Protein 2EL6 (pdb70)

GO terms:
  GO:0001934 positive regulation of protein phosphorylation (P, IDA)
  GO:0005634 nucleus (C, IDA)
  GO:0005737 cytoplasm (C, IDA)
  GO:0045732 positive regulation of protein catabolic process (P, IDA)
  GO:0045944 positive regulation of transcription by RNA polymerase II (P, IDA)
  GO:1901224 positive regulation of non-canonical NF-kappaB signal transduction (P, IDA)
  GO:0071356 cellular response to tumor necrosis factor (P, IDA)
  GO:0005515 protein binding (F, IPI)
  GO:0000122 negative regulation of transcription by RNA polymerase II (P, IDA)
  GO:0005737 cytoplasm (C, EXP)
  GO:0043065 positive regulation of apoptotic process (P, IMP)
  GO:0043066 negative regulation of apoptotic process (P, IMP)
  GO:0045597 positive regulation of cell differentiation (P, IMP)
  GO:0045944 positive regulation of transcription by RNA polymerase II (P, IMP)
  GO:0030335 positive regulation of cell migration (P, IMP)
  GO:0051726 regulation of cell cycle (P, IMP)
  GO:0007346 regulation of mitotic cell cycle (P, IMP)
  GO:0008284 positive regulation of cell population proliferation (P, IMP)
  GO:0008285 negative regulation of cell population proliferation (P, IMP)

Sequence (46 aa):
GSSGSSGAGVNPYKCSQCEKSFSGKLRLLVHQRMHTREKPSGPSSGGSSGSSGAGVNPYKCSQCEKSFSGKLRLLVHQRMHTREKPSGPSSGGSSGSSGAGVNPYKCSQCEKSFSGKLRLLVHQRMHTREKPSGPSSGGSSGSSGAGVNPYKCSQCEKSFSGKLRLLVHQRMHTREKPSGPSSGGSSGSSGAGVNPYKCSQCEKSFSGKLRLLVHQRMHTREKPSGPSSGGSSGSSGAGVNPYKCSQCEKSFSGKLRLLVHQRMHTREKPSGPSSGGSSGSSGAGVNPYKCSQCEKSFSGKLRLLVHQRMHTREKPSGPSSGGSSGSSGAGVNPYKCSQCEKSFSGKLRLLVHQRMHTREKPSGPSSGGSSGSSGAGVNPYKCSQCEKSFSGKLRLLVHQRMHTREKPSGPSSGGSSGSSGAGVNPYKCSQCEKSFSGKLRLLVHQRMHTREKPSGPSSGGSSGSSGAGVNPYKCSQCEKSFSGKLRLLVHQRMHTREKPSGPSSGGSSGSSGAGVNPYKCSQCEKSFSGKLRLLVHQRMHTREKPSGPSSGGSSGSSGAGVNPYKCSQCEKSFSGKLRLLVHQRMHTREKPSGPSSGGSSGSSGAGVNPYKCSQCEKSFSGKLRLLVHQRMHTREKPSGPSSGGSSGSSGAGVNPYKCSQCEKSFSGKLRLLVHQRMHTREKPSGPSSGGSSGSSGAGVNPYKCSQCEKSFSGKLRLLVHQRMHTREKPSGPSSGGSSGSSGAGVNPYKCSQCEKSFSGKLRLLVHQRMHTREKPSGPSSGGSSGSSGAGVNPYKCSQCEKSFSGKLRLLVHQRMHTREKPSGPSSGGSSGSSGAGVNPYKCSQCEKSFSGKLRLLVHQRMHTREKPSGPSSGGSSGSSGAGVNPYKCSQCEKSFSGKLRLLVHQRMHTREKPSGPSSG

Solvent-accessible surface area: 4357 Å² total; per-residue (Å²): 138,92,128,69,83,116,83,75,64,145,71,87,60,116,0,100,103,48,160,95,28,40,97,27,117,122,164,17,75,62,23,52,162,132,70,102,195,169,123,120,87,39,130,123,117,128

Radius of gyration: 14.58 Å; Cα contacts (8 Å, |Δi|>4): 30; chains: 1; bounding box: 32×35×18 Å

Secondary structure (DSSP, 8-state):
--S--SS----SEE-SSSS-EESSHHHHHHHHGGG--SS--S----

Structure (mmCIF, N/CA/C/O backbone):
data_2EL6
#
_entry.id   2EL6
#
loop_
_entity.id
_entity.type
_entity.pdbx_description
1 polymer 'Zinc finger protein 268'
2 non-polymer 'ZINC ION'
#
loop_
_atom_site.group_PDB
_atom_site.id
_atom_site.type_symbol
_atom_site.label_atom_id
_atom_site.label_alt_id
_atom_site.label_comp_id
_atom_site.label_asym_id
_atom_site.label_entity_id
_atom_site.label_seq_id
_atom_site.pdbx_PDB_ins_code
_atom_site.Cartn_x
_atom_site.Cartn_y
_atom_site.Cartn_z
_atom_site.occupancy
_atom_site.B_iso_or_equiv
_atom_site.auth_seq_id
_atom_site.auth_comp_id
_atom_site.auth_asym_id
_atom_site.auth_atom_id
_atom_site.pdbx_PDB_model_num
ATOM 1 N N . GLY A 1 1 ? -10.843 17.958 -14.188 1.00 0.00 1 GLY A N 1
ATOM 2 C CA . GLY A 1 1 ? -11.888 18.316 -13.247 1.00 0.00 1 GLY A CA 1
ATOM 3 C C . GLY A 1 1 ? -12.449 17.111 -12.519 1.00 0.00 1 GLY A C 1
ATOM 4 O O . GLY A 1 1 ? -12.504 16.013 -13.072 1.00 0.00 1 GLY A O 1
ATOM 8 N N . SER A 1 2 ? -12.866 17.315 -11.273 1.00 0.00 2 SER A N 1
ATOM 9 C CA . SER A 1 2 ? -13.421 16.235 -10.466 1.00 0.00 2 SER A CA 1
ATOM 10 C C . SER A 1 2 ? -14.787 16.621 -9.908 1.00 0.00 2 SER A C 1
ATOM 11 O O . SER A 1 2 ? -14.953 17.694 -9.329 1.00 0.00 2 SER A O 1
ATOM 19 N N . SER A 1 3 ? -15.764 15.737 -10.087 1.00 0.00 3 SER A N 1
ATOM 20 C CA . SER A 1 3 ? -17.118 15.985 -9.606 1.00 0.00 3 SER A CA 1
ATOM 21 C C . SER A 1 3 ? -17.249 15.607 -8.134 1.00 0.00 3 SER A C 1
ATOM 22 O O . SER A 1 3 ? -17.472 14.445 -7.797 1.00 0.00 3 SER A O 1
ATOM 30 N N . GLY A 1 4 ? -17.107 16.599 -7.260 1.00 0.00 4 GLY A N 1
ATOM 31 C CA . GLY A 1 4 ? -17.212 16.352 -5.834 1.00 0.00 4 GLY A CA 1
ATOM 32 C C . GLY A 1 4 ? -15.874 16.449 -5.128 1.00 0.00 4 GLY A C 1
ATOM 33 O O . GLY A 1 4 ? -15.080 15.510 -5.157 1.00 0.00 4 GLY A O 1
ATOM 37 N N . SER A 1 5 ? -15.623 17.590 -4.494 1.00 0.00 5 SER A N 1
ATOM 38 C CA . SER A 1 5 ? -14.369 17.809 -3.783 1.00 0.00 5 SER A CA 1
ATOM 39 C C . SER A 1 5 ? -14.628 18.335 -2.374 1.00 0.00 5 SER A C 1
ATOM 40 O O . SER A 1 5 ? -14.740 19.542 -2.161 1.00 0.00 5 SER A O 1
ATOM 48 N N . SER A 1 6 ? -14.723 17.419 -1.416 1.00 0.00 6 SER A N 1
ATOM 49 C CA . SER A 1 6 ? -14.973 17.788 -0.027 1.00 0.00 6 SER A CA 1
ATOM 50 C C . SER A 1 6 ? -13.761 17.473 0.845 1.00 0.00 6 SER A C 1
ATOM 51 O O . SER A 1 6 ? -13.362 16.317 0.978 1.00 0.00 6 SER A O 1
ATOM 59 N N . GLY A 1 7 ? -13.181 18.511 1.439 1.00 0.00 7 GLY A N 1
ATOM 60 C CA . GLY A 1 7 ? -12.021 18.326 2.291 1.00 0.00 7 GLY A CA 1
ATOM 61 C C . GLY A 1 7 ? -10.792 17.902 1.513 1.00 0.00 7 GLY A C 1
ATOM 62 O O . GLY A 1 7 ? -9.967 17.137 2.011 1.00 0.00 7 GLY A O 1
ATOM 66 N N . ALA A 1 8 ? -10.669 18.400 0.286 1.00 0.00 8 ALA A N 1
ATOM 67 C CA . ALA A 1 8 ? -9.531 18.068 -0.562 1.00 0.00 8 ALA A CA 1
ATOM 68 C C . ALA A 1 8 ? -8.259 18.746 -0.064 1.00 0.00 8 ALA A C 1
ATOM 69 O O . ALA A 1 8 ? -8.001 19.908 -0.375 1.00 0.00 8 ALA A O 1
ATOM 76 N N . GLY A 1 9 ? -7.467 18.012 0.711 1.00 0.00 9 GLY A N 1
ATOM 77 C CA . GLY A 1 9 ? -6.232 18.560 1.240 1.00 0.00 9 GLY A CA 1
ATOM 78 C C . GLY A 1 9 ? -5.485 19.397 0.221 1.00 0.00 9 GLY A C 1
ATOM 79 O O . GLY A 1 9 ? -5.559 19.138 -0.980 1.00 0.00 9 GLY A O 1
ATOM 83 N N . VAL A 1 10 ? -4.765 20.406 0.700 1.00 0.00 10 VAL A N 1
ATOM 84 C CA . VAL A 1 10 ? -4.002 21.285 -0.178 1.00 0.00 10 VAL A CA 1
ATOM 85 C C . VAL A 1 10 ? -2.516 21.242 0.157 1.00 0.00 10 VAL A C 1
ATOM 86 O O . VAL A 1 10 ? -1.998 22.123 0.842 1.00 0.00 10 VAL A O 1
ATOM 99 N N . ASN A 1 11 ? -1.834 20.210 -0.330 1.00 0.00 11 ASN A N 1
ATOM 100 C CA . ASN A 1 11 ? -0.406 20.052 -0.082 1.00 0.00 11 ASN A CA 1
ATOM 101 C C . ASN A 1 11 ? 0.376 20.045 -1.392 1.00 0.00 11 ASN A C 1
ATOM 102 O O . ASN A 1 11 ? -0.069 19.510 -2.407 1.00 0.00 11 ASN A O 1
ATOM 113 N N . PRO A 1 12 ? 1.571 20.654 -1.370 1.00 0.00 12 PRO A N 1
ATOM 114 C CA . PRO A 1 12 ? 2.442 20.732 -2.547 1.00 0.00 12 PRO A CA 1
ATOM 115 C C . PRO A 1 12 ? 3.030 19.376 -2.924 1.00 0.00 12 PRO A C 1
ATOM 116 O O . PRO A 1 12 ? 3.397 19.146 -4.076 1.00 0.00 12 PRO A O 1
ATOM 127 N N . TYR A 1 13 ? 3.115 18.481 -1.946 1.00 0.00 13 TYR A N 1
ATOM 128 C CA . TYR A 1 13 ? 3.661 17.149 -2.174 1.00 0.00 13 TYR A CA 1
ATOM 129 C C . TYR A 1 13 ? 2.797 16.084 -1.505 1.00 0.00 13 TYR A C 1
ATOM 130 O O . TYR A 1 13 ? 2.525 16.151 -0.306 1.00 0.00 13 TYR A O 1
ATOM 148 N N . LYS A 1 14 ? 2.368 15.101 -2.289 1.00 0.00 14 LYS A N 1
ATOM 149 C CA . LYS A 1 14 ? 1.536 14.020 -1.775 1.00 0.00 14 LYS A CA 1
ATOM 150 C C . LYS A 1 14 ? 2.169 12.662 -2.062 1.00 0.00 14 LYS A C 1
ATOM 151 O O . LYS A 1 14 ? 2.442 12.324 -3.215 1.00 0.00 14 LYS A O 1
ATOM 170 N N . CYS A 1 15 ? 2.400 11.887 -1.008 1.00 0.00 15 CYS A N 1
ATOM 171 C CA . CYS A 1 15 ? 3.000 10.565 -1.147 1.00 0.00 15 CYS A CA 1
ATOM 172 C C . CYS A 1 15 ? 2.192 9.699 -2.108 1.00 0.00 15 CYS A C 1
ATOM 173 O O . CYS A 1 15 ? 0.991 9.503 -1.922 1.00 0.00 15 CYS A O 1
ATOM 180 N N . SER A 1 16 ? 2.859 9.182 -3.135 1.00 0.00 16 SER A N 1
ATOM 181 C CA . SER A 1 16 ? 2.203 8.339 -4.127 1.00 0.00 16 SER A CA 1
ATOM 182 C C . SER A 1 16 ? 1.899 6.959 -3.552 1.00 0.00 16 SER A C 1
ATOM 183 O O . SER A 1 16 ? 0.945 6.300 -3.965 1.00 0.00 16 SER A O 1
ATOM 191 N N . GLN A 1 17 ? 2.718 6.529 -2.597 1.00 0.00 17 GLN A N 1
ATOM 192 C CA . GLN A 1 17 ? 2.537 5.228 -1.966 1.00 0.00 17 GLN A CA 1
ATOM 193 C C . GLN A 1 17 ? 1.224 5.175 -1.192 1.00 0.00 17 GLN A C 1
ATOM 194 O O . GLN A 1 17 ? 0.339 4.378 -1.505 1.00 0.00 17 GLN A O 1
ATOM 208 N N . CYS A 1 18 ? 1.104 6.029 -0.181 1.00 0.00 18 CYS A N 1
ATOM 209 C CA . CYS A 1 18 ? -0.101 6.079 0.638 1.00 0.00 18 CYS A CA 1
ATOM 210 C C . CYS A 1 18 ? -0.771 7.446 0.536 1.00 0.00 18 CYS A C 1
ATOM 211 O O . CYS A 1 18 ? -0.344 8.301 -0.239 1.00 0.00 18 CYS A O 1
ATOM 218 N N . GLU A 1 19 ? -1.824 7.644 1.323 1.00 0.00 19 GLU A N 1
ATOM 219 C CA . GLU A 1 19 ? -2.553 8.906 1.320 1.00 0.00 19 GLU A CA 1
ATOM 220 C C . GLU A 1 19 ? -1.856 9.940 2.201 1.00 0.00 19 GLU A C 1
ATOM 221 O O . GLU A 1 19 ? -2.506 10.704 2.914 1.00 0.00 19 GLU A O 1
ATOM 233 N N . LYS A 1 20 ? -0.529 9.955 2.146 1.00 0.00 20 LYS A N 1
ATOM 234 C CA . LYS A 1 20 ? 0.259 10.894 2.937 1.00 0.00 20 LYS A CA 1
ATOM 235 C C . LYS A 1 20 ? 0.635 12.120 2.112 1.00 0.00 20 LYS A C 1
ATOM 236 O O . LYS A 1 20 ? 0.651 12.070 0.882 1.00 0.00 20 LYS A O 1
ATOM 255 N N . SER A 1 21 ? 0.938 13.218 2.796 1.00 0.00 21 SER A N 1
ATOM 256 C CA . SER A 1 21 ? 1.312 14.458 2.125 1.00 0.00 21 SER A CA 1
ATOM 257 C C . SER A 1 21 ? 2.177 15.327 3.033 1.00 0.00 21 SER A C 1
ATOM 258 O O . SER A 1 21 ? 2.187 15.154 4.252 1.00 0.00 21 SER A O 1
ATOM 266 N N . PHE A 1 22 ? 2.903 16.262 2.429 1.00 0.00 22 PHE A N 1
ATOM 267 C CA . PHE A 1 22 ? 3.773 17.159 3.181 1.00 0.00 22 PHE A CA 1
ATOM 268 C C . PHE A 1 22 ? 3.933 18.494 2.460 1.00 0.00 22 PHE A C 1
ATOM 269 O O . PHE A 1 22 ? 3.771 18.577 1.242 1.00 0.00 22 PHE A O 1
ATOM 286 N N . SER A 1 23 ? 4.252 19.536 3.220 1.00 0.00 23 SER A N 1
ATOM 287 C CA . SER A 1 23 ? 4.430 20.869 2.655 1.00 0.00 23 SER A CA 1
ATOM 288 C C . SER A 1 23 ? 5.856 21.058 2.149 1.00 0.00 23 SER A C 1
ATOM 289 O O . SER A 1 23 ? 6.199 22.106 1.602 1.00 0.00 23 SER A O 1
ATOM 297 N N . GLY A 1 24 ? 6.684 20.035 2.335 1.00 0.00 24 GLY A N 1
ATOM 298 C CA . GLY A 1 24 ? 8.065 20.107 1.892 1.00 0.00 24 GLY A CA 1
ATOM 299 C C . GLY A 1 24 ? 8.456 18.932 1.018 1.00 0.00 24 GLY A C 1
ATOM 300 O O . GLY A 1 24 ? 8.240 17.777 1.385 1.00 0.00 24 GLY A O 1
ATOM 304 N N . LYS A 1 25 ? 9.031 19.226 -0.143 1.00 0.00 25 LYS A N 1
ATOM 305 C CA . LYS A 1 25 ? 9.453 18.185 -1.073 1.00 0.00 25 LYS A CA 1
ATOM 306 C C . LYS A 1 25 ? 10.257 17.106 -0.354 1.00 0.00 25 LYS A C 1
ATOM 307 O O . LYS A 1 25 ? 9.997 15.913 -0.516 1.00 0.00 25 LYS A O 1
ATOM 326 N N . LEU A 1 26 ? 11.232 17.532 0.440 1.00 0.00 26 LEU A N 1
ATOM 327 C CA . LEU A 1 26 ? 12.073 16.602 1.186 1.00 0.00 26 LEU A CA 1
ATOM 328 C C . LEU A 1 26 ? 11.226 15.677 2.054 1.00 0.00 26 LEU A C 1
ATOM 329 O O . LEU A 1 26 ? 11.160 14.472 1.813 1.00 0.00 26 LEU A O 1
ATOM 345 N N . ARG A 1 27 ? 10.578 16.250 3.063 1.00 0.00 27 ARG A N 1
ATOM 346 C CA . ARG A 1 27 ? 9.733 15.478 3.965 1.00 0.00 27 ARG A CA 1
ATOM 347 C C . ARG A 1 27 ? 9.100 14.295 3.239 1.00 0.00 27 ARG A C 1
ATOM 348 O O . ARG A 1 27 ? 9.071 13.177 3.756 1.00 0.00 27 ARG A O 1
ATOM 369 N N . LEU A 1 28 ? 8.594 14.548 2.037 1.00 0.00 28 LEU A N 1
ATOM 370 C CA . LEU A 1 28 ? 7.960 13.504 1.238 1.00 0.00 28 LEU A CA 1
ATOM 371 C C . LEU A 1 28 ? 8.951 12.392 0.912 1.00 0.00 28 LEU A C 1
ATOM 372 O O . LEU A 1 28 ? 8.788 11.252 1.351 1.00 0.00 28 LEU A O 1
ATOM 388 N N . LEU A 1 29 ? 9.978 12.729 0.140 1.00 0.00 29 LEU A N 1
ATOM 389 C CA . LEU A 1 29 ? 10.998 11.759 -0.244 1.00 0.00 29 LEU A CA 1
ATOM 390 C C . LEU A 1 29 ? 11.392 10.885 0.943 1.00 0.00 29 LEU A C 1
ATOM 391 O O . LEU A 1 29 ? 11.211 9.668 0.918 1.00 0.00 29 LEU A O 1
ATOM 407 N N . VAL A 1 30 ? 11.932 11.515 1.982 1.00 0.00 30 VAL A N 1
ATOM 408 C CA . VAL A 1 30 ? 12.349 10.796 3.179 1.00 0.00 30 VAL A CA 1
ATOM 409 C C . VAL A 1 30 ? 11.241 9.878 3.683 1.00 0.00 30 VAL A C 1
ATOM 410 O O . VAL A 1 30 ? 11.508 8.803 4.221 1.00 0.00 30 VAL A O 1
ATOM 423 N N . HIS A 1 31 ? 9.996 10.308 3.504 1.00 0.00 31 HIS A N 1
ATOM 424 C CA . HIS A 1 31 ? 8.846 9.523 3.939 1.00 0.00 31 HIS A CA 1
ATOM 425 C C . HIS A 1 31 ? 8.553 8.396 2.954 1.00 0.00 31 HIS A C 1
ATOM 426 O O . HIS A 1 31 ? 8.075 7.330 3.341 1.00 0.00 31 HIS A O 1
ATOM 440 N N . GLN A 1 32 ? 8.843 8.640 1.680 1.00 0.00 32 GLN A N 1
ATOM 441 C CA . GLN A 1 32 ? 8.609 7.646 0.639 1.00 0.00 32 GLN A CA 1
ATOM 442 C C . GLN A 1 32 ? 9.589 6.484 0.766 1.00 0.00 32 GLN A C 1
ATOM 443 O O . GLN A 1 32 ? 9.364 5.406 0.216 1.00 0.00 32 GLN A O 1
ATOM 457 N N . ARG A 1 33 ? 10.677 6.712 1.494 1.00 0.00 33 ARG A N 1
ATOM 458 C CA . ARG A 1 33 ? 11.693 5.684 1.691 1.00 0.00 33 ARG A CA 1
ATOM 459 C C . ARG A 1 33 ? 11.143 4.529 2.522 1.00 0.00 33 ARG A C 1
ATOM 460 O O . ARG A 1 33 ? 11.519 3.374 2.322 1.00 0.00 33 ARG A O 1
ATOM 481 N N . MET A 1 34 ? 10.252 4.849 3.454 1.00 0.00 34 MET A N 1
ATOM 482 C CA . MET A 1 34 ? 9.650 3.837 4.315 1.00 0.00 34 MET A CA 1
ATOM 483 C C . MET A 1 34 ? 8.986 2.743 3.485 1.00 0.00 34 MET A C 1
ATOM 484 O O . MET A 1 34 ? 8.936 1.583 3.895 1.00 0.00 34 MET A O 1
ATOM 498 N N . HIS A 1 35 ? 8.476 3.120 2.317 1.00 0.00 35 HIS A N 1
ATOM 499 C CA . HIS A 1 35 ? 7.814 2.170 1.429 1.00 0.00 35 HIS A CA 1
ATOM 500 C C . HIS A 1 35 ? 8.833 1.431 0.567 1.00 0.00 35 HIS A C 1
ATOM 501 O O . HIS A 1 35 ? 8.658 1.299 -0.645 1.00 0.00 35 HIS A O 1
ATOM 515 N N . THR A 1 36 ? 9.899 0.951 1.200 1.00 0.00 36 THR A N 1
ATOM 516 C CA . THR A 1 36 ? 10.947 0.228 0.491 1.00 0.00 36 THR A CA 1
ATOM 517 C C . THR A 1 36 ? 11.014 -1.226 0.943 1.00 0.00 36 THR A C 1
ATOM 518 O O . THR A 1 36 ? 10.678 -1.548 2.083 1.00 0.00 36 THR A O 1
ATOM 529 N N . ARG A 1 37 ? 11.450 -2.102 0.043 1.00 0.00 37 ARG A N 1
ATOM 530 C CA . ARG A 1 37 ? 11.560 -3.523 0.350 1.00 0.00 37 ARG A CA 1
ATOM 531 C C . ARG A 1 37 ? 12.859 -4.100 -0.205 1.00 0.00 37 ARG A C 1
ATOM 532 O O . ARG A 1 37 ? 13.086 -4.091 -1.415 1.00 0.00 37 ARG A O 1
ATOM 553 N N . GLU A 1 38 ? 13.707 -4.601 0.687 1.00 0.00 38 GLU A N 1
ATOM 554 C CA . GLU A 1 38 ? 14.983 -5.180 0.286 1.00 0.00 38 GLU A CA 1
ATOM 555 C C . GLU A 1 38 ? 14.825 -6.659 -0.056 1.00 0.00 38 GLU A C 1
ATOM 556 O O . GLU A 1 38 ? 15.275 -7.117 -1.107 1.00 0.00 38 GLU A O 1
ATOM 568 N N . LYS A 1 39 ? 14.183 -7.402 0.839 1.00 0.00 39 LYS A N 1
ATOM 569 C CA . LYS A 1 39 ? 13.964 -8.829 0.634 1.00 0.00 39 LYS A CA 1
ATOM 570 C C . LYS A 1 39 ? 12.476 -9.138 0.502 1.00 0.00 39 LYS A C 1
ATOM 571 O O . LYS A 1 39 ? 11.623 -8.449 1.061 1.00 0.00 39 LYS A O 1
ATOM 590 N N . PRO A 1 40 ? 12.156 -10.198 -0.255 1.00 0.00 40 PRO A N 1
ATOM 591 C CA . PRO A 1 40 ? 10.770 -10.622 -0.476 1.00 0.00 40 PRO A CA 1
ATOM 592 C C . PRO A 1 40 ? 10.135 -11.205 0.781 1.00 0.00 40 PRO A C 1
ATOM 593 O O . PRO A 1 40 ? 10.052 -12.422 0.940 1.00 0.00 40 PRO A O 1
ATOM 604 N N . SER A 1 41 ? 9.686 -10.327 1.673 1.00 0.00 41 SER A N 1
ATOM 605 C CA . SER A 1 41 ? 9.061 -10.754 2.919 1.00 0.00 41 SER A CA 1
ATOM 606 C C . SER A 1 41 ? 8.001 -11.820 2.657 1.00 0.00 41 SER A C 1
ATOM 607 O O . SER A 1 41 ? 8.215 -13.002 2.923 1.00 0.00 41 SER A O 1
ATOM 615 N N . GLY A 1 42 ? 6.857 -11.392 2.132 1.00 0.00 42 GLY A N 1
ATOM 616 C CA . GLY A 1 42 ? 5.780 -12.322 1.842 1.00 0.00 42 GLY A CA 1
ATOM 617 C C . GLY A 1 42 ? 5.582 -12.533 0.355 1.00 0.00 42 GLY A C 1
ATOM 618 O O . GLY A 1 42 ? 6.123 -11.803 -0.476 1.00 0.00 42 GLY A O 1
ATOM 622 N N . PRO A 1 43 ? 4.790 -13.556 -0.001 1.00 0.00 43 PRO A N 1
ATOM 623 C CA . PRO A 1 43 ? 4.504 -13.886 -1.400 1.00 0.00 43 PRO A CA 1
ATOM 624 C C . PRO A 1 43 ? 3.622 -12.840 -2.074 1.00 0.00 43 PRO A C 1
ATOM 625 O O . PRO A 1 43 ? 3.075 -11.957 -1.414 1.00 0.00 43 PRO A O 1
ATOM 636 N N . SER A 1 44 ? 3.489 -12.946 -3.393 1.00 0.00 44 SER A N 1
ATOM 637 C CA . SER A 1 44 ? 2.676 -12.007 -4.157 1.00 0.00 44 SER A CA 1
ATOM 638 C C . SER A 1 44 ? 1.190 -12.254 -3.916 1.00 0.00 44 SER A C 1
ATOM 639 O O . SER A 1 44 ? 0.726 -13.394 -3.947 1.00 0.00 44 SER A O 1
ATOM 647 N N . SER A 1 45 ? 0.449 -11.177 -3.677 1.00 0.00 45 SER A N 1
ATOM 648 C CA . SER A 1 45 ? -0.985 -11.276 -3.427 1.00 0.00 45 SER A CA 1
ATOM 649 C C . SER A 1 45 ? -1.715 -10.049 -3.964 1.00 0.00 45 SER A C 1
ATOM 650 O O . SER A 1 45 ? -1.099 -9.030 -4.272 1.00 0.00 45 SER A O 1
ATOM 658 N N . GLY A 1 46 ? -3.036 -10.156 -4.075 1.00 0.00 46 GLY A N 1
ATOM 659 C CA . GLY A 1 46 ? -3.831 -9.049 -4.575 1.00 0.00 46 GLY A CA 1
ATOM 660 C C . GLY A 1 46 ? -4.867 -9.491 -5.589 1.00 0.00 46 GLY A C 1
ATOM 661 O O . GLY A 1 46 ? -5.328 -10.629 -5.517 1.00 0.00 46 GLY A O 1
ATOM 666 N N . GLY A 1 1 ? -2.819 4.474 8.170 1.00 0.00 1 GLY A N 2
ATOM 667 C CA . GLY A 1 1 ? -3.317 4.778 9.499 1.00 0.00 1 GLY A CA 2
ATOM 668 C C . GLY A 1 1 ? -4.830 4.840 9.551 1.00 0.00 1 GLY A C 2
ATOM 669 O O . GLY A 1 1 ? -5.470 4.020 10.209 1.00 0.00 1 GLY A O 2
ATOM 673 N N . SER A 1 2 ? -5.405 5.817 8.856 1.00 0.00 2 SER A N 2
ATOM 674 C CA . SER A 1 2 ? -6.853 5.987 8.830 1.00 0.00 2 SER A CA 2
ATOM 675 C C . SER A 1 2 ? -7.404 6.171 10.241 1.00 0.00 2 SER A C 2
ATOM 676 O O . SER A 1 2 ? -8.439 5.607 10.594 1.00 0.00 2 SER A O 2
ATOM 684 N N . SER A 1 3 ? -6.703 6.965 11.044 1.00 0.00 3 SER A N 2
ATOM 685 C CA . SER A 1 3 ? -7.118 7.221 12.419 1.00 0.00 3 SER A CA 2
ATOM 686 C C . SER A 1 3 ? -7.910 8.522 12.513 1.00 0.00 3 SER A C 2
ATOM 687 O O . SER A 1 3 ? -7.365 9.570 12.858 1.00 0.00 3 SER A O 2
ATOM 695 N N . GLY A 1 4 ? -9.201 8.446 12.203 1.00 0.00 4 GLY A N 2
ATOM 696 C CA . GLY A 1 4 ? -10.048 9.623 12.259 1.00 0.00 4 GLY A CA 2
ATOM 697 C C . GLY A 1 4 ? -9.553 10.736 11.356 1.00 0.00 4 GLY A C 2
ATOM 698 O O . GLY A 1 4 ? -8.563 11.400 11.663 1.00 0.00 4 GLY A O 2
ATOM 702 N N . SER A 1 5 ? -10.243 10.940 10.238 1.00 0.00 5 SER A N 2
ATOM 703 C CA . SER A 1 5 ? -9.865 11.976 9.285 1.00 0.00 5 SER A CA 2
ATOM 704 C C . SER A 1 5 ? -11.101 12.599 8.642 1.00 0.00 5 SER A C 2
ATOM 705 O O . SER A 1 5 ? -11.917 11.904 8.038 1.00 0.00 5 SER A O 2
ATOM 713 N N . SER A 1 6 ? -11.230 13.915 8.778 1.00 0.00 6 SER A N 2
ATOM 714 C CA . SER A 1 6 ? -12.367 14.633 8.214 1.00 0.00 6 SER A CA 2
ATOM 715 C C . SER A 1 6 ? -11.911 15.908 7.510 1.00 0.00 6 SER A C 2
ATOM 716 O O . SER A 1 6 ? -11.403 16.832 8.143 1.00 0.00 6 SER A O 2
ATOM 724 N N . GLY A 1 7 ? -12.095 15.948 6.194 1.00 0.00 7 GLY A N 2
ATOM 725 C CA . GLY A 1 7 ? -11.696 17.112 5.424 1.00 0.00 7 GLY A CA 2
ATOM 726 C C . GLY A 1 7 ? -10.382 16.905 4.699 1.00 0.00 7 GLY A C 2
ATOM 727 O O . GLY A 1 7 ? -9.486 16.229 5.204 1.00 0.00 7 GLY A O 2
ATOM 731 N N . ALA A 1 8 ? -10.266 17.488 3.510 1.00 0.00 8 ALA A N 2
ATOM 732 C CA . ALA A 1 8 ? -9.051 17.365 2.714 1.00 0.00 8 ALA A CA 2
ATOM 733 C C . ALA A 1 8 ? -8.497 18.736 2.342 1.00 0.00 8 ALA A C 2
ATOM 734 O O . ALA A 1 8 ? -9.206 19.571 1.782 1.00 0.00 8 ALA A O 2
ATOM 741 N N . GLY A 1 9 ? -7.225 18.961 2.657 1.00 0.00 9 GLY A N 2
ATOM 742 C CA . GLY A 1 9 ? -6.598 20.233 2.349 1.00 0.00 9 GLY A CA 2
ATOM 743 C C . GLY A 1 9 ? -5.809 20.192 1.055 1.00 0.00 9 GLY A C 2
ATOM 744 O O . GLY A 1 9 ? -6.141 19.438 0.141 1.00 0.00 9 GLY A O 2
ATOM 748 N N . VAL A 1 10 ? -4.761 21.006 0.977 1.00 0.00 10 VAL A N 2
ATOM 749 C CA . VAL A 1 10 ? -3.922 21.060 -0.214 1.00 0.00 10 VAL A CA 2
ATOM 750 C C . VAL A 1 10 ? -2.443 21.083 0.155 1.00 0.00 10 VAL A C 2
ATOM 751 O O . VAL A 1 10 ? -2.015 21.877 0.992 1.00 0.00 10 VAL A O 2
ATOM 764 N N . ASN A 1 11 ? -1.668 20.207 -0.475 1.00 0.00 11 ASN A N 2
ATOM 765 C CA . ASN A 1 11 ? -0.236 20.126 -0.212 1.00 0.00 11 ASN A CA 2
ATOM 766 C C . ASN A 1 11 ? 0.555 20.073 -1.516 1.00 0.00 11 ASN A C 2
ATOM 767 O O . ASN A 1 11 ? 0.124 19.485 -2.508 1.00 0.00 11 ASN A O 2
ATOM 778 N N . PRO A 1 12 ? 1.740 20.701 -1.516 1.00 0.00 12 PRO A N 2
ATOM 779 C CA . PRO A 1 12 ? 2.616 20.738 -2.690 1.00 0.00 12 PRO A CA 2
ATOM 780 C C . PRO A 1 12 ? 3.227 19.376 -3.001 1.00 0.00 12 PRO A C 2
ATOM 781 O O . PRO A 1 12 ? 3.674 19.127 -4.121 1.00 0.00 12 PRO A O 2
ATOM 792 N N . TYR A 1 13 ? 3.243 18.499 -2.004 1.00 0.00 13 TYR A N 2
ATOM 793 C CA . TYR A 1 13 ? 3.801 17.162 -2.171 1.00 0.00 13 TYR A CA 2
ATOM 794 C C . TYR A 1 13 ? 2.939 16.120 -1.467 1.00 0.00 13 TYR A C 2
ATOM 795 O O . TYR A 1 13 ? 2.690 16.211 -0.265 1.00 0.00 13 TYR A O 2
ATOM 813 N N . LYS A 1 14 ? 2.485 15.127 -2.225 1.00 0.00 14 LYS A N 2
ATOM 814 C CA . LYS A 1 14 ? 1.651 14.064 -1.677 1.00 0.00 14 LYS A CA 2
ATOM 815 C C . LYS A 1 14 ? 2.239 12.693 -1.995 1.00 0.00 14 LYS A C 2
ATOM 816 O O . LYS A 1 14 ? 2.500 12.372 -3.155 1.00 0.00 14 LYS A O 2
ATOM 835 N N . CYS A 1 15 ? 2.444 11.887 -0.958 1.00 0.00 15 CYS A N 2
ATOM 836 C CA . CYS A 1 15 ? 2.999 10.550 -1.127 1.00 0.00 15 CYS A CA 2
ATOM 837 C C . CYS A 1 15 ? 2.134 9.716 -2.067 1.00 0.00 15 CYS A C 2
ATOM 838 O O . CYS A 1 15 ? 0.966 9.453 -1.783 1.00 0.00 15 CYS A O 2
ATOM 845 N N . SER A 1 16 ? 2.717 9.303 -3.188 1.00 0.00 16 SER A N 2
ATOM 846 C CA . SER A 1 16 ? 1.999 8.502 -4.172 1.00 0.00 16 SER A CA 2
ATOM 847 C C . SER A 1 16 ? 1.697 7.110 -3.625 1.00 0.00 16 SER A C 2
ATOM 848 O O . SER A 1 16 ? 0.710 6.483 -4.006 1.00 0.00 16 SER A O 2
ATOM 856 N N . GLN A 1 17 ? 2.556 6.635 -2.728 1.00 0.00 17 GLN A N 2
ATOM 857 C CA . GLN A 1 17 ? 2.383 5.317 -2.128 1.00 0.00 17 GLN A CA 2
ATOM 858 C C . GLN A 1 17 ? 1.079 5.246 -1.339 1.00 0.00 17 GLN A C 2
ATOM 859 O O . GLN A 1 17 ? 0.168 4.496 -1.691 1.00 0.00 17 GLN A O 2
ATOM 873 N N . CYS A 1 18 ? 0.997 6.031 -0.270 1.00 0.00 18 CYS A N 2
ATOM 874 C CA . CYS A 1 18 ? -0.194 6.057 0.571 1.00 0.00 18 CYS A CA 2
ATOM 875 C C . CYS A 1 18 ? -0.890 7.412 0.485 1.00 0.00 18 CYS A C 2
ATOM 876 O O . CYS A 1 18 ? -0.503 8.271 -0.306 1.00 0.00 18 CYS A O 2
ATOM 883 N N . GLU A 1 19 ? -1.920 7.594 1.305 1.00 0.00 19 GLU A N 2
ATOM 884 C CA . GLU A 1 19 ? -2.671 8.844 1.321 1.00 0.00 19 GLU A CA 2
ATOM 885 C C . GLU A 1 19 ? -1.975 9.886 2.193 1.00 0.00 19 GLU A C 2
ATOM 886 O O . GLU A 1 19 ? -2.623 10.740 2.797 1.00 0.00 19 GLU A O 2
ATOM 898 N N . LYS A 1 20 ? -0.650 9.808 2.253 1.00 0.00 20 LYS A N 2
ATOM 899 C CA . LYS A 1 20 ? 0.137 10.743 3.049 1.00 0.00 20 LYS A CA 2
ATOM 900 C C . LYS A 1 20 ? 0.485 11.988 2.239 1.00 0.00 20 LYS A C 2
ATOM 901 O O . LYS A 1 20 ? 0.372 11.994 1.013 1.00 0.00 20 LYS A O 2
ATOM 920 N N . SER A 1 21 ? 0.911 13.039 2.932 1.00 0.00 21 SER A N 2
ATOM 921 C CA . SER A 1 21 ? 1.274 14.290 2.277 1.00 0.00 21 SER A CA 2
ATOM 922 C C . SER A 1 21 ? 2.167 15.136 3.178 1.00 0.00 21 SER A C 2
ATOM 923 O O . SER A 1 21 ? 2.201 14.945 4.394 1.00 0.00 21 SER A O 2
ATOM 931 N N . PHE A 1 22 ? 2.891 16.072 2.573 1.00 0.00 22 PHE A N 2
ATOM 932 C CA . PHE A 1 22 ? 3.787 16.948 3.320 1.00 0.00 22 PHE A CA 2
ATOM 933 C C . PHE A 1 22 ? 3.953 18.289 2.611 1.00 0.00 22 PHE A C 2
ATOM 934 O O . PHE A 1 22 ? 3.855 18.372 1.387 1.00 0.00 22 PHE A O 2
ATOM 951 N N . SER A 1 23 ? 4.203 19.336 3.390 1.00 0.00 23 SER A N 2
ATOM 952 C CA . SER A 1 23 ? 4.378 20.674 2.839 1.00 0.00 23 SER A CA 2
ATOM 953 C C . SER A 1 23 ? 5.843 20.935 2.499 1.00 0.00 23 SER A C 2
ATOM 954 O O . SER A 1 23 ? 6.337 22.052 2.647 1.00 0.00 23 SER A O 2
ATOM 962 N N . GLY A 1 24 ? 6.532 19.894 2.042 1.00 0.00 24 GLY A N 2
ATOM 963 C CA . GLY A 1 24 ? 7.933 20.029 1.688 1.00 0.00 24 GLY A CA 2
ATOM 964 C C . GLY A 1 24 ? 8.436 18.868 0.855 1.00 0.00 24 GLY A C 2
ATOM 965 O O . GLY A 1 24 ? 8.339 17.711 1.266 1.00 0.00 24 GLY A O 2
ATOM 969 N N . LYS A 1 25 ? 8.972 19.174 -0.322 1.00 0.00 25 LYS A N 2
ATOM 970 C CA . LYS A 1 25 ? 9.492 18.147 -1.217 1.00 0.00 25 LYS A CA 2
ATOM 971 C C . LYS A 1 25 ? 10.272 17.091 -0.439 1.00 0.00 25 LYS A C 2
ATOM 972 O O . LYS A 1 25 ? 10.011 15.894 -0.564 1.00 0.00 25 LYS A O 2
ATOM 991 N N . LEU A 1 26 ? 11.230 17.542 0.364 1.00 0.00 26 LEU A N 2
ATOM 992 C CA . LEU A 1 26 ? 12.047 16.637 1.163 1.00 0.00 26 LEU A CA 2
ATOM 993 C C . LEU A 1 26 ? 11.172 15.714 2.006 1.00 0.00 26 LEU A C 2
ATOM 994 O O . LEU A 1 26 ? 11.125 14.506 1.775 1.00 0.00 26 LEU A O 2
ATOM 1010 N N . ARG A 1 27 ? 10.480 16.292 2.982 1.00 0.00 27 ARG A N 2
ATOM 1011 C CA . ARG A 1 27 ? 9.606 15.522 3.859 1.00 0.00 27 ARG A CA 2
ATOM 1012 C C . ARG A 1 27 ? 9.016 14.323 3.121 1.00 0.00 27 ARG A C 2
ATOM 1013 O O . ARG A 1 27 ? 9.013 13.204 3.636 1.00 0.00 27 ARG A O 2
ATOM 1034 N N . LEU A 1 28 ? 8.518 14.565 1.914 1.00 0.00 28 LEU A N 2
ATOM 1035 C CA . LEU A 1 28 ? 7.924 13.505 1.105 1.00 0.00 28 LEU A CA 2
ATOM 1036 C C . LEU A 1 28 ? 8.938 12.400 0.827 1.00 0.00 28 LEU A C 2
ATOM 1037 O O . LEU A 1 28 ? 8.747 11.252 1.231 1.00 0.00 28 LEU A O 2
ATOM 1053 N N . LEU A 1 29 ? 10.017 12.754 0.137 1.00 0.00 29 LEU A N 2
ATOM 1054 C CA . LEU A 1 29 ? 11.063 11.793 -0.194 1.00 0.00 29 LEU A CA 2
ATOM 1055 C C . LEU A 1 29 ? 11.434 10.952 1.024 1.00 0.00 29 LEU A C 2
ATOM 1056 O O . LEU A 1 29 ? 11.299 9.728 1.010 1.00 0.00 29 LEU A O 2
ATOM 1072 N N . VAL A 1 30 ? 11.900 11.616 2.076 1.00 0.00 30 VAL A N 2
ATOM 1073 C CA . VAL A 1 30 ? 12.287 10.931 3.303 1.00 0.00 30 VAL A CA 2
ATOM 1074 C C . VAL A 1 30 ? 11.184 9.993 3.781 1.00 0.00 30 VAL A C 2
ATOM 1075 O O . VAL A 1 30 ? 11.455 8.945 4.367 1.00 0.00 30 VAL A O 2
ATOM 1088 N N . HIS A 1 31 ? 9.937 10.377 3.525 1.00 0.00 31 HIS A N 2
ATOM 1089 C CA . HIS A 1 31 ? 8.791 9.569 3.928 1.00 0.00 31 HIS A CA 2
ATOM 1090 C C . HIS A 1 31 ? 8.570 8.416 2.954 1.00 0.00 31 HIS A C 2
ATOM 1091 O O . HIS A 1 31 ? 8.123 7.338 3.346 1.00 0.00 31 HIS A O 2
ATOM 1105 N N . GLN A 1 32 ? 8.886 8.651 1.685 1.00 0.00 32 GLN A N 2
ATOM 1106 C CA . GLN A 1 32 ? 8.720 7.631 0.656 1.00 0.00 32 GLN A CA 2
ATOM 1107 C C . GLN A 1 32 ? 9.733 6.505 0.837 1.00 0.00 32 GLN A C 2
ATOM 1108 O O . GLN A 1 32 ? 9.535 5.394 0.343 1.00 0.00 32 GLN A O 2
ATOM 1122 N N . ARG A 1 33 ? 10.816 6.799 1.548 1.00 0.00 33 ARG A N 2
ATOM 1123 C CA . ARG A 1 33 ? 11.860 5.811 1.793 1.00 0.00 33 ARG A CA 2
ATOM 1124 C C . ARG A 1 33 ? 11.325 4.648 2.623 1.00 0.00 33 ARG A C 2
ATOM 1125 O O . ARG A 1 33 ? 11.747 3.505 2.453 1.00 0.00 33 ARG A O 2
ATOM 1146 N N . MET A 1 34 ? 10.393 4.950 3.522 1.00 0.00 34 MET A N 2
ATOM 1147 C CA . MET A 1 34 ? 9.800 3.929 4.378 1.00 0.00 34 MET A CA 2
ATOM 1148 C C . MET A 1 34 ? 9.150 2.830 3.544 1.00 0.00 34 MET A C 2
ATOM 1149 O O . MET A 1 34 ? 9.122 1.666 3.945 1.00 0.00 34 MET A O 2
ATOM 1163 N N . HIS A 1 35 ? 8.628 3.206 2.381 1.00 0.00 35 HIS A N 2
ATOM 1164 C CA . HIS A 1 35 ? 7.978 2.251 1.489 1.00 0.00 35 HIS A CA 2
ATOM 1165 C C . HIS A 1 35 ? 9.012 1.479 0.674 1.00 0.00 35 HIS A C 2
ATOM 1166 O O . HIS A 1 35 ? 8.838 1.265 -0.526 1.00 0.00 35 HIS A O 2
ATOM 1180 N N . THR A 1 36 ? 10.089 1.064 1.334 1.00 0.00 36 THR A N 2
ATOM 1181 C CA . THR A 1 36 ? 11.151 0.318 0.671 1.00 0.00 36 THR A CA 2
ATOM 1182 C C . THR A 1 36 ? 11.086 -1.163 1.027 1.00 0.00 36 THR A C 2
ATOM 1183 O O . THR A 1 36 ? 10.521 -1.541 2.053 1.00 0.00 36 THR A O 2
ATOM 1194 N N . ARG A 1 37 ? 11.670 -1.998 0.172 1.00 0.00 37 ARG A N 2
ATOM 1195 C CA . ARG A 1 37 ? 11.678 -3.438 0.397 1.00 0.00 37 ARG A CA 2
ATOM 1196 C C . ARG A 1 37 ? 13.104 -3.980 0.394 1.00 0.00 37 ARG A C 2
ATOM 1197 O O . ARG A 1 37 ? 13.375 -5.037 -0.176 1.00 0.00 37 ARG A O 2
ATOM 1218 N N . GLU A 1 38 ? 14.011 -3.249 1.035 1.00 0.00 38 GLU A N 2
ATOM 1219 C CA . GLU A 1 38 ? 15.409 -3.657 1.105 1.00 0.00 38 GLU A CA 2
ATOM 1220 C C . GLU A 1 38 ? 15.651 -4.567 2.306 1.00 0.00 38 GLU A C 2
ATOM 1221 O O . GLU A 1 38 ? 16.689 -4.484 2.963 1.00 0.00 38 GLU A O 2
ATOM 1233 N N . LYS A 1 39 ? 14.685 -5.434 2.588 1.00 0.00 39 LYS A N 2
ATOM 1234 C CA . LYS A 1 39 ? 14.791 -6.361 3.709 1.00 0.00 39 LYS A CA 2
ATOM 1235 C C . LYS A 1 39 ? 14.068 -7.669 3.404 1.00 0.00 39 LYS A C 2
ATOM 1236 O O . LYS A 1 39 ? 13.044 -7.695 2.720 1.00 0.00 39 LYS A O 2
ATOM 1255 N N . PRO A 1 40 ? 14.609 -8.780 3.924 1.00 0.00 40 PRO A N 2
ATOM 1256 C CA . PRO A 1 40 ? 14.029 -10.112 3.722 1.00 0.00 40 PRO A CA 2
ATOM 1257 C C . PRO A 1 40 ? 12.710 -10.289 4.466 1.00 0.00 40 PRO A C 2
ATOM 1258 O O . PRO A 1 40 ? 12.618 -10.009 5.661 1.00 0.00 40 PRO A O 2
ATOM 1269 N N . SER A 1 41 ? 11.691 -10.755 3.751 1.00 0.00 41 SER A N 2
ATOM 1270 C CA . SER A 1 41 ? 10.375 -10.966 4.343 1.00 0.00 41 SER A CA 2
ATOM 1271 C C . SER A 1 41 ? 10.459 -11.930 5.523 1.00 0.00 41 SER A C 2
ATOM 1272 O O . SER A 1 41 ? 11.538 -12.401 5.879 1.00 0.00 41 SER A O 2
ATOM 1280 N N . GLY A 1 42 ? 9.309 -12.218 6.127 1.00 0.00 42 GLY A N 2
ATOM 1281 C CA . GLY A 1 42 ? 9.273 -13.123 7.260 1.00 0.00 42 GLY A CA 2
ATOM 1282 C C . GLY A 1 42 ? 8.139 -14.124 7.167 1.00 0.00 42 GLY A C 2
ATOM 1283 O O . GLY A 1 42 ? 7.195 -13.955 6.395 1.00 0.00 42 GLY A O 2
ATOM 1287 N N . PRO A 1 43 ? 8.224 -15.197 7.968 1.00 0.00 43 PRO A N 2
ATOM 1288 C CA . PRO A 1 43 ? 7.205 -16.250 7.990 1.00 0.00 43 PRO A CA 2
ATOM 1289 C C . PRO A 1 43 ? 5.892 -15.775 8.603 1.00 0.00 43 PRO A C 2
ATOM 1290 O O . PRO A 1 43 ? 4.956 -16.556 8.772 1.00 0.00 43 PRO A O 2
ATOM 1301 N N . SER A 1 44 ? 5.830 -14.489 8.933 1.00 0.00 44 SER A N 2
ATOM 1302 C CA . SER A 1 44 ? 4.632 -13.910 9.531 1.00 0.00 44 SER A CA 2
ATOM 1303 C C . SER A 1 44 ? 3.523 -13.766 8.493 1.00 0.00 44 SER A C 2
ATOM 1304 O O . SER A 1 44 ? 3.126 -12.654 8.144 1.00 0.00 44 SER A O 2
ATOM 1312 N N . SER A 1 45 ? 3.028 -14.898 8.003 1.00 0.00 45 SER A N 2
ATOM 1313 C CA . SER A 1 45 ? 1.968 -14.899 7.002 1.00 0.00 45 SER A CA 2
ATOM 1314 C C . SER A 1 45 ? 2.109 -13.707 6.060 1.00 0.00 45 SER A C 2
ATOM 1315 O O . SER A 1 45 ? 1.170 -12.936 5.870 1.00 0.00 45 SER A O 2
ATOM 1323 N N . GLY A 1 46 ? 3.293 -13.564 5.471 1.00 0.00 46 GLY A N 2
ATOM 1324 C CA . GLY A 1 46 ? 3.537 -12.465 4.555 1.00 0.00 46 GLY A CA 2
ATOM 1325 C C . GLY A 1 46 ? 2.568 -12.454 3.390 1.00 0.00 46 GLY A C 2
ATOM 1326 O O . GLY A 1 46 ? 2.695 -11.602 2.513 1.00 0.00 46 GLY A O 2
ATOM 1331 N N . GLY A 1 1 ? -6.010 -2.597 -7.529 1.00 0.00 1 GLY A N 3
ATOM 1332 C CA . GLY A 1 1 ? -6.291 -1.206 -7.827 1.00 0.00 1 GLY A CA 3
ATOM 1333 C C . GLY A 1 1 ? -7.581 -0.726 -7.191 1.00 0.00 1 GLY A C 3
ATOM 1334 O O . GLY A 1 1 ? -8.622 -0.672 -7.846 1.00 0.00 1 GLY A O 3
ATOM 1338 N N . SER A 1 2 ? -7.513 -0.377 -5.910 1.00 0.00 2 SER A N 3
ATOM 1339 C CA . SER A 1 2 ? -8.685 0.095 -5.183 1.00 0.00 2 SER A CA 3
ATOM 1340 C C . SER A 1 2 ? -9.539 1.004 -6.062 1.00 0.00 2 SER A C 3
ATOM 1341 O O . SER A 1 2 ? -9.048 1.600 -7.021 1.00 0.00 2 SER A O 3
ATOM 1349 N N . SER A 1 3 ? -10.822 1.105 -5.728 1.00 0.00 3 SER A N 3
ATOM 1350 C CA . SER A 1 3 ? -11.747 1.937 -6.488 1.00 0.00 3 SER A CA 3
ATOM 1351 C C . SER A 1 3 ? -12.495 2.897 -5.569 1.00 0.00 3 SER A C 3
ATOM 1352 O O . SER A 1 3 ? -13.623 2.628 -5.157 1.00 0.00 3 SER A O 3
ATOM 1360 N N . GLY A 1 4 ? -11.858 4.019 -5.249 1.00 0.00 4 GLY A N 3
ATOM 1361 C CA . GLY A 1 4 ? -12.477 5.003 -4.380 1.00 0.00 4 GLY A CA 3
ATOM 1362 C C . GLY A 1 4 ? -11.506 6.078 -3.936 1.00 0.00 4 GLY A C 3
ATOM 1363 O O . GLY A 1 4 ? -11.235 6.227 -2.745 1.00 0.00 4 GLY A O 3
ATOM 1367 N N . SER A 1 5 ? -10.977 6.829 -4.897 1.00 0.00 5 SER A N 3
ATOM 1368 C CA . SER A 1 5 ? -10.025 7.893 -4.600 1.00 0.00 5 SER A CA 3
ATOM 1369 C C . SER A 1 5 ? -10.258 9.099 -5.505 1.00 0.00 5 SER A C 3
ATOM 1370 O O . SER A 1 5 ? -10.324 8.969 -6.727 1.00 0.00 5 SER A O 3
ATOM 1378 N N . SER A 1 6 ? -10.381 10.274 -4.895 1.00 0.00 6 SER A N 3
ATOM 1379 C CA . SER A 1 6 ? -10.610 11.504 -5.644 1.00 0.00 6 SER A CA 3
ATOM 1380 C C . SER A 1 6 ? -10.128 12.718 -4.856 1.00 0.00 6 SER A C 3
ATOM 1381 O O . SER A 1 6 ? -10.275 12.779 -3.636 1.00 0.00 6 SER A O 3
ATOM 1389 N N . GLY A 1 7 ? -9.549 13.683 -5.563 1.00 0.00 7 GLY A N 3
ATOM 1390 C CA . GLY A 1 7 ? -9.052 14.883 -4.915 1.00 0.00 7 GLY A CA 3
ATOM 1391 C C . GLY A 1 7 ? -7.750 14.646 -4.176 1.00 0.00 7 GLY A C 3
ATOM 1392 O O . GLY A 1 7 ? -7.714 13.915 -3.187 1.00 0.00 7 GLY A O 3
ATOM 1396 N N . ALA A 1 8 ? -6.677 15.264 -4.659 1.00 0.00 8 ALA A N 3
ATOM 1397 C CA . ALA A 1 8 ? -5.367 15.117 -4.037 1.00 0.00 8 ALA A CA 3
ATOM 1398 C C . ALA A 1 8 ? -5.292 15.890 -2.725 1.00 0.00 8 ALA A C 3
ATOM 1399 O O . ALA A 1 8 ? -5.069 15.310 -1.663 1.00 0.00 8 ALA A O 3
ATOM 1406 N N . GLY A 1 9 ? -5.478 17.204 -2.806 1.00 0.00 9 GLY A N 3
ATOM 1407 C CA . GLY A 1 9 ? -5.426 18.035 -1.617 1.00 0.00 9 GLY A CA 3
ATOM 1408 C C . GLY A 1 9 ? -4.868 19.416 -1.899 1.00 0.00 9 GLY A C 3
ATOM 1409 O O . GLY A 1 9 ? -4.934 19.902 -3.028 1.00 0.00 9 GLY A O 3
ATOM 1413 N N . VAL A 1 10 ? -4.318 20.052 -0.870 1.00 0.00 10 VAL A N 3
ATOM 1414 C CA . VAL A 1 10 ? -3.746 21.386 -1.012 1.00 0.00 10 VAL A CA 3
ATOM 1415 C C . VAL A 1 10 ? -2.243 21.369 -0.756 1.00 0.00 10 VAL A C 3
ATOM 1416 O O . VAL A 1 10 ? -1.543 22.337 -1.052 1.00 0.00 10 VAL A O 3
ATOM 1429 N N . ASN A 1 11 ? -1.754 20.263 -0.206 1.00 0.00 11 ASN A N 3
ATOM 1430 C CA . ASN A 1 11 ? -0.333 20.120 0.090 1.00 0.00 11 ASN A CA 3
ATOM 1431 C C . ASN A 1 11 ? 0.496 20.161 -1.191 1.00 0.00 11 ASN A C 3
ATOM 1432 O O . ASN A 1 11 ? 0.087 19.663 -2.240 1.00 0.00 11 ASN A O 3
ATOM 1443 N N . PRO A 1 12 ? 1.689 20.766 -1.104 1.00 0.00 12 PRO A N 3
ATOM 1444 C CA . PRO A 1 12 ? 2.601 20.885 -2.246 1.00 0.00 12 PRO A CA 3
ATOM 1445 C C . PRO A 1 12 ? 3.202 19.543 -2.650 1.00 0.00 12 PRO A C 3
ATOM 1446 O O . PRO A 1 12 ? 3.748 19.401 -3.744 1.00 0.00 12 PRO A O 3
ATOM 1457 N N . TYR A 1 13 ? 3.096 18.561 -1.762 1.00 0.00 13 TYR A N 3
ATOM 1458 C CA . TYR A 1 13 ? 3.631 17.230 -2.026 1.00 0.00 13 TYR A CA 3
ATOM 1459 C C . TYR A 1 13 ? 2.797 16.160 -1.328 1.00 0.00 13 TYR A C 3
ATOM 1460 O O . TYR A 1 13 ? 2.649 16.169 -0.106 1.00 0.00 13 TYR A O 3
ATOM 1478 N N . LYS A 1 14 ? 2.253 15.237 -2.115 1.00 0.00 14 LYS A N 3
ATOM 1479 C CA . LYS A 1 14 ? 1.435 14.157 -1.576 1.00 0.00 14 LYS A CA 3
ATOM 1480 C C . LYS A 1 14 ? 2.037 12.798 -1.915 1.00 0.00 14 LYS A C 3
ATOM 1481 O O . LYS A 1 14 ? 2.248 12.475 -3.084 1.00 0.00 14 LYS A O 3
ATOM 1500 N N . CYS A 1 15 ? 2.310 12.003 -0.885 1.00 0.00 15 CYS A N 3
ATOM 1501 C CA . CYS A 1 15 ? 2.886 10.677 -1.074 1.00 0.00 15 CYS A CA 3
ATOM 1502 C C . CYS A 1 15 ? 2.036 9.845 -2.029 1.00 0.00 15 CYS A C 3
ATOM 1503 O O . CYS A 1 15 ? 0.858 9.597 -1.772 1.00 0.00 15 CYS A O 3
ATOM 1510 N N . SER A 1 16 ? 2.642 9.416 -3.131 1.00 0.00 16 SER A N 3
ATOM 1511 C CA . SER A 1 16 ? 1.940 8.615 -4.127 1.00 0.00 16 SER A CA 3
ATOM 1512 C C . SER A 1 16 ? 1.647 7.217 -3.591 1.00 0.00 16 SER A C 3
ATOM 1513 O O . SER A 1 16 ? 0.650 6.596 -3.959 1.00 0.00 16 SER A O 3
ATOM 1521 N N . GLN A 1 17 ? 2.523 6.729 -2.719 1.00 0.00 17 GLN A N 3
ATOM 1522 C CA . GLN A 1 17 ? 2.360 5.404 -2.132 1.00 0.00 17 GLN A CA 3
ATOM 1523 C C . GLN A 1 17 ? 1.056 5.314 -1.346 1.00 0.00 17 GLN A C 3
ATOM 1524 O O . GLN A 1 17 ? 0.157 4.550 -1.698 1.00 0.00 17 GLN A O 3
ATOM 1538 N N . CYS A 1 18 ? 0.960 6.099 -0.278 1.00 0.00 18 CYS A N 3
ATOM 1539 C CA . CYS A 1 18 ? -0.233 6.109 0.560 1.00 0.00 18 CYS A CA 3
ATOM 1540 C C . CYS A 1 18 ? -0.916 7.473 0.519 1.00 0.00 18 CYS A C 3
ATOM 1541 O O . CYS A 1 18 ? -0.510 8.358 -0.232 1.00 0.00 18 CYS A O 3
ATOM 1548 N N . GLU A 1 19 ? -1.954 7.633 1.333 1.00 0.00 19 GLU A N 3
ATOM 1549 C CA . GLU A 1 19 ? -2.694 8.889 1.389 1.00 0.00 19 GLU A CA 3
ATOM 1550 C C . GLU A 1 19 ? -1.991 9.893 2.298 1.00 0.00 19 GLU A C 3
ATOM 1551 O O . GLU A 1 19 ? -2.637 10.641 3.032 1.00 0.00 19 GLU A O 3
ATOM 1563 N N . LYS A 1 20 ? -0.664 9.905 2.243 1.00 0.00 20 LYS A N 3
ATOM 1564 C CA . LYS A 1 20 ? 0.128 10.817 3.059 1.00 0.00 20 LYS A CA 3
ATOM 1565 C C . LYS A 1 20 ? 0.502 12.068 2.270 1.00 0.00 20 LYS A C 3
ATOM 1566 O O . LYS A 1 20 ? 0.409 12.090 1.043 1.00 0.00 20 LYS A O 3
ATOM 1585 N N . SER A 1 21 ? 0.925 13.107 2.983 1.00 0.00 21 SER A N 3
ATOM 1586 C CA . SER A 1 21 ? 1.311 14.362 2.350 1.00 0.00 21 SER A CA 3
ATOM 1587 C C . SER A 1 21 ? 2.220 15.176 3.265 1.00 0.00 21 SER A C 3
ATOM 1588 O O . SER A 1 21 ? 2.255 14.959 4.477 1.00 0.00 21 SER A O 3
ATOM 1596 N N . PHE A 1 22 ? 2.955 16.115 2.677 1.00 0.00 22 PHE A N 3
ATOM 1597 C CA . PHE A 1 22 ? 3.866 16.961 3.439 1.00 0.00 22 PHE A CA 3
ATOM 1598 C C . PHE A 1 22 ? 4.070 18.304 2.743 1.00 0.00 22 PHE A C 3
ATOM 1599 O O . PHE A 1 22 ? 4.093 18.382 1.515 1.00 0.00 22 PHE A O 3
ATOM 1616 N N . SER A 1 23 ? 4.216 19.359 3.538 1.00 0.00 23 SER A N 3
ATOM 1617 C CA . SER A 1 23 ? 4.414 20.700 2.999 1.00 0.00 23 SER A CA 3
ATOM 1618 C C . SER A 1 23 ? 5.879 20.930 2.639 1.00 0.00 23 SER A C 3
ATOM 1619 O O . SER A 1 23 ? 6.418 22.016 2.848 1.00 0.00 23 SER A O 3
ATOM 1627 N N . GLY A 1 24 ? 6.517 19.899 2.095 1.00 0.00 24 GLY A N 3
ATOM 1628 C CA . GLY A 1 24 ? 7.913 20.007 1.714 1.00 0.00 24 GLY A CA 3
ATOM 1629 C C . GLY A 1 24 ? 8.375 18.841 0.863 1.00 0.00 24 GLY A C 3
ATOM 1630 O O . GLY A 1 24 ? 8.292 17.686 1.282 1.00 0.00 24 GLY A O 3
ATOM 1634 N N . LYS A 1 25 ? 8.861 19.141 -0.336 1.00 0.00 25 LYS A N 3
ATOM 1635 C CA . LYS A 1 25 ? 9.337 18.109 -1.250 1.00 0.00 25 LYS A CA 3
ATOM 1636 C C . LYS A 1 25 ? 10.130 17.043 -0.501 1.00 0.00 25 LYS A C 3
ATOM 1637 O O . LYS A 1 25 ? 9.870 15.847 -0.643 1.00 0.00 25 LYS A O 3
ATOM 1656 N N . LEU A 1 26 ? 11.095 17.483 0.298 1.00 0.00 26 LEU A N 3
ATOM 1657 C CA . LEU A 1 26 ? 11.925 16.566 1.072 1.00 0.00 26 LEU A CA 3
ATOM 1658 C C . LEU A 1 26 ? 11.066 15.664 1.952 1.00 0.00 26 LEU A C 3
ATOM 1659 O O . LEU A 1 26 ? 10.978 14.458 1.723 1.00 0.00 26 LEU A O 3
ATOM 1675 N N . ARG A 1 27 ? 10.432 16.258 2.958 1.00 0.00 27 ARG A N 3
ATOM 1676 C CA . ARG A 1 27 ? 9.578 15.508 3.872 1.00 0.00 27 ARG A CA 3
ATOM 1677 C C . ARG A 1 27 ? 8.954 14.305 3.170 1.00 0.00 27 ARG A C 3
ATOM 1678 O O . ARG A 1 27 ? 8.899 13.208 3.727 1.00 0.00 27 ARG A O 3
ATOM 1699 N N . LEU A 1 28 ? 8.486 14.519 1.945 1.00 0.00 28 LEU A N 3
ATOM 1700 C CA . LEU A 1 28 ? 7.866 13.453 1.166 1.00 0.00 28 LEU A CA 3
ATOM 1701 C C . LEU A 1 28 ? 8.871 12.348 0.858 1.00 0.00 28 LEU A C 3
ATOM 1702 O O . LEU A 1 28 ? 8.731 11.217 1.326 1.00 0.00 28 LEU A O 3
ATOM 1718 N N . LEU A 1 29 ? 9.887 12.683 0.069 1.00 0.00 29 LEU A N 3
ATOM 1719 C CA . LEU A 1 29 ? 10.918 11.720 -0.300 1.00 0.00 29 LEU A CA 3
ATOM 1720 C C . LEU A 1 29 ? 11.321 10.866 0.898 1.00 0.00 29 LEU A C 3
ATOM 1721 O O . LEU A 1 29 ? 11.137 9.649 0.897 1.00 0.00 29 LEU A O 3
ATOM 1737 N N . VAL A 1 30 ? 11.870 11.513 1.921 1.00 0.00 30 VAL A N 3
ATOM 1738 C CA . VAL A 1 30 ? 12.296 10.815 3.128 1.00 0.00 30 VAL A CA 3
ATOM 1739 C C . VAL A 1 30 ? 11.218 9.853 3.615 1.00 0.00 30 VAL A C 3
ATOM 1740 O O . VAL A 1 30 ? 11.519 8.781 4.141 1.00 0.00 30 VAL A O 3
ATOM 1753 N N . HIS A 1 31 ? 9.960 10.242 3.436 1.00 0.00 31 HIS A N 3
ATOM 1754 C CA . HIS A 1 31 ? 8.836 9.414 3.856 1.00 0.00 31 HIS A CA 3
ATOM 1755 C C . HIS A 1 31 ? 8.607 8.269 2.874 1.00 0.00 31 HIS A C 3
ATOM 1756 O O . HIS A 1 31 ? 8.070 7.223 3.240 1.00 0.00 31 HIS A O 3
ATOM 1770 N N . GLN A 1 32 ? 9.018 8.475 1.627 1.00 0.00 32 GLN A N 3
ATOM 1771 C CA . GLN A 1 32 ? 8.856 7.460 0.592 1.00 0.00 32 GLN A CA 3
ATOM 1772 C C . GLN A 1 32 ? 9.890 6.351 0.752 1.00 0.00 32 GLN A C 3
ATOM 1773 O O . GLN A 1 32 ? 9.706 5.241 0.252 1.00 0.00 32 GLN A O 3
ATOM 1787 N N . ARG A 1 33 ? 10.978 6.659 1.450 1.00 0.00 33 ARG A N 3
ATOM 1788 C CA . ARG A 1 33 ? 12.043 5.688 1.673 1.00 0.00 33 ARG A CA 3
ATOM 1789 C C . ARG A 1 33 ? 11.571 4.565 2.592 1.00 0.00 33 ARG A C 3
ATOM 1790 O O . ARG A 1 33 ? 11.875 3.395 2.365 1.00 0.00 33 ARG A O 3
ATOM 1811 N N . MET A 1 34 ? 10.827 4.931 3.631 1.00 0.00 34 MET A N 3
ATOM 1812 C CA . MET A 1 34 ? 10.313 3.955 4.584 1.00 0.00 34 MET A CA 3
ATOM 1813 C C . MET A 1 34 ? 9.583 2.825 3.864 1.00 0.00 34 MET A C 3
ATOM 1814 O O . MET A 1 34 ? 9.762 1.651 4.190 1.00 0.00 34 MET A O 3
ATOM 1828 N N . HIS A 1 35 ? 8.760 3.187 2.885 1.00 0.00 35 HIS A N 3
ATOM 1829 C CA . HIS A 1 35 ? 8.004 2.203 2.119 1.00 0.00 35 HIS A CA 3
ATOM 1830 C C . HIS A 1 35 ? 8.907 1.063 1.657 1.00 0.00 35 HIS A C 3
ATOM 1831 O O . HIS A 1 35 ? 8.441 -0.048 1.403 1.00 0.00 35 HIS A O 3
ATOM 1845 N N . THR A 1 36 ? 10.201 1.346 1.549 1.00 0.00 36 THR A N 3
ATOM 1846 C CA . THR A 1 36 ? 11.169 0.346 1.116 1.00 0.00 36 THR A CA 3
ATOM 1847 C C . THR A 1 36 ? 10.969 -0.970 1.859 1.00 0.00 36 THR A C 3
ATOM 1848 O O . THR A 1 36 ? 10.304 -1.015 2.894 1.00 0.00 36 THR A O 3
ATOM 1859 N N . ARG A 1 37 ? 11.548 -2.040 1.324 1.00 0.00 37 ARG A N 3
ATOM 1860 C CA . ARG A 1 37 ? 11.433 -3.358 1.936 1.00 0.00 37 ARG A CA 3
ATOM 1861 C C . ARG A 1 37 ? 12.731 -3.748 2.636 1.00 0.00 37 ARG A C 3
ATOM 1862 O O . ARG A 1 37 ? 13.728 -3.030 2.560 1.00 0.00 37 ARG A O 3
ATOM 1883 N N . GLU A 1 38 ? 12.711 -4.889 3.318 1.00 0.00 38 GLU A N 3
ATOM 1884 C CA . GLU A 1 38 ? 13.886 -5.373 4.032 1.00 0.00 38 GLU A CA 3
ATOM 1885 C C . GLU A 1 38 ? 14.392 -6.678 3.426 1.00 0.00 38 GLU A C 3
ATOM 1886 O O . GLU A 1 38 ? 14.791 -7.596 4.143 1.00 0.00 38 GLU A O 3
ATOM 1898 N N . LYS A 1 39 ? 14.373 -6.754 2.099 1.00 0.00 39 LYS A N 3
ATOM 1899 C CA . LYS A 1 39 ? 14.830 -7.946 1.394 1.00 0.00 39 LYS A CA 3
ATOM 1900 C C . LYS A 1 39 ? 15.733 -7.572 0.223 1.00 0.00 39 LYS A C 3
ATOM 1901 O O . LYS A 1 39 ? 15.647 -6.477 -0.334 1.00 0.00 39 LYS A O 3
ATOM 1920 N N . PRO A 1 40 ? 16.620 -8.501 -0.162 1.00 0.00 40 PRO A N 3
ATOM 1921 C CA . PRO A 1 40 ? 17.555 -8.293 -1.272 1.00 0.00 40 PRO A CA 3
ATOM 1922 C C . PRO A 1 40 ? 16.851 -8.263 -2.625 1.00 0.00 40 PRO A C 3
ATOM 1923 O O . PRO A 1 40 ? 15.647 -8.504 -2.714 1.00 0.00 40 PRO A O 3
ATOM 1934 N N . SER A 1 41 ? 17.610 -7.968 -3.675 1.00 0.00 41 SER A N 3
ATOM 1935 C CA . SER A 1 41 ? 17.057 -7.905 -5.023 1.00 0.00 41 SER A CA 3
ATOM 1936 C C . SER A 1 41 ? 17.016 -9.291 -5.659 1.00 0.00 41 SER A C 3
ATOM 1937 O O . SER A 1 41 ? 17.804 -10.169 -5.312 1.00 0.00 41 SER A O 3
ATOM 1945 N N . GLY A 1 42 ? 16.089 -9.479 -6.594 1.00 0.00 42 GLY A N 3
ATOM 1946 C CA . GLY A 1 42 ? 15.960 -10.760 -7.264 1.00 0.00 42 GLY A CA 3
ATOM 1947 C C . GLY A 1 42 ? 16.807 -10.846 -8.518 1.00 0.00 42 GLY A C 3
ATOM 1948 O O . GLY A 1 42 ? 17.391 -9.859 -8.967 1.00 0.00 42 GLY A O 3
ATOM 1952 N N . PRO A 1 43 ? 16.884 -12.050 -9.104 1.00 0.00 43 PRO A N 3
ATOM 1953 C CA . PRO A 1 43 ? 17.665 -12.290 -10.321 1.00 0.00 43 PRO A CA 3
ATOM 1954 C C . PRO A 1 43 ? 17.047 -11.624 -11.546 1.00 0.00 43 PRO A C 3
ATOM 1955 O O . PRO A 1 43 ? 17.739 -11.338 -12.524 1.00 0.00 43 PRO A O 3
ATOM 1966 N N . SER A 1 44 ? 15.742 -11.380 -11.486 1.00 0.00 44 SER A N 3
ATOM 1967 C CA . SER A 1 44 ? 15.031 -10.751 -12.593 1.00 0.00 44 SER A CA 3
ATOM 1968 C C . SER A 1 44 ? 15.327 -9.256 -12.649 1.00 0.00 44 SER A C 3
ATOM 1969 O O . SER A 1 44 ? 15.828 -8.674 -11.687 1.00 0.00 44 SER A O 3
ATOM 1977 N N . SER A 1 45 ? 15.014 -8.639 -13.785 1.00 0.00 45 SER A N 3
ATOM 1978 C CA . SER A 1 45 ? 15.249 -7.212 -13.969 1.00 0.00 45 SER A CA 3
ATOM 1979 C C . SER A 1 45 ? 14.105 -6.569 -14.747 1.00 0.00 45 SER A C 3
ATOM 1980 O O . SER A 1 45 ? 13.881 -6.881 -15.915 1.00 0.00 45 SER A O 3
ATOM 1988 N N . GLY A 1 46 ? 13.384 -5.667 -14.088 1.00 0.00 46 GLY A N 3
ATOM 1989 C CA . GLY A 1 46 ? 12.271 -4.993 -14.732 1.00 0.00 46 GLY A CA 3
ATOM 1990 C C . GLY A 1 46 ? 11.777 -3.800 -13.937 1.00 0.00 46 GLY A C 3
ATOM 1991 O O . GLY A 1 46 ? 11.153 -3.992 -12.894 1.00 0.00 46 GLY A O 3
ATOM 1996 N N . GLY A 1 1 ? -7.673 -2.085 1.482 1.00 0.00 1 GLY A N 4
ATOM 1997 C CA . GLY A 1 1 ? -8.230 -0.895 2.097 1.00 0.00 1 GLY A CA 4
ATOM 1998 C C . GLY A 1 1 ? -7.930 0.362 1.305 1.00 0.00 1 GLY A C 4
ATOM 1999 O O . GLY A 1 1 ? -6.842 0.926 1.413 1.00 0.00 1 GLY A O 4
ATOM 2003 N N . SER A 1 2 ? -8.897 0.801 0.506 1.00 0.00 2 SER A N 4
ATOM 2004 C CA . SER A 1 2 ? -8.729 1.996 -0.312 1.00 0.00 2 SER A CA 4
ATOM 2005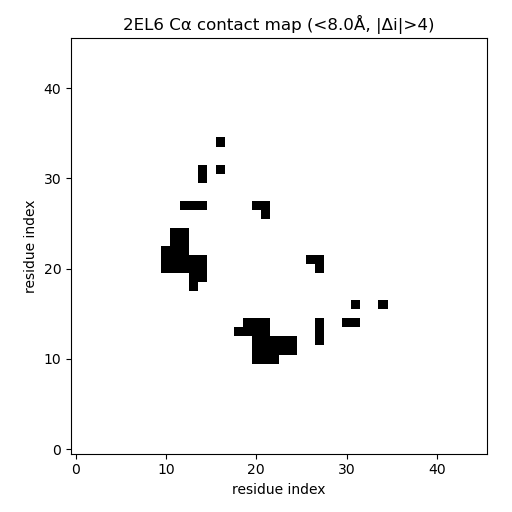 C C . SER A 1 2 ? -8.348 3.196 0.551 1.00 0.00 2 SER A C 4
ATOM 2006 O O . SER A 1 2 ? -8.563 3.196 1.763 1.00 0.00 2 SER A O 4
ATOM 2014 N N . SER A 1 3 ? -7.780 4.216 -0.084 1.00 0.00 3 SER A N 4
ATOM 2015 C CA . SER A 1 3 ? -7.365 5.421 0.625 1.00 0.00 3 SER A CA 4
ATOM 2016 C C . SER A 1 3 ? -7.993 6.663 0.000 1.00 0.00 3 SER A C 4
ATOM 2017 O O . SER A 1 3 ? -7.378 7.335 -0.826 1.00 0.00 3 SER A O 4
ATOM 2025 N N . GLY A 1 4 ? -9.225 6.961 0.402 1.00 0.00 4 GLY A N 4
ATOM 2026 C CA . GLY A 1 4 ? -9.918 8.121 -0.127 1.00 0.00 4 GLY A CA 4
ATOM 2027 C C . GLY A 1 4 ? -9.443 9.417 0.500 1.00 0.00 4 GLY A C 4
ATOM 2028 O O . GLY A 1 4 ? -8.351 9.478 1.064 1.00 0.00 4 GLY A O 4
ATOM 2032 N N . SER A 1 5 ? -10.266 10.456 0.402 1.00 0.00 5 SER A N 4
ATOM 2033 C CA . SER A 1 5 ? -9.922 11.759 0.960 1.00 0.00 5 SER A CA 4
ATOM 2034 C C . SER A 1 5 ? -10.280 11.827 2.441 1.00 0.00 5 SER A C 4
ATOM 2035 O O . SER A 1 5 ? -11.358 12.293 2.810 1.00 0.00 5 SER A O 4
ATOM 2043 N N . SER A 1 6 ? -9.367 11.358 3.287 1.00 0.00 6 SER A N 4
ATOM 2044 C CA . SER A 1 6 ? -9.587 11.361 4.728 1.00 0.00 6 SER A CA 4
ATOM 2045 C C . SER A 1 6 ? -9.628 12.787 5.268 1.00 0.00 6 SER A C 4
ATOM 2046 O O . SER A 1 6 ? -10.507 13.141 6.053 1.00 0.00 6 SER A O 4
ATOM 2054 N N . GLY A 1 7 ? -8.668 13.603 4.842 1.00 0.00 7 GLY A N 4
ATOM 2055 C CA . GLY A 1 7 ? -8.611 14.981 5.292 1.00 0.00 7 GLY A CA 4
ATOM 2056 C C . GLY A 1 7 ? -8.771 15.970 4.154 1.00 0.00 7 GLY A C 4
ATOM 2057 O O . GLY A 1 7 ? -8.611 15.614 2.987 1.00 0.00 7 GLY A O 4
ATOM 2061 N N . ALA A 1 8 ? -9.089 17.214 4.495 1.00 0.00 8 ALA A N 4
ATOM 2062 C CA . ALA A 1 8 ? -9.271 18.257 3.493 1.00 0.00 8 ALA A CA 4
ATOM 2063 C C . ALA A 1 8 ? -8.100 19.234 3.498 1.00 0.00 8 ALA A C 4
ATOM 2064 O O . ALA A 1 8 ? -7.452 19.436 4.524 1.00 0.00 8 ALA A O 4
ATOM 2071 N N . GLY A 1 9 ? -7.833 19.837 2.343 1.00 0.00 9 GLY A N 4
ATOM 2072 C CA . GLY A 1 9 ? -6.738 20.784 2.237 1.00 0.00 9 GLY A CA 4
ATOM 2073 C C . GLY A 1 9 ? -5.816 20.476 1.074 1.00 0.00 9 GLY A C 4
ATOM 2074 O O . GLY A 1 9 ? -5.738 19.335 0.619 1.00 0.00 9 GLY A O 4
ATOM 2078 N N . VAL A 1 10 ? -5.116 21.497 0.589 1.00 0.00 10 VAL A N 4
ATOM 2079 C CA . VAL A 1 10 ? -4.195 21.330 -0.529 1.00 0.00 10 VAL A CA 4
ATOM 2080 C C . VAL A 1 10 ? -2.753 21.235 -0.043 1.00 0.00 10 VAL A C 4
ATOM 2081 O O . VAL A 1 10 ? -2.366 21.897 0.919 1.00 0.00 10 VAL A O 4
ATOM 2094 N N . ASN A 1 11 ? -1.961 20.405 -0.716 1.00 0.00 11 ASN A N 4
ATOM 2095 C CA . ASN A 1 11 ? -0.561 20.223 -0.352 1.00 0.00 11 ASN A CA 4
ATOM 2096 C C . ASN A 1 11 ? 0.322 20.174 -1.596 1.00 0.00 11 ASN A C 4
ATOM 2097 O O . ASN A 1 11 ? -0.050 19.620 -2.631 1.00 0.00 11 ASN A O 4
ATOM 2108 N N . PRO A 1 12 ? 1.520 20.768 -1.495 1.00 0.00 12 PRO A N 4
ATOM 2109 C CA . PRO A 1 12 ? 2.482 20.805 -2.601 1.00 0.00 12 PRO A CA 4
ATOM 2110 C C . PRO A 1 12 ? 3.077 19.433 -2.898 1.00 0.00 12 PRO A C 4
ATOM 2111 O O . PRO A 1 12 ? 3.461 19.144 -4.032 1.00 0.00 12 PRO A O 4
ATOM 2122 N N . TYR A 1 13 ? 3.150 18.590 -1.874 1.00 0.00 13 TYR A N 4
ATOM 2123 C CA . TYR A 1 13 ? 3.700 17.249 -2.025 1.00 0.00 13 TYR A CA 4
ATOM 2124 C C . TYR A 1 13 ? 2.792 16.210 -1.373 1.00 0.00 13 TYR A C 4
ATOM 2125 O O . TYR A 1 13 ? 2.406 16.348 -0.212 1.00 0.00 13 TYR A O 4
ATOM 2143 N N . LYS A 1 14 ? 2.456 15.170 -2.128 1.00 0.00 14 LYS A N 4
ATOM 2144 C CA . LYS A 1 14 ? 1.595 14.106 -1.626 1.00 0.00 14 LYS A CA 4
ATOM 2145 C C . LYS A 1 14 ? 2.189 12.735 -1.935 1.00 0.00 14 LYS A C 4
ATOM 2146 O O . LYS A 1 14 ? 2.418 12.394 -3.095 1.00 0.00 14 LYS A O 4
ATOM 2165 N N . CYS A 1 15 ? 2.433 11.952 -0.889 1.00 0.00 15 CYS A N 4
ATOM 2166 C CA . CYS A 1 15 ? 2.999 10.618 -1.049 1.00 0.00 15 CYS A CA 4
ATOM 2167 C C . CYS A 1 15 ? 2.173 9.791 -2.030 1.00 0.00 15 CYS A C 4
ATOM 2168 O O . CYS A 1 15 ? 0.982 9.562 -1.817 1.00 0.00 15 CYS A O 4
ATOM 2175 N N . SER A 1 16 ? 2.814 9.345 -3.105 1.00 0.00 16 SER A N 4
ATOM 2176 C CA . SER A 1 16 ? 2.139 8.546 -4.122 1.00 0.00 16 SER A CA 4
ATOM 2177 C C . SER A 1 16 ? 1.794 7.161 -3.584 1.00 0.00 16 SER A C 4
ATOM 2178 O O . SER A 1 16 ? 0.854 6.519 -4.050 1.00 0.00 16 SER A O 4
ATOM 2186 N N . GLN A 1 17 ? 2.563 6.708 -2.599 1.00 0.00 17 GLN A N 4
ATOM 2187 C CA . GLN A 1 17 ? 2.340 5.398 -1.997 1.00 0.00 17 GLN A CA 4
ATOM 2188 C C . GLN A 1 17 ? 1.036 5.378 -1.206 1.00 0.00 17 GLN A C 4
ATOM 2189 O O . GLN A 1 17 ? 0.149 4.566 -1.471 1.00 0.00 17 GLN A O 4
ATOM 2203 N N . CYS A 1 18 ? 0.926 6.276 -0.233 1.00 0.00 18 CYS A N 4
ATOM 2204 C CA . CYS A 1 18 ? -0.268 6.362 0.598 1.00 0.00 18 CYS A CA 4
ATOM 2205 C C . CYS A 1 18 ? -0.859 7.768 0.559 1.00 0.00 18 CYS A C 4
ATOM 2206 O O . CYS A 1 18 ? -0.229 8.703 0.064 1.00 0.00 18 CYS A O 4
ATOM 2213 N N . GLU A 1 19 ? -2.072 7.910 1.084 1.00 0.00 19 GLU A N 4
ATOM 2214 C CA . GLU A 1 19 ? -2.747 9.202 1.108 1.00 0.00 19 GLU A CA 4
ATOM 2215 C C . GLU A 1 19 ? -1.889 10.252 1.808 1.00 0.00 19 GLU A C 4
ATOM 2216 O O . GLU A 1 19 ? -2.160 11.450 1.723 1.00 0.00 19 GLU A O 4
ATOM 2228 N N . LYS A 1 20 ? -0.851 9.793 2.500 1.00 0.00 20 LYS A N 4
ATOM 2229 C CA . LYS A 1 20 ? 0.049 10.691 3.214 1.00 0.00 20 LYS A CA 4
ATOM 2230 C C . LYS A 1 20 ? 0.394 11.907 2.362 1.00 0.00 20 LYS A C 4
ATOM 2231 O O . LYS A 1 20 ? 0.296 11.866 1.135 1.00 0.00 20 LYS A O 4
ATOM 2250 N N . SER A 1 21 ? 0.801 12.989 3.019 1.00 0.00 21 SER A N 4
ATOM 2251 C CA . SER A 1 21 ? 1.159 14.218 2.321 1.00 0.00 21 SER A CA 4
ATOM 2252 C C . SER A 1 21 ? 2.079 15.082 3.179 1.00 0.00 21 SER A C 4
ATOM 2253 O O . SER A 1 21 ? 2.172 14.894 4.392 1.00 0.00 21 SER A O 4
ATOM 2261 N N . PHE A 1 22 ? 2.757 16.028 2.539 1.00 0.00 22 PHE A N 4
ATOM 2262 C CA . PHE A 1 22 ? 3.671 16.921 3.242 1.00 0.00 22 PHE A CA 4
ATOM 2263 C C . PHE A 1 22 ? 3.773 18.267 2.529 1.00 0.00 22 PHE A C 4
ATOM 2264 O O . PHE A 1 22 ? 3.594 18.353 1.314 1.00 0.00 22 PHE A O 4
ATOM 2281 N N . SER A 1 23 ? 4.061 19.315 3.295 1.00 0.00 23 SER A N 4
ATOM 2282 C CA . SER A 1 23 ? 4.182 20.657 2.738 1.00 0.00 23 SER A CA 4
ATOM 2283 C C . SER A 1 23 ? 5.605 20.919 2.256 1.00 0.00 23 SER A C 4
ATOM 2284 O O . SER A 1 23 ? 5.933 22.023 1.824 1.00 0.00 23 SER A O 4
ATOM 2292 N N . GLY A 1 24 ? 6.447 19.893 2.332 1.00 0.00 24 GLY A N 4
ATOM 2293 C CA . GLY A 1 24 ? 7.826 20.031 1.901 1.00 0.00 24 GLY A CA 4
ATOM 2294 C C . GLY A 1 24 ? 8.299 18.847 1.081 1.00 0.00 24 GLY A C 4
ATOM 2295 O O . GLY A 1 24 ? 8.069 17.695 1.451 1.00 0.00 24 GLY A O 4
ATOM 2299 N N . LYS A 1 25 ? 8.959 19.129 -0.0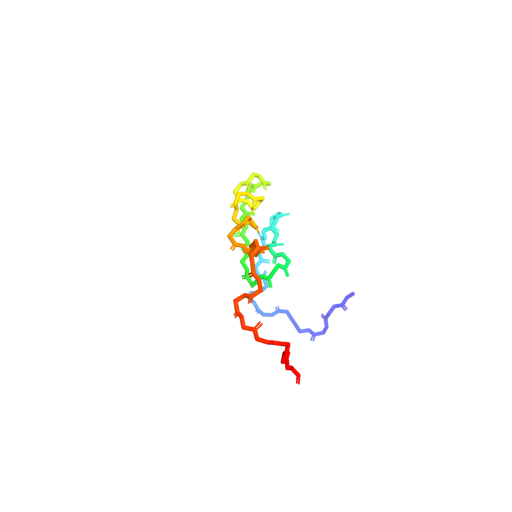37 1.00 0.00 25 LYS A N 4
ATOM 2300 C CA . LYS A 1 25 ? 9.465 18.079 -0.913 1.00 0.00 25 LYS A CA 4
ATOM 2301 C C . LYS A 1 25 ? 10.208 17.014 -0.112 1.00 0.00 25 LYS A C 4
ATOM 2302 O O . LYS A 1 25 ? 9.694 15.916 0.107 1.00 0.00 25 LYS A O 4
ATOM 2321 N N . LEU A 1 26 ? 11.419 17.345 0.324 1.00 0.00 26 LEU A N 4
ATOM 2322 C CA . LEU A 1 26 ? 12.232 16.417 1.102 1.00 0.00 26 LEU A CA 4
ATOM 2323 C C . LEU A 1 26 ? 11.355 15.523 1.974 1.00 0.00 26 LEU A C 4
ATOM 2324 O O . LEU A 1 26 ? 11.356 14.301 1.825 1.00 0.00 26 LEU A O 4
ATOM 2340 N N . ARG A 1 27 ? 10.607 16.142 2.881 1.00 0.00 27 ARG A N 4
ATOM 2341 C CA . ARG A 1 27 ? 9.724 15.403 3.776 1.00 0.00 27 ARG A CA 4
ATOM 2342 C C . ARG A 1 27 ? 9.114 14.198 3.065 1.00 0.00 27 ARG A C 4
ATOM 2343 O O . ARG A 1 27 ? 9.080 13.094 3.610 1.00 0.00 27 ARG A O 4
ATOM 2364 N N . LEU A 1 28 ? 8.634 14.418 1.846 1.00 0.00 28 LEU A N 4
ATOM 2365 C CA . LEU A 1 28 ? 8.025 13.350 1.060 1.00 0.00 28 LEU A CA 4
ATOM 2366 C C . LEU A 1 28 ? 9.038 12.250 0.758 1.00 0.00 28 LEU A C 4
ATOM 2367 O O . LEU A 1 28 ? 8.866 11.103 1.173 1.00 0.00 28 LEU A O 4
ATOM 2383 N N . LEU A 1 29 ? 10.094 12.607 0.037 1.00 0.00 29 LEU A N 4
ATOM 2384 C CA . LEU A 1 29 ? 11.137 11.651 -0.319 1.00 0.00 29 LEU A CA 4
ATOM 2385 C C . LEU A 1 29 ? 11.522 10.794 0.883 1.00 0.00 29 LEU A C 4
ATOM 2386 O O . LEU A 1 29 ? 11.339 9.576 0.875 1.00 0.00 29 LEU A O 4
ATOM 2402 N N . VAL A 1 30 ? 12.055 11.438 1.916 1.00 0.00 30 VAL A N 4
ATOM 2403 C CA . VAL A 1 30 ? 12.463 10.736 3.127 1.00 0.00 30 VAL A CA 4
ATOM 2404 C C . VAL A 1 30 ? 11.354 9.819 3.631 1.00 0.00 30 VAL A C 4
ATOM 2405 O O . VAL A 1 30 ? 11.620 8.753 4.187 1.00 0.00 30 VAL A O 4
ATOM 2418 N N . HIS A 1 31 ? 10.109 10.240 3.432 1.00 0.00 31 HIS A N 4
ATOM 2419 C CA . HIS A 1 31 ? 8.959 9.456 3.865 1.00 0.00 31 HIS A CA 4
ATOM 2420 C C . HIS A 1 31 ? 8.680 8.315 2.890 1.00 0.00 31 HIS A C 4
ATOM 2421 O O . HIS A 1 31 ? 8.081 7.306 3.258 1.00 0.00 31 HIS A O 4
ATOM 2435 N N . GLN A 1 32 ? 9.120 8.485 1.648 1.00 0.00 32 GLN A N 4
ATOM 2436 C CA . GLN A 1 32 ? 8.916 7.470 0.621 1.00 0.00 32 GLN A CA 4
ATOM 2437 C C . GLN A 1 32 ? 9.939 6.347 0.756 1.00 0.00 32 GLN A C 4
ATOM 2438 O O . GLN A 1 32 ? 9.761 5.263 0.200 1.00 0.00 32 GLN A O 4
ATOM 2452 N N . ARG A 1 33 ? 11.009 6.613 1.497 1.00 0.00 33 ARG A N 4
ATOM 2453 C CA . ARG A 1 33 ? 12.061 5.625 1.704 1.00 0.00 33 ARG A CA 4
ATOM 2454 C C . ARG A 1 33 ? 11.599 4.532 2.664 1.00 0.00 33 ARG A C 4
ATOM 2455 O O . ARG A 1 33 ? 11.996 3.374 2.539 1.00 0.00 33 ARG A O 4
ATOM 2476 N N . MET A 1 34 ? 10.758 4.910 3.622 1.00 0.00 34 MET A N 4
ATOM 2477 C CA . MET A 1 34 ? 10.243 3.962 4.602 1.00 0.00 34 MET A CA 4
ATOM 2478 C C . MET A 1 34 ? 9.504 2.817 3.916 1.00 0.00 34 MET A C 4
ATOM 2479 O O . MET A 1 34 ? 9.675 1.652 4.274 1.00 0.00 34 MET A O 4
ATOM 2493 N N . HIS A 1 35 ? 8.682 3.157 2.928 1.00 0.00 35 HIS A N 4
ATOM 2494 C CA . HIS A 1 35 ? 7.917 2.157 2.191 1.00 0.00 35 HIS A CA 4
ATOM 2495 C C . HIS A 1 35 ? 8.828 1.046 1.679 1.00 0.00 35 HIS A C 4
ATOM 2496 O O . HIS A 1 35 ? 8.364 -0.037 1.320 1.00 0.00 35 HIS A O 4
ATOM 2510 N N . THR A 1 36 ? 10.129 1.320 1.647 1.00 0.00 36 THR A N 4
ATOM 2511 C CA . THR A 1 36 ? 11.104 0.345 1.177 1.00 0.00 36 THR A CA 4
ATOM 2512 C C . THR A 1 36 ? 10.923 -0.996 1.879 1.00 0.00 36 THR A C 4
ATOM 2513 O O . THR A 1 36 ? 10.851 -1.060 3.106 1.00 0.00 36 THR A O 4
ATOM 2524 N N . ARG A 1 37 ? 10.852 -2.065 1.093 1.00 0.00 37 ARG A N 4
ATOM 2525 C CA . ARG A 1 37 ? 10.678 -3.405 1.640 1.00 0.00 37 ARG A CA 4
ATOM 2526 C C . ARG A 1 37 ? 11.716 -4.365 1.065 1.00 0.00 37 ARG A C 4
ATOM 2527 O O . ARG A 1 37 ? 11.480 -5.012 0.046 1.00 0.00 37 ARG A O 4
ATOM 2548 N N . GLU A 1 38 ? 12.866 -4.451 1.727 1.00 0.00 38 GLU A N 4
ATOM 2549 C CA . GLU A 1 38 ? 13.940 -5.331 1.281 1.00 0.00 38 GLU A CA 4
ATOM 2550 C C . GLU A 1 38 ? 13.402 -6.719 0.945 1.00 0.00 38 GLU A C 4
ATOM 2551 O O . GLU A 1 38 ? 13.213 -7.555 1.828 1.00 0.00 38 GLU A O 4
ATOM 2563 N N . LYS A 1 39 ? 13.155 -6.956 -0.339 1.00 0.00 39 LYS A N 4
ATOM 2564 C CA . LYS A 1 39 ? 12.640 -8.241 -0.796 1.00 0.00 39 LYS A CA 4
ATOM 2565 C C . LYS A 1 39 ? 13.754 -9.281 -0.864 1.00 0.00 39 LYS A C 4
ATOM 2566 O O . LYS A 1 39 ? 14.894 -8.981 -1.218 1.00 0.00 39 LYS A O 4
ATOM 2585 N N . PRO A 1 40 ? 13.418 -10.533 -0.520 1.00 0.00 40 PRO A N 4
ATOM 2586 C CA . PRO A 1 40 ? 14.376 -11.642 -0.537 1.00 0.00 40 PRO A CA 4
ATOM 2587 C C . PRO A 1 40 ? 14.782 -12.036 -1.953 1.00 0.00 40 PRO A C 4
ATOM 2588 O O . PRO A 1 40 ? 13.972 -11.984 -2.879 1.00 0.00 40 PRO A O 4
ATOM 2599 N N . SER A 1 41 ? 16.041 -12.430 -2.115 1.00 0.00 41 SER A N 4
ATOM 2600 C CA . SER A 1 41 ? 16.555 -12.830 -3.420 1.00 0.00 41 SER A CA 4
ATOM 2601 C C . SER A 1 41 ? 15.545 -13.703 -4.158 1.00 0.00 41 SER A C 4
ATOM 2602 O O . SER A 1 41 ? 15.234 -14.813 -3.726 1.00 0.00 41 SER A O 4
ATOM 2610 N N . GLY A 1 42 ? 15.036 -13.193 -5.275 1.00 0.00 42 GLY A N 4
ATOM 2611 C CA . GLY A 1 42 ? 14.066 -13.938 -6.056 1.00 0.00 42 GLY A CA 4
ATOM 2612 C C . GLY A 1 42 ? 14.636 -14.430 -7.372 1.00 0.00 42 GLY A C 4
ATOM 2613 O O . GLY A 1 42 ? 15.036 -15.586 -7.507 1.00 0.00 42 GLY A O 4
ATOM 2617 N N . PRO A 1 43 ? 14.677 -13.538 -8.373 1.00 0.00 43 PRO A N 4
ATOM 2618 C CA . PRO A 1 43 ? 15.199 -13.865 -9.704 1.00 0.00 43 PRO A CA 4
ATOM 2619 C C . PRO A 1 43 ? 16.709 -14.075 -9.698 1.00 0.00 43 PRO A C 4
ATOM 2620 O O . PRO A 1 43 ? 17.312 -14.343 -10.737 1.00 0.00 43 PRO A O 4
ATOM 2631 N N . SER A 1 44 ? 17.315 -13.952 -8.521 1.00 0.00 44 SER A N 4
ATOM 2632 C CA . SER A 1 44 ? 18.756 -14.124 -8.382 1.00 0.00 44 SER A CA 4
ATOM 2633 C C . SER A 1 44 ? 19.077 -15.385 -7.584 1.00 0.00 44 SER A C 4
ATOM 2634 O O . SER A 1 44 ? 18.206 -15.957 -6.929 1.00 0.00 44 SER A O 4
ATOM 2642 N N . SER A 1 45 ? 20.335 -15.811 -7.644 1.00 0.00 45 SER A N 4
ATOM 2643 C CA . SER A 1 45 ? 20.772 -17.005 -6.931 1.00 0.00 45 SER A CA 4
ATOM 2644 C C . SER A 1 45 ? 20.109 -17.092 -5.559 1.00 0.00 45 SER A C 4
ATOM 2645 O O . SER A 1 45 ? 20.148 -16.144 -4.777 1.00 0.00 45 SER A O 4
ATOM 2653 N N . GLY A 1 46 ? 19.500 -18.240 -5.275 1.00 0.00 46 GLY A N 4
ATOM 2654 C CA . GLY A 1 46 ? 18.836 -18.431 -3.999 1.00 0.00 46 GLY A CA 4
ATOM 2655 C C . GLY A 1 46 ? 18.739 -19.893 -3.609 1.00 0.00 46 GLY A C 4
ATOM 2656 O O . GLY A 1 46 ? 17.659 -20.339 -3.224 1.00 0.00 46 GLY A O 4
ATOM 2661 N N . GLY A 1 1 ? -19.149 6.766 0.456 1.00 0.00 1 GLY A N 5
ATOM 2662 C CA . GLY A 1 1 ? -19.446 8.074 1.012 1.00 0.00 1 GLY A CA 5
ATOM 2663 C C . GLY A 1 1 ? -19.401 9.171 -0.032 1.00 0.00 1 GLY A C 5
ATOM 2664 O O . GLY A 1 1 ? -18.590 9.124 -0.958 1.00 0.00 1 GLY A O 5
ATOM 2668 N N . SER A 1 2 ? -20.275 10.162 0.115 1.00 0.00 2 SER A N 5
ATOM 2669 C CA . SER A 1 2 ? -20.335 11.274 -0.827 1.00 0.00 2 SER A CA 5
ATOM 2670 C C . SER A 1 2 ? -19.408 12.405 -0.392 1.00 0.00 2 SER A C 5
ATOM 2671 O O . SER A 1 2 ? -19.767 13.580 -0.464 1.00 0.00 2 SER A O 5
ATOM 2679 N N . SER A 1 3 ? -18.211 12.040 0.059 1.00 0.00 3 SER A N 5
ATOM 2680 C CA . SER A 1 3 ? -17.232 13.023 0.509 1.00 0.00 3 SER A CA 5
ATOM 2681 C C . SER A 1 3 ? -17.265 14.267 -0.374 1.00 0.00 3 SER A C 5
ATOM 2682 O O . SER A 1 3 ? -17.613 14.196 -1.552 1.00 0.00 3 SER A O 5
ATOM 2690 N N . GLY A 1 4 ? -16.900 15.406 0.206 1.00 0.00 4 GLY A N 5
ATOM 2691 C CA . GLY A 1 4 ? -16.894 16.650 -0.542 1.00 0.00 4 GLY A CA 5
ATOM 2692 C C . GLY A 1 4 ? -15.497 17.208 -0.729 1.00 0.00 4 GLY A C 5
ATOM 2693 O O . GLY A 1 4 ? -14.529 16.665 -0.198 1.00 0.00 4 GLY A O 5
ATOM 2697 N N . SER A 1 5 ? -15.392 18.294 -1.489 1.00 0.00 5 SER A N 5
ATOM 2698 C CA . SER A 1 5 ? -14.102 18.922 -1.750 1.00 0.00 5 SER A CA 5
ATOM 2699 C C . SER A 1 5 ? -13.252 18.963 -0.484 1.00 0.00 5 SER A C 5
ATOM 2700 O O . SER A 1 5 ? -12.164 18.388 -0.434 1.00 0.00 5 SER A O 5
ATOM 2708 N N . SER A 1 6 ? -13.756 19.647 0.538 1.00 0.00 6 SER A N 5
ATOM 2709 C CA . SER A 1 6 ? -13.042 19.767 1.804 1.00 0.00 6 SER A CA 5
ATOM 2710 C C . SER A 1 6 ? -11.537 19.860 1.572 1.00 0.00 6 SER A C 5
ATOM 2711 O O . SER A 1 6 ? -10.747 19.266 2.304 1.00 0.00 6 SER A O 5
ATOM 2719 N N . GLY A 1 7 ? -11.147 20.610 0.546 1.00 0.00 7 GLY A N 5
ATOM 2720 C CA . GLY A 1 7 ? -9.739 20.768 0.234 1.00 0.00 7 GLY A CA 5
ATOM 2721 C C . GLY A 1 7 ? -9.106 19.480 -0.255 1.00 0.00 7 GLY A C 5
ATOM 2722 O O . GLY A 1 7 ? -8.573 18.703 0.536 1.00 0.00 7 GLY A O 5
ATOM 2726 N N . ALA A 1 8 ? -9.166 19.253 -1.563 1.00 0.00 8 ALA A N 5
ATOM 2727 C CA . ALA A 1 8 ? -8.594 18.051 -2.156 1.00 0.00 8 ALA A CA 5
ATOM 2728 C C . ALA A 1 8 ? -7.110 18.237 -2.452 1.00 0.00 8 ALA A C 5
ATOM 2729 O O . ALA A 1 8 ? -6.266 17.519 -1.920 1.00 0.00 8 ALA A O 5
ATOM 2736 N N . GLY A 1 9 ? -6.799 19.207 -3.307 1.00 0.00 9 GLY A N 5
ATOM 2737 C CA . GLY A 1 9 ? -5.416 19.470 -3.660 1.00 0.00 9 GLY A CA 5
ATOM 2738 C C . GLY A 1 9 ? -4.901 20.764 -3.062 1.00 0.00 9 GLY A C 5
ATOM 2739 O O . GLY A 1 9 ? -5.031 21.830 -3.664 1.00 0.00 9 GLY A O 5
ATOM 2743 N N . VAL A 1 10 ? -4.316 20.673 -1.872 1.00 0.00 10 VAL A N 5
ATOM 2744 C CA . VAL A 1 10 ? -3.780 21.846 -1.191 1.00 0.00 10 VAL A CA 5
ATOM 2745 C C . VAL A 1 10 ? -2.292 21.682 -0.903 1.00 0.00 10 VAL A C 5
ATOM 2746 O O . VAL A 1 10 ? -1.513 22.622 -1.056 1.00 0.00 10 VAL A O 5
ATOM 2759 N N . ASN A 1 11 ? -1.905 20.481 -0.486 1.00 0.00 11 ASN A N 5
ATOM 2760 C CA . ASN A 1 11 ? -0.509 20.193 -0.176 1.00 0.00 11 ASN A CA 5
ATOM 2761 C C . ASN A 1 11 ? 0.329 20.131 -1.449 1.00 0.00 11 ASN A C 5
ATOM 2762 O O . ASN A 1 11 ? -0.074 19.553 -2.459 1.00 0.00 11 ASN A O 5
ATOM 2773 N N . PRO A 1 12 ? 1.524 20.737 -1.401 1.00 0.00 12 PRO A N 5
ATOM 2774 C CA . PRO A 1 12 ? 2.445 20.763 -2.542 1.00 0.00 12 PRO A CA 5
ATOM 2775 C C . PRO A 1 12 ? 3.044 19.392 -2.835 1.00 0.00 12 PRO A C 5
ATOM 2776 O O . PRO A 1 12 ? 3.475 19.119 -3.955 1.00 0.00 12 PRO A O 5
ATOM 2787 N N . TYR A 1 13 ? 3.066 18.533 -1.822 1.00 0.00 13 TYR A N 5
ATOM 2788 C CA . TYR A 1 13 ? 3.614 17.190 -1.971 1.00 0.00 13 TYR A CA 5
ATOM 2789 C C . TYR A 1 13 ? 2.734 16.161 -1.267 1.00 0.00 13 TYR A C 5
ATOM 2790 O O . TYR A 1 13 ? 2.440 16.287 -0.078 1.00 0.00 13 TYR A O 5
ATOM 2808 N N . LYS A 1 14 ? 2.317 15.142 -2.010 1.00 0.00 14 LYS A N 5
ATOM 2809 C CA . LYS A 1 14 ? 1.472 14.089 -1.460 1.00 0.00 14 LYS A CA 5
ATOM 2810 C C . LYS A 1 14 ? 2.028 12.710 -1.803 1.00 0.00 14 LYS A C 5
ATOM 2811 O O . LYS A 1 14 ? 2.121 12.342 -2.974 1.00 0.00 14 LYS A O 5
ATOM 2830 N N . CYS A 1 15 ? 2.394 11.952 -0.775 1.00 0.00 15 CYS A N 5
ATOM 2831 C CA . CYS A 1 15 ? 2.939 10.614 -0.967 1.00 0.00 15 CYS A CA 5
ATOM 2832 C C . CYS A 1 15 ? 2.075 9.808 -1.933 1.00 0.00 15 CYS A C 5
ATOM 2833 O O . CYS A 1 15 ? 0.903 9.546 -1.662 1.00 0.00 15 CYS A O 5
ATOM 2840 N N . SER A 1 16 ? 2.662 9.417 -3.059 1.00 0.00 16 SER A N 5
ATOM 2841 C CA . SER A 1 16 ? 1.946 8.644 -4.067 1.00 0.00 16 SER A CA 5
ATOM 2842 C C . SER A 1 16 ? 1.634 7.242 -3.555 1.00 0.00 16 SER A C 5
ATOM 2843 O O . SER A 1 16 ? 0.698 6.593 -4.023 1.00 0.00 16 SER A O 5
ATOM 2851 N N . GLN A 1 17 ? 2.424 6.781 -2.590 1.00 0.00 17 GLN A N 5
ATOM 2852 C CA . GLN A 1 17 ? 2.232 5.455 -2.014 1.00 0.00 17 GLN A CA 5
ATOM 2853 C C . GLN A 1 17 ? 0.957 5.403 -1.179 1.00 0.00 17 GLN A C 5
ATOM 2854 O O . GLN A 1 17 ? 0.056 4.609 -1.452 1.00 0.00 17 GLN A O 5
ATOM 2868 N N . CYS A 1 18 ? 0.888 6.254 -0.161 1.00 0.00 18 CYS A N 5
ATOM 2869 C CA . CYS A 1 18 ? -0.277 6.305 0.715 1.00 0.00 18 CYS A CA 5
ATOM 2870 C C . CYS A 1 18 ? -0.887 7.704 0.727 1.00 0.00 18 CYS A C 5
ATOM 2871 O O . CYS A 1 18 ? -0.298 8.653 0.212 1.00 0.00 18 CYS A O 5
ATOM 2878 N N . GLU A 1 19 ? -2.072 7.821 1.319 1.00 0.00 19 GLU A N 5
ATOM 2879 C CA . GLU A 1 19 ? -2.763 9.103 1.397 1.00 0.00 19 GLU A CA 5
ATOM 2880 C C . GLU A 1 19 ? -1.890 10.150 2.082 1.00 0.00 19 GLU A C 5
ATOM 2881 O O . GLU A 1 19 ? -2.185 11.345 2.041 1.00 0.00 19 GLU A O 5
ATOM 2893 N N . LYS A 1 20 ? -0.813 9.693 2.712 1.00 0.00 20 LYS A N 5
ATOM 2894 C CA . LYS A 1 20 ? 0.105 10.589 3.406 1.00 0.00 20 LYS A CA 5
ATOM 2895 C C . LYS A 1 20 ? 0.420 11.813 2.553 1.00 0.00 20 LYS A C 5
ATOM 2896 O O . LYS A 1 20 ? 0.274 11.784 1.331 1.00 0.00 20 LYS A O 5
ATOM 2915 N N . SER A 1 21 ? 0.855 12.887 3.205 1.00 0.00 21 SER A N 5
ATOM 2916 C CA . SER A 1 21 ? 1.189 14.122 2.506 1.00 0.00 21 SER A CA 5
ATOM 2917 C C . SER A 1 21 ? 2.120 14.989 3.349 1.00 0.00 21 SER A C 5
ATOM 2918 O O . SER A 1 21 ? 2.268 14.773 4.552 1.00 0.00 21 SER A O 5
ATOM 2926 N N . PHE A 1 22 ? 2.746 15.971 2.708 1.00 0.00 22 PHE A N 5
ATOM 2927 C CA . PHE A 1 22 ? 3.664 16.870 3.397 1.00 0.00 22 PHE A CA 5
ATOM 2928 C C . PHE A 1 22 ? 3.745 18.216 2.682 1.00 0.00 22 PHE A C 5
ATOM 2929 O O . PHE A 1 22 ? 3.563 18.298 1.467 1.00 0.00 22 PHE A O 5
ATOM 2946 N N . SER A 1 23 ? 4.019 19.269 3.445 1.00 0.00 23 SER A N 5
ATOM 2947 C CA . SER A 1 23 ? 4.120 20.612 2.887 1.00 0.00 23 SER A CA 5
ATOM 2948 C C . SER A 1 23 ? 5.511 20.857 2.311 1.00 0.00 23 SER A C 5
ATOM 2949 O O . SER A 1 23 ? 5.736 21.831 1.593 1.00 0.00 23 SER A O 5
ATOM 2957 N N . GLY A 1 24 ? 6.444 19.965 2.630 1.00 0.00 24 GLY A N 5
ATOM 2958 C CA . GLY A 1 24 ? 7.801 20.101 2.137 1.00 0.00 24 GLY A CA 5
ATOM 2959 C C . GLY A 1 24 ? 8.216 18.942 1.252 1.00 0.00 24 GLY A C 5
ATOM 2960 O O . GLY A 1 24 ? 7.953 17.782 1.571 1.00 0.00 24 GLY A O 5
ATOM 2964 N N . LYS A 1 25 ? 8.865 19.254 0.136 1.00 0.00 25 LYS A N 5
ATOM 2965 C CA . LYS A 1 25 ? 9.317 18.230 -0.799 1.00 0.00 25 LYS A CA 5
ATOM 2966 C C . LYS A 1 25 ? 10.090 17.134 -0.073 1.00 0.00 25 LYS A C 5
ATOM 2967 O O . LYS A 1 25 ? 9.576 16.035 0.140 1.00 0.00 25 LYS A O 5
ATOM 2986 N N . LEU A 1 26 ? 11.326 17.439 0.304 1.00 0.00 26 LEU A N 5
ATOM 2987 C CA . LEU A 1 26 ? 12.170 16.480 1.008 1.00 0.00 26 LEU A CA 5
ATOM 2988 C C . LEU A 1 26 ? 11.332 15.567 1.897 1.00 0.00 26 LEU A C 5
ATOM 2989 O O . LEU A 1 26 ? 11.274 14.356 1.681 1.00 0.00 26 LEU A O 5
ATOM 3005 N N . ARG A 1 27 ? 10.682 16.155 2.895 1.00 0.00 27 ARG A N 5
ATOM 3006 C CA . ARG A 1 27 ? 9.846 15.395 3.816 1.00 0.00 27 ARG A CA 5
ATOM 3007 C C . ARG A 1 27 ? 9.227 14.187 3.118 1.00 0.00 27 ARG A C 5
ATOM 3008 O O . ARG A 1 27 ? 9.287 13.066 3.624 1.00 0.00 27 ARG A O 5
ATOM 3029 N N . LEU A 1 28 ? 8.633 14.424 1.954 1.00 0.00 28 LEU A N 5
ATOM 3030 C CA . LEU A 1 28 ? 8.002 13.356 1.186 1.00 0.00 28 LEU A CA 5
ATOM 3031 C C . LEU A 1 28 ? 9.017 12.277 0.819 1.00 0.00 28 LEU A C 5
ATOM 3032 O O . LEU A 1 28 ? 8.879 11.119 1.217 1.00 0.00 28 LEU A O 5
ATOM 3048 N N . LEU A 1 29 ? 10.036 12.664 0.061 1.00 0.00 29 LEU A N 5
ATOM 3049 C CA . LEU A 1 29 ? 11.076 11.731 -0.358 1.00 0.00 29 LEU A CA 5
ATOM 3050 C C . LEU A 1 29 ? 11.530 10.862 0.811 1.00 0.00 29 LEU A C 5
ATOM 3051 O O . LEU A 1 29 ? 11.406 9.638 0.773 1.00 0.00 29 LEU A O 5
ATOM 3067 N N . VAL A 1 30 ? 12.056 11.503 1.850 1.00 0.00 30 VAL A N 5
ATOM 3068 C CA . VAL A 1 30 ? 12.526 10.790 3.031 1.00 0.00 30 VAL A CA 5
ATOM 3069 C C . VAL A 1 30 ? 11.464 9.826 3.549 1.00 0.00 30 VAL A C 5
ATOM 3070 O O . VAL A 1 30 ? 11.782 8.751 4.060 1.00 0.00 30 VAL A O 5
ATOM 3083 N N . HIS A 1 31 ? 10.201 10.217 3.413 1.00 0.00 31 HIS A N 5
ATOM 3084 C CA . HIS A 1 31 ? 9.091 9.387 3.867 1.00 0.00 31 HIS A CA 5
ATOM 3085 C C . HIS A 1 31 ? 8.810 8.265 2.872 1.00 0.00 31 HIS A C 5
ATOM 3086 O O . HIS A 1 31 ? 8.364 7.183 3.254 1.00 0.00 31 HIS A O 5
ATOM 3100 N N . GLN A 1 32 ? 9.072 8.531 1.597 1.00 0.00 32 GLN A N 5
ATOM 3101 C CA . GLN A 1 32 ? 8.846 7.544 0.548 1.00 0.00 32 GLN A CA 5
ATOM 3102 C C . GLN A 1 32 ? 9.891 6.435 0.610 1.00 0.00 32 GLN A C 5
ATOM 3103 O O . GLN A 1 32 ? 9.722 5.376 0.005 1.00 0.00 32 GLN A O 5
ATOM 3117 N N . ARG A 1 33 ? 10.970 6.686 1.344 1.00 0.00 33 ARG A N 5
ATOM 3118 C CA . ARG A 1 33 ? 12.043 5.709 1.483 1.00 0.00 33 ARG A CA 5
ATOM 3119 C C . ARG A 1 33 ? 11.606 4.542 2.364 1.00 0.00 33 ARG A C 5
ATOM 3120 O O . ARG A 1 33 ? 11.981 3.395 2.123 1.00 0.00 33 ARG A O 5
ATOM 3141 N N . MET A 1 34 ? 10.811 4.845 3.385 1.00 0.00 34 MET A N 5
ATOM 3142 C CA . MET A 1 34 ? 10.322 3.821 4.302 1.00 0.00 34 MET A CA 5
ATOM 3143 C C . MET A 1 34 ? 9.602 2.711 3.543 1.00 0.00 34 MET A C 5
ATOM 3144 O O . MET A 1 34 ? 9.815 1.527 3.806 1.00 0.00 34 MET A O 5
ATOM 3158 N N . HIS A 1 35 ? 8.749 3.101 2.601 1.00 0.00 35 HIS A N 5
ATOM 3159 C CA . HIS A 1 35 ? 7.998 2.138 1.804 1.00 0.00 35 HIS A CA 5
ATOM 3160 C C . HIS A 1 35 ? 8.927 1.089 1.201 1.00 0.00 35 HIS A C 5
ATOM 3161 O O . HIS A 1 35 ? 8.533 -0.059 0.991 1.00 0.00 35 HIS A O 5
ATOM 3175 N N . THR A 1 36 ? 10.164 1.491 0.923 1.00 0.00 36 THR A N 5
ATOM 3176 C CA . THR A 1 36 ? 11.149 0.587 0.342 1.00 0.00 36 THR A CA 5
ATOM 3177 C C . THR A 1 36 ? 10.982 -0.829 0.882 1.00 0.00 36 THR A C 5
ATOM 3178 O O . THR A 1 36 ? 10.560 -1.022 2.022 1.00 0.00 36 THR A O 5
ATOM 3189 N N . ARG A 1 37 ? 11.316 -1.815 0.057 1.00 0.00 37 ARG A N 5
ATOM 3190 C CA . ARG A 1 37 ? 11.202 -3.214 0.453 1.00 0.00 37 ARG A CA 5
ATOM 3191 C C . ARG A 1 37 ? 12.565 -3.901 0.419 1.00 0.00 37 ARG A C 5
ATOM 3192 O O . ARG A 1 37 ? 13.044 -4.297 -0.643 1.00 0.00 37 ARG A O 5
ATOM 3213 N N . GLU A 1 38 ? 13.182 -4.038 1.588 1.00 0.00 38 GLU A N 5
ATOM 3214 C CA . GLU A 1 38 ? 14.489 -4.676 1.691 1.00 0.00 38 GLU A CA 5
ATOM 3215 C C . GLU A 1 38 ? 14.425 -5.906 2.591 1.00 0.00 38 GLU A C 5
ATOM 3216 O O . GLU A 1 38 ? 14.263 -5.794 3.807 1.00 0.00 38 GLU A O 5
ATOM 3228 N N . LYS A 1 39 ? 14.551 -7.082 1.985 1.00 0.00 39 LYS A N 5
ATOM 3229 C CA . LYS A 1 39 ? 14.508 -8.335 2.729 1.00 0.00 39 LYS A CA 5
ATOM 3230 C C . LYS A 1 39 ? 15.734 -9.191 2.426 1.00 0.00 39 LYS A C 5
ATOM 3231 O O . LYS A 1 39 ? 16.236 -9.222 1.302 1.00 0.00 39 LYS A O 5
ATOM 3250 N N . PRO A 1 40 ? 16.229 -9.902 3.450 1.00 0.00 40 PRO A N 5
ATOM 3251 C CA . PRO A 1 40 ? 17.401 -10.772 3.316 1.00 0.00 40 PRO A CA 5
ATOM 3252 C C . PRO A 1 40 ? 17.113 -12.007 2.469 1.00 0.00 40 PRO A C 5
ATOM 3253 O O . PRO A 1 40 ? 17.953 -12.441 1.681 1.00 0.00 40 PRO A O 5
ATOM 3264 N N . SER A 1 41 ? 15.919 -12.568 2.637 1.00 0.00 41 SER A N 5
ATOM 3265 C CA . SER A 1 41 ? 15.521 -13.756 1.890 1.00 0.00 41 SER A CA 5
ATOM 3266 C C . SER A 1 41 ? 16.701 -14.708 1.715 1.00 0.00 41 SER A C 5
ATOM 3267 O O . SER A 1 41 ? 16.922 -15.247 0.632 1.00 0.00 41 SER A O 5
ATOM 3275 N N . GLY A 1 42 ? 17.455 -14.910 2.791 1.00 0.00 42 GLY A N 5
ATOM 3276 C CA . GLY A 1 42 ? 18.602 -15.797 2.737 1.00 0.00 42 GLY A CA 5
ATOM 3277 C C . GLY A 1 42 ? 19.637 -15.345 1.726 1.00 0.00 42 GLY A C 5
ATOM 3278 O O . GLY A 1 42 ? 19.697 -14.175 1.348 1.00 0.00 42 GLY A O 5
ATOM 3282 N N . PRO A 1 43 ? 20.479 -16.286 1.274 1.00 0.00 43 PRO A N 5
ATOM 3283 C CA . PRO A 1 43 ? 21.533 -16.001 0.295 1.00 0.00 43 PRO A CA 5
ATOM 3284 C C . PRO A 1 43 ? 20.972 -15.698 -1.090 1.00 0.00 43 PRO A C 5
ATOM 3285 O O . PRO A 1 43 ? 19.868 -16.124 -1.430 1.00 0.00 43 PRO A O 5
ATOM 3296 N N . SER A 1 44 ? 21.738 -14.959 -1.885 1.00 0.00 44 SER A N 5
ATOM 3297 C CA . SER A 1 44 ? 21.316 -14.596 -3.233 1.00 0.00 44 SER A CA 5
ATOM 3298 C C . SER A 1 44 ? 20.095 -13.682 -3.191 1.00 0.00 44 SER A C 5
ATOM 3299 O O . SER A 1 44 ? 19.183 -13.809 -4.008 1.00 0.00 44 SER A O 5
ATOM 3307 N N . SER A 1 45 ? 20.086 -12.760 -2.233 1.00 0.00 45 SER A N 5
ATOM 3308 C CA . SER A 1 45 ? 18.976 -11.826 -2.082 1.00 0.00 45 SER A CA 5
ATOM 3309 C C . SER A 1 45 ? 18.832 -10.948 -3.321 1.00 0.00 45 SER A C 5
ATOM 3310 O O . SER A 1 45 ? 17.729 -10.749 -3.829 1.00 0.00 45 SER A O 5
ATOM 3318 N N . GLY A 1 46 ? 19.955 -10.425 -3.802 1.00 0.00 46 GLY A N 5
ATOM 3319 C CA . GLY A 1 46 ? 19.934 -9.574 -4.977 1.00 0.00 46 GLY A CA 5
ATOM 3320 C C . GLY A 1 46 ? 21.243 -9.605 -5.740 1.00 0.00 46 GLY A C 5
ATOM 3321 O O . GLY A 1 46 ? 21.879 -10.656 -5.796 1.00 0.00 46 GLY A O 5
ATOM 3326 N N . GLY A 1 1 ? -13.295 1.417 14.877 1.00 0.00 1 GLY A N 6
ATOM 3327 C CA . GLY A 1 1 ? -14.345 0.649 14.234 1.00 0.00 1 GLY A CA 6
ATOM 3328 C C . GLY A 1 1 ? -15.292 1.520 13.432 1.00 0.00 1 GLY A C 6
ATOM 3329 O O . GLY A 1 1 ? -16.506 1.317 13.458 1.00 0.00 1 GLY A O 6
ATOM 3333 N N . SER A 1 2 ? -14.736 2.494 12.718 1.00 0.00 2 SER A N 6
ATOM 3334 C CA . SER A 1 2 ? -15.540 3.403 11.909 1.00 0.00 2 SER A CA 6
ATOM 3335 C C . SER A 1 2 ? -15.317 3.148 10.421 1.00 0.00 2 SER A C 6
ATOM 3336 O O . SER A 1 2 ? -14.278 2.625 10.019 1.00 0.00 2 SER A O 6
ATOM 3344 N N . SER A 1 3 ? -16.301 3.520 9.610 1.00 0.00 3 SER A N 6
ATOM 3345 C CA . SER A 1 3 ? -16.216 3.328 8.167 1.00 0.00 3 SER A CA 6
ATOM 3346 C C . SER A 1 3 ? -16.615 4.601 7.425 1.00 0.00 3 SER A C 6
ATOM 3347 O O . SER A 1 3 ? -17.793 4.949 7.356 1.00 0.00 3 SER A O 6
ATOM 3355 N N . GLY A 1 4 ? -15.623 5.291 6.871 1.00 0.00 4 GLY A N 6
ATOM 3356 C CA . GLY A 1 4 ? -15.889 6.517 6.142 1.00 0.00 4 GLY A CA 6
ATOM 3357 C C . GLY A 1 4 ? -15.046 7.678 6.632 1.00 0.00 4 GLY A C 6
ATOM 3358 O O . GLY A 1 4 ? -15.545 8.570 7.318 1.00 0.00 4 GLY A O 6
ATOM 3362 N N . SER A 1 5 ? -13.764 7.666 6.281 1.00 0.00 5 SER A N 6
ATOM 3363 C CA . SER A 1 5 ? -12.849 8.723 6.695 1.00 0.00 5 SER A CA 6
ATOM 3364 C C . SER A 1 5 ? -12.257 9.435 5.482 1.00 0.00 5 SER A C 6
ATOM 3365 O O . SER A 1 5 ? -11.364 8.912 4.816 1.00 0.00 5 SER A O 6
ATOM 3373 N N . SER A 1 6 ? -12.763 10.632 5.201 1.00 0.00 6 SER A N 6
ATOM 3374 C CA . SER A 1 6 ? -12.289 11.415 4.066 1.00 0.00 6 SER A CA 6
ATOM 3375 C C . SER A 1 6 ? -12.504 12.906 4.308 1.00 0.00 6 SER A C 6
ATOM 3376 O O . SER A 1 6 ? -13.577 13.329 4.736 1.00 0.00 6 SER A O 6
ATOM 3384 N N . GLY A 1 7 ? -11.474 13.699 4.030 1.00 0.00 7 GLY A N 6
ATOM 3385 C CA . GLY A 1 7 ? -11.569 15.134 4.223 1.00 0.00 7 GLY A CA 6
ATOM 3386 C C . GLY A 1 7 ? -10.775 15.912 3.191 1.00 0.00 7 GLY A C 6
ATOM 3387 O O . GLY A 1 7 ? -10.157 15.326 2.303 1.00 0.00 7 GLY A O 6
ATOM 3391 N N . ALA A 1 8 ? -10.793 17.236 3.308 1.00 0.00 8 ALA A N 6
ATOM 3392 C CA . ALA A 1 8 ? -10.070 18.094 2.379 1.00 0.00 8 ALA A CA 6
ATOM 3393 C C . ALA A 1 8 ? -8.623 18.287 2.822 1.00 0.00 8 ALA A C 6
ATOM 3394 O O . ALA A 1 8 ? -8.272 18.005 3.967 1.00 0.00 8 ALA A O 6
ATOM 3401 N N . GLY A 1 9 ? -7.787 18.767 1.906 1.00 0.00 9 GLY A N 6
ATOM 3402 C CA . GLY A 1 9 ? -6.388 18.988 2.222 1.00 0.00 9 GLY A CA 6
ATOM 3403 C C . GLY A 1 9 ? -5.549 19.246 0.986 1.00 0.00 9 GLY A C 6
ATOM 3404 O O . GLY A 1 9 ? -5.505 18.421 0.073 1.00 0.00 9 GLY A O 6
ATOM 3408 N N . VAL A 1 10 ? -4.881 20.395 0.955 1.00 0.00 10 VAL A N 6
ATOM 3409 C CA . VAL A 1 10 ? -4.040 20.760 -0.178 1.00 0.00 10 VAL A CA 6
ATOM 3410 C C . VAL A 1 10 ? -2.570 20.816 0.225 1.00 0.00 10 VAL A C 6
ATOM 3411 O O . VAL A 1 10 ? -2.205 21.487 1.189 1.00 0.00 10 VAL A O 6
ATOM 3424 N N . ASN A 1 11 ? -1.731 20.105 -0.522 1.00 0.00 11 ASN A N 6
ATOM 3425 C CA . ASN A 1 11 ? -0.299 20.074 -0.243 1.00 0.00 11 ASN A CA 6
ATOM 3426 C C . ASN A 1 11 ? 0.506 20.023 -1.537 1.00 0.00 11 ASN A C 6
ATOM 3427 O O . ASN A 1 11 ? 0.091 19.430 -2.533 1.00 0.00 11 ASN A O 6
ATOM 3438 N N . PRO A 1 12 ? 1.686 20.660 -1.525 1.00 0.00 12 PRO A N 6
ATOM 3439 C CA . PRO A 1 12 ? 2.576 20.702 -2.689 1.00 0.00 12 PRO A CA 6
ATOM 3440 C C . PRO A 1 12 ? 3.201 19.344 -2.990 1.00 0.00 12 PRO A C 6
ATOM 3441 O O . PRO A 1 12 ? 3.672 19.099 -4.101 1.00 0.00 12 PRO A O 6
ATOM 3452 N N . TYR A 1 13 ? 3.202 18.465 -1.994 1.00 0.00 13 TYR A N 6
ATOM 3453 C CA . TYR A 1 13 ? 3.771 17.132 -2.152 1.00 0.00 13 TYR A CA 6
ATOM 3454 C C . TYR A 1 13 ? 2.888 16.080 -1.487 1.00 0.00 13 TYR A C 6
ATOM 3455 O O . TYR A 1 13 ? 2.644 16.129 -0.281 1.00 0.00 13 TYR A O 6
ATOM 3473 N N . LYS A 1 14 ? 2.412 15.128 -2.283 1.00 0.00 14 LYS A N 6
ATOM 3474 C CA . LYS A 1 14 ? 1.558 14.062 -1.774 1.00 0.00 14 LYS A CA 6
ATOM 3475 C C . LYS A 1 14 ? 2.178 12.694 -2.040 1.00 0.00 14 LYS A C 6
ATOM 3476 O O . LYS A 1 14 ? 2.456 12.339 -3.186 1.00 0.00 14 LYS A O 6
ATOM 3495 N N . CYS A 1 15 ? 2.392 11.929 -0.974 1.00 0.00 15 CYS A N 6
ATOM 3496 C CA . CYS A 1 15 ? 2.978 10.600 -1.092 1.00 0.00 15 CYS A CA 6
ATOM 3497 C C . CYS A 1 15 ? 2.165 9.729 -2.045 1.00 0.00 15 CYS A C 6
ATOM 3498 O O . CYS A 1 15 ? 0.965 9.533 -1.853 1.00 0.00 15 CYS A O 6
ATOM 3505 N N . SER A 1 16 ? 2.827 9.208 -3.073 1.00 0.00 16 SER A N 6
ATOM 3506 C CA . SER A 1 16 ? 2.165 8.361 -4.059 1.00 0.00 16 SER A CA 6
ATOM 3507 C C . SER A 1 16 ? 1.842 6.991 -3.468 1.00 0.00 16 SER A C 6
ATOM 3508 O O . SER A 1 16 ? 0.838 6.374 -3.821 1.00 0.00 16 SER A O 6
ATOM 3516 N N . GLN A 1 17 ? 2.701 6.525 -2.568 1.00 0.00 17 GLN A N 6
ATOM 3517 C CA . GLN A 1 17 ? 2.508 5.229 -1.928 1.00 0.00 17 GLN A CA 6
ATOM 3518 C C . GLN A 1 17 ? 1.191 5.191 -1.160 1.00 0.00 17 GLN A C 6
ATOM 3519 O O . GLN A 1 17 ? 0.300 4.400 -1.471 1.00 0.00 17 GLN A O 6
ATOM 3533 N N . CYS A 1 18 ? 1.074 6.052 -0.154 1.00 0.00 18 CYS A N 6
ATOM 3534 C CA . CYS A 1 18 ? -0.134 6.118 0.660 1.00 0.00 18 CYS A CA 6
ATOM 3535 C C . CYS A 1 18 ? -0.797 7.487 0.540 1.00 0.00 18 CYS A C 6
ATOM 3536 O O . CYS A 1 18 ? -0.356 8.335 -0.235 1.00 0.00 18 CYS A O 6
ATOM 3543 N N . GLU A 1 19 ? -1.858 7.694 1.313 1.00 0.00 19 GLU A N 6
ATOM 3544 C CA . GLU A 1 19 ? -2.582 8.960 1.293 1.00 0.00 19 GLU A CA 6
ATOM 3545 C C . GLU A 1 19 ? -1.896 9.993 2.182 1.00 0.00 19 GLU A C 6
ATOM 3546 O O . GLU A 1 19 ? -2.555 10.756 2.889 1.00 0.00 19 GLU A O 6
ATOM 3558 N N . LYS A 1 20 ? -0.568 10.012 2.141 1.00 0.00 20 LYS A N 6
ATOM 3559 C CA . LYS A 1 20 ? 0.209 10.950 2.941 1.00 0.00 20 LYS A CA 6
ATOM 3560 C C . LYS A 1 20 ? 0.603 12.172 2.117 1.00 0.00 20 LYS A C 6
ATOM 3561 O O . LYS A 1 20 ? 0.640 12.117 0.888 1.00 0.00 20 LYS A O 6
ATOM 3580 N N . SER A 1 21 ? 0.899 13.272 2.801 1.00 0.00 21 SER A N 6
ATOM 3581 C CA . SER A 1 21 ? 1.288 14.508 2.132 1.00 0.00 21 SER A CA 6
ATOM 3582 C C . SER A 1 21 ? 2.150 15.372 3.046 1.00 0.00 21 SER A C 6
ATOM 3583 O O . SER A 1 21 ? 2.155 15.196 4.264 1.00 0.00 21 SER A O 6
ATOM 3591 N N . PHE A 1 22 ? 2.881 16.308 2.449 1.00 0.00 22 PHE A N 6
ATOM 3592 C CA . PHE A 1 22 ? 3.749 17.201 3.207 1.00 0.00 22 PHE A CA 6
ATOM 3593 C C . PHE A 1 22 ? 3.900 18.544 2.499 1.00 0.00 22 PHE A C 6
ATOM 3594 O O . PHE A 1 22 ? 3.796 18.628 1.276 1.00 0.00 22 PHE A O 6
ATOM 3611 N N . SER A 1 23 ? 4.147 19.592 3.278 1.00 0.00 23 SER A N 6
ATOM 3612 C CA . SER A 1 23 ? 4.308 20.933 2.727 1.00 0.00 23 SER A CA 6
ATOM 3613 C C . SER A 1 23 ? 5.711 21.120 2.157 1.00 0.00 23 SER A C 6
ATOM 3614 O O . SER A 1 23 ? 5.985 22.098 1.463 1.00 0.00 23 SER A O 6
ATOM 3622 N N . GLY A 1 24 ? 6.596 20.174 2.455 1.00 0.00 24 GLY A N 6
ATOM 3623 C CA . GLY A 1 24 ? 7.959 20.252 1.964 1.00 0.00 24 GLY A CA 6
ATOM 3624 C C . GLY A 1 24 ? 8.347 19.044 1.134 1.00 0.00 24 GLY A C 6
ATOM 3625 O O . GLY A 1 24 ? 8.049 17.907 1.501 1.00 0.00 24 GLY A O 6
ATOM 3629 N N . LYS A 1 25 ? 9.012 19.290 0.010 1.00 0.00 25 LYS A N 6
ATOM 3630 C CA . LYS A 1 25 ? 9.441 18.215 -0.876 1.00 0.00 25 LYS A CA 6
ATOM 3631 C C . LYS A 1 25 ? 10.177 17.129 -0.098 1.00 0.00 25 LYS A C 6
ATOM 3632 O O . LYS A 1 25 ? 9.656 16.031 0.099 1.00 0.00 25 LYS A O 6
ATOM 3651 N N . LEU A 1 26 ? 11.390 17.443 0.344 1.00 0.00 26 LEU A N 6
ATOM 3652 C CA . LEU A 1 26 ? 12.197 16.494 1.103 1.00 0.00 26 LEU A CA 6
ATOM 3653 C C . LEU A 1 26 ? 11.317 15.614 1.985 1.00 0.00 26 LEU A C 6
ATOM 3654 O O . LEU A 1 26 ? 11.245 14.400 1.791 1.00 0.00 26 LEU A O 6
ATOM 3670 N N . ARG A 1 27 ? 10.649 16.234 2.952 1.00 0.00 27 ARG A N 6
ATOM 3671 C CA . ARG A 1 27 ? 9.773 15.507 3.863 1.00 0.00 27 ARG A CA 6
ATOM 3672 C C . ARG A 1 27 ? 9.147 14.301 3.168 1.00 0.00 27 ARG A C 6
ATOM 3673 O O . ARG A 1 27 ? 9.166 13.189 3.697 1.00 0.00 27 ARG A O 6
ATOM 3694 N N . LEU A 1 28 ? 8.594 14.529 1.982 1.00 0.00 28 LEU A N 6
ATOM 3695 C CA . LEU A 1 28 ? 7.962 13.461 1.215 1.00 0.00 28 LEU A CA 6
ATOM 3696 C C . LEU A 1 28 ? 8.963 12.357 0.891 1.00 0.00 28 LEU A C 6
ATOM 3697 O O . LEU A 1 28 ? 8.814 11.218 1.335 1.00 0.00 28 LEU A O 6
ATOM 3713 N N . LEU A 1 29 ? 9.985 12.702 0.115 1.00 0.00 29 LEU A N 6
ATOM 3714 C CA . LEU A 1 29 ? 1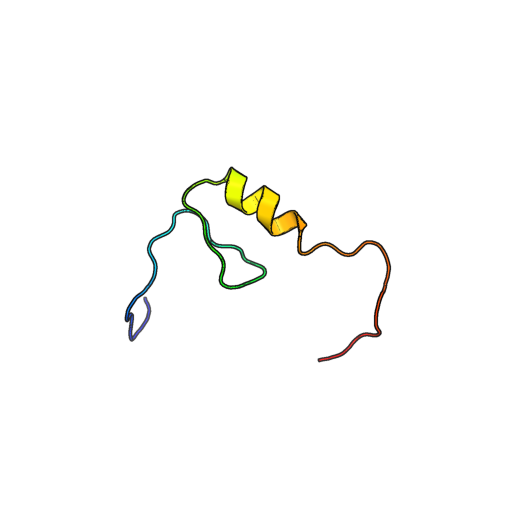1.014 11.741 -0.267 1.00 0.00 29 LEU A CA 6
ATOM 3715 C C . LEU A 1 29 ? 11.412 10.869 0.919 1.00 0.00 29 LEU A C 6
ATOM 3716 O O . LEU A 1 29 ? 11.255 9.648 0.885 1.00 0.00 29 LEU A O 6
ATOM 3732 N N . VAL A 1 30 ? 11.927 11.503 1.967 1.00 0.00 30 VAL A N 6
ATOM 3733 C CA . VAL A 1 30 ? 12.344 10.785 3.166 1.00 0.00 30 VAL A CA 6
ATOM 3734 C C . VAL A 1 30 ? 11.233 9.875 3.676 1.00 0.00 30 VAL A C 6
ATOM 3735 O O . VAL A 1 30 ? 11.496 8.807 4.231 1.00 0.00 30 VAL A O 6
ATOM 3748 N N . HIS A 1 31 ? 9.989 10.305 3.486 1.00 0.00 31 HIS A N 6
ATOM 3749 C CA . HIS A 1 31 ? 8.836 9.528 3.926 1.00 0.00 31 HIS A CA 6
ATOM 3750 C C . HIS A 1 31 ? 8.532 8.402 2.943 1.00 0.00 31 HIS A C 6
ATOM 3751 O O . HIS A 1 31 ? 8.013 7.354 3.327 1.00 0.00 31 HIS A O 6
ATOM 3765 N N . GLN A 1 32 ? 8.858 8.627 1.674 1.00 0.00 32 GLN A N 6
ATOM 3766 C CA . GLN A 1 32 ? 8.617 7.631 0.636 1.00 0.00 32 GLN A CA 6
ATOM 3767 C C . GLN A 1 32 ? 9.589 6.463 0.766 1.00 0.00 32 GLN A C 6
ATOM 3768 O O . GLN A 1 32 ? 9.335 5.371 0.258 1.00 0.00 32 GLN A O 6
ATOM 3782 N N . ARG A 1 33 ? 10.703 6.701 1.451 1.00 0.00 33 ARG A N 6
ATOM 3783 C CA . ARG A 1 33 ? 11.714 5.669 1.647 1.00 0.00 33 ARG A CA 6
ATOM 3784 C C . ARG A 1 33 ? 11.158 4.513 2.473 1.00 0.00 33 ARG A C 6
ATOM 3785 O O . ARG A 1 33 ? 11.535 3.358 2.276 1.00 0.00 33 ARG A O 6
ATOM 3806 N N . MET A 1 34 ? 10.260 4.832 3.399 1.00 0.00 34 MET A N 6
ATOM 3807 C CA . MET A 1 34 ? 9.652 3.820 4.255 1.00 0.00 34 MET A CA 6
ATOM 3808 C C . MET A 1 34 ? 8.978 2.736 3.420 1.00 0.00 34 MET A C 6
ATOM 3809 O O . MET A 1 34 ? 8.983 1.561 3.788 1.00 0.00 34 MET A O 6
ATOM 3823 N N . HIS A 1 35 ? 8.397 3.138 2.293 1.00 0.00 35 HIS A N 6
ATOM 3824 C CA . HIS A 1 35 ? 7.719 2.200 1.406 1.00 0.00 35 HIS A CA 6
ATOM 3825 C C . HIS A 1 35 ? 8.722 1.469 0.519 1.00 0.00 35 HIS A C 6
ATOM 3826 O O . HIS A 1 35 ? 8.501 1.301 -0.681 1.00 0.00 35 HIS A O 6
ATOM 3840 N N . THR A 1 36 ? 9.827 1.035 1.117 1.00 0.00 36 THR A N 6
ATOM 3841 C CA . THR A 1 36 ? 10.865 0.324 0.382 1.00 0.00 36 THR A CA 6
ATOM 3842 C C . THR A 1 36 ? 10.981 -1.121 0.854 1.00 0.00 36 THR A C 6
ATOM 3843 O O . THR A 1 36 ? 11.086 -1.386 2.052 1.00 0.00 36 THR A O 6
ATOM 3854 N N . ARG A 1 37 ? 10.963 -2.052 -0.094 1.00 0.00 37 ARG A N 6
ATOM 3855 C CA . ARG A 1 37 ? 11.066 -3.471 0.225 1.00 0.00 37 ARG A CA 6
ATOM 3856 C C . ARG A 1 37 ? 11.870 -4.211 -0.840 1.00 0.00 37 ARG A C 6
ATOM 3857 O O . ARG A 1 37 ? 11.705 -3.969 -2.035 1.00 0.00 37 ARG A O 6
ATOM 3878 N N . GLU A 1 38 ? 12.739 -5.114 -0.396 1.00 0.00 38 GLU A N 6
ATOM 3879 C CA . GLU A 1 38 ? 13.569 -5.888 -1.312 1.00 0.00 38 GLU A CA 6
ATOM 3880 C C . GLU A 1 38 ? 13.259 -7.378 -1.200 1.00 0.00 38 GLU A C 6
ATOM 3881 O O . GLU A 1 38 ? 14.140 -8.222 -1.366 1.00 0.00 38 GLU A O 6
ATOM 3893 N N . LYS A 1 39 ? 12.000 -7.695 -0.915 1.00 0.00 39 LYS A N 6
ATOM 3894 C CA . LYS A 1 39 ? 11.571 -9.082 -0.780 1.00 0.00 39 LYS A CA 6
ATOM 3895 C C . LYS A 1 39 ? 10.537 -9.437 -1.843 1.00 0.00 39 LYS A C 6
ATOM 3896 O O . LYS A 1 39 ? 9.696 -8.622 -2.222 1.00 0.00 39 LYS A O 6
ATOM 3915 N N . PRO A 1 40 ? 10.598 -10.683 -2.336 1.00 0.00 40 PRO A N 6
ATOM 3916 C CA . PRO A 1 40 ? 9.672 -11.175 -3.361 1.00 0.00 40 PRO A CA 6
ATOM 3917 C C . PRO A 1 40 ? 8.255 -11.350 -2.826 1.00 0.00 40 PRO A C 6
ATOM 3918 O O . PRO A 1 40 ? 7.325 -11.628 -3.583 1.00 0.00 40 PRO A O 6
ATOM 3929 N N . SER A 1 41 ? 8.097 -11.186 -1.516 1.00 0.00 41 SER A N 6
ATOM 3930 C CA . SER A 1 41 ? 6.793 -11.330 -0.879 1.00 0.00 41 SER A CA 6
ATOM 3931 C C . SER A 1 41 ? 5.735 -10.516 -1.618 1.00 0.00 41 SER A C 6
ATOM 3932 O O . SER A 1 41 ? 5.762 -9.286 -1.606 1.00 0.00 41 SER A O 6
ATOM 3940 N N . GLY A 1 42 ? 4.803 -11.213 -2.260 1.00 0.00 42 GLY A N 6
ATOM 3941 C CA . GLY A 1 42 ? 3.748 -10.539 -2.996 1.00 0.00 42 GLY A CA 6
ATOM 3942 C C . GLY A 1 42 ? 3.360 -11.279 -4.260 1.00 0.00 42 GLY A C 6
ATOM 3943 O O . GLY A 1 42 ? 3.574 -10.802 -5.375 1.00 0.00 42 GLY A O 6
ATOM 3947 N N . PRO A 1 43 ? 2.776 -12.475 -4.095 1.00 0.00 43 PRO A N 6
ATOM 3948 C CA . PRO A 1 43 ? 2.345 -13.309 -5.221 1.00 0.00 43 PRO A CA 6
ATOM 3949 C C . PRO A 1 43 ? 1.148 -12.716 -5.957 1.00 0.00 43 PRO A C 6
ATOM 3950 O O . PRO A 1 43 ? 0.000 -12.941 -5.575 1.00 0.00 43 PRO A O 6
ATOM 3961 N N . SER A 1 44 ? 1.424 -11.959 -7.013 1.00 0.00 44 SER A N 6
ATOM 3962 C CA . SER A 1 44 ? 0.369 -11.331 -7.800 1.00 0.00 44 SER A CA 6
ATOM 3963 C C . SER A 1 44 ? -0.199 -12.308 -8.825 1.00 0.00 44 SER A C 6
ATOM 3964 O O . SER A 1 44 ? -1.414 -12.462 -8.945 1.00 0.00 44 SER A O 6
ATOM 3972 N N . SER A 1 45 ? 0.691 -12.965 -9.563 1.00 0.00 45 SER A N 6
ATOM 3973 C CA . SER A 1 45 ? 0.280 -13.925 -10.581 1.00 0.00 45 SER A CA 6
ATOM 3974 C C . SER A 1 45 ? 0.560 -15.354 -10.125 1.00 0.00 45 SER A C 6
ATOM 3975 O O . SER A 1 45 ? 1.039 -16.182 -10.899 1.00 0.00 45 SER A O 6
ATOM 3983 N N . GLY A 1 46 ? 0.257 -15.635 -8.861 1.00 0.00 46 GLY A N 6
ATOM 3984 C CA . GLY A 1 46 ? 0.483 -16.964 -8.323 1.00 0.00 46 GLY A CA 6
ATOM 3985 C C . GLY A 1 46 ? -0.749 -17.532 -7.645 1.00 0.00 46 GLY A C 6
ATOM 3986 O O . GLY A 1 46 ? -1.818 -17.537 -8.253 1.00 0.00 46 GLY A O 6
ATOM 3991 N N . GLY A 1 1 ? -16.964 -1.429 -3.726 1.00 0.00 1 GLY A N 7
ATOM 3992 C CA . GLY A 1 1 ? -16.091 -1.433 -2.567 1.00 0.00 1 GLY A CA 7
ATOM 3993 C C . GLY A 1 1 ? -16.165 -0.140 -1.781 1.00 0.00 1 GLY A C 7
ATOM 3994 O O . GLY A 1 1 ? -17.252 0.375 -1.520 1.00 0.00 1 GLY A O 7
ATOM 3998 N N . SER A 1 2 ? -15.005 0.387 -1.400 1.00 0.00 2 SER A N 7
ATOM 3999 C CA . SER A 1 2 ? -14.943 1.626 -0.634 1.00 0.00 2 SER A CA 7
ATOM 4000 C C . SER A 1 2 ? -14.039 2.645 -1.321 1.00 0.00 2 SER A C 7
ATOM 4001 O O . SER A 1 2 ? -12.813 2.549 -1.254 1.00 0.00 2 SER A O 7
ATOM 4009 N N . SER A 1 3 ? -14.653 3.621 -1.981 1.00 0.00 3 SER A N 7
ATOM 4010 C CA . SER A 1 3 ? -13.906 4.657 -2.685 1.00 0.00 3 SER A CA 7
ATOM 4011 C C . SER A 1 3 ? -14.578 6.017 -2.523 1.00 0.00 3 SER A C 7
ATOM 4012 O O . SER A 1 3 ? -15.671 6.119 -1.968 1.00 0.00 3 SER A O 7
ATOM 4020 N N . GLY A 1 4 ? -13.914 7.060 -3.012 1.00 0.00 4 GLY A N 7
ATOM 4021 C CA . GLY A 1 4 ? -14.461 8.400 -2.912 1.00 0.00 4 GLY A CA 7
ATOM 4022 C C . GLY A 1 4 ? -14.179 9.043 -1.568 1.00 0.00 4 GLY A C 7
ATOM 4023 O O . GLY A 1 4 ? -14.417 8.439 -0.522 1.00 0.00 4 GLY A O 7
ATOM 4027 N N . SER A 1 5 ? -13.670 10.270 -1.595 1.00 0.00 5 SER A N 7
ATOM 4028 C CA . SER A 1 5 ? -13.351 10.993 -0.369 1.00 0.00 5 SER A CA 7
ATOM 4029 C C . SER A 1 5 ? -13.498 12.498 -0.572 1.00 0.00 5 SER A C 7
ATOM 4030 O O . SER A 1 5 ? -13.015 13.052 -1.559 1.00 0.00 5 SER A O 7
ATOM 4038 N N . SER A 1 6 ? -14.168 13.153 0.370 1.00 0.00 6 SER A N 7
ATOM 4039 C CA . SER A 1 6 ? -14.383 14.593 0.294 1.00 0.00 6 SER A CA 7
ATOM 4040 C C . SER A 1 6 ? -13.323 15.343 1.095 1.00 0.00 6 SER A C 7
ATOM 4041 O O . SER A 1 6 ? -12.486 14.735 1.761 1.00 0.00 6 SER A O 7
ATOM 4049 N N . GLY A 1 7 ? -13.365 16.670 1.025 1.00 0.00 7 GLY A N 7
ATOM 4050 C CA . GLY A 1 7 ? -12.404 17.483 1.747 1.00 0.00 7 GLY A CA 7
ATOM 4051 C C . GLY A 1 7 ? -11.000 17.353 1.189 1.00 0.00 7 GLY A C 7
ATOM 4052 O O . GLY A 1 7 ? -10.070 16.994 1.910 1.00 0.00 7 GLY A O 7
ATOM 4056 N N . ALA A 1 8 ? -10.847 17.645 -0.098 1.00 0.00 8 ALA A N 7
ATOM 4057 C CA . ALA A 1 8 ? -9.547 17.560 -0.752 1.00 0.00 8 ALA A CA 7
ATOM 4058 C C . ALA A 1 8 ? -8.585 18.606 -0.199 1.00 0.00 8 ALA A C 7
ATOM 4059 O O . ALA A 1 8 ? -8.709 19.794 -0.493 1.00 0.00 8 ALA A O 7
ATOM 4066 N N . GLY A 1 9 ? -7.626 18.155 0.604 1.00 0.00 9 GLY A N 7
ATOM 4067 C CA . GLY A 1 9 ? -6.657 19.066 1.186 1.00 0.00 9 GLY A CA 7
ATOM 4068 C C . GLY A 1 9 ? -5.839 19.791 0.136 1.00 0.00 9 GLY A C 7
ATOM 4069 O O . GLY A 1 9 ? -6.065 19.622 -1.063 1.00 0.00 9 GLY A O 7
ATOM 4073 N N . VAL A 1 10 ? -4.886 20.601 0.585 1.00 0.00 10 VAL A N 7
ATOM 4074 C CA . VAL A 1 10 ? -4.031 21.354 -0.325 1.00 0.00 10 VAL A CA 7
ATOM 4075 C C . VAL A 1 10 ? -2.567 21.252 0.086 1.00 0.00 10 VAL A C 7
ATOM 4076 O O . VAL A 1 10 ? -2.099 21.998 0.945 1.00 0.00 10 VAL A O 7
ATOM 4089 N N . ASN A 1 11 ? -1.848 20.323 -0.535 1.00 0.00 11 ASN A N 7
ATOM 4090 C CA . ASN A 1 11 ? -0.435 20.122 -0.235 1.00 0.00 11 ASN A CA 7
ATOM 4091 C C . ASN A 1 11 ? 0.397 20.109 -1.514 1.00 0.00 11 ASN A C 7
ATOM 4092 O O . ASN A 1 11 ? -0.015 19.579 -2.546 1.00 0.00 11 ASN A O 7
ATOM 4103 N N . PRO A 1 12 ? 1.597 20.704 -1.446 1.00 0.00 12 PRO A N 7
ATOM 4104 C CA . PRO A 1 12 ? 2.513 20.773 -2.588 1.00 0.00 12 PRO A CA 7
ATOM 4105 C C . PRO A 1 12 ? 3.099 19.411 -2.944 1.00 0.00 12 PRO A C 7
ATOM 4106 O O . PRO A 1 12 ? 3.485 19.170 -4.088 1.00 0.00 12 PRO A O 7
ATOM 4117 N N . TYR A 1 13 ? 3.163 18.523 -1.957 1.00 0.00 13 TYR A N 7
ATOM 4118 C CA . TYR A 1 13 ? 3.705 17.186 -2.166 1.00 0.00 13 TYR A CA 7
ATOM 4119 C C . TYR A 1 13 ? 2.830 16.133 -1.494 1.00 0.00 13 TYR A C 7
ATOM 4120 O O . TYR A 1 13 ? 2.489 16.250 -0.317 1.00 0.00 13 TYR A O 7
ATOM 4138 N N . LYS A 1 14 ? 2.469 15.102 -2.250 1.00 0.00 14 LYS A N 7
ATOM 4139 C CA . LYS A 1 14 ? 1.635 14.025 -1.730 1.00 0.00 14 LYS A CA 7
ATOM 4140 C C . LYS A 1 14 ? 2.246 12.663 -2.045 1.00 0.00 14 LYS A C 7
ATOM 4141 O O . LYS A 1 14 ? 2.508 12.342 -3.205 1.00 0.00 14 LYS A O 7
ATOM 4160 N N . CYS A 1 15 ? 2.470 11.865 -1.007 1.00 0.00 15 CYS A N 7
ATOM 4161 C CA . CYS A 1 15 ? 3.048 10.537 -1.172 1.00 0.00 15 CYS A CA 7
ATOM 4162 C C . CYS A 1 15 ? 2.182 9.676 -2.088 1.00 0.00 15 CYS A C 7
ATOM 4163 O O . CYS A 1 15 ? 1.008 9.439 -1.805 1.00 0.00 15 CYS A O 7
ATOM 4170 N N . SER A 1 16 ? 2.770 9.212 -3.185 1.00 0.00 16 SER A N 7
ATOM 4171 C CA . SER A 1 16 ? 2.052 8.381 -4.144 1.00 0.00 16 SER A CA 7
ATOM 4172 C C . SER A 1 16 ? 1.772 6.999 -3.563 1.00 0.00 16 SER A C 7
ATOM 4173 O O . SER A 1 16 ? 0.795 6.346 -3.930 1.00 0.00 16 SER A O 7
ATOM 4181 N N . GLN A 1 17 ? 2.637 6.560 -2.654 1.00 0.00 17 GLN A N 7
ATOM 4182 C CA . GLN A 1 17 ? 2.483 5.255 -2.021 1.00 0.00 17 GLN A CA 7
ATOM 4183 C C . GLN A 1 17 ? 1.187 5.188 -1.220 1.00 0.00 17 GLN A C 7
ATOM 4184 O O . GLN A 1 17 ? 0.304 4.382 -1.515 1.00 0.00 17 GLN A O 7
ATOM 4198 N N . CYS A 1 18 ? 1.080 6.039 -0.205 1.00 0.00 18 CYS A N 7
ATOM 4199 C CA . CYS A 1 18 ? -0.108 6.076 0.640 1.00 0.00 18 CYS A CA 7
ATOM 4200 C C . CYS A 1 18 ? -0.795 7.436 0.553 1.00 0.00 18 CYS A C 7
ATOM 4201 O O . CYS A 1 18 ? -0.394 8.295 -0.231 1.00 0.00 18 CYS A O 7
ATOM 4208 N N . GLU A 1 19 ? -1.831 7.622 1.364 1.00 0.00 19 GLU A N 7
ATOM 4209 C CA . GLU A 1 19 ? -2.574 8.876 1.378 1.00 0.00 19 GLU A CA 7
ATOM 4210 C C . GLU A 1 19 ? -1.872 9.915 2.247 1.00 0.00 19 GLU A C 7
ATOM 4211 O O . GLU A 1 19 ? -2.518 10.699 2.943 1.00 0.00 19 GLU A O 7
ATOM 4223 N N . LYS A 1 20 ? -0.544 9.915 2.203 1.00 0.00 20 LYS A N 7
ATOM 4224 C CA . LYS A 1 20 ? 0.249 10.856 2.985 1.00 0.00 20 LYS A CA 7
ATOM 4225 C C . LYS A 1 20 ? 0.573 12.103 2.169 1.00 0.00 20 LYS A C 7
ATOM 4226 O O . LYS A 1 20 ? 0.495 12.090 0.941 1.00 0.00 20 LYS A O 7
ATOM 4245 N N . SER A 1 21 ? 0.939 13.178 2.860 1.00 0.00 21 SER A N 7
ATOM 4246 C CA . SER A 1 21 ? 1.273 14.434 2.199 1.00 0.00 21 SER A CA 7
ATOM 4247 C C . SER A 1 21 ? 2.124 15.317 3.107 1.00 0.00 21 SER A C 7
ATOM 4248 O O . SER A 1 21 ? 2.081 15.192 4.331 1.00 0.00 21 SER A O 7
ATOM 4256 N N . PHE A 1 22 ? 2.898 16.209 2.499 1.00 0.00 22 PHE A N 7
ATOM 4257 C CA . PHE A 1 22 ? 3.761 17.112 3.251 1.00 0.00 22 PHE A CA 7
ATOM 4258 C C . PHE A 1 22 ? 3.894 18.456 2.540 1.00 0.00 22 PHE A C 7
ATOM 4259 O O . PHE A 1 22 ? 3.808 18.533 1.315 1.00 0.00 22 PHE A O 7
ATOM 4276 N N . SER A 1 23 ? 4.102 19.513 3.319 1.00 0.00 23 SER A N 7
ATOM 4277 C CA . SER A 1 23 ? 4.242 20.855 2.766 1.00 0.00 23 SER A CA 7
ATOM 4278 C C . SER A 1 23 ? 5.636 21.058 2.180 1.00 0.00 23 SER A C 7
ATOM 4279 O O . SER A 1 23 ? 5.885 22.025 1.461 1.00 0.00 23 SER A O 7
ATOM 4287 N N . GLY A 1 24 ? 6.543 20.137 2.492 1.00 0.00 24 GLY A N 7
ATOM 4288 C CA . GLY A 1 24 ? 7.901 20.232 1.989 1.00 0.00 24 GLY A CA 7
ATOM 4289 C C . GLY A 1 24 ? 8.293 19.034 1.148 1.00 0.00 24 GLY A C 7
ATOM 4290 O O . GLY A 1 24 ? 7.984 17.893 1.495 1.00 0.00 24 GLY A O 7
ATOM 4294 N N . LYS A 1 25 ? 8.974 19.291 0.036 1.00 0.00 25 LYS A N 7
ATOM 4295 C CA . LYS A 1 25 ? 9.409 18.225 -0.859 1.00 0.00 25 LYS A CA 7
ATOM 4296 C C . LYS A 1 25 ? 10.163 17.143 -0.091 1.00 0.00 25 LYS A C 7
ATOM 4297 O O . LYS A 1 25 ? 9.635 16.057 0.149 1.00 0.00 25 LYS A O 7
ATOM 4316 N N . LEU A 1 26 ? 11.398 17.448 0.292 1.00 0.00 26 LEU A N 7
ATOM 4317 C CA . LEU A 1 26 ? 12.224 16.502 1.034 1.00 0.00 26 LEU A CA 7
ATOM 4318 C C . LEU A 1 26 ? 11.369 15.640 1.958 1.00 0.00 26 LEU A C 7
ATOM 4319 O O . LEU A 1 26 ? 11.341 14.416 1.832 1.00 0.00 26 LEU A O 7
ATOM 4335 N N . ARG A 1 27 ? 10.670 16.289 2.884 1.00 0.00 27 ARG A N 7
ATOM 4336 C CA . ARG A 1 27 ? 9.813 15.582 3.828 1.00 0.00 27 ARG A CA 7
ATOM 4337 C C . ARG A 1 27 ? 9.164 14.368 3.170 1.00 0.00 27 ARG A C 7
ATOM 4338 O O . ARG A 1 27 ? 9.130 13.280 3.747 1.00 0.00 27 ARG A O 7
ATOM 4359 N N . LEU A 1 28 ? 8.650 14.561 1.961 1.00 0.00 28 LEU A N 7
ATOM 4360 C CA . LEU A 1 28 ? 8.002 13.482 1.224 1.00 0.00 28 LEU A CA 7
ATOM 4361 C C . LEU A 1 28 ? 8.990 12.361 0.918 1.00 0.00 28 LEU A C 7
ATOM 4362 O O . LEU A 1 28 ? 8.868 11.251 1.440 1.00 0.00 28 LEU A O 7
ATOM 4378 N N . LEU A 1 29 ? 9.970 12.657 0.071 1.00 0.00 29 LEU A N 7
ATOM 4379 C CA . LEU A 1 29 ? 10.982 11.675 -0.302 1.00 0.00 29 LEU A CA 7
ATOM 4380 C C . LEU A 1 29 ? 11.369 10.810 0.893 1.00 0.00 29 LEU A C 7
ATOM 4381 O O . LEU A 1 29 ? 11.114 9.606 0.910 1.00 0.00 29 LEU A O 7
ATOM 4397 N N . VAL A 1 30 ? 11.984 11.433 1.893 1.00 0.00 30 VAL A N 7
ATOM 4398 C CA . VAL A 1 30 ? 12.404 10.722 3.094 1.00 0.00 30 VAL A CA 7
ATOM 4399 C C . VAL A 1 30 ? 11.300 9.800 3.601 1.00 0.00 30 VAL A C 7
ATOM 4400 O O . VAL A 1 30 ? 11.567 8.693 4.070 1.00 0.00 30 VAL A O 7
ATOM 4413 N N . HIS A 1 31 ? 10.058 10.263 3.502 1.00 0.00 31 HIS A N 7
ATOM 4414 C CA . HIS A 1 31 ? 8.912 9.480 3.949 1.00 0.00 31 HIS A CA 7
ATOM 4415 C C . HIS A 1 31 ? 8.624 8.336 2.980 1.00 0.00 31 HIS A C 7
ATOM 4416 O O . HIS A 1 31 ? 8.178 7.264 3.387 1.00 0.00 31 HIS A O 7
ATOM 4430 N N . GLN A 1 32 ? 8.881 8.575 1.698 1.00 0.00 32 GLN A N 7
ATOM 4431 C CA . GLN A 1 32 ? 8.648 7.565 0.672 1.00 0.00 32 GLN A CA 7
ATOM 4432 C C . GLN A 1 32 ? 9.608 6.392 0.835 1.00 0.00 32 GLN A C 7
ATOM 4433 O O . GLN A 1 32 ? 9.317 5.275 0.407 1.00 0.00 32 GLN A O 7
ATOM 4447 N N . ARG A 1 33 ? 10.754 6.653 1.456 1.00 0.00 33 ARG A N 7
ATOM 4448 C CA . ARG A 1 33 ? 11.758 5.618 1.674 1.00 0.00 33 ARG A CA 7
ATOM 4449 C C . ARG A 1 33 ? 11.209 4.506 2.562 1.00 0.00 33 ARG A C 7
ATOM 4450 O O . ARG A 1 33 ? 11.590 3.344 2.425 1.00 0.00 33 ARG A O 7
ATOM 4471 N N . MET A 1 34 ? 10.312 4.871 3.472 1.00 0.00 34 MET A N 7
ATOM 4472 C CA . MET A 1 34 ? 9.710 3.903 4.383 1.00 0.00 34 MET A CA 7
ATOM 4473 C C . MET A 1 34 ? 9.048 2.768 3.609 1.00 0.00 34 MET A C 7
ATOM 4474 O O . MET A 1 34 ? 9.039 1.621 4.056 1.00 0.00 34 MET A O 7
ATOM 4488 N N . HIS A 1 35 ? 8.494 3.095 2.445 1.00 0.00 35 HIS A N 7
ATOM 4489 C CA . HIS A 1 35 ? 7.829 2.102 1.609 1.00 0.00 35 HIS A CA 7
ATOM 4490 C C . HIS A 1 35 ? 8.849 1.289 0.817 1.00 0.00 35 HIS A C 7
ATOM 4491 O O . HIS A 1 35 ? 8.670 1.042 -0.376 1.00 0.00 35 HIS A O 7
ATOM 4505 N N . THR A 1 36 ? 9.919 0.875 1.488 1.00 0.00 36 THR A N 7
ATOM 4506 C CA . THR A 1 36 ? 10.968 0.092 0.847 1.00 0.00 36 THR A CA 7
ATOM 4507 C C . THR A 1 36 ? 10.833 -1.388 1.186 1.00 0.00 36 THR A C 7
ATOM 4508 O O . THR A 1 36 ? 11.097 -1.803 2.315 1.00 0.00 36 THR A O 7
ATOM 4519 N N . ARG A 1 37 ? 10.422 -2.181 0.201 1.00 0.00 37 ARG A N 7
ATOM 4520 C CA . ARG A 1 37 ? 10.252 -3.616 0.396 1.00 0.00 37 ARG A CA 7
ATOM 4521 C C . ARG A 1 37 ? 10.944 -4.400 -0.715 1.00 0.00 37 ARG A C 7
ATOM 4522 O O . ARG A 1 37 ? 10.388 -5.361 -1.247 1.00 0.00 37 ARG A O 7
ATOM 4543 N N . GLU A 1 38 ? 12.159 -3.984 -1.059 1.00 0.00 38 GLU A N 7
ATOM 4544 C CA . GLU A 1 38 ? 12.925 -4.648 -2.107 1.00 0.00 38 GLU A CA 7
ATOM 4545 C C . GLU A 1 38 ? 14.396 -4.758 -1.719 1.00 0.00 38 GLU A C 7
ATOM 4546 O O . GLU A 1 38 ? 15.121 -3.763 -1.694 1.00 0.00 38 GLU A O 7
ATOM 4558 N N . LYS A 1 39 ? 14.832 -5.976 -1.414 1.00 0.00 39 LYS A N 7
ATOM 4559 C CA . LYS A 1 39 ? 16.216 -6.219 -1.027 1.00 0.00 39 LYS A CA 7
ATOM 4560 C C . LYS A 1 39 ? 17.074 -6.541 -2.247 1.00 0.00 39 LYS A C 7
ATOM 4561 O O . LYS A 1 39 ? 16.660 -7.265 -3.153 1.00 0.00 39 LYS A O 7
ATOM 4580 N N . PRO A 1 40 ? 18.298 -5.993 -2.272 1.00 0.00 40 PRO A N 7
ATOM 4581 C CA . PRO A 1 40 ? 19.240 -6.210 -3.375 1.00 0.00 40 PRO A CA 7
ATOM 4582 C C . PRO A 1 40 ? 19.771 -7.638 -3.410 1.00 0.00 40 PRO A C 7
ATOM 4583 O O . PRO A 1 40 ? 20.530 -8.006 -4.308 1.00 0.00 40 PRO A O 7
ATOM 4594 N N . SER A 1 41 ? 19.369 -8.440 -2.430 1.00 0.00 41 SER A N 7
ATOM 4595 C CA . SER A 1 41 ? 19.808 -9.828 -2.347 1.00 0.00 41 SER A CA 7
ATOM 4596 C C . SER A 1 41 ? 18.821 -10.752 -3.055 1.00 0.00 41 SER A C 7
ATOM 4597 O O . SER A 1 41 ? 18.063 -11.477 -2.413 1.00 0.00 41 SER A O 7
ATOM 4605 N N . GLY A 1 42 ? 18.839 -10.720 -4.384 1.00 0.00 42 GLY A N 7
ATOM 4606 C CA . GLY A 1 42 ? 17.943 -11.559 -5.159 1.00 0.00 42 GLY A CA 7
ATOM 4607 C C . GLY A 1 42 ? 17.398 -10.850 -6.383 1.00 0.00 42 GLY A C 7
ATOM 4608 O O . GLY A 1 42 ? 17.929 -10.975 -7.487 1.00 0.00 42 GLY A O 7
ATOM 4612 N N . PRO A 1 43 ? 16.312 -10.085 -6.194 1.00 0.00 43 PRO A N 7
ATOM 4613 C CA . PRO A 1 43 ? 15.671 -9.339 -7.281 1.00 0.00 43 PRO A CA 7
ATOM 4614 C C . PRO A 1 43 ? 16.526 -8.175 -7.769 1.00 0.00 43 PRO A C 7
ATOM 4615 O O . PRO A 1 43 ? 16.921 -7.311 -6.985 1.00 0.00 43 PRO A O 7
ATOM 4626 N N . SER A 1 44 ? 16.809 -8.158 -9.067 1.00 0.00 44 SER A N 7
ATOM 4627 C CA . SER A 1 44 ? 17.621 -7.101 -9.659 1.00 0.00 44 SER A CA 7
ATOM 4628 C C . SER A 1 44 ? 16.747 -5.940 -10.124 1.00 0.00 44 SER A C 7
ATOM 4629 O O . SER A 1 44 ? 17.092 -4.774 -9.934 1.00 0.00 44 SER A O 7
ATOM 4637 N N . SER A 1 45 ? 15.613 -6.269 -10.734 1.00 0.00 45 SER A N 7
ATOM 4638 C CA . SER A 1 45 ? 14.690 -5.255 -11.231 1.00 0.00 45 SER A CA 7
ATOM 4639 C C . SER A 1 45 ? 13.712 -4.831 -10.140 1.00 0.00 45 SER A C 7
ATOM 4640 O O . SER A 1 45 ? 13.501 -5.551 -9.165 1.00 0.00 45 SER A O 7
ATOM 4648 N N . GLY A 1 46 ? 13.117 -3.654 -10.312 1.00 0.00 46 GLY A N 7
ATOM 4649 C CA . GLY A 1 46 ? 12.168 -3.152 -9.335 1.00 0.00 46 GLY A CA 7
ATOM 4650 C C . GLY A 1 46 ? 11.959 -1.655 -9.446 1.00 0.00 46 GLY A C 7
ATOM 4651 O O . GLY A 1 46 ? 10.813 -1.209 -9.451 1.00 0.00 46 GLY A O 7
ATOM 4656 N N . GLY A 1 1 ? -9.114 10.844 17.286 1.00 0.00 1 GLY A N 8
ATOM 4657 C CA . GLY A 1 1 ? -8.600 11.165 15.968 1.00 0.00 1 GLY A CA 8
ATOM 4658 C C . GLY A 1 1 ? -8.560 12.658 15.708 1.00 0.00 1 GLY A C 8
ATOM 4659 O O . GLY A 1 1 ? -7.842 13.394 16.385 1.00 0.00 1 GLY A O 8
ATOM 4663 N N . SER A 1 2 ? -9.333 13.107 14.724 1.00 0.00 2 SER A N 8
ATOM 4664 C CA . SER A 1 2 ? -9.379 14.522 14.373 1.00 0.00 2 SER A CA 8
ATOM 4665 C C . SER A 1 2 ? -10.802 15.062 14.484 1.00 0.00 2 SER A C 8
ATOM 4666 O O . SER A 1 2 ? -11.771 14.307 14.425 1.00 0.00 2 SER A O 8
ATOM 4674 N N . SER A 1 3 ? -10.917 16.377 14.647 1.00 0.00 3 SER A N 8
ATOM 4675 C CA . SER A 1 3 ? -12.220 17.020 14.770 1.00 0.00 3 SER A CA 8
ATOM 4676 C C . SER A 1 3 ? -12.546 17.831 13.520 1.00 0.00 3 SER A C 8
ATOM 4677 O O . SER A 1 3 ? -13.521 17.553 12.823 1.00 0.00 3 SER A O 8
ATOM 4685 N N . GLY A 1 4 ? -11.721 18.837 13.242 1.00 0.00 4 GLY A N 8
ATOM 4686 C CA . GLY A 1 4 ? -11.938 19.673 12.077 1.00 0.00 4 GLY A CA 8
ATOM 4687 C C . GLY A 1 4 ? -12.258 18.866 10.834 1.00 0.00 4 GLY A C 8
ATOM 4688 O O . GLY A 1 4 ? -11.429 18.089 10.360 1.00 0.00 4 GLY A O 8
ATOM 4692 N N . SER A 1 5 ? -13.464 19.048 10.306 1.00 0.00 5 SER A N 8
ATOM 4693 C CA . SER A 1 5 ? -13.894 18.326 9.115 1.00 0.00 5 SER A CA 8
ATOM 4694 C C . SER A 1 5 ? -12.726 18.116 8.156 1.00 0.00 5 SER A C 8
ATOM 4695 O O . SER A 1 5 ? -12.301 19.042 7.466 1.00 0.00 5 SER A O 8
ATOM 4703 N N . SER A 1 6 ? -12.211 16.891 8.120 1.00 0.00 6 SER A N 8
ATOM 4704 C CA . SER A 1 6 ? -11.090 16.558 7.250 1.00 0.00 6 SER A CA 8
ATOM 4705 C C . SER A 1 6 ? -11.561 16.342 5.815 1.00 0.00 6 SER A C 8
ATOM 4706 O O . SER A 1 6 ? -11.905 15.228 5.423 1.00 0.00 6 SER A O 8
ATOM 4714 N N . GLY A 1 7 ? -11.574 17.419 5.034 1.00 0.00 7 GLY A N 8
ATOM 4715 C CA . GLY A 1 7 ? -12.005 17.327 3.652 1.00 0.00 7 GLY A CA 8
ATOM 4716 C C . GLY A 1 7 ? -11.485 18.472 2.805 1.00 0.00 7 GLY A C 8
ATOM 4717 O O . GLY A 1 7 ? -12.235 19.080 2.043 1.00 0.00 7 GLY A O 8
ATOM 4721 N N . ALA A 1 8 ? -10.196 18.769 2.941 1.00 0.00 8 ALA A N 8
ATOM 4722 C CA . ALA A 1 8 ? -9.576 19.848 2.183 1.00 0.00 8 ALA A CA 8
ATOM 4723 C C . ALA A 1 8 ? -8.066 19.870 2.393 1.00 0.00 8 ALA A C 8
ATOM 4724 O O . ALA A 1 8 ? -7.588 20.016 3.517 1.00 0.00 8 ALA A O 8
ATOM 4731 N N . GLY A 1 9 ? -7.319 19.722 1.303 1.00 0.00 9 GLY A N 8
ATOM 4732 C CA . GLY A 1 9 ? -5.871 19.727 1.390 1.00 0.00 9 GLY A CA 8
ATOM 4733 C C . GLY A 1 9 ? -5.215 20.246 0.125 1.00 0.00 9 GLY A C 8
ATOM 4734 O O . GLY A 1 9 ? -5.533 19.798 -0.976 1.00 0.00 9 GLY A O 8
ATOM 4738 N N . VAL A 1 10 ? -4.299 21.196 0.283 1.00 0.00 10 VAL A N 8
ATOM 4739 C CA . VAL A 1 10 ? -3.598 21.778 -0.856 1.00 0.00 10 VAL A CA 8
ATOM 4740 C C . VAL A 1 10 ? -2.088 21.612 -0.714 1.00 0.00 10 VAL A C 8
ATOM 4741 O O . VAL A 1 10 ? -1.322 22.519 -1.036 1.00 0.00 10 VAL A O 8
ATOM 4754 N N . ASN A 1 11 ? -1.669 20.448 -0.231 1.00 0.00 11 ASN A N 8
ATOM 4755 C CA . ASN A 1 11 ? -0.251 20.163 -0.046 1.00 0.00 11 ASN A CA 8
ATOM 4756 C C . ASN A 1 11 ? 0.465 20.070 -1.390 1.00 0.00 11 ASN A C 8
ATOM 4757 O O . ASN A 1 11 ? -0.018 19.449 -2.337 1.00 0.00 11 ASN A O 8
ATOM 4768 N N . PRO A 1 12 ? 1.645 20.702 -1.478 1.00 0.00 12 PRO A N 8
ATOM 4769 C CA . PRO A 1 12 ? 2.453 20.705 -2.701 1.00 0.00 12 PRO A CA 8
ATOM 4770 C C . PRO A 1 12 ? 3.053 19.336 -3.002 1.00 0.00 12 PRO A C 8
ATOM 4771 O O . PRO A 1 12 ? 3.492 19.072 -4.122 1.00 0.00 12 PRO A O 8
ATOM 4782 N N . TYR A 1 13 ? 3.069 18.468 -1.996 1.00 0.00 13 TYR A N 8
ATOM 4783 C CA . TYR A 1 13 ? 3.617 17.126 -2.154 1.00 0.00 13 TYR A CA 8
ATOM 4784 C C . TYR A 1 13 ? 2.743 16.094 -1.447 1.00 0.00 13 TYR A C 8
ATOM 4785 O O . TYR A 1 13 ? 2.475 16.205 -0.251 1.00 0.00 13 TYR A O 8
ATOM 4803 N N . LYS A 1 14 ? 2.303 15.090 -2.197 1.00 0.00 14 LYS A N 8
ATOM 4804 C CA . LYS A 1 14 ? 1.461 14.035 -1.645 1.00 0.00 14 LYS A CA 8
ATOM 4805 C C . LYS A 1 14 ? 2.012 12.657 -1.999 1.00 0.00 14 LYS A C 8
ATOM 4806 O O . LYS A 1 14 ? 2.098 12.295 -3.173 1.00 0.00 14 LYS A O 8
ATOM 4825 N N . CYS A 1 15 ? 2.382 11.893 -0.978 1.00 0.00 15 CYS A N 8
ATOM 4826 C CA . CYS A 1 15 ? 2.924 10.555 -1.180 1.00 0.00 15 CYS A CA 8
ATOM 4827 C C . CYS A 1 15 ? 2.037 9.746 -2.122 1.00 0.00 15 CYS A C 8
ATOM 4828 O O . CYS A 1 15 ? 0.860 9.519 -1.842 1.00 0.00 15 CYS A O 8
ATOM 4835 N N . SER A 1 16 ? 2.611 9.313 -3.240 1.00 0.00 16 SER A N 8
ATOM 4836 C CA . SER A 1 16 ? 1.873 8.532 -4.226 1.00 0.00 16 SER A CA 8
ATOM 4837 C C . SER A 1 16 ? 1.589 7.127 -3.704 1.00 0.00 16 SER A C 8
ATOM 4838 O O . SER A 1 16 ? 0.618 6.488 -4.109 1.00 0.00 16 SER A O 8
ATOM 4846 N N . GLN A 1 17 ? 2.444 6.653 -2.804 1.00 0.00 17 GLN A N 8
ATOM 4847 C CA . GLN A 1 17 ? 2.286 5.323 -2.227 1.00 0.00 17 GLN A CA 8
ATOM 4848 C C . GLN A 1 17 ? 1.013 5.241 -1.391 1.00 0.00 17 GLN A C 8
ATOM 4849 O O . GLN A 1 17 ? 0.106 4.466 -1.696 1.00 0.00 17 GLN A O 8
ATOM 4863 N N . CYS A 1 18 ? 0.951 6.044 -0.334 1.00 0.00 18 CYS A N 8
ATOM 4864 C CA . CYS A 1 18 ? -0.210 6.061 0.548 1.00 0.00 18 CYS A CA 8
ATOM 4865 C C . CYS A 1 18 ? -0.895 7.425 0.517 1.00 0.00 18 CYS A C 8
ATOM 4866 O O . CYS A 1 18 ? -0.516 8.303 -0.257 1.00 0.00 18 CYS A O 8
ATOM 4873 N N . GLU A 1 19 ? -1.905 7.592 1.365 1.00 0.00 19 GLU A N 8
ATOM 4874 C CA . GLU A 1 19 ? -2.643 8.848 1.435 1.00 0.00 19 GLU A CA 8
ATOM 4875 C C . GLU A 1 19 ? -1.917 9.857 2.320 1.00 0.00 19 GLU A C 8
ATOM 4876 O O . GLU A 1 19 ? -2.545 10.628 3.047 1.00 0.00 19 GLU A O 8
ATOM 4888 N N . LYS A 1 20 ? -0.590 9.847 2.253 1.00 0.00 20 LYS A N 8
ATOM 4889 C CA . LYS A 1 20 ? 0.224 10.761 3.047 1.00 0.00 20 LYS A CA 8
ATOM 4890 C C . LYS A 1 20 ? 0.531 12.034 2.265 1.00 0.00 20 LYS A C 8
ATOM 4891 O O . LYS A 1 20 ? 0.474 12.048 1.036 1.00 0.00 20 LYS A O 8
ATOM 4910 N N . SER A 1 21 ? 0.858 13.101 2.987 1.00 0.00 21 SER A N 8
ATOM 4911 C CA . SER A 1 21 ? 1.172 14.380 2.361 1.00 0.00 21 SER A CA 8
ATOM 4912 C C . SER A 1 21 ? 2.102 15.205 3.246 1.00 0.00 21 SER A C 8
ATOM 4913 O O . SER A 1 21 ? 2.200 14.971 4.451 1.00 0.00 21 SER A O 8
ATOM 4921 N N . PHE A 1 22 ? 2.783 16.171 2.639 1.00 0.00 22 PHE A N 8
ATOM 4922 C CA . PHE A 1 22 ? 3.706 17.031 3.371 1.00 0.00 22 PHE A CA 8
ATOM 4923 C C . PHE A 1 22 ? 3.776 18.417 2.737 1.00 0.00 22 PHE A C 8
ATOM 4924 O O . PHE A 1 22 ? 3.549 18.576 1.538 1.00 0.00 22 PHE A O 8
ATOM 4941 N N . SER A 1 23 ? 4.092 19.418 3.553 1.00 0.00 23 SER A N 8
ATOM 4942 C CA . SER A 1 23 ? 4.187 20.793 3.074 1.00 0.00 23 SER A CA 8
ATOM 4943 C C . SER A 1 23 ? 5.568 21.068 2.486 1.00 0.00 23 SER A C 8
ATOM 4944 O O . SER A 1 23 ? 5.882 22.198 2.113 1.00 0.00 23 SER A O 8
ATOM 4952 N N . GLY A 1 24 ? 6.390 20.026 2.407 1.00 0.00 24 GLY A N 8
ATOM 4953 C CA . GLY A 1 24 ? 7.727 20.175 1.864 1.00 0.00 24 GLY A CA 8
ATOM 4954 C C . GLY A 1 24 ? 8.158 18.974 1.046 1.00 0.00 24 GLY A C 8
ATOM 4955 O O . GLY A 1 24 ? 7.906 17.831 1.427 1.00 0.00 24 GLY A O 8
ATOM 4959 N N . LYS A 1 25 ? 8.8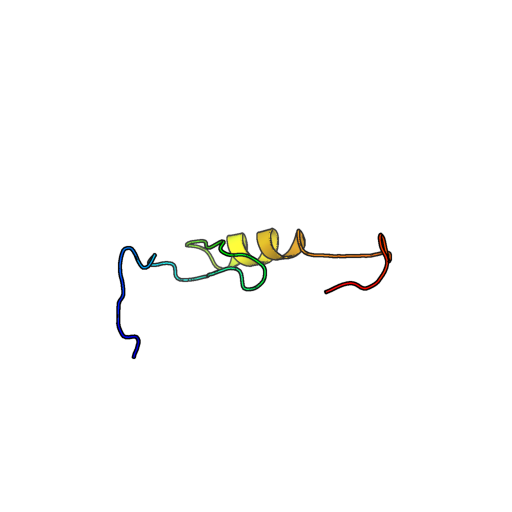09 19.232 -0.083 1.00 0.00 25 LYS A N 8
ATOM 4960 C CA . LYS A 1 25 ? 9.276 18.164 -0.959 1.00 0.00 25 LYS A CA 8
ATOM 4961 C C . LYS A 1 25 ? 10.028 17.100 -0.166 1.00 0.00 25 LYS A C 8
ATOM 4962 O O . LYS A 1 25 ? 9.502 16.016 0.090 1.00 0.00 25 LYS A O 8
ATOM 4981 N N . LEU A 1 26 ? 11.258 17.416 0.221 1.00 0.00 26 LEU A N 8
ATOM 4982 C CA . LEU A 1 26 ? 12.082 16.487 0.987 1.00 0.00 26 LEU A CA 8
ATOM 4983 C C . LEU A 1 26 ? 11.221 15.621 1.900 1.00 0.00 26 LEU A C 8
ATOM 4984 O O . LEU A 1 26 ? 11.139 14.406 1.724 1.00 0.00 26 LEU A O 8
ATOM 5000 N N . ARG A 1 27 ? 10.578 16.256 2.875 1.00 0.00 27 ARG A N 8
ATOM 5001 C CA . ARG A 1 27 ? 9.722 15.544 3.816 1.00 0.00 27 ARG A CA 8
ATOM 5002 C C . ARG A 1 27 ? 9.100 14.314 3.161 1.00 0.00 27 ARG A C 8
ATOM 5003 O O . ARG A 1 27 ? 9.125 13.218 3.724 1.00 0.00 27 ARG A O 8
ATOM 5024 N N . LEU A 1 28 ? 8.543 14.502 1.970 1.00 0.00 28 LEU A N 8
ATOM 5025 C CA . LEU A 1 28 ? 7.914 13.408 1.238 1.00 0.00 28 LEU A CA 8
ATOM 5026 C C . LEU A 1 28 ? 8.926 12.311 0.923 1.00 0.00 28 LEU A C 8
ATOM 5027 O O . LEU A 1 28 ? 8.807 11.184 1.405 1.00 0.00 28 LEU A O 8
ATOM 5043 N N . LEU A 1 29 ? 9.923 12.648 0.112 1.00 0.00 29 LEU A N 8
ATOM 5044 C CA . LEU A 1 29 ? 10.958 11.693 -0.267 1.00 0.00 29 LEU A CA 8
ATOM 5045 C C . LEU A 1 29 ? 11.386 10.851 0.931 1.00 0.00 29 LEU A C 8
ATOM 5046 O O . LEU A 1 29 ? 11.215 9.631 0.939 1.00 0.00 29 LEU A O 8
ATOM 5062 N N . VAL A 1 30 ? 11.942 11.510 1.943 1.00 0.00 30 VAL A N 8
ATOM 5063 C CA . VAL A 1 30 ? 12.391 10.822 3.148 1.00 0.00 30 VAL A CA 8
ATOM 5064 C C . VAL A 1 30 ? 11.330 9.852 3.655 1.00 0.00 30 VAL A C 8
ATOM 5065 O O . VAL A 1 30 ? 11.650 8.789 4.189 1.00 0.00 30 VAL A O 8
ATOM 5078 N N . HIS A 1 31 ? 10.065 10.224 3.484 1.00 0.00 31 HIS A N 8
ATOM 5079 C CA . HIS A 1 31 ? 8.956 9.385 3.923 1.00 0.00 31 HIS A CA 8
ATOM 5080 C C . HIS A 1 31 ? 8.727 8.233 2.950 1.00 0.00 31 HIS A C 8
ATOM 5081 O O . HIS A 1 31 ? 8.247 7.168 3.337 1.00 0.00 31 HIS A O 8
ATOM 5095 N N . GLN A 1 32 ? 9.073 8.455 1.686 1.00 0.00 32 GLN A N 8
ATOM 5096 C CA . GLN A 1 32 ? 8.903 7.435 0.657 1.00 0.00 32 GLN A CA 8
ATOM 5097 C C . GLN A 1 32 ? 9.946 6.332 0.807 1.00 0.00 32 GLN A C 8
ATOM 5098 O O . GLN A 1 32 ? 9.771 5.226 0.296 1.00 0.00 32 GLN A O 8
ATOM 5112 N N . ARG A 1 33 ? 11.030 6.641 1.511 1.00 0.00 33 ARG A N 8
ATOM 5113 C CA . ARG A 1 33 ? 12.102 5.677 1.726 1.00 0.00 33 ARG A CA 8
ATOM 5114 C C . ARG A 1 33 ? 11.635 4.538 2.629 1.00 0.00 33 ARG A C 8
ATOM 5115 O O . ARG A 1 33 ? 12.021 3.385 2.440 1.00 0.00 33 ARG A O 8
ATOM 5136 N N . MET A 1 34 ? 10.804 4.872 3.611 1.00 0.00 34 MET A N 8
ATOM 5137 C CA . MET A 1 34 ? 10.284 3.877 4.542 1.00 0.00 34 MET A CA 8
ATOM 5138 C C . MET A 1 34 ? 9.582 2.747 3.795 1.00 0.00 34 MET A C 8
ATOM 5139 O O . MET A 1 34 ? 9.702 1.578 4.163 1.00 0.00 34 MET A O 8
ATOM 5153 N N . HIS A 1 35 ? 8.850 3.104 2.745 1.00 0.00 35 HIS A N 8
ATOM 5154 C CA . HIS A 1 35 ? 8.128 2.119 1.947 1.00 0.00 35 HIS A CA 8
ATOM 5155 C C . HIS A 1 35 ? 9.081 1.059 1.402 1.00 0.00 35 HIS A C 8
ATOM 5156 O O . HIS A 1 35 ? 8.668 -0.056 1.080 1.00 0.00 35 HIS A O 8
ATOM 5170 N N . THR A 1 36 ? 10.358 1.413 1.299 1.00 0.00 36 THR A N 8
ATOM 5171 C CA . THR A 1 36 ? 11.368 0.494 0.792 1.00 0.00 36 THR A CA 8
ATOM 5172 C C . THR A 1 36 ? 11.116 -0.926 1.284 1.00 0.00 36 THR A C 8
ATOM 5173 O O . THR A 1 36 ? 10.624 -1.131 2.394 1.00 0.00 36 THR A O 8
ATOM 5184 N N . ARG A 1 37 ? 11.457 -1.905 0.452 1.00 0.00 37 ARG A N 8
ATOM 5185 C CA . ARG A 1 37 ? 11.267 -3.307 0.804 1.00 0.00 37 ARG A CA 8
ATOM 5186 C C . ARG A 1 37 ? 12.605 -3.983 1.087 1.00 0.00 37 ARG A C 8
ATOM 5187 O O . ARG A 1 37 ? 12.837 -5.119 0.675 1.00 0.00 37 ARG A O 8
ATOM 5208 N N . GLU A 1 38 ? 13.482 -3.275 1.793 1.00 0.00 38 GLU A N 8
ATOM 5209 C CA . GLU A 1 38 ? 14.797 -3.807 2.130 1.00 0.00 38 GLU A CA 8
ATOM 5210 C C . GLU A 1 38 ? 14.825 -4.320 3.567 1.00 0.00 38 GLU A C 8
ATOM 5211 O O . GLU A 1 38 ? 14.647 -3.555 4.515 1.00 0.00 38 GLU A O 8
ATOM 5223 N N . LYS A 1 39 ? 15.048 -5.621 3.721 1.00 0.00 39 LYS A N 8
ATOM 5224 C CA . LYS A 1 39 ? 15.100 -6.238 5.041 1.00 0.00 39 LYS A CA 8
ATOM 5225 C C . LYS A 1 39 ? 16.529 -6.628 5.403 1.00 0.00 39 LYS A C 8
ATOM 5226 O O . LYS A 1 39 ? 17.317 -7.050 4.556 1.00 0.00 39 LYS A O 8
ATOM 5245 N N . PRO A 1 40 ? 16.874 -6.485 6.692 1.00 0.00 40 PRO A N 8
ATOM 5246 C CA . PRO A 1 40 ? 18.209 -6.819 7.195 1.00 0.00 40 PRO A CA 8
ATOM 5247 C C . PRO A 1 40 ? 18.472 -8.321 7.190 1.00 0.00 40 PRO A C 8
ATOM 5248 O O . PRO A 1 40 ? 17.623 -9.108 6.771 1.00 0.00 40 PRO A O 8
ATOM 5259 N N . SER A 1 41 ? 19.653 -8.712 7.658 1.00 0.00 41 SER A N 8
ATOM 5260 C CA . SER A 1 41 ? 20.029 -10.121 7.703 1.00 0.00 41 SER A CA 8
ATOM 5261 C C . SER A 1 41 ? 20.297 -10.565 9.138 1.00 0.00 41 SER A C 8
ATOM 5262 O O . SER A 1 41 ? 21.276 -11.259 9.412 1.00 0.00 41 SER A O 8
ATOM 5270 N N . GLY A 1 42 ? 19.420 -10.159 10.051 1.00 0.00 42 GLY A N 8
ATOM 5271 C CA . GLY A 1 42 ? 19.579 -10.524 11.446 1.00 0.00 42 GLY A CA 8
ATOM 5272 C C . GLY A 1 42 ? 18.742 -11.729 11.829 1.00 0.00 42 GLY A C 8
ATOM 5273 O O . GLY A 1 42 ? 19.129 -12.876 11.608 1.00 0.00 42 GLY A O 8
ATOM 5277 N N . PRO A 1 43 ? 17.565 -11.473 12.420 1.00 0.00 43 PRO A N 8
ATOM 5278 C CA . PRO A 1 43 ? 16.648 -12.533 12.849 1.00 0.00 43 PRO A CA 8
ATOM 5279 C C . PRO A 1 43 ? 16.009 -13.258 11.670 1.00 0.00 43 PRO A C 8
ATOM 5280 O O . PRO A 1 43 ? 15.313 -14.258 11.847 1.00 0.00 43 PRO A O 8
ATOM 5291 N N . SER A 1 44 ? 16.249 -12.748 10.466 1.00 0.00 44 SER A N 8
ATOM 5292 C CA . SER A 1 44 ? 15.694 -13.345 9.258 1.00 0.00 44 SER A CA 8
ATOM 5293 C C . SER A 1 44 ? 15.718 -14.868 9.345 1.00 0.00 44 SER A C 8
ATOM 5294 O O . SER A 1 44 ? 14.675 -15.520 9.290 1.00 0.00 44 SER A O 8
ATOM 5302 N N . SER A 1 45 ? 16.915 -15.429 9.481 1.00 0.00 45 SER A N 8
ATOM 5303 C CA . SER A 1 45 ? 17.077 -16.875 9.571 1.00 0.00 45 SER A CA 8
ATOM 5304 C C . SER A 1 45 ? 15.976 -17.492 10.429 1.00 0.00 45 SER A C 8
ATOM 5305 O O . SER A 1 45 ? 15.168 -18.284 9.947 1.00 0.00 45 SER A O 8
ATOM 5313 N N . GLY A 1 46 ? 15.952 -17.121 11.706 1.00 0.00 46 GLY A N 8
ATOM 5314 C CA . GLY A 1 46 ? 14.947 -17.647 12.612 1.00 0.00 46 GLY A CA 8
ATOM 5315 C C . GLY A 1 46 ? 15.551 -18.462 13.738 1.00 0.00 46 GLY A C 8
ATOM 5316 O O . GLY A 1 46 ? 14.807 -18.981 14.568 1.00 0.00 46 GLY A O 8
ATOM 5321 N N . GLY A 1 1 ? -19.002 2.286 -0.958 1.00 0.00 1 GLY A N 9
ATOM 5322 C CA . GLY A 1 1 ? -17.869 3.146 -0.672 1.00 0.00 1 GLY A CA 9
ATOM 5323 C C . GLY A 1 1 ? -17.198 2.802 0.643 1.00 0.00 1 GLY A C 9
ATOM 5324 O O . GLY A 1 1 ? -17.553 1.817 1.291 1.00 0.00 1 GLY A O 9
ATOM 5328 N N . SER A 1 2 ? -16.224 3.615 1.039 1.00 0.00 2 SER A N 9
ATOM 5329 C CA . SER A 1 2 ? -15.498 3.390 2.283 1.00 0.00 2 SER A CA 9
ATOM 5330 C C . SER A 1 2 ? -16.237 4.011 3.464 1.00 0.00 2 SER A C 9
ATOM 5331 O O . SER A 1 2 ? -17.035 4.933 3.295 1.00 0.00 2 SER A O 9
ATOM 5339 N N . SER A 1 3 ? -15.964 3.500 4.660 1.00 0.00 3 SER A N 9
ATOM 5340 C CA . SER A 1 3 ? -16.605 4.001 5.870 1.00 0.00 3 SER A CA 9
ATOM 5341 C C . SER A 1 3 ? -15.687 4.969 6.610 1.00 0.00 3 SER A C 9
ATOM 5342 O O . SER A 1 3 ? -14.487 4.729 6.739 1.00 0.00 3 SER A O 9
ATOM 5350 N N . GLY A 1 4 ? -16.261 6.066 7.095 1.00 0.00 4 GLY A N 9
ATOM 5351 C CA . GLY A 1 4 ? -15.481 7.055 7.816 1.00 0.00 4 GLY A CA 9
ATOM 5352 C C . GLY A 1 4 ? -15.722 8.464 7.313 1.00 0.00 4 GLY A C 9
ATOM 5353 O O . GLY A 1 4 ? -16.856 8.836 7.008 1.00 0.00 4 GLY A O 9
ATOM 5357 N N . SER A 1 5 ? -14.655 9.251 7.227 1.00 0.00 5 SER A N 9
ATOM 5358 C CA . SER A 1 5 ? -14.757 10.630 6.762 1.00 0.00 5 SER A CA 9
ATOM 5359 C C . SER A 1 5 ? -13.509 11.035 5.984 1.00 0.00 5 SER A C 9
ATOM 5360 O O . SER A 1 5 ? -12.558 10.261 5.868 1.00 0.00 5 SER A O 9
ATOM 5368 N N . SER A 1 6 ? -13.519 12.253 5.454 1.00 0.00 6 SER A N 9
ATOM 5369 C CA . SER A 1 6 ? -12.390 12.761 4.683 1.00 0.00 6 SER A CA 9
ATOM 5370 C C . SER A 1 6 ? -11.504 13.657 5.544 1.00 0.00 6 SER A C 9
ATOM 5371 O O . SER A 1 6 ? -11.996 14.492 6.302 1.00 0.00 6 SER A O 9
ATOM 5379 N N . GLY A 1 7 ? -10.193 13.476 5.421 1.00 0.00 7 GLY A N 9
ATOM 5380 C CA . GLY A 1 7 ? -9.258 14.273 6.192 1.00 0.00 7 GLY A CA 9
ATOM 5381 C C . GLY A 1 7 ? -8.074 14.739 5.368 1.00 0.00 7 GLY A C 9
ATOM 5382 O O . GLY A 1 7 ? -6.931 14.384 5.655 1.00 0.00 7 GLY A O 9
ATOM 5386 N N . ALA A 1 8 ? -8.348 15.535 4.339 1.00 0.00 8 ALA A N 9
ATOM 5387 C CA . ALA A 1 8 ? -7.296 16.049 3.471 1.00 0.00 8 ALA A CA 9
ATOM 5388 C C . ALA A 1 8 ? -7.668 17.418 2.910 1.00 0.00 8 ALA A C 9
ATOM 5389 O O . ALA A 1 8 ? -8.824 17.834 2.978 1.00 0.00 8 ALA A O 9
ATOM 5396 N N . GLY A 1 9 ? -6.680 18.114 2.356 1.00 0.00 9 GLY A N 9
ATOM 5397 C CA . GLY A 1 9 ? -6.924 19.428 1.792 1.00 0.00 9 GLY A CA 9
ATOM 5398 C C . GLY A 1 9 ? -5.985 19.752 0.647 1.00 0.00 9 GLY A C 9
ATOM 5399 O O . GLY A 1 9 ? -6.043 19.123 -0.410 1.00 0.00 9 GLY A O 9
ATOM 5403 N N . VAL A 1 10 ? -5.117 20.737 0.856 1.00 0.00 10 VAL A N 9
ATOM 5404 C CA . VAL A 1 10 ? -4.161 21.144 -0.167 1.00 0.00 10 VAL A CA 9
ATOM 5405 C C . VAL A 1 10 ? -2.727 20.928 0.304 1.00 0.00 10 VAL A C 9
ATOM 5406 O O . VAL A 1 10 ? -2.410 21.134 1.474 1.00 0.00 10 VAL A O 9
ATOM 5419 N N . ASN A 1 11 ? -1.865 20.511 -0.617 1.00 0.00 11 ASN A N 9
ATOM 5420 C CA . ASN A 1 11 ? -0.463 20.267 -0.297 1.00 0.00 11 ASN A CA 9
ATOM 5421 C C . ASN A 1 11 ? 0.392 20.266 -1.561 1.00 0.00 11 ASN A C 9
ATOM 5422 O O . ASN A 1 11 ? -0.026 19.804 -2.622 1.00 0.00 11 ASN A O 9
ATOM 5433 N N . PRO A 1 12 ? 1.619 20.794 -1.445 1.00 0.00 12 PRO A N 9
ATOM 5434 C CA . PRO A 1 12 ? 2.560 20.865 -2.568 1.00 0.00 12 PRO A CA 9
ATOM 5435 C C . PRO A 1 12 ? 3.082 19.491 -2.973 1.00 0.00 12 PRO A C 9
ATOM 5436 O O . PRO A 1 12 ? 3.379 19.249 -4.143 1.00 0.00 12 PRO A O 9
ATOM 5447 N N . TYR A 1 13 ? 3.193 18.594 -2.000 1.00 0.00 13 TYR A N 9
ATOM 5448 C CA . TYR A 1 13 ? 3.682 17.244 -2.255 1.00 0.00 13 TYR A CA 9
ATOM 5449 C C . TYR A 1 13 ? 2.805 16.207 -1.561 1.00 0.00 13 TYR A C 9
ATOM 5450 O O . TYR A 1 13 ? 2.480 16.339 -0.381 1.00 0.00 13 TYR A O 9
ATOM 5468 N N . LYS A 1 14 ? 2.425 15.172 -2.303 1.00 0.00 14 LYS A N 9
ATOM 5469 C CA . LYS A 1 14 ? 1.587 14.108 -1.762 1.00 0.00 14 LYS A CA 9
ATOM 5470 C C . LYS A 1 14 ? 2.173 12.737 -2.085 1.00 0.00 14 LYS A C 9
ATOM 5471 O O . LYS A 1 14 ? 2.375 12.396 -3.250 1.00 0.00 14 LYS A O 9
ATOM 5490 N N . CYS A 1 15 ? 2.441 11.954 -1.045 1.00 0.00 15 CYS A N 9
ATOM 5491 C CA . CYS A 1 15 ? 3.002 10.619 -1.218 1.00 0.00 15 CYS A CA 9
ATOM 5492 C C . CYS A 1 15 ? 2.121 9.773 -2.132 1.00 0.00 15 CYS A C 9
ATOM 5493 O O . CYS A 1 15 ? 0.949 9.536 -1.837 1.00 0.00 15 CYS A O 9
ATOM 5500 N N . SER A 1 16 ? 2.693 9.319 -3.242 1.00 0.00 16 SER A N 9
ATOM 5501 C CA . SER A 1 16 ? 1.959 8.502 -4.202 1.00 0.00 16 SER A CA 9
ATOM 5502 C C . SER A 1 16 ? 1.665 7.121 -3.625 1.00 0.00 16 SER A C 9
ATOM 5503 O O . SER A 1 16 ? 0.657 6.499 -3.961 1.00 0.00 16 SER A O 9
ATOM 5511 N N . GLN A 1 17 ? 2.551 6.648 -2.755 1.00 0.00 17 GLN A N 9
ATOM 5512 C CA . GLN A 1 17 ? 2.387 5.340 -2.133 1.00 0.00 17 GLN A CA 9
ATOM 5513 C C . GLN A 1 17 ? 1.089 5.275 -1.336 1.00 0.00 17 GLN A C 9
ATOM 5514 O O . GLN A 1 17 ? 0.186 4.503 -1.661 1.00 0.00 17 GLN A O 9
ATOM 5528 N N . CYS A 1 18 ? 1.001 6.091 -0.290 1.00 0.00 18 CYS A N 9
ATOM 5529 C CA . CYS A 1 18 ? -0.187 6.126 0.554 1.00 0.00 18 CYS A CA 9
ATOM 5530 C C . CYS A 1 18 ? -0.873 7.487 0.472 1.00 0.00 18 CYS A C 9
ATOM 5531 O O . CYS A 1 18 ? -0.472 8.348 -0.311 1.00 0.00 18 CYS A O 9
ATOM 5538 N N . GLU A 1 19 ? -1.908 7.673 1.285 1.00 0.00 19 GLU A N 9
ATOM 5539 C CA . GLU A 1 19 ? -2.649 8.929 1.303 1.00 0.00 19 GLU A CA 9
ATOM 5540 C C . GLU A 1 19 ? -1.947 9.962 2.180 1.00 0.00 19 GLU A C 9
ATOM 5541 O O . GLU A 1 19 ? -2.594 10.757 2.862 1.00 0.00 19 GLU A O 9
ATOM 5553 N N . LYS A 1 20 ? -0.619 9.943 2.158 1.00 0.00 20 LYS A N 9
ATOM 5554 C CA . LYS A 1 20 ? 0.173 10.878 2.950 1.00 0.00 20 LYS A CA 9
ATOM 5555 C C . LYS A 1 20 ? 0.489 12.137 2.149 1.00 0.00 20 LYS A C 9
ATOM 5556 O O . LYS A 1 20 ? 0.332 12.164 0.929 1.00 0.00 20 LYS A O 9
ATOM 5575 N N . SER A 1 21 ? 0.936 13.178 2.844 1.00 0.00 21 SER A N 9
ATOM 5576 C CA . SER A 1 21 ? 1.272 14.441 2.198 1.00 0.00 21 SER A CA 9
ATOM 5577 C C . SER A 1 21 ? 2.172 15.287 3.094 1.00 0.00 21 SER A C 9
ATOM 5578 O O . SER A 1 21 ? 2.175 15.132 4.315 1.00 0.00 21 SER A O 9
ATOM 5586 N N . PHE A 1 22 ? 2.936 16.183 2.477 1.00 0.00 22 PHE A N 9
ATOM 5587 C CA . PHE A 1 22 ? 3.842 17.054 3.217 1.00 0.00 22 PHE A CA 9
ATOM 5588 C C . PHE A 1 22 ? 4.009 18.394 2.507 1.00 0.00 22 PHE A C 9
ATOM 5589 O O . PHE A 1 22 ? 4.048 18.457 1.278 1.00 0.00 22 PHE A O 9
ATOM 5606 N N . SER A 1 23 ? 4.107 19.464 3.289 1.00 0.00 23 SER A N 9
ATOM 5607 C CA . SER A 1 23 ? 4.265 20.804 2.737 1.00 0.00 23 SER A CA 9
ATOM 5608 C C . SER A 1 23 ? 5.656 20.982 2.135 1.00 0.00 23 SER A C 9
ATOM 5609 O O . SER A 1 23 ? 5.890 21.896 1.345 1.00 0.00 23 SER A O 9
ATOM 5617 N N . GLY A 1 24 ? 6.576 20.101 2.515 1.00 0.00 24 GLY A N 9
ATOM 5618 C CA . GLY A 1 24 ? 7.932 20.177 2.005 1.00 0.00 24 GLY A CA 9
ATOM 5619 C C . GLY A 1 24 ? 8.308 18.967 1.173 1.00 0.00 24 GLY A C 9
ATOM 5620 O O . GLY A 1 24 ? 8.039 17.830 1.560 1.00 0.00 24 GLY A O 9
ATOM 5624 N N . LYS A 1 25 ? 8.930 19.211 0.024 1.00 0.00 25 LYS A N 9
ATOM 5625 C CA . LYS A 1 25 ? 9.343 18.133 -0.866 1.00 0.00 25 LYS A CA 9
ATOM 5626 C C . LYS A 1 25 ? 10.099 17.053 -0.099 1.00 0.00 25 LYS A C 9
ATOM 5627 O O . LYS A 1 25 ? 9.567 15.972 0.159 1.00 0.00 25 LYS A O 9
ATOM 5646 N N . LEU A 1 26 ? 11.341 17.352 0.265 1.00 0.00 26 LEU A N 9
ATOM 5647 C CA . LEU A 1 26 ? 12.170 16.406 1.005 1.00 0.00 26 LEU A CA 9
ATOM 5648 C C . LEU A 1 26 ? 11.316 15.526 1.911 1.00 0.00 26 LEU A C 9
ATOM 5649 O O . LEU A 1 26 ? 11.259 14.309 1.737 1.00 0.00 26 LEU A O 9
ATOM 5665 N N . ARG A 1 27 ? 10.651 16.150 2.878 1.00 0.00 27 ARG A N 9
ATOM 5666 C CA . ARG A 1 27 ? 9.799 15.424 3.811 1.00 0.00 27 ARG A CA 9
ATOM 5667 C C . ARG A 1 27 ? 9.151 14.221 3.133 1.00 0.00 27 ARG A C 9
ATOM 5668 O O . ARG A 1 27 ? 9.146 13.116 3.677 1.00 0.00 27 ARG A O 9
ATOM 5689 N N . LEU A 1 28 ? 8.606 14.443 1.942 1.00 0.00 28 LEU A N 9
ATOM 5690 C CA . LEU A 1 28 ? 7.955 13.377 1.188 1.00 0.00 28 LEU A CA 9
ATOM 5691 C C . LEU A 1 28 ? 8.948 12.275 0.834 1.00 0.00 28 LEU A C 9
ATOM 5692 O O . LEU A 1 28 ? 8.783 11.122 1.235 1.00 0.00 28 LEU A O 9
ATOM 5708 N N . LEU A 1 29 ? 9.981 12.637 0.081 1.00 0.00 29 LEU A N 9
ATOM 5709 C CA . LEU A 1 29 ? 11.004 11.680 -0.326 1.00 0.00 29 LEU A CA 9
ATOM 5710 C C . LEU A 1 29 ? 11.426 10.802 0.848 1.00 0.00 29 LEU A C 9
ATOM 5711 O O . LEU A 1 29 ? 11.261 9.583 0.817 1.00 0.00 29 LEU A O 9
ATOM 5727 N N . VAL A 1 30 ? 11.971 11.432 1.885 1.00 0.00 30 VAL A N 9
ATOM 5728 C CA . VAL A 1 30 ? 12.415 10.709 3.071 1.00 0.00 30 VAL A CA 9
ATOM 5729 C C . VAL A 1 30 ? 11.328 9.768 3.579 1.00 0.00 30 VAL A C 9
ATOM 5730 O O . VAL A 1 30 ? 11.614 8.656 4.026 1.00 0.00 30 VAL A O 9
ATOM 5743 N N . HIS A 1 31 ? 10.080 10.219 3.507 1.00 0.00 31 HIS A N 9
ATOM 5744 C CA . HIS A 1 31 ? 8.949 9.417 3.958 1.00 0.00 31 HIS A CA 9
ATOM 5745 C C . HIS A 1 31 ? 8.679 8.267 2.993 1.00 0.00 31 HIS A C 9
ATOM 5746 O O . HIS A 1 31 ? 8.203 7.206 3.395 1.00 0.00 31 HIS A O 9
ATOM 5760 N N . GLN A 1 32 ? 8.986 8.486 1.718 1.00 0.00 32 GLN A N 9
ATOM 5761 C CA . GLN A 1 32 ? 8.775 7.468 0.696 1.00 0.00 32 GLN A CA 9
ATOM 5762 C C . GLN A 1 32 ? 9.782 6.332 0.842 1.00 0.00 32 GLN A C 9
ATOM 5763 O O . GLN A 1 32 ? 9.584 5.242 0.307 1.00 0.00 32 GLN A O 9
ATOM 5777 N N . ARG A 1 33 ? 10.863 6.597 1.569 1.00 0.00 33 ARG A N 9
ATOM 5778 C CA . ARG A 1 33 ? 11.902 5.597 1.784 1.00 0.00 33 ARG A CA 9
ATOM 5779 C C . ARG A 1 33 ? 11.440 4.538 2.781 1.00 0.00 33 ARG A C 9
ATOM 5780 O O . ARG A 1 33 ? 11.812 3.370 2.677 1.00 0.00 33 ARG A O 9
ATOM 5801 N N . MET A 1 34 ? 10.628 4.956 3.746 1.00 0.00 34 MET A N 9
ATOM 5802 C CA . MET A 1 34 ? 10.115 4.043 4.761 1.00 0.00 34 MET A CA 9
ATOM 5803 C C . MET A 1 34 ? 9.416 2.850 4.117 1.00 0.00 34 MET A C 9
ATOM 5804 O O . MET A 1 34 ? 9.597 1.709 4.541 1.00 0.00 34 MET A O 9
ATOM 5818 N N . HIS A 1 35 ? 8.617 3.122 3.089 1.00 0.00 35 HIS A N 9
ATOM 5819 C CA . HIS A 1 35 ? 7.891 2.071 2.386 1.00 0.00 35 HIS A CA 9
ATOM 5820 C C . HIS A 1 35 ? 8.829 0.932 1.994 1.00 0.00 35 HIS A C 9
ATOM 5821 O O . HIS A 1 35 ? 8.440 -0.236 1.999 1.00 0.00 35 HIS A O 9
ATOM 5835 N N . THR A 1 36 ? 10.066 1.281 1.654 1.00 0.00 36 THR A N 9
ATOM 5836 C CA . THR A 1 36 ? 11.058 0.290 1.257 1.00 0.00 36 THR A CA 9
ATOM 5837 C C . THR A 1 36 ? 10.885 -1.006 2.042 1.00 0.00 36 THR A C 9
ATOM 5838 O O . THR A 1 36 ? 10.460 -0.990 3.197 1.00 0.00 36 THR A O 9
ATOM 5849 N N . ARG A 1 37 ? 11.216 -2.125 1.407 1.00 0.00 37 ARG A N 9
ATOM 5850 C CA . ARG A 1 37 ? 11.096 -3.430 2.046 1.00 0.00 37 ARG A CA 9
ATOM 5851 C C . ARG A 1 37 ? 12.381 -4.236 1.881 1.00 0.00 37 ARG A C 9
ATOM 5852 O O . ARG A 1 37 ? 12.343 -5.424 1.560 1.00 0.00 37 ARG A O 9
ATOM 5873 N N . GLU A 1 38 ? 13.517 -3.582 2.101 1.00 0.00 38 GLU A N 9
ATOM 5874 C CA . GLU A 1 38 ? 14.813 -4.238 1.974 1.00 0.00 38 GLU A CA 9
ATOM 5875 C C . GLU A 1 38 ? 14.976 -5.328 3.030 1.00 0.00 38 GLU A C 9
ATOM 5876 O O . GLU A 1 38 ? 15.093 -5.042 4.222 1.00 0.00 38 GLU A O 9
ATOM 5888 N N . LYS A 1 39 ? 14.982 -6.580 2.583 1.00 0.00 39 LYS A N 9
ATOM 5889 C CA . LYS A 1 39 ? 15.131 -7.714 3.487 1.00 0.00 39 LYS A CA 9
ATOM 5890 C C . LYS A 1 39 ? 15.589 -8.957 2.729 1.00 0.00 39 LYS A C 9
ATOM 5891 O O . LYS A 1 39 ? 15.138 -9.237 1.618 1.00 0.00 39 LYS A O 9
ATOM 5910 N N . PRO A 1 40 ? 16.505 -9.720 3.343 1.00 0.00 40 PRO A N 9
ATOM 5911 C CA . PRO A 1 40 ? 17.043 -10.946 2.745 1.00 0.00 40 PRO A CA 9
ATOM 5912 C C . PRO A 1 40 ? 16.007 -12.064 2.685 1.00 0.00 40 PRO A C 9
ATOM 5913 O O . PRO A 1 40 ? 15.197 -12.222 3.598 1.00 0.00 40 PRO A O 9
ATOM 5924 N N . SER A 1 41 ? 16.040 -12.838 1.605 1.00 0.00 41 SER A N 9
ATOM 5925 C CA . SER A 1 41 ? 15.102 -13.940 1.425 1.00 0.00 41 SER A CA 9
ATOM 5926 C C . SER A 1 41 ? 15.836 -15.223 1.047 1.00 0.00 41 SER A C 9
ATOM 5927 O O . SER A 1 41 ? 17.063 -15.244 0.952 1.00 0.00 41 SER A O 9
ATOM 5935 N N . GLY A 1 42 ? 15.075 -16.292 0.833 1.00 0.00 42 GLY A N 9
ATOM 5936 C CA . GLY A 1 42 ? 15.670 -17.564 0.467 1.00 0.00 42 GLY A CA 9
ATOM 5937 C C . GLY A 1 42 ? 15.962 -17.663 -1.017 1.00 0.00 42 GLY A C 9
ATOM 5938 O O . GLY A 1 42 ? 16.092 -16.657 -1.714 1.00 0.00 42 GLY A O 9
ATOM 5942 N N . PRO A 1 43 ? 16.069 -18.901 -1.521 1.00 0.00 43 PRO A N 9
ATOM 5943 C CA . PRO A 1 43 ? 16.350 -19.157 -2.937 1.00 0.00 43 PRO A CA 9
ATOM 5944 C C . PRO A 1 43 ? 15.176 -18.787 -3.837 1.00 0.00 43 PRO A C 9
ATOM 5945 O O . PRO A 1 43 ? 15.227 -18.981 -5.052 1.00 0.00 43 PRO A O 9
ATOM 5956 N N . SER A 1 44 ? 14.119 -18.253 -3.234 1.00 0.00 44 SER A N 9
ATOM 5957 C CA . SER A 1 44 ? 12.931 -17.858 -3.981 1.00 0.00 44 SER A CA 9
ATOM 5958 C C . SER A 1 44 ? 12.392 -19.027 -4.801 1.00 0.00 44 SER A C 9
ATOM 5959 O O . SER A 1 44 ? 12.088 -18.880 -5.985 1.00 0.00 44 SER A O 9
ATOM 5967 N N . SER A 1 45 ? 12.278 -20.187 -4.162 1.00 0.00 45 SER A N 9
ATOM 5968 C CA . SER A 1 45 ? 11.780 -21.382 -4.833 1.00 0.00 45 SER A CA 9
ATOM 5969 C C . SER A 1 45 ? 10.490 -21.083 -5.590 1.00 0.00 45 SER A C 9
ATOM 5970 O O . SER A 1 45 ? 9.451 -20.814 -4.988 1.00 0.00 45 SER A O 9
ATOM 5978 N N . GLY A 1 46 ? 10.565 -21.132 -6.917 1.00 0.00 46 GLY A N 9
ATOM 5979 C CA . GLY A 1 46 ? 9.398 -20.864 -7.736 1.00 0.00 46 GLY A CA 9
ATOM 5980 C C . GLY A 1 46 ? 9.636 -19.752 -8.739 1.00 0.00 46 GLY A C 9
ATOM 5981 O O . GLY A 1 46 ? 9.589 -18.583 -8.360 1.00 0.00 46 GLY A O 9
ATOM 5986 N N . GLY A 1 1 ? -18.255 2.075 1.024 1.00 0.00 1 GLY A N 10
ATOM 5987 C CA . GLY A 1 1 ? -18.440 3.256 1.847 1.00 0.00 1 GLY A CA 10
ATOM 5988 C C . GLY A 1 1 ? -17.903 4.511 1.188 1.00 0.00 1 GLY A C 10
ATOM 5989 O O . GLY A 1 1 ? -17.089 5.227 1.772 1.00 0.00 1 GLY A O 10
ATOM 5993 N N . SER A 1 2 ? -18.357 4.778 -0.032 1.00 0.00 2 SER A N 10
ATOM 5994 C CA . SER A 1 2 ? -17.912 5.953 -0.773 1.00 0.00 2 SER A CA 10
ATOM 5995 C C . SER A 1 2 ? -18.415 7.234 -0.114 1.00 0.00 2 SER A C 10
ATOM 5996 O O . SER A 1 2 ? -19.525 7.278 0.417 1.00 0.00 2 SER A O 10
ATOM 6004 N N . SER A 1 3 ? -17.589 8.275 -0.152 1.00 0.00 3 SER A N 10
ATOM 6005 C CA . SER A 1 3 ? -17.947 9.556 0.445 1.00 0.00 3 SER A CA 10
ATOM 6006 C C . SER A 1 3 ? -17.446 10.714 -0.413 1.00 0.00 3 SER A C 10
ATOM 6007 O O . SER A 1 3 ? -16.790 10.507 -1.433 1.00 0.00 3 SER A O 10
ATOM 6015 N N . GLY A 1 4 ? -17.760 11.935 0.009 1.00 0.00 4 GLY A N 10
ATOM 6016 C CA . GLY A 1 4 ? -17.334 13.108 -0.731 1.00 0.00 4 GLY A CA 10
ATOM 6017 C C . GLY A 1 4 ? -15.941 13.563 -0.345 1.00 0.00 4 GLY A C 10
ATOM 6018 O O . GLY A 1 4 ? -15.722 14.741 -0.062 1.00 0.00 4 GLY A O 10
ATOM 6022 N N . SER A 1 5 ? -14.997 12.628 -0.331 1.00 0.00 5 SER A N 10
ATOM 6023 C CA . SER A 1 5 ? -13.619 12.938 0.029 1.00 0.00 5 SER A CA 10
ATOM 6024 C C . SER A 1 5 ? -12.797 13.280 -1.210 1.00 0.00 5 SER A C 10
ATOM 6025 O O . SER A 1 5 ? -12.234 12.398 -1.858 1.00 0.00 5 SER A O 10
ATOM 6033 N N . SER A 1 6 ? -12.734 14.568 -1.534 1.00 0.00 6 SER A N 10
ATOM 6034 C CA . SER A 1 6 ? -11.985 15.027 -2.698 1.00 0.00 6 SER A CA 10
ATOM 6035 C C . SER A 1 6 ? -10.590 15.495 -2.296 1.00 0.00 6 SER A C 10
ATOM 6036 O O . SER A 1 6 ? -9.587 15.027 -2.834 1.00 0.00 6 SER A O 10
ATOM 6044 N N . GLY A 1 7 ? -10.534 16.422 -1.345 1.00 0.00 7 GLY A N 10
ATOM 6045 C CA . GLY A 1 7 ? -9.258 16.938 -0.886 1.00 0.00 7 GLY A CA 10
ATOM 6046 C C . GLY A 1 7 ? -9.319 18.413 -0.541 1.00 0.00 7 GLY A C 10
ATOM 6047 O O . GLY A 1 7 ? -8.869 19.258 -1.314 1.00 0.00 7 GLY A O 10
ATOM 6051 N N . ALA A 1 8 ? -9.880 18.724 0.623 1.00 0.00 8 ALA A N 10
ATOM 6052 C CA . ALA A 1 8 ? -9.998 20.106 1.069 1.00 0.00 8 ALA A CA 10
ATOM 6053 C C . ALA A 1 8 ? -8.625 20.739 1.269 1.00 0.00 8 ALA A C 10
ATOM 6054 O O . ALA A 1 8 ? -8.366 21.846 0.798 1.00 0.00 8 ALA A O 10
ATOM 6061 N N . GLY A 1 9 ? -7.747 20.028 1.970 1.00 0.00 9 GLY A N 10
ATOM 6062 C CA . GLY A 1 9 ? -6.411 20.536 2.220 1.00 0.00 9 GLY A CA 10
ATOM 6063 C C . GLY A 1 9 ? -5.455 20.238 1.083 1.00 0.00 9 GLY A C 10
ATOM 6064 O O . GLY A 1 9 ? -5.145 19.078 0.810 1.00 0.00 9 GLY A O 10
ATOM 6068 N N . VAL A 1 10 ? -4.987 21.287 0.414 1.00 0.00 10 VAL A N 10
ATOM 6069 C CA . VAL A 1 10 ? -4.061 21.132 -0.701 1.00 0.00 10 VAL A CA 10
ATOM 6070 C C . VAL A 1 10 ? -2.616 21.107 -0.216 1.00 0.00 10 VAL A C 10
ATOM 6071 O O . VAL A 1 10 ? -2.248 21.833 0.707 1.00 0.00 10 VAL A O 10
ATOM 6084 N N . ASN A 1 11 ? -1.800 20.267 -0.845 1.00 0.00 11 ASN A N 10
ATOM 6085 C CA . ASN A 1 11 ? -0.394 20.148 -0.478 1.00 0.00 11 ASN A CA 10
ATOM 6086 C C . ASN A 1 11 ? 0.489 20.080 -1.720 1.00 0.00 11 ASN A C 10
ATOM 6087 O O . ASN A 1 11 ? 0.123 19.496 -2.741 1.00 0.00 11 ASN A O 10
ATOM 6098 N N . PRO A 1 12 ? 1.681 20.689 -1.633 1.00 0.00 12 PRO A N 10
ATOM 6099 C CA . PRO A 1 12 ? 2.641 20.711 -2.740 1.00 0.00 12 PRO A CA 10
ATOM 6100 C C . PRO A 1 12 ? 3.253 19.339 -3.004 1.00 0.00 12 PRO A C 10
ATOM 6101 O O . PRO A 1 12 ? 3.714 19.057 -4.111 1.00 0.00 12 PRO A O 10
ATOM 6112 N N . TYR A 1 13 ? 3.253 18.490 -1.983 1.00 0.00 13 TYR A N 10
ATOM 6113 C CA . TYR A 1 13 ? 3.809 17.148 -2.105 1.00 0.00 13 TYR A CA 10
ATOM 6114 C C . TYR A 1 13 ? 2.915 16.123 -1.414 1.00 0.00 13 TYR A C 10
ATOM 6115 O O . TYR A 1 13 ? 2.606 16.249 -0.229 1.00 0.00 13 TYR A O 10
ATOM 6133 N N . LYS A 1 14 ? 2.503 15.107 -2.164 1.00 0.00 14 LYS A N 10
ATOM 6134 C CA . LYS A 1 14 ? 1.646 14.057 -1.627 1.00 0.00 14 LYS A CA 10
ATOM 6135 C C . LYS A 1 14 ? 2.189 12.676 -1.982 1.00 0.00 14 LYS A C 10
ATOM 6136 O O . LYS A 1 14 ? 2.445 12.380 -3.149 1.00 0.00 14 LYS A O 10
ATOM 6155 N N . CYS A 1 15 ? 2.361 11.835 -0.968 1.00 0.00 15 CYS A N 10
ATOM 6156 C CA . CYS A 1 15 ? 2.873 10.485 -1.172 1.00 0.00 15 CYS A CA 10
ATOM 6157 C C . CYS A 1 15 ? 1.986 9.708 -2.141 1.00 0.00 15 CYS A C 10
ATOM 6158 O O . CYS A 1 15 ? 0.770 9.636 -1.964 1.00 0.00 15 CYS A O 10
ATOM 6165 N N . SER A 1 16 ? 2.604 9.127 -3.164 1.00 0.00 16 SER A N 10
ATOM 6166 C CA . SER A 1 16 ? 1.872 8.358 -4.163 1.00 0.00 16 SER A CA 10
ATOM 6167 C C . SER A 1 16 ? 1.496 6.982 -3.622 1.00 0.00 16 SER A C 10
ATOM 6168 O O . SER A 1 16 ? 0.487 6.402 -4.021 1.00 0.00 16 SER A O 10
ATOM 6176 N N . GLN A 1 17 ? 2.316 6.468 -2.711 1.00 0.00 17 GLN A N 10
ATOM 6177 C CA . GLN A 1 17 ? 2.071 5.160 -2.115 1.00 0.00 17 GLN A CA 10
ATOM 6178 C C . GLN A 1 17 ? 0.808 5.179 -1.261 1.00 0.00 17 GLN A C 10
ATOM 6179 O O . GLN A 1 17 ? -0.133 4.424 -1.508 1.00 0.00 17 GLN A O 10
ATOM 6193 N N . CYS A 1 18 ? 0.793 6.047 -0.255 1.00 0.00 18 CYS A N 10
ATOM 6194 C CA . CYS A 1 18 ? -0.354 6.164 0.637 1.00 0.00 18 CYS A CA 10
ATOM 6195 C C . CYS A 1 18 ? -0.978 7.553 0.540 1.00 0.00 18 CYS A C 10
ATOM 6196 O O . CYS A 1 18 ? -0.570 8.371 -0.283 1.00 0.00 18 CYS A O 10
ATOM 6203 N N . GLU A 1 19 ? -1.970 7.811 1.387 1.00 0.00 19 GLU A N 10
ATOM 6204 C CA . GLU A 1 19 ? -2.651 9.100 1.396 1.00 0.00 19 GLU A CA 10
ATOM 6205 C C . GLU A 1 19 ? -1.895 10.109 2.256 1.00 0.00 19 GLU A C 10
ATOM 6206 O O . GLU A 1 19 ? -2.496 10.982 2.882 1.00 0.00 19 GLU A O 10
ATOM 6218 N N . LYS A 1 20 ? -0.573 9.981 2.283 1.00 0.00 20 LYS A N 10
ATOM 6219 C CA . LYS A 1 20 ? 0.268 10.880 3.065 1.00 0.00 20 LYS A CA 10
ATOM 6220 C C . LYS A 1 20 ? 0.602 12.139 2.272 1.00 0.00 20 LYS A C 10
ATOM 6221 O O . LYS A 1 20 ? 0.573 12.135 1.041 1.00 0.00 20 LYS A O 10
ATOM 6240 N N . SER A 1 21 ? 0.922 13.215 2.984 1.00 0.00 21 SER A N 10
ATOM 6241 C CA . SER A 1 21 ? 1.260 14.482 2.347 1.00 0.00 21 SER A CA 10
ATOM 6242 C C . SER A 1 21 ? 2.157 15.322 3.250 1.00 0.00 21 SER A C 10
ATOM 6243 O O . SER A 1 21 ? 2.163 15.153 4.470 1.00 0.00 21 SER A O 10
ATOM 6251 N N . PHE A 1 22 ? 2.915 16.229 2.642 1.00 0.00 22 PHE A N 10
ATOM 6252 C CA . PHE A 1 22 ? 3.818 17.096 3.391 1.00 0.00 22 PHE A CA 10
ATOM 6253 C C . PHE A 1 22 ? 3.937 18.463 2.722 1.00 0.00 22 PHE A C 10
ATOM 6254 O O . PHE A 1 22 ? 4.029 18.561 1.499 1.00 0.00 22 PHE A O 10
ATOM 6271 N N . SER A 1 23 ? 3.935 19.514 3.535 1.00 0.00 23 SER A N 10
ATOM 6272 C CA . SER A 1 23 ? 4.039 20.876 3.023 1.00 0.00 23 SER A CA 10
ATOM 6273 C C . SER A 1 23 ? 5.395 21.106 2.363 1.00 0.00 23 SER A C 10
ATOM 6274 O O . SER A 1 23 ? 5.598 22.100 1.667 1.00 0.00 23 SER A O 10
ATOM 6282 N N . GLY A 1 24 ? 6.321 20.178 2.587 1.00 0.00 24 GLY A N 10
ATOM 6283 C CA . GLY A 1 24 ? 7.646 20.298 2.008 1.00 0.00 24 GLY A CA 10
ATOM 6284 C C . GLY A 1 24 ? 7.984 19.138 1.092 1.00 0.00 24 GLY A C 10
ATOM 6285 O O . GLY A 1 24 ? 7.331 18.096 1.129 1.00 0.00 24 GLY A O 10
ATOM 6289 N N . LYS A 1 25 ? 9.008 19.320 0.264 1.00 0.00 25 LYS A N 10
ATOM 6290 C CA . LYS A 1 25 ? 9.433 18.281 -0.667 1.00 0.00 25 LYS A CA 10
ATOM 6291 C C . LYS A 1 25 ? 10.176 17.167 0.064 1.00 0.00 25 LYS A C 10
ATOM 6292 O O . LYS A 1 25 ? 9.641 16.075 0.260 1.00 0.00 25 LYS A O 10
ATOM 6311 N N . LEU A 1 26 ? 11.410 17.449 0.465 1.00 0.00 26 LEU A N 10
ATOM 6312 C CA . LEU A 1 26 ? 12.227 16.471 1.176 1.00 0.00 26 LEU A CA 10
ATOM 6313 C C . LEU A 1 26 ? 11.358 15.564 2.042 1.00 0.00 26 LEU A C 10
ATOM 6314 O O . LEU A 1 26 ? 11.314 14.351 1.837 1.00 0.00 26 LEU A O 10
ATOM 6330 N N . ARG A 1 27 ? 10.668 16.161 3.009 1.00 0.00 27 ARG A N 10
ATOM 6331 C CA . ARG A 1 27 ? 9.800 15.407 3.905 1.00 0.00 27 ARG A CA 10
ATOM 6332 C C . ARG A 1 27 ? 9.170 14.221 3.182 1.00 0.00 27 ARG A C 10
ATOM 6333 O O . ARG A 1 27 ? 9.146 13.104 3.701 1.00 0.00 27 ARG A O 10
ATOM 6354 N N . LEU A 1 28 ? 8.661 14.470 1.980 1.00 0.00 28 LEU A N 10
ATOM 6355 C CA . LEU A 1 28 ? 8.029 13.423 1.185 1.00 0.00 28 LEU A CA 10
ATOM 6356 C C . LEU A 1 28 ? 9.028 12.323 0.842 1.00 0.00 28 LEU A C 10
ATOM 6357 O O . LEU A 1 28 ? 8.897 11.186 1.298 1.00 0.00 28 LEU A O 10
ATOM 6373 N N . LEU A 1 29 ? 10.027 12.668 0.037 1.00 0.00 29 LEU A N 10
ATOM 6374 C CA . LEU A 1 29 ? 11.051 11.710 -0.366 1.00 0.00 29 LEU A CA 10
ATOM 6375 C C . LEU A 1 29 ? 11.437 10.804 0.799 1.00 0.00 29 LEU A C 10
ATOM 6376 O O . LEU A 1 29 ? 11.214 9.594 0.759 1.00 0.00 29 LEU A O 10
ATOM 6392 N N . VAL A 1 30 ? 12.016 11.398 1.838 1.00 0.00 30 VAL A N 10
ATOM 6393 C CA . VAL A 1 30 ? 12.431 10.646 3.016 1.00 0.00 30 VAL A CA 10
ATOM 6394 C C . VAL A 1 30 ? 11.326 9.704 3.483 1.00 0.00 30 VAL A C 10
ATOM 6395 O O . VAL A 1 30 ? 11.594 8.585 3.922 1.00 0.00 30 VAL A O 10
ATOM 6408 N N . HIS A 1 31 ? 10.083 10.165 3.386 1.00 0.00 31 HIS A N 10
ATOM 6409 C CA . HIS A 1 31 ? 8.936 9.363 3.798 1.00 0.00 31 HIS A CA 10
ATOM 6410 C C . HIS A 1 31 ? 8.680 8.232 2.807 1.00 0.00 31 HIS A C 10
ATOM 6411 O O . HIS A 1 31 ? 8.118 7.197 3.164 1.00 0.00 31 HIS A O 10
ATOM 6425 N N . GLN A 1 32 ? 9.095 8.438 1.561 1.00 0.00 32 GLN A N 10
ATOM 6426 C CA . GLN A 1 32 ? 8.909 7.436 0.519 1.00 0.00 32 GLN A CA 10
ATOM 6427 C C . GLN A 1 32 ? 9.917 6.301 0.668 1.00 0.00 32 GLN A C 10
ATOM 6428 O O . GLN A 1 32 ? 9.691 5.190 0.188 1.00 0.00 32 GLN A O 10
ATOM 6442 N N . ARG A 1 33 ? 11.029 6.589 1.335 1.00 0.00 33 ARG A N 10
ATOM 6443 C CA . ARG A 1 33 ? 12.073 5.593 1.546 1.00 0.00 33 ARG A CA 10
ATOM 6444 C C . ARG A 1 33 ? 11.629 4.547 2.565 1.00 0.00 33 ARG A C 10
ATOM 6445 O O . ARG A 1 33 ? 12.022 3.384 2.487 1.00 0.00 33 ARG A O 10
ATOM 6466 N N . MET A 1 34 ? 10.808 4.971 3.520 1.00 0.00 34 MET A N 10
ATOM 6467 C CA . MET A 1 34 ? 10.310 4.071 4.554 1.00 0.00 34 MET A CA 10
ATOM 6468 C C . MET A 1 34 ? 9.429 2.983 3.950 1.00 0.00 34 MET A C 10
ATOM 6469 O O . MET A 1 34 ? 9.384 1.858 4.448 1.00 0.00 34 MET A O 10
ATOM 6483 N N . HIS A 1 35 ? 8.729 3.325 2.873 1.00 0.00 35 HIS A N 10
ATOM 6484 C CA . HIS A 1 35 ? 7.848 2.376 2.200 1.00 0.00 35 HIS A CA 10
ATOM 6485 C C . HIS A 1 35 ? 8.639 1.186 1.667 1.00 0.00 35 HIS A C 10
ATOM 6486 O O . HIS A 1 35 ? 8.087 0.106 1.452 1.00 0.00 35 HIS A O 10
ATOM 6500 N N . THR A 1 36 ? 9.935 1.389 1.454 1.00 0.00 36 THR A N 10
ATOM 6501 C CA . THR A 1 36 ? 10.801 0.334 0.944 1.00 0.00 36 THR A CA 10
ATOM 6502 C C . THR A 1 36 ? 10.399 -1.026 1.503 1.00 0.00 36 THR A C 10
ATOM 6503 O O . THR A 1 36 ? 10.119 -1.159 2.694 1.00 0.00 36 THR A O 10
ATOM 6514 N N . ARG A 1 37 ? 10.372 -2.033 0.636 1.00 0.00 37 ARG A N 10
ATOM 6515 C CA . ARG A 1 37 ? 10.003 -3.383 1.044 1.00 0.00 37 ARG A CA 10
ATOM 6516 C C . ARG A 1 37 ? 11.169 -4.348 0.847 1.00 0.00 37 ARG A C 10
ATOM 6517 O O . ARG A 1 37 ? 11.880 -4.281 -0.155 1.00 0.00 37 ARG A O 10
ATOM 6538 N N . GLU A 1 38 ? 11.358 -5.243 1.811 1.00 0.00 38 GLU A N 10
ATOM 6539 C CA . GLU A 1 38 ? 12.438 -6.221 1.743 1.00 0.00 38 GLU A CA 10
ATOM 6540 C C . GLU A 1 38 ? 12.678 -6.668 0.304 1.00 0.00 38 GLU A C 10
ATOM 6541 O O . GLU A 1 38 ? 13.779 -6.526 -0.227 1.00 0.00 38 GLU A O 10
ATOM 6553 N N . LYS A 1 39 ? 11.638 -7.211 -0.321 1.00 0.00 39 LYS A N 10
ATOM 6554 C CA . LYS A 1 39 ? 11.733 -7.680 -1.698 1.00 0.00 39 LYS A CA 10
ATOM 6555 C C . LYS A 1 39 ? 10.667 -7.024 -2.570 1.00 0.00 39 LYS A C 10
ATOM 6556 O O . LYS A 1 39 ? 9.621 -6.586 -2.091 1.00 0.00 39 LYS A O 10
ATOM 6575 N N . PRO A 1 40 ? 10.935 -6.956 -3.883 1.00 0.00 40 PRO A N 10
ATOM 6576 C CA . PRO A 1 40 ? 10.010 -6.357 -4.850 1.00 0.00 40 PRO A CA 10
ATOM 6577 C C . PRO A 1 40 ? 8.755 -7.200 -5.050 1.00 0.00 40 PRO A C 10
ATOM 6578 O O . PRO A 1 40 ? 7.892 -6.862 -5.860 1.00 0.00 40 PRO A O 10
ATOM 6589 N N . SER A 1 41 ? 8.661 -8.298 -4.308 1.00 0.00 41 SER A N 10
ATOM 6590 C CA . SER A 1 41 ? 7.513 -9.192 -4.407 1.00 0.00 41 SER A CA 10
ATOM 6591 C C . SER A 1 41 ? 6.235 -8.405 -4.683 1.00 0.00 41 SER A C 10
ATOM 6592 O O . SER A 1 41 ? 5.654 -7.806 -3.780 1.00 0.00 41 SER A O 10
ATOM 6600 N N . GLY A 1 42 ? 5.803 -8.413 -5.941 1.00 0.00 42 GLY A N 10
ATOM 6601 C CA . GLY A 1 42 ? 4.597 -7.698 -6.316 1.00 0.00 42 GLY A CA 10
ATOM 6602 C C . GLY A 1 42 ? 4.891 -6.322 -6.880 1.00 0.00 42 GLY A C 10
ATOM 6603 O O . GLY A 1 42 ? 5.436 -6.181 -7.975 1.00 0.00 42 GLY A O 10
ATOM 6607 N N . PRO A 1 43 ? 4.524 -5.277 -6.124 1.00 0.00 43 PRO A N 10
ATOM 6608 C CA . PRO A 1 43 ? 4.741 -3.887 -6.537 1.00 0.00 43 PRO A CA 10
ATOM 6609 C C . PRO A 1 43 ? 6.216 -3.502 -6.525 1.00 0.00 43 PRO A C 10
ATOM 6610 O O . PRO A 1 43 ? 6.821 -3.355 -5.464 1.00 0.00 43 PRO A O 10
ATOM 6621 N N . SER A 1 44 ? 6.790 -3.341 -7.714 1.00 0.00 44 SER A N 10
ATOM 6622 C CA . SER A 1 44 ? 8.196 -2.976 -7.840 1.00 0.00 44 SER A CA 10
ATOM 6623 C C . SER A 1 44 ? 8.343 -1.561 -8.390 1.00 0.00 44 SER A C 10
ATOM 6624 O O . SER A 1 44 ? 8.281 -1.344 -9.600 1.00 0.00 44 SER A O 10
ATOM 6632 N N . SER A 1 45 ? 8.538 -0.601 -7.492 1.00 0.00 45 SER A N 10
ATOM 6633 C CA . SER A 1 45 ? 8.690 0.795 -7.886 1.00 0.00 45 SER A CA 10
ATOM 6634 C C . SER A 1 45 ? 10.104 1.066 -8.391 1.00 0.00 45 SER A C 10
ATOM 6635 O O . SER A 1 45 ? 11.085 0.658 -7.771 1.00 0.00 45 SER A O 10
ATOM 6643 N N . GLY A 1 46 ? 10.199 1.759 -9.522 1.00 0.00 46 GLY A N 10
ATOM 6644 C CA . GLY A 1 46 ? 11.496 2.073 -10.092 1.00 0.00 46 GLY A CA 10
ATOM 6645 C C . GLY A 1 46 ? 11.818 3.552 -10.021 1.00 0.00 46 GLY A C 10
ATOM 6646 O O . GLY A 1 46 ? 10.896 4.362 -9.942 1.00 0.00 46 GLY A O 10
ATOM 6651 N N . GLY A 1 1 ? -3.209 4.551 18.013 1.00 0.00 1 GLY A N 11
ATOM 6652 C CA . GLY A 1 1 ? -4.587 4.920 17.747 1.00 0.00 1 GLY A CA 11
ATOM 6653 C C . GLY A 1 1 ? -4.918 4.898 16.267 1.00 0.00 1 GLY A C 11
ATOM 6654 O O . GLY A 1 1 ? -4.073 4.555 15.441 1.00 0.00 1 GLY A O 11
ATOM 6658 N N . SER A 1 2 ? -6.151 5.265 15.933 1.00 0.00 2 SER A N 11
ATOM 6659 C CA . SER A 1 2 ? -6.593 5.281 14.544 1.00 0.00 2 SER A CA 11
ATOM 6660 C C . SER A 1 2 ? -6.832 6.710 14.066 1.00 0.00 2 SER A C 11
ATOM 6661 O O . SER A 1 2 ? -7.609 7.454 14.664 1.00 0.00 2 SER A O 11
ATOM 6669 N N . SER A 1 3 ? -6.158 7.086 12.984 1.00 0.00 3 SER A N 11
ATOM 6670 C CA . SER A 1 3 ? -6.293 8.427 12.427 1.00 0.00 3 SER A CA 11
ATOM 6671 C C . SER A 1 3 ? -7.100 8.398 11.132 1.00 0.00 3 SER A C 11
ATOM 6672 O O . SER A 1 3 ? -7.062 7.422 10.385 1.00 0.00 3 SER A O 11
ATOM 6680 N N . GLY A 1 4 ? -7.831 9.479 10.873 1.00 0.00 4 GLY A N 11
ATOM 6681 C CA . GLY A 1 4 ? -8.637 9.558 9.669 1.00 0.00 4 GLY A CA 11
ATOM 6682 C C . GLY A 1 4 ? -8.997 10.985 9.306 1.00 0.00 4 GLY A C 11
ATOM 6683 O O . GLY A 1 4 ? -9.599 11.703 10.104 1.00 0.00 4 GLY A O 11
ATOM 6687 N N . SER A 1 5 ? -8.626 11.398 8.098 1.00 0.00 5 SER A N 11
ATOM 6688 C CA . SER A 1 5 ? -8.908 12.751 7.632 1.00 0.00 5 SER A CA 11
ATOM 6689 C C . SER A 1 5 ? -9.702 12.722 6.330 1.00 0.00 5 SER A C 11
ATOM 6690 O O . SER A 1 5 ? -9.197 12.296 5.292 1.00 0.00 5 SER A O 11
ATOM 6698 N N . SER A 1 6 ? -10.948 13.180 6.394 1.00 0.00 6 SER A N 11
ATOM 6699 C CA . SER A 1 6 ? -11.815 13.204 5.221 1.00 0.00 6 SER A CA 11
ATOM 6700 C C . SER A 1 6 ? -11.815 14.586 4.574 1.00 0.00 6 SER A C 11
ATOM 6701 O O . SER A 1 6 ? -12.031 14.720 3.370 1.00 0.00 6 SER A O 11
ATOM 6709 N N . GLY A 1 7 ? -11.572 15.612 5.384 1.00 0.00 7 GLY A N 11
ATOM 6710 C CA . GLY A 1 7 ? -11.550 16.970 4.875 1.00 0.00 7 GLY A CA 11
ATOM 6711 C C . GLY A 1 7 ? -10.431 17.196 3.877 1.00 0.00 7 GLY A C 11
ATOM 6712 O O . GLY A 1 7 ? -9.261 17.260 4.250 1.00 0.00 7 GLY A O 11
ATOM 6716 N N . ALA A 1 8 ? -10.792 17.316 2.603 1.00 0.00 8 ALA A N 11
ATOM 6717 C CA . ALA A 1 8 ? -9.811 17.537 1.548 1.00 0.00 8 ALA A CA 11
ATOM 6718 C C . ALA A 1 8 ? -8.784 18.584 1.965 1.00 0.00 8 ALA A C 11
ATOM 6719 O O . ALA A 1 8 ? -9.140 19.671 2.418 1.00 0.00 8 ALA A O 11
ATOM 6726 N N . GLY A 1 9 ? -7.506 18.249 1.808 1.00 0.00 9 GLY A N 11
ATOM 6727 C CA . GLY A 1 9 ? -6.447 19.172 2.173 1.00 0.00 9 GLY A CA 11
ATOM 6728 C C . GLY A 1 9 ? -5.486 19.432 1.031 1.00 0.00 9 GLY A C 11
ATOM 6729 O O . GLY A 1 9 ? -5.178 18.531 0.250 1.00 0.00 9 GLY A O 11
ATOM 6733 N N . VAL A 1 10 ? -5.010 20.670 0.930 1.00 0.00 10 VAL A N 11
ATOM 6734 C CA . VAL A 1 10 ? -4.078 21.047 -0.126 1.00 0.00 10 VAL A CA 11
ATOM 6735 C C . VAL A 1 10 ? -2.634 20.846 0.318 1.00 0.00 10 VAL A C 11
ATOM 6736 O O . VAL A 1 10 ? -2.285 21.109 1.468 1.00 0.00 10 VAL A O 11
ATOM 6749 N N . ASN A 1 11 ? -1.797 20.378 -0.603 1.00 0.00 11 ASN A N 11
ATOM 6750 C CA . ASN A 1 11 ? -0.389 20.142 -0.306 1.00 0.00 11 ASN A CA 11
ATOM 6751 C C . ASN A 1 11 ? 0.436 20.089 -1.589 1.00 0.00 11 ASN A C 11
ATOM 6752 O O . ASN A 1 11 ? 0.037 19.490 -2.588 1.00 0.00 11 ASN A O 11
ATOM 6763 N N . PRO A 1 12 ? 1.613 20.729 -1.562 1.00 0.00 12 PRO A N 11
ATOM 6764 C CA . PRO A 1 12 ? 2.520 20.769 -2.713 1.00 0.00 12 PRO A CA 11
ATOM 6765 C C . PRO A 1 12 ? 3.153 19.412 -2.999 1.00 0.00 12 PRO A C 11
ATOM 6766 O O . PRO A 1 12 ? 3.634 19.161 -4.105 1.00 0.00 12 PRO A O 11
ATOM 6777 N N . TYR A 1 13 ? 3.151 18.540 -1.997 1.00 0.00 13 TYR A N 11
ATOM 6778 C CA . TYR A 1 13 ? 3.727 17.209 -2.141 1.00 0.00 13 TYR A CA 11
ATOM 6779 C C . TYR A 1 13 ? 2.838 16.156 -1.485 1.00 0.00 13 TYR A C 11
ATOM 6780 O O . TYR A 1 13 ? 2.466 16.280 -0.318 1.00 0.00 13 TYR A O 11
ATOM 6798 N N . LYS A 1 14 ? 2.502 15.119 -2.245 1.00 0.00 14 LYS A N 11
ATOM 6799 C CA . LYS A 1 14 ? 1.659 14.042 -1.740 1.00 0.00 14 LYS A CA 11
ATOM 6800 C C . LYS A 1 14 ? 2.291 12.682 -2.016 1.00 0.00 14 LYS A C 11
ATOM 6801 O O . LYS A 1 14 ? 2.614 12.356 -3.159 1.00 0.00 14 LYS A O 11
ATOM 6820 N N . CYS A 1 15 ? 2.463 11.890 -0.963 1.00 0.00 15 CYS A N 11
ATOM 6821 C CA . CYS A 1 15 ? 3.055 10.564 -1.091 1.00 0.00 15 CYS A CA 11
ATOM 6822 C C . CYS A 1 15 ? 2.257 9.704 -2.067 1.00 0.00 15 CYS A C 11
ATOM 6823 O O . CYS A 1 15 ? 1.055 9.503 -1.895 1.00 0.00 15 CYS A O 11
ATOM 6830 N N . SER A 1 16 ? 2.936 9.199 -3.093 1.00 0.00 16 SER A N 11
ATOM 6831 C CA . SER A 1 16 ? 2.290 8.364 -4.099 1.00 0.00 16 SER A CA 11
ATOM 6832 C C . SER A 1 16 ? 1.983 6.979 -3.539 1.00 0.00 16 SER A C 11
ATOM 6833 O O . SER A 1 16 ? 1.030 6.325 -3.962 1.00 0.00 16 SER A O 11
ATOM 6841 N N . GLN A 1 17 ? 2.797 6.538 -2.586 1.00 0.00 17 GLN A N 11
ATOM 6842 C CA . GLN A 1 17 ? 2.613 5.231 -1.968 1.00 0.00 17 GLN A CA 11
ATOM 6843 C C . GLN A 1 17 ? 1.304 5.177 -1.188 1.00 0.00 17 GLN A C 11
ATOM 6844 O O . GLN A 1 17 ? 0.430 4.360 -1.477 1.00 0.00 17 GLN A O 11
ATOM 6858 N N . CYS A 1 18 ? 1.175 6.052 -0.196 1.00 0.00 18 CYS A N 11
ATOM 6859 C CA . CYS A 1 18 ? -0.026 6.104 0.627 1.00 0.00 18 CYS A CA 11
ATOM 6860 C C . CYS A 1 18 ? -0.716 7.459 0.498 1.00 0.00 18 CYS A C 11
ATOM 6861 O O . CYS A 1 18 ? -0.298 8.306 -0.291 1.00 0.00 18 CYS A O 11
ATOM 6868 N N . GLU A 1 19 ? -1.774 7.656 1.279 1.00 0.00 19 GLU A N 11
ATOM 6869 C CA . GLU A 1 19 ? -2.521 8.908 1.251 1.00 0.00 19 GLU A CA 11
ATOM 6870 C C . GLU A 1 19 ? -1.861 9.956 2.142 1.00 0.00 19 GLU A C 11
ATOM 6871 O O . GLU A 1 19 ? -2.539 10.745 2.799 1.00 0.00 19 GLU A O 11
ATOM 6883 N N . LYS A 1 20 ? -0.532 9.956 2.160 1.00 0.00 20 LYS A N 11
ATOM 6884 C CA . LYS A 1 20 ? 0.222 10.906 2.969 1.00 0.00 20 LYS A CA 11
ATOM 6885 C C . LYS A 1 20 ? 0.581 12.147 2.158 1.00 0.00 20 LYS A C 11
ATOM 6886 O O . LYS A 1 20 ? 0.599 12.112 0.928 1.00 0.00 20 LYS A O 11
ATOM 6905 N N . SER A 1 21 ? 0.869 13.242 2.855 1.00 0.00 21 SER A N 11
ATOM 6906 C CA . SER A 1 21 ? 1.226 14.494 2.199 1.00 0.00 21 SER A CA 11
ATOM 6907 C C . SER A 1 21 ? 2.073 15.367 3.120 1.00 0.00 21 SER A C 11
ATOM 6908 O O . SER A 1 21 ? 2.138 15.136 4.327 1.00 0.00 21 SER A O 11
ATOM 6916 N N . PHE A 1 22 ? 2.722 16.371 2.540 1.00 0.00 22 PHE A N 11
ATOM 6917 C CA . PHE A 1 22 ? 3.567 17.280 3.306 1.00 0.00 22 PHE A CA 11
ATOM 6918 C C . PHE A 1 22 ? 3.711 18.621 2.593 1.00 0.00 22 PHE A C 11
ATOM 6919 O O . PHE A 1 22 ? 3.505 18.718 1.383 1.00 0.00 22 PHE A O 11
ATOM 6936 N N . SER A 1 23 ? 4.065 19.653 3.352 1.00 0.00 23 SER A N 11
ATOM 6937 C CA . SER A 1 23 ? 4.233 20.990 2.795 1.00 0.00 23 SER A CA 11
ATOM 6938 C C . SER A 1 23 ? 5.624 21.157 2.192 1.00 0.00 23 SER A C 11
ATOM 6939 O O . SER A 1 23 ? 5.904 22.143 1.511 1.00 0.00 23 SER A O 11
ATOM 6947 N N . GLY A 1 24 ? 6.494 20.184 2.448 1.00 0.00 24 GLY A N 11
ATOM 6948 C CA . GLY A 1 24 ? 7.846 20.242 1.924 1.00 0.00 24 GLY A CA 11
ATOM 6949 C C . GLY A 1 24 ? 8.184 19.043 1.060 1.00 0.00 24 GLY A C 11
ATOM 6950 O O . GLY A 1 24 ? 7.680 17.943 1.285 1.00 0.00 24 GLY A O 11
ATOM 6954 N N . LYS A 1 25 ? 9.040 19.255 0.065 1.00 0.00 25 LYS A N 11
ATOM 6955 C CA . LYS A 1 25 ? 9.445 18.185 -0.837 1.00 0.00 25 LYS A CA 11
ATOM 6956 C C . LYS A 1 25 ? 10.192 17.090 -0.082 1.00 0.00 25 LYS A C 11
ATOM 6957 O O . LYS A 1 25 ? 9.644 16.018 0.180 1.00 0.00 25 LYS A O 11
ATOM 6976 N N . LEU A 1 26 ? 11.444 17.366 0.266 1.00 0.00 26 LEU A N 11
ATOM 6977 C CA . LEU A 1 26 ? 12.266 16.405 0.993 1.00 0.00 26 LEU A CA 11
ATOM 6978 C C . LEU A 1 26 ? 11.409 15.543 1.915 1.00 0.00 26 LEU A C 11
ATOM 6979 O O . LEU A 1 26 ? 11.328 14.327 1.746 1.00 0.00 26 LEU A O 11
ATOM 6995 N N . ARG A 1 27 ? 10.769 16.183 2.889 1.00 0.00 27 ARG A N 11
ATOM 6996 C CA . ARG A 1 27 ? 9.918 15.475 3.837 1.00 0.00 27 ARG A CA 11
ATOM 6997 C C . ARG A 1 27 ? 9.232 14.286 3.169 1.00 0.00 27 ARG A C 11
ATOM 6998 O O . ARG A 1 27 ? 9.208 13.182 3.715 1.00 0.00 27 ARG A O 11
ATOM 7019 N N . LEU A 1 28 ? 8.674 14.520 1.986 1.00 0.00 28 LEU A N 11
ATOM 7020 C CA . LEU A 1 28 ? 7.987 13.469 1.244 1.00 0.00 28 LEU A CA 11
ATOM 7021 C C . LEU A 1 28 ? 8.946 12.338 0.886 1.00 0.00 28 LEU A C 11
ATOM 7022 O O . LEU A 1 28 ? 8.795 11.209 1.355 1.00 0.00 28 LEU A O 11
ATOM 7038 N N . LEU A 1 29 ? 9.935 12.649 0.055 1.00 0.00 29 LEU A N 11
ATOM 7039 C CA . LEU A 1 29 ? 10.922 11.659 -0.364 1.00 0.00 29 LEU A CA 11
ATOM 7040 C C . LEU A 1 29 ? 11.346 10.783 0.810 1.00 0.00 29 LEU A C 11
ATOM 7041 O O . LEU A 1 29 ? 11.111 9.575 0.814 1.00 0.00 29 LEU A O 11
ATOM 7057 N N . VAL A 1 30 ? 11.973 11.401 1.807 1.00 0.00 30 VAL A N 11
ATOM 7058 C CA . VAL A 1 30 ? 12.428 10.678 2.988 1.00 0.00 30 VAL A CA 11
ATOM 7059 C C . VAL A 1 30 ? 11.325 9.785 3.545 1.00 0.00 30 VAL A C 11
ATOM 7060 O O . VAL A 1 30 ? 11.589 8.687 4.036 1.00 0.00 30 VAL A O 11
ATOM 7073 N N . HIS A 1 31 ? 10.086 10.262 3.463 1.00 0.00 31 HIS A N 11
ATOM 7074 C CA . HIS A 1 31 ? 8.942 9.505 3.957 1.00 0.00 31 HIS A CA 11
ATOM 7075 C C . HIS A 1 31 ? 8.587 8.370 3.002 1.00 0.00 31 HIS A C 11
ATOM 7076 O O . HIS A 1 31 ? 8.117 7.315 3.425 1.00 0.00 31 HIS A O 11
ATOM 7090 N N . GLN A 1 32 ? 8.814 8.596 1.712 1.00 0.00 32 GLN A N 11
ATOM 7091 C CA . GLN A 1 32 ? 8.516 7.593 0.697 1.00 0.00 32 GLN A CA 11
ATOM 7092 C C . GLN A 1 32 ? 9.469 6.407 0.807 1.00 0.00 32 GLN A C 11
ATOM 7093 O O . GLN A 1 32 ? 9.179 5.318 0.313 1.00 0.00 32 GLN A O 11
ATOM 7107 N N . ARG A 1 33 ? 10.606 6.627 1.459 1.00 0.00 33 ARG A N 11
ATOM 7108 C CA . ARG A 1 33 ? 11.602 5.577 1.633 1.00 0.00 33 ARG A CA 11
ATOM 7109 C C . ARG A 1 33 ? 11.073 4.470 2.540 1.00 0.00 33 ARG A C 11
ATOM 7110 O O . ARG A 1 33 ? 11.415 3.300 2.373 1.00 0.00 33 ARG A O 11
ATOM 7131 N N . MET A 1 34 ? 10.236 4.849 3.501 1.00 0.00 34 MET A N 11
ATOM 7132 C CA . MET A 1 34 ? 9.659 3.889 4.434 1.00 0.00 34 MET A CA 11
ATOM 7133 C C . MET A 1 34 ? 8.955 2.760 3.687 1.00 0.00 34 MET A C 11
ATOM 7134 O O . MET A 1 34 ? 8.919 1.621 4.154 1.00 0.00 34 MET A O 11
ATOM 7148 N N . HIS A 1 35 ? 8.397 3.084 2.525 1.00 0.00 35 HIS A N 11
ATOM 7149 C CA . HIS A 1 35 ? 7.694 2.097 1.713 1.00 0.00 35 HIS A CA 11
ATOM 7150 C C . HIS A 1 35 ? 8.678 1.277 0.883 1.00 0.00 35 HIS A C 11
ATOM 7151 O O . HIS A 1 35 ? 8.464 1.053 -0.309 1.00 0.00 35 HIS A O 11
ATOM 7165 N N . THR A 1 36 ? 9.756 0.833 1.520 1.00 0.00 36 THR A N 11
ATOM 7166 C CA . THR A 1 36 ? 10.773 0.040 0.841 1.00 0.00 36 THR A CA 11
ATOM 7167 C C . THR A 1 36 ? 10.811 -1.385 1.382 1.00 0.00 36 THR A C 11
ATOM 7168 O O . THR A 1 36 ? 10.488 -1.626 2.545 1.00 0.00 36 THR A O 11
ATOM 7179 N N . ARG A 1 37 ? 11.210 -2.325 0.531 1.00 0.00 37 ARG A N 11
ATOM 7180 C CA . ARG A 1 37 ? 11.290 -3.727 0.925 1.00 0.00 37 ARG A CA 11
ATOM 7181 C C . ARG A 1 37 ? 12.736 -4.214 0.909 1.00 0.00 37 ARG A C 11
ATOM 7182 O O . ARG A 1 37 ? 13.572 -3.680 0.182 1.00 0.00 37 ARG A O 11
ATOM 7203 N N . GLU A 1 38 ? 13.021 -5.230 1.718 1.00 0.00 38 GLU A N 11
ATOM 7204 C CA . GLU A 1 38 ? 14.366 -5.787 1.798 1.00 0.00 38 GLU A CA 11
ATOM 7205 C C . GLU A 1 38 ? 14.597 -6.812 0.690 1.00 0.00 38 GLU A C 11
ATOM 7206 O O . GLU A 1 38 ? 14.281 -7.992 0.845 1.00 0.00 38 GLU A O 11
ATOM 7218 N N . LYS A 1 39 ? 15.150 -6.352 -0.427 1.00 0.00 39 LYS A N 11
ATOM 7219 C CA . LYS A 1 39 ? 15.425 -7.227 -1.561 1.00 0.00 39 LYS A CA 11
ATOM 7220 C C . LYS A 1 39 ? 16.861 -7.054 -2.046 1.00 0.00 39 LYS A C 11
ATOM 7221 O O . LYS A 1 39 ? 17.335 -5.941 -2.271 1.00 0.00 39 LYS A O 11
ATOM 7240 N N . PRO A 1 40 ? 17.570 -8.181 -2.211 1.00 0.00 40 PRO A N 11
ATOM 7241 C CA . PRO A 1 40 ? 18.961 -8.179 -2.673 1.00 0.00 40 PRO A CA 11
ATOM 7242 C C . PRO A 1 40 ? 19.086 -7.769 -4.136 1.00 0.00 40 PRO A C 11
ATOM 7243 O O . PRO A 1 40 ? 19.113 -8.617 -5.028 1.00 0.00 40 PRO A O 11
ATOM 7254 N N . SER A 1 41 ? 19.161 -6.464 -4.376 1.00 0.00 41 SER A N 11
ATOM 7255 C CA . SER A 1 41 ? 19.280 -5.942 -5.732 1.00 0.00 41 SER A CA 11
ATOM 7256 C C . SER A 1 41 ? 20.560 -6.440 -6.396 1.00 0.00 41 SER A C 11
ATOM 7257 O O . SER A 1 41 ? 21.664 -6.145 -5.941 1.00 0.00 41 SER A O 11
ATOM 7265 N N . GLY A 1 42 ? 20.402 -7.198 -7.477 1.00 0.00 42 GLY A N 11
ATOM 7266 C CA . GLY A 1 42 ? 21.553 -7.726 -8.187 1.00 0.00 42 GLY A CA 11
ATOM 7267 C C . GLY A 1 42 ? 21.872 -6.937 -9.442 1.00 0.00 42 GLY A C 11
ATOM 7268 O O . GLY A 1 42 ? 22.593 -5.940 -9.407 1.00 0.00 42 GLY A O 11
ATOM 7272 N N . PRO A 1 43 ? 21.328 -7.387 -10.582 1.00 0.00 43 PRO A N 11
ATOM 7273 C CA . PRO A 1 43 ? 21.545 -6.732 -11.875 1.00 0.00 43 PRO A CA 11
ATOM 7274 C C . PRO A 1 43 ? 20.850 -5.377 -11.963 1.00 0.00 43 PRO A C 11
ATOM 7275 O O . PRO A 1 43 ? 19.695 -5.287 -12.377 1.00 0.00 43 PRO A O 11
ATOM 7286 N N . SER A 1 44 ? 21.563 -4.325 -11.571 1.00 0.00 44 SER A N 11
ATOM 7287 C CA . SER A 1 44 ? 21.013 -2.975 -11.603 1.00 0.00 44 SER A CA 11
ATOM 7288 C C . SER A 1 44 ? 21.973 -2.013 -12.296 1.00 0.00 44 SER A C 11
ATOM 7289 O O . SER A 1 44 ? 23.168 -1.992 -12.001 1.00 0.00 44 SER A O 11
ATOM 7297 N N . SER A 1 45 ? 21.441 -1.218 -13.218 1.00 0.00 45 SER A N 11
ATOM 7298 C CA . SER A 1 45 ? 22.250 -0.256 -13.957 1.00 0.00 45 SER A CA 11
ATOM 7299 C C . SER A 1 45 ? 22.301 1.084 -13.229 1.00 0.00 45 SER A C 11
ATOM 7300 O O . SER A 1 45 ? 22.004 2.129 -13.807 1.00 0.00 45 SER A O 11
ATOM 7308 N N . GLY A 1 46 ? 22.679 1.045 -11.955 1.00 0.00 46 GLY A N 11
ATOM 7309 C CA . GLY A 1 46 ? 22.762 2.261 -11.168 1.00 0.00 46 GLY A CA 11
ATOM 7310 C C . GLY A 1 46 ? 21.469 3.051 -11.185 1.00 0.00 46 GLY A C 11
ATOM 7311 O O . GLY A 1 46 ? 20.807 3.140 -10.151 1.00 0.00 46 GLY A O 11
ATOM 7316 N N . GLY A 1 1 ? -14.692 4.401 8.495 1.00 0.00 1 GLY A N 12
ATOM 7317 C CA . GLY A 1 1 ? -14.415 5.802 8.238 1.00 0.00 1 GLY A CA 12
ATOM 7318 C C . GLY A 1 1 ? -15.318 6.727 9.031 1.00 0.00 1 GLY A C 12
ATOM 7319 O O . GLY A 1 1 ? -15.954 7.617 8.468 1.00 0.00 1 GLY A O 12
ATOM 7323 N N . SER A 1 2 ? -15.375 6.514 10.342 1.00 0.00 2 SER A N 12
ATOM 7324 C CA . SER A 1 2 ? -16.212 7.332 11.212 1.00 0.00 2 SER A CA 12
ATOM 7325 C C . SER A 1 2 ? -15.623 8.730 11.375 1.00 0.00 2 SER A C 12
ATOM 7326 O O . SER A 1 2 ? -16.324 9.731 11.232 1.00 0.00 2 SER A O 12
ATOM 7334 N N . SER A 1 3 ? -14.329 8.789 11.675 1.00 0.00 3 SER A N 12
ATOM 7335 C CA . SER A 1 3 ? -13.645 10.063 11.862 1.00 0.00 3 SER A CA 12
ATOM 7336 C C . SER A 1 3 ? -13.292 10.692 10.517 1.00 0.00 3 SER A C 12
ATOM 7337 O O . SER A 1 3 ? -13.549 11.872 10.284 1.00 0.00 3 SER A O 12
ATOM 7345 N N . GLY A 1 4 ? -12.700 9.892 9.635 1.00 0.00 4 GLY A N 12
ATOM 7346 C CA . GLY A 1 4 ? -12.320 10.387 8.324 1.00 0.00 4 GLY A CA 12
ATOM 7347 C C . GLY A 1 4 ? -10.923 9.954 7.924 1.00 0.00 4 GLY A C 12
ATOM 7348 O O . GLY A 1 4 ? -10.559 8.788 8.078 1.00 0.00 4 GLY A O 12
ATOM 7352 N N . SER A 1 5 ? -10.139 10.895 7.407 1.00 0.00 5 SER A N 12
ATOM 7353 C CA . SER A 1 5 ? -8.776 10.603 6.978 1.00 0.00 5 SER A CA 12
ATOM 7354 C C . SER A 1 5 ? -7.803 11.648 7.515 1.00 0.00 5 SER A C 12
ATOM 7355 O O . SER A 1 5 ? -8.155 12.816 7.677 1.00 0.00 5 SER A O 12
ATOM 7363 N N . SER A 1 6 ? -6.575 11.218 7.788 1.00 0.00 6 SER A N 12
ATOM 7364 C CA . SER A 1 6 ? -5.550 12.114 8.310 1.00 0.00 6 SER A CA 12
ATOM 7365 C C . SER A 1 6 ? -4.787 12.788 7.174 1.00 0.00 6 SER A C 12
ATOM 7366 O O . SER A 1 6 ? -3.565 12.922 7.225 1.00 0.00 6 SER A O 12
ATOM 7374 N N . GLY A 1 7 ? -5.519 13.211 6.148 1.00 0.00 7 GLY A N 12
ATOM 7375 C CA . GLY A 1 7 ? -4.896 13.866 5.012 1.00 0.00 7 GLY A CA 12
ATOM 7376 C C . GLY A 1 7 ? -5.337 15.308 4.861 1.00 0.00 7 GLY A C 12
ATOM 7377 O O . GLY A 1 7 ? -6.475 15.579 4.477 1.00 0.00 7 GLY A O 12
ATOM 7381 N N . ALA A 1 8 ? -4.436 16.236 5.165 1.00 0.00 8 ALA A N 12
ATOM 7382 C CA . ALA A 1 8 ? -4.738 17.658 5.060 1.00 0.00 8 ALA A CA 12
ATOM 7383 C C . ALA A 1 8 ? -5.543 17.957 3.799 1.00 0.00 8 ALA A C 12
ATOM 7384 O O . ALA A 1 8 ? -6.642 18.506 3.868 1.00 0.00 8 ALA A O 12
ATOM 7391 N N . GLY A 1 9 ? -4.988 17.592 2.648 1.00 0.00 9 GLY A N 12
ATOM 7392 C CA . GLY A 1 9 ? -5.667 17.830 1.388 1.00 0.00 9 GLY A CA 12
ATOM 7393 C C . GLY A 1 9 ? -4.877 18.737 0.465 1.00 0.00 9 GLY A C 12
ATOM 7394 O O . GLY A 1 9 ? -4.384 18.299 -0.575 1.00 0.00 9 GLY A O 12
ATOM 7398 N N . VAL A 1 10 ? -4.757 20.005 0.845 1.00 0.00 10 VAL A N 12
ATOM 7399 C CA . VAL A 1 10 ? -4.022 20.977 0.043 1.00 0.00 10 VAL A CA 12
ATOM 7400 C C . VAL A 1 10 ? -2.541 20.976 0.402 1.00 0.00 10 VAL A C 12
ATOM 7401 O O . VAL A 1 10 ? -2.130 21.587 1.388 1.00 0.00 10 VAL A O 12
ATOM 7414 N N . ASN A 1 11 ? -1.742 20.286 -0.406 1.00 0.00 11 ASN A N 12
ATOM 7415 C CA . ASN A 1 11 ? -0.305 20.206 -0.174 1.00 0.00 11 ASN A CA 12
ATOM 7416 C C . ASN A 1 11 ? 0.456 20.126 -1.495 1.00 0.00 11 ASN A C 12
ATOM 7417 O O . ASN A 1 11 ? 0.016 19.496 -2.456 1.00 0.00 11 ASN A O 12
ATOM 7428 N N . PRO A 1 12 ? 1.626 20.781 -1.544 1.00 0.00 12 PRO A N 12
ATOM 7429 C CA . PRO A 1 12 ? 2.473 20.799 -2.740 1.00 0.00 12 PRO A CA 12
ATOM 7430 C C . PRO A 1 12 ? 3.109 19.441 -3.020 1.00 0.00 12 PRO A C 12
ATOM 7431 O O . PRO A 1 12 ? 3.612 19.195 -4.117 1.00 0.00 12 PRO A O 12
ATOM 7442 N N . TYR A 1 13 ? 3.082 18.564 -2.024 1.00 0.00 13 TYR A N 12
ATOM 7443 C CA . TYR A 1 13 ? 3.658 17.232 -2.163 1.00 0.00 13 TYR A CA 12
ATOM 7444 C C . TYR A 1 13 ? 2.771 16.183 -1.499 1.00 0.00 13 TYR A C 12
ATOM 7445 O O . TYR A 1 13 ? 2.428 16.297 -0.322 1.00 0.00 13 TYR A O 12
ATOM 7463 N N . LYS A 1 14 ? 2.404 15.159 -2.262 1.00 0.00 14 LYS A N 12
ATOM 7464 C CA . LYS A 1 14 ? 1.559 14.087 -1.750 1.00 0.00 14 LYS A CA 12
ATOM 7465 C C . LYS A 1 14 ? 2.160 12.721 -2.068 1.00 0.00 14 LYS A C 12
ATOM 7466 O O . LYS A 1 14 ? 2.390 12.389 -3.231 1.00 0.00 14 LYS A O 12
ATOM 7485 N N . CYS A 1 15 ? 2.410 11.933 -1.028 1.00 0.00 15 CYS A N 12
ATOM 7486 C CA . CYS A 1 15 ? 2.983 10.604 -1.196 1.00 0.00 15 CYS A CA 12
ATOM 7487 C C . CYS A 1 15 ? 2.145 9.768 -2.158 1.00 0.00 15 CYS A C 12
ATOM 7488 O O . CYS A 1 15 ? 0.962 9.526 -1.919 1.00 0.00 15 CYS A O 12
ATOM 7495 N N . SER A 1 16 ? 2.767 9.329 -3.248 1.00 0.00 16 SER A N 12
ATOM 7496 C CA . SER A 1 16 ? 2.078 8.523 -4.250 1.00 0.00 16 SER A CA 12
ATOM 7497 C C . SER A 1 16 ? 1.795 7.122 -3.718 1.00 0.00 16 SER A C 12
ATOM 7498 O O . SER A 1 16 ? 0.856 6.458 -4.158 1.00 0.00 16 SER A O 12
ATOM 7506 N N . GLN A 1 17 ? 2.614 6.679 -2.769 1.00 0.00 17 GLN A N 12
ATOM 7507 C CA . GLN A 1 17 ? 2.452 5.356 -2.177 1.00 0.00 17 GLN A CA 12
ATOM 7508 C C . GLN A 1 17 ? 1.161 5.275 -1.369 1.00 0.00 17 GLN A C 12
ATOM 7509 O O . GLN A 1 17 ? 0.282 4.465 -1.664 1.00 0.00 17 GLN A O 12
ATOM 7523 N N . CYS A 1 18 ? 1.054 6.119 -0.349 1.00 0.00 18 CYS A N 12
ATOM 7524 C CA . CYS A 1 18 ? -0.129 6.143 0.503 1.00 0.00 18 CYS A CA 12
ATOM 7525 C C . CYS A 1 18 ? -0.823 7.501 0.432 1.00 0.00 18 CYS A C 12
ATOM 7526 O O . CYS A 1 18 ? -0.432 8.368 -0.348 1.00 0.00 18 CYS A O 12
ATOM 7533 N N . GLU A 1 19 ? -1.854 7.675 1.253 1.00 0.00 19 GLU A N 12
ATOM 7534 C CA . GLU A 1 19 ? -2.603 8.927 1.282 1.00 0.00 19 GLU A CA 12
ATOM 7535 C C . GLU A 1 19 ? -1.906 9.956 2.167 1.00 0.00 19 GLU A C 12
ATOM 7536 O O . GLU A 1 19 ? -2.558 10.739 2.860 1.00 0.00 19 GLU A O 12
ATOM 7548 N N . LYS A 1 20 ? -0.578 9.949 2.140 1.00 0.00 20 LYS A N 12
ATOM 7549 C CA . LYS A 1 20 ? 0.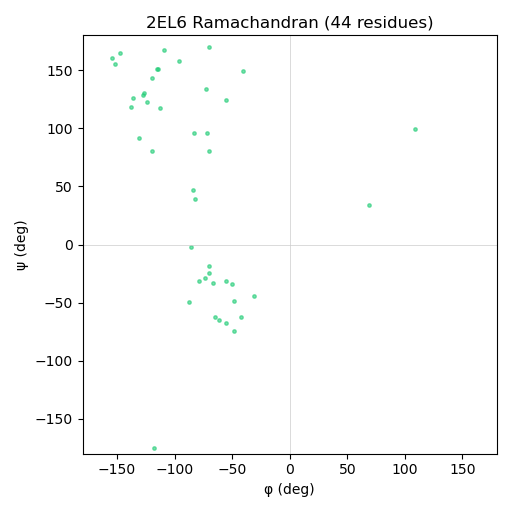209 10.881 2.939 1.00 0.00 20 LYS A CA 12
ATOM 7550 C C . LYS A 1 20 ? 0.552 12.132 2.135 1.00 0.00 20 LYS A C 12
ATOM 7551 O O . LYS A 1 20 ? 0.497 12.124 0.905 1.00 0.00 20 LYS A O 12
ATOM 7570 N N . SER A 1 21 ? 0.907 13.203 2.837 1.00 0.00 21 SER A N 12
ATOM 7571 C CA . SER A 1 21 ? 1.256 14.461 2.188 1.00 0.00 21 SER A CA 12
ATOM 7572 C C . SER A 1 21 ? 2.130 15.318 3.100 1.00 0.00 21 SER A C 12
ATOM 7573 O O . SER A 1 21 ? 2.199 15.088 4.307 1.00 0.00 21 SER A O 12
ATOM 7581 N N . PHE A 1 22 ? 2.795 16.307 2.512 1.00 0.00 22 PHE A N 12
ATOM 7582 C CA . PHE A 1 22 ? 3.665 17.199 3.270 1.00 0.00 22 PHE A CA 12
ATOM 7583 C C . PHE A 1 22 ? 3.765 18.564 2.595 1.00 0.00 22 PHE A C 12
ATOM 7584 O O . PHE A 1 22 ? 3.455 18.708 1.413 1.00 0.00 22 PHE A O 12
ATOM 7601 N N . SER A 1 23 ? 4.200 19.563 3.356 1.00 0.00 23 SER A N 12
ATOM 7602 C CA . SER A 1 23 ? 4.337 20.917 2.834 1.00 0.00 23 SER A CA 12
ATOM 7603 C C . SER A 1 23 ? 5.647 21.074 2.067 1.00 0.00 23 SER A C 12
ATOM 7604 O O . SER A 1 23 ? 5.762 21.918 1.179 1.00 0.00 23 SER A O 12
ATOM 7612 N N . GLY A 1 24 ? 6.632 20.253 2.417 1.00 0.00 24 GLY A N 12
ATOM 7613 C CA . GLY A 1 24 ? 7.921 20.316 1.752 1.00 0.00 24 GLY A CA 12
ATOM 7614 C C . GLY A 1 24 ? 8.204 19.082 0.918 1.00 0.00 24 GLY A C 12
ATOM 7615 O O . GLY A 1 24 ? 7.653 18.011 1.173 1.00 0.00 24 GLY A O 12
ATOM 7619 N N . LYS A 1 25 ? 9.064 19.231 -0.083 1.00 0.00 25 LYS A N 12
ATOM 7620 C CA . LYS A 1 25 ? 9.420 18.121 -0.959 1.00 0.00 25 LYS A CA 12
ATOM 7621 C C . LYS A 1 25 ? 10.154 17.031 -0.185 1.00 0.00 25 LYS A C 12
ATOM 7622 O O . LYS A 1 25 ? 9.588 15.978 0.112 1.00 0.00 25 LYS A O 12
ATOM 7641 N N . LEU A 1 26 ? 11.415 17.290 0.141 1.00 0.00 26 LEU A N 12
ATOM 7642 C CA . LEU A 1 26 ? 12.227 16.331 0.882 1.00 0.00 26 LEU A CA 12
ATOM 7643 C C . LEU A 1 26 ? 11.364 15.512 1.837 1.00 0.00 26 LEU A C 12
ATOM 7644 O O . LEU A 1 26 ? 11.244 14.295 1.692 1.00 0.00 26 LEU A O 12
ATOM 7660 N N . ARG A 1 27 ? 10.765 16.187 2.812 1.00 0.00 27 ARG A N 12
ATOM 7661 C CA . ARG A 1 27 ? 9.913 15.521 3.790 1.00 0.00 27 ARG A CA 12
ATOM 7662 C C . ARG A 1 27 ? 9.210 14.317 3.170 1.00 0.00 27 ARG A C 12
ATOM 7663 O O . ARG A 1 27 ? 9.208 13.225 3.739 1.00 0.00 27 ARG A O 12
ATOM 7684 N N . LEU A 1 28 ? 8.615 14.524 2.000 1.00 0.00 28 LEU A N 12
ATOM 7685 C CA . LEU A 1 28 ? 7.909 13.456 1.302 1.00 0.00 28 LEU A CA 12
ATOM 7686 C C . LEU A 1 28 ? 8.857 12.313 0.954 1.00 0.00 28 LEU A C 12
ATOM 7687 O O . LEU A 1 28 ? 8.644 11.169 1.359 1.00 0.00 28 LEU A O 12
ATOM 7703 N N . LEU A 1 29 ? 9.906 12.629 0.203 1.00 0.00 29 LEU A N 12
ATOM 7704 C CA . LEU A 1 29 ? 10.889 11.629 -0.198 1.00 0.00 29 LEU A CA 12
ATOM 7705 C C . LEU A 1 29 ? 11.331 10.790 0.996 1.00 0.00 29 LEU A C 12
ATOM 7706 O O . LEU A 1 29 ? 11.150 9.573 1.015 1.00 0.00 29 LEU A O 12
ATOM 7722 N N . VAL A 1 30 ? 11.911 11.450 1.994 1.00 0.00 30 VAL A N 12
ATOM 7723 C CA . VAL A 1 30 ? 12.376 10.766 3.195 1.00 0.00 30 VAL A CA 12
ATOM 7724 C C . VAL A 1 30 ? 11.300 9.841 3.752 1.00 0.00 30 VAL A C 12
ATOM 7725 O O . VAL A 1 30 ? 11.602 8.800 4.336 1.00 0.00 30 VAL A O 12
ATOM 7738 N N . HIS A 1 31 ? 10.041 10.227 3.566 1.00 0.00 31 HIS A N 12
ATOM 7739 C CA . HIS A 1 31 ? 8.918 9.431 4.050 1.00 0.00 31 HIS A CA 12
ATOM 7740 C C . HIS A 1 31 ? 8.618 8.280 3.095 1.00 0.00 31 HIS A C 12
ATOM 7741 O O . HIS A 1 31 ? 8.206 7.200 3.520 1.00 0.00 31 HIS A O 12
ATOM 7755 N N . GLN A 1 32 ? 8.826 8.518 1.804 1.00 0.00 32 GLN A N 12
ATOM 7756 C CA . GLN A 1 32 ? 8.575 7.501 0.789 1.00 0.00 32 GLN A CA 12
ATOM 7757 C C . GLN A 1 32 ? 9.603 6.378 0.879 1.00 0.00 32 GLN A C 12
ATOM 7758 O O . GLN A 1 32 ? 9.400 5.293 0.335 1.00 0.00 32 GLN A O 12
ATOM 7772 N N . ARG A 1 33 ? 10.707 6.647 1.568 1.00 0.00 33 ARG A N 12
ATOM 7773 C CA . ARG A 1 33 ? 11.768 5.659 1.728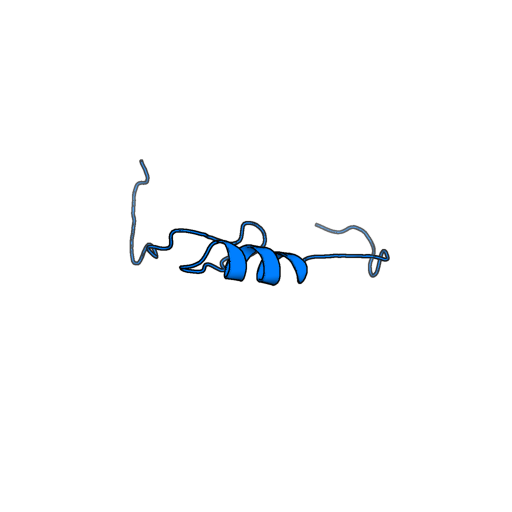 1.00 0.00 33 ARG A CA 12
ATOM 7774 C C . ARG A 1 33 ? 11.315 4.516 2.631 1.00 0.00 33 ARG A C 12
ATOM 7775 O O . ARG A 1 33 ? 11.640 3.354 2.388 1.00 0.00 33 ARG A O 12
ATOM 7796 N N . MET A 1 34 ? 10.564 4.855 3.674 1.00 0.00 34 MET A N 12
ATOM 7797 C CA . MET A 1 34 ? 10.066 3.856 4.613 1.00 0.00 34 MET A CA 12
ATOM 7798 C C . MET A 1 34 ? 9.293 2.762 3.884 1.00 0.00 34 MET A C 12
ATOM 7799 O O . MET A 1 34 ? 9.269 1.610 4.319 1.00 0.00 34 MET A O 12
ATOM 7813 N N . HIS A 1 35 ? 8.662 3.128 2.773 1.00 0.00 35 HIS A N 12
ATOM 7814 C CA . HIS A 1 35 ? 7.889 2.177 1.984 1.00 0.00 35 HIS A CA 12
ATOM 7815 C C . HIS A 1 35 ? 8.783 1.064 1.446 1.00 0.00 35 HIS A C 12
ATOM 7816 O O . HIS A 1 35 ? 8.339 -0.071 1.264 1.00 0.00 35 HIS A O 12
ATOM 7830 N N . THR A 1 36 ? 10.045 1.395 1.191 1.00 0.00 36 THR A N 12
ATOM 7831 C CA . THR A 1 36 ? 11.000 0.425 0.672 1.00 0.00 36 THR A CA 12
ATOM 7832 C C . THR A 1 36 ? 10.992 -0.853 1.502 1.00 0.00 36 THR A C 12
ATOM 7833 O O . THR A 1 36 ? 10.299 -0.941 2.516 1.00 0.00 36 THR A O 12
ATOM 7844 N N . ARG A 1 37 ? 11.766 -1.841 1.066 1.00 0.00 37 ARG A N 12
ATOM 7845 C CA . ARG A 1 37 ? 11.847 -3.116 1.770 1.00 0.00 37 ARG A CA 12
ATOM 7846 C C . ARG A 1 37 ? 12.681 -2.983 3.041 1.00 0.00 37 ARG A C 12
ATOM 7847 O O . ARG A 1 37 ? 13.895 -3.187 3.022 1.00 0.00 37 ARG A O 12
ATOM 7868 N N . GLU A 1 38 ? 12.021 -2.640 4.143 1.00 0.00 38 GLU A N 12
ATOM 7869 C CA . GLU A 1 38 ? 12.703 -2.479 5.422 1.00 0.00 38 GLU A CA 12
ATOM 7870 C C . GLU A 1 38 ? 11.926 -3.165 6.542 1.00 0.00 38 GLU A C 12
ATOM 7871 O O . GLU A 1 38 ? 11.103 -2.544 7.213 1.00 0.00 38 GLU A O 12
ATOM 7883 N N . LYS A 1 39 ? 12.195 -4.452 6.738 1.00 0.00 39 LYS A N 12
ATOM 7884 C CA . LYS A 1 39 ? 11.523 -5.224 7.777 1.00 0.00 39 LYS A CA 12
ATOM 7885 C C . LYS A 1 39 ? 12.149 -4.959 9.142 1.00 0.00 39 LYS A C 12
ATOM 7886 O O . LYS A 1 39 ? 13.368 -4.854 9.284 1.00 0.00 39 LYS A O 12
ATOM 7905 N N . PRO A 1 40 ? 11.298 -4.850 10.173 1.00 0.00 40 PRO A N 12
ATOM 7906 C CA . PRO A 1 40 ? 11.745 -4.598 11.546 1.00 0.00 40 PRO A CA 12
ATOM 7907 C C . PRO A 1 40 ? 12.473 -5.795 12.147 1.00 0.00 40 PRO A C 12
ATOM 7908 O O . PRO A 1 40 ? 12.275 -6.932 11.721 1.00 0.00 40 PRO A O 12
ATOM 7919 N N . SER A 1 41 ? 13.317 -5.531 13.140 1.00 0.00 41 SER A N 12
ATOM 7920 C CA . SER A 1 41 ? 14.077 -6.587 13.798 1.00 0.00 41 SER A CA 12
ATOM 7921 C C . SER A 1 41 ? 13.165 -7.460 14.654 1.00 0.00 41 SER A C 12
ATOM 7922 O O . SER A 1 41 ? 12.279 -6.961 15.347 1.00 0.00 41 SER A O 12
ATOM 7930 N N . GLY A 1 42 ? 13.389 -8.770 14.601 1.00 0.00 42 GLY A N 12
ATOM 7931 C CA . GLY A 1 42 ? 12.580 -9.693 15.375 1.00 0.00 42 GLY A CA 12
ATOM 7932 C C . GLY A 1 42 ? 11.439 -10.281 14.569 1.00 0.00 42 GLY A C 12
ATOM 7933 O O . GLY A 1 42 ? 10.314 -9.781 14.590 1.00 0.00 42 GLY A O 12
ATOM 7937 N N . PRO A 1 43 ? 11.724 -11.367 13.835 1.00 0.00 43 PRO A N 12
ATOM 7938 C CA . PRO A 1 43 ? 10.726 -12.045 13.003 1.00 0.00 43 PRO A CA 12
ATOM 7939 C C . PRO A 1 43 ? 9.670 -12.765 13.836 1.00 0.00 43 PRO A C 12
ATOM 7940 O O . PRO A 1 43 ? 8.584 -13.075 13.345 1.00 0.00 43 PRO A O 12
ATOM 7951 N N . SER A 1 44 ? 9.995 -13.027 15.098 1.00 0.00 44 SER A N 12
ATOM 7952 C CA . SER A 1 44 ? 9.076 -13.713 15.998 1.00 0.00 44 SER A CA 12
ATOM 7953 C C . SER A 1 44 ? 8.874 -12.913 17.281 1.00 0.00 44 SER A C 12
ATOM 7954 O O . SER A 1 44 ? 9.833 -12.590 17.982 1.00 0.00 44 SER A O 12
ATOM 7962 N N . SER A 1 45 ? 7.619 -12.597 17.583 1.00 0.00 45 SER A N 12
ATOM 7963 C CA . SER A 1 45 ? 7.290 -11.832 18.780 1.00 0.00 45 SER A CA 12
ATOM 7964 C C . SER A 1 45 ? 6.707 -12.738 19.861 1.00 0.00 45 SER A C 12
ATOM 7965 O O . SER A 1 45 ? 7.112 -12.679 21.021 1.00 0.00 45 SER A O 12
ATOM 7973 N N . GLY A 1 46 ? 5.753 -13.578 19.470 1.00 0.00 46 GLY A N 12
ATOM 7974 C CA . GLY A 1 46 ? 5.129 -14.484 20.416 1.00 0.00 46 GLY A CA 12
ATOM 7975 C C . GLY A 1 46 ? 3.624 -14.550 20.249 1.00 0.00 46 GLY A C 12
ATOM 7976 O O . GLY A 1 46 ? 3.010 -15.503 20.728 1.00 0.00 46 GLY A O 12
ATOM 7981 N N . GLY A 1 1 ? -6.906 9.341 15.476 1.00 0.00 1 GLY A N 13
ATOM 7982 C CA . GLY A 1 1 ? -7.087 10.780 15.409 1.00 0.00 1 GLY A CA 13
ATOM 7983 C C . GLY A 1 1 ? -7.620 11.236 14.066 1.00 0.00 1 GLY A C 13
ATOM 7984 O O . GLY A 1 1 ? -6.856 11.658 13.198 1.00 0.00 1 GLY A O 13
ATOM 7988 N N . SER A 1 2 ? -8.935 11.149 13.892 1.00 0.00 2 SER A N 13
ATOM 7989 C CA . SER A 1 2 ? -9.569 11.550 12.641 1.00 0.00 2 SER A CA 13
ATOM 7990 C C . SER A 1 2 ? -9.268 13.012 12.325 1.00 0.00 2 SER A C 13
ATOM 7991 O O . SER A 1 2 ? -9.803 13.920 12.962 1.00 0.00 2 SER A O 13
ATOM 7999 N N . SER A 1 3 ? -8.408 13.232 11.336 1.00 0.00 3 SER A N 13
ATOM 8000 C CA . SER A 1 3 ? -8.032 14.583 10.936 1.00 0.00 3 SER A CA 13
ATOM 8001 C C . SER A 1 3 ? -8.627 14.933 9.576 1.00 0.00 3 SER A C 13
ATOM 8002 O O . SER A 1 3 ? -8.799 14.067 8.720 1.00 0.00 3 SER A O 13
ATOM 8010 N N . GLY A 1 4 ? -8.941 16.211 9.385 1.00 0.00 4 GLY A N 13
ATOM 8011 C CA . GLY A 1 4 ? -9.514 16.654 8.128 1.00 0.00 4 GLY A CA 13
ATOM 8012 C C . GLY A 1 4 ? -8.602 17.604 7.377 1.00 0.00 4 GLY A C 13
ATOM 8013 O O . GLY A 1 4 ? -7.994 17.229 6.375 1.00 0.00 4 GLY A O 13
ATOM 8017 N N . SER A 1 5 ? -8.507 18.838 7.862 1.00 0.00 5 SER A N 13
ATOM 8018 C CA . SER A 1 5 ? -7.666 19.846 7.227 1.00 0.00 5 SER A CA 13
ATOM 8019 C C . SER A 1 5 ? -6.196 19.442 7.285 1.00 0.00 5 SER A C 13
ATOM 8020 O O . SER A 1 5 ? -5.504 19.431 6.267 1.00 0.00 5 SER A O 13
ATOM 8028 N N . SER A 1 6 ? -5.726 19.112 8.484 1.00 0.00 6 SER A N 13
ATOM 8029 C CA . SER A 1 6 ? -4.338 18.711 8.677 1.00 0.00 6 SER A CA 13
ATOM 8030 C C . SER A 1 6 ? -4.091 17.315 8.111 1.00 0.00 6 SER A C 13
ATOM 8031 O O . SER A 1 6 ? -4.723 16.345 8.526 1.00 0.00 6 SER A O 13
ATOM 8039 N N . GLY A 1 7 ? -3.167 17.224 7.159 1.00 0.00 7 GLY A N 13
ATOM 8040 C CA . GLY A 1 7 ? -2.853 15.945 6.551 1.00 0.00 7 GLY A CA 13
ATOM 8041 C C . GLY A 1 7 ? -3.568 15.740 5.230 1.00 0.00 7 GLY A C 13
ATOM 8042 O O . GLY A 1 7 ? -3.126 16.236 4.194 1.00 0.00 7 GLY A O 13
ATOM 8046 N N . ALA A 1 8 ? -4.675 15.005 5.265 1.00 0.00 8 ALA A N 13
ATOM 8047 C CA . ALA A 1 8 ? -5.452 14.735 4.062 1.00 0.00 8 ALA A CA 13
ATOM 8048 C C . ALA A 1 8 ? -6.067 16.016 3.508 1.00 0.00 8 ALA A C 13
ATOM 8049 O O . ALA A 1 8 ? -7.251 16.285 3.709 1.00 0.00 8 ALA A O 13
ATOM 8056 N N . GLY A 1 9 ? -5.255 16.803 2.809 1.00 0.00 9 GLY A N 13
ATOM 8057 C CA . GLY A 1 9 ? -5.738 18.047 2.237 1.00 0.00 9 GLY A CA 13
ATOM 8058 C C . GLY A 1 9 ? -4.796 18.607 1.190 1.00 0.00 9 GLY A C 13
ATOM 8059 O O . GLY A 1 9 ? -3.954 17.887 0.652 1.00 0.00 9 GLY A O 13
ATOM 8063 N N . VAL A 1 10 ? -4.939 19.896 0.896 1.00 0.00 10 VAL A N 13
ATOM 8064 C CA . VAL A 1 10 ? -4.095 20.553 -0.095 1.00 0.00 10 VAL A CA 13
ATOM 8065 C C . VAL A 1 10 ? -2.634 20.553 0.341 1.00 0.00 10 VAL A C 13
ATOM 8066 O O . VAL A 1 10 ? -2.316 20.896 1.478 1.00 0.00 10 VAL A O 13
ATOM 8079 N N . ASN A 1 11 ? -1.750 20.165 -0.572 1.00 0.00 11 ASN A N 13
ATOM 8080 C CA . ASN A 1 11 ? -0.322 20.120 -0.282 1.00 0.00 11 ASN A CA 13
ATOM 8081 C C . ASN A 1 11 ? 0.493 20.062 -1.571 1.00 0.00 11 ASN A C 13
ATOM 8082 O O . ASN A 1 11 ? 0.073 19.487 -2.575 1.00 0.00 11 ASN A O 13
ATOM 8093 N N . PRO A 1 12 ? 1.688 20.671 -1.543 1.00 0.00 12 PRO A N 13
ATOM 8094 C CA . PRO A 1 12 ? 2.588 20.702 -2.700 1.00 0.00 12 PRO A CA 13
ATOM 8095 C C . PRO A 1 12 ? 3.184 19.332 -3.007 1.00 0.00 12 PRO A C 13
ATOM 8096 O O . PRO A 1 12 ? 3.601 19.065 -4.135 1.00 0.00 12 PRO A O 13
ATOM 8107 N N . TYR A 1 13 ? 3.221 18.469 -1.999 1.00 0.00 13 TYR A N 13
ATOM 8108 C CA . TYR A 1 13 ? 3.768 17.127 -2.161 1.00 0.00 13 TYR A CA 13
ATOM 8109 C C . TYR A 1 13 ? 2.885 16.092 -1.471 1.00 0.00 13 TYR A C 13
ATOM 8110 O O . TYR A 1 13 ? 2.624 16.181 -0.271 1.00 0.00 13 TYR A O 13
ATOM 8128 N N . LYS A 1 14 ? 2.428 15.108 -2.238 1.00 0.00 14 LYS A N 13
ATOM 8129 C CA . LYS A 1 14 ? 1.575 14.053 -1.703 1.00 0.00 14 LYS A CA 13
ATOM 8130 C C . LYS A 1 14 ? 2.158 12.676 -2.007 1.00 0.00 14 LYS A C 13
ATOM 8131 O O . LYS A 1 14 ? 2.329 12.306 -3.169 1.00 0.00 14 LYS A O 13
ATOM 8150 N N . CYS A 1 15 ? 2.461 11.922 -0.956 1.00 0.00 15 CYS A N 13
ATOM 8151 C CA . CYS A 1 15 ? 3.024 10.586 -1.109 1.00 0.00 15 CYS A CA 13
ATOM 8152 C C . CYS A 1 15 ? 2.213 9.766 -2.108 1.00 0.00 15 CYS A C 13
ATOM 8153 O O . CYS A 1 15 ? 1.013 9.559 -1.928 1.00 0.00 15 CYS A O 13
ATOM 8160 N N . SER A 1 16 ? 2.878 9.301 -3.161 1.00 0.00 16 SER A N 13
ATOM 8161 C CA . SER A 1 16 ? 2.219 8.506 -4.191 1.00 0.00 16 SER A CA 13
ATOM 8162 C C . SER A 1 16 ? 1.913 7.101 -3.680 1.00 0.00 16 SER A C 13
ATOM 8163 O O . SER A 1 16 ? 1.009 6.432 -4.180 1.00 0.00 16 SER A O 13
ATOM 8171 N N . GLN A 1 17 ? 2.672 6.663 -2.682 1.00 0.00 17 GLN A N 13
ATOM 8172 C CA . GLN A 1 17 ? 2.483 5.338 -2.103 1.00 0.00 17 GLN A CA 13
ATOM 8173 C C . GLN A 1 17 ? 1.189 5.275 -1.298 1.00 0.00 17 GLN A C 13
ATOM 8174 O O . GLN A 1 17 ? 0.287 4.499 -1.612 1.00 0.00 17 GLN A O 13
ATOM 8188 N N . CYS A 1 18 ? 1.106 6.097 -0.257 1.00 0.00 18 CYS A N 13
ATOM 8189 C CA . CYS A 1 18 ? -0.076 6.135 0.595 1.00 0.00 18 CYS A CA 13
ATOM 8190 C C . CYS A 1 18 ? -0.739 7.509 0.544 1.00 0.00 18 CYS A C 13
ATOM 8191 O O . CYS A 1 18 ? -0.328 8.379 -0.223 1.00 0.00 18 CYS A O 13
ATOM 8198 N N . GLU A 1 19 ? -1.766 7.695 1.367 1.00 0.00 19 GLU A N 13
ATOM 8199 C CA . GLU A 1 19 ? -2.486 8.962 1.416 1.00 0.00 19 GLU A CA 13
ATOM 8200 C C . GLU A 1 19 ? -1.751 9.972 2.292 1.00 0.00 19 GLU A C 13
ATOM 8201 O O . GLU A 1 19 ? -2.370 10.722 3.048 1.00 0.00 19 GLU A O 13
ATOM 8213 N N . LYS A 1 20 ? -0.427 9.985 2.186 1.00 0.00 20 LYS A N 13
ATOM 8214 C CA . LYS A 1 20 ? 0.395 10.902 2.967 1.00 0.00 20 LYS A CA 13
ATOM 8215 C C . LYS A 1 20 ? 0.732 12.152 2.161 1.00 0.00 20 LYS A C 13
ATOM 8216 O O . LYS A 1 20 ? 0.697 12.137 0.930 1.00 0.00 20 LYS A O 13
ATOM 8235 N N . SER A 1 21 ? 1.060 13.233 2.862 1.00 0.00 21 SER A N 13
ATOM 8236 C CA . SER A 1 21 ? 1.401 14.492 2.210 1.00 0.00 21 SER A CA 13
ATOM 8237 C C . SER A 1 21 ? 2.278 15.352 3.116 1.00 0.00 21 SER A C 13
ATOM 8238 O O . SER A 1 21 ? 2.351 15.127 4.324 1.00 0.00 21 SER A O 13
ATOM 8246 N N . PHE A 1 22 ? 2.942 16.338 2.523 1.00 0.00 22 PHE A N 13
ATOM 8247 C CA . PHE A 1 22 ? 3.815 17.232 3.274 1.00 0.00 22 PHE A CA 13
ATOM 8248 C C . PHE A 1 22 ? 3.915 18.594 2.593 1.00 0.00 22 PHE A C 13
ATOM 8249 O O . PHE A 1 22 ? 3.672 18.720 1.393 1.00 0.00 22 PHE A O 13
ATOM 8266 N N . SER A 1 23 ? 4.275 19.612 3.369 1.00 0.00 23 SER A N 13
ATOM 8267 C CA . SER A 1 23 ? 4.403 20.966 2.842 1.00 0.00 23 SER A CA 13
ATOM 8268 C C . SER A 1 23 ? 5.722 21.136 2.095 1.00 0.00 23 SER A C 13
ATOM 8269 O O . SER A 1 23 ? 5.869 22.035 1.269 1.00 0.00 23 SER A O 13
ATOM 8277 N N . GLY A 1 24 ? 6.680 20.263 2.392 1.00 0.00 24 GLY A N 13
ATOM 8278 C CA . GLY A 1 24 ? 7.975 20.332 1.741 1.00 0.00 24 GLY A CA 13
ATOM 8279 C C . GLY A 1 24 ? 8.252 19.122 0.870 1.00 0.00 24 GLY A C 13
ATOM 8280 O O . GLY A 1 24 ? 7.645 18.066 1.050 1.00 0.00 24 GLY A O 13
ATOM 8284 N N . LYS A 1 25 ? 9.169 19.276 -0.079 1.00 0.00 25 LYS A N 13
ATOM 8285 C CA . LYS A 1 25 ? 9.526 18.188 -0.982 1.00 0.00 25 LYS A CA 13
ATOM 8286 C C . LYS A 1 25 ? 10.242 17.070 -0.231 1.00 0.00 25 LYS A C 13
ATOM 8287 O O . LYS A 1 25 ? 9.765 15.936 -0.182 1.00 0.00 25 LYS A O 13
ATOM 8306 N N . LEU A 1 26 ? 11.389 17.397 0.354 1.00 0.00 26 LEU A N 13
ATOM 8307 C CA . LEU A 1 26 ? 12.172 16.421 1.104 1.00 0.00 26 LEU A CA 13
ATOM 8308 C C . LEU A 1 26 ? 11.272 15.573 1.998 1.00 0.00 26 LEU A C 13
ATOM 8309 O O . LEU A 1 26 ? 11.176 14.358 1.825 1.00 0.00 26 LEU A O 13
ATOM 8325 N N . ARG A 1 27 ? 10.613 16.223 2.952 1.00 0.00 27 ARG A N 13
ATOM 8326 C CA . ARG A 1 27 ? 9.720 15.529 3.872 1.00 0.00 27 ARG A CA 13
ATOM 8327 C C . ARG A 1 27 ? 9.052 14.340 3.188 1.00 0.00 27 ARG A C 13
ATOM 8328 O O . ARG A 1 27 ? 9.020 13.235 3.732 1.00 0.00 27 ARG A O 13
ATOM 8349 N N . LEU A 1 28 ? 8.520 14.573 1.994 1.00 0.00 28 LEU A N 13
ATOM 8350 C CA . LEU A 1 28 ? 7.852 13.521 1.235 1.00 0.00 28 LEU A CA 13
ATOM 8351 C C . LEU A 1 28 ? 8.818 12.386 0.911 1.00 0.00 28 LEU A C 13
ATOM 8352 O O . LEU A 1 28 ? 8.625 11.249 1.345 1.00 0.00 28 LEU A O 13
ATOM 8368 N N . LEU A 1 29 ? 9.859 12.702 0.148 1.00 0.00 29 LEU A N 13
ATOM 8369 C CA . LEU A 1 29 ? 10.858 11.709 -0.233 1.00 0.00 29 LEU A CA 13
ATOM 8370 C C . LEU A 1 29 ? 11.261 10.855 0.965 1.00 0.00 29 LEU A C 13
ATOM 8371 O O . LEU A 1 29 ? 11.013 9.649 0.993 1.00 0.00 29 LEU A O 13
ATOM 8387 N N . VAL A 1 30 ? 11.882 11.489 1.955 1.00 0.00 30 VAL A N 13
ATOM 8388 C CA . VAL A 1 30 ? 12.316 10.788 3.158 1.00 0.00 30 VAL A CA 13
ATOM 8389 C C . VAL A 1 30 ? 11.210 9.889 3.700 1.00 0.00 30 VAL A C 13
ATOM 8390 O O . VAL A 1 30 ? 11.479 8.839 4.284 1.00 0.00 30 VAL A O 13
ATOM 8403 N N . HIS A 1 31 ? 9.964 10.309 3.503 1.00 0.00 31 HIS A N 13
ATOM 8404 C CA . HIS A 1 31 ? 8.816 9.541 3.971 1.00 0.00 31 HIS A CA 13
ATOM 8405 C C . HIS A 1 31 ? 8.496 8.400 3.010 1.00 0.00 31 HIS A C 13
ATOM 8406 O O . HIS A 1 31 ? 8.026 7.341 3.424 1.00 0.00 31 HIS A O 13
ATOM 8420 N N . GLN A 1 32 ? 8.754 8.626 1.725 1.00 0.00 32 GLN A N 13
ATOM 8421 C CA . GLN A 1 32 ? 8.492 7.618 0.705 1.00 0.00 32 GLN A CA 13
ATOM 8422 C C . GLN A 1 32 ? 9.461 6.447 0.835 1.00 0.00 32 GLN A C 13
ATOM 8423 O O . GLN A 1 32 ? 9.189 5.347 0.355 1.00 0.00 32 GLN A O 13
ATOM 8437 N N . ARG A 1 33 ? 10.594 6.693 1.486 1.00 0.00 33 ARG A N 13
ATOM 8438 C CA . ARG A 1 33 ? 11.604 5.660 1.677 1.00 0.00 33 ARG A CA 13
ATOM 8439 C C . ARG A 1 33 ? 11.052 4.505 2.508 1.00 0.00 33 ARG A C 13
ATOM 8440 O O . ARG A 1 33 ? 11.404 3.347 2.290 1.00 0.00 33 ARG A O 13
ATOM 8461 N N . MET A 1 34 ? 10.185 4.831 3.461 1.00 0.00 34 MET A N 13
ATOM 8462 C CA . MET A 1 34 ? 9.583 3.821 4.324 1.00 0.00 34 MET A CA 13
ATOM 8463 C C . MET A 1 34 ? 8.899 2.737 3.497 1.00 0.00 34 MET A C 13
ATOM 8464 O O . MET A 1 34 ? 8.867 1.571 3.890 1.00 0.00 34 MET A O 13
ATOM 8478 N N . HIS A 1 35 ? 8.352 3.130 2.351 1.00 0.00 35 HIS A N 13
ATOM 8479 C CA . HIS A 1 35 ? 7.668 2.192 1.469 1.00 0.00 35 HIS A CA 13
ATOM 8480 C C . HIS A 1 35 ? 8.668 1.435 0.601 1.00 0.00 35 HIS A C 13
ATOM 8481 O O . HIS A 1 35 ? 8.468 1.277 -0.604 1.00 0.00 35 HIS A O 13
ATOM 8495 N N . THR A 1 36 ? 9.748 0.967 1.220 1.00 0.00 36 THR A N 13
ATOM 8496 C CA . THR A 1 36 ? 10.780 0.229 0.504 1.00 0.00 36 THR A CA 13
ATOM 8497 C C . THR A 1 36 ? 10.763 -1.247 0.883 1.00 0.00 36 THR A C 13
ATOM 8498 O O . THR A 1 36 ? 10.596 -1.597 2.052 1.00 0.00 36 THR A O 13
ATOM 8509 N N . ARG A 1 37 ? 10.936 -2.111 -0.113 1.00 0.00 37 ARG A N 13
ATOM 8510 C CA . ARG A 1 37 ? 10.939 -3.551 0.116 1.00 0.00 37 ARG A CA 13
ATOM 8511 C C . ARG A 1 37 ? 11.906 -4.250 -0.834 1.00 0.00 37 ARG A C 13
ATOM 8512 O O . ARG A 1 37 ? 11.870 -4.030 -2.044 1.00 0.00 37 ARG A O 13
ATOM 8533 N N . GLU A 1 38 ? 12.770 -5.093 -0.277 1.00 0.00 38 GLU A N 13
ATOM 8534 C CA . GLU A 1 38 ? 13.747 -5.823 -1.076 1.00 0.00 38 GLU A CA 13
ATOM 8535 C C . GLU A 1 38 ? 13.410 -7.311 -1.123 1.00 0.00 38 GLU A C 13
ATOM 8536 O O . GLU A 1 38 ? 13.475 -7.941 -2.178 1.00 0.00 38 GLU A O 13
ATOM 8548 N N . LYS A 1 39 ? 13.048 -7.866 0.029 1.00 0.00 39 LYS A N 13
ATOM 8549 C CA . LYS A 1 39 ? 12.699 -9.278 0.122 1.00 0.00 39 LYS A CA 13
ATOM 8550 C C . LYS A 1 39 ? 11.880 -9.555 1.379 1.00 0.00 39 LYS A C 13
ATOM 8551 O O . LYS A 1 39 ? 12.097 -8.958 2.434 1.00 0.00 39 LYS A O 13
ATOM 8570 N N . PRO A 1 40 ? 10.917 -10.482 1.266 1.00 0.00 40 PRO A N 13
ATOM 8571 C CA . PRO A 1 40 ? 10.048 -10.860 2.385 1.00 0.00 40 PRO A CA 13
ATOM 8572 C C . PRO A 1 40 ? 10.798 -11.628 3.468 1.00 0.00 40 PRO A C 13
ATOM 8573 O O . PRO A 1 40 ? 11.316 -12.718 3.223 1.00 0.00 40 PRO A O 13
ATOM 8584 N N . SER A 1 41 ? 10.851 -11.054 4.665 1.00 0.00 41 SER A N 13
ATOM 8585 C CA . SER A 1 41 ? 11.540 -11.684 5.785 1.00 0.00 41 SER A CA 13
ATOM 8586 C C . SER A 1 41 ? 10.785 -12.921 6.262 1.00 0.00 41 SER A C 13
ATOM 8587 O O . SER A 1 41 ? 11.358 -14.002 6.390 1.00 0.00 41 SER A O 13
ATOM 8595 N N . GLY A 1 42 ? 9.492 -12.752 6.524 1.00 0.00 42 GLY A N 13
ATOM 8596 C CA . GLY A 1 42 ? 8.677 -13.862 6.984 1.00 0.00 42 GLY A CA 13
ATOM 8597 C C . GLY A 1 42 ? 7.530 -14.169 6.042 1.00 0.00 42 GLY A C 13
ATOM 8598 O O . GLY A 1 42 ? 7.458 -13.651 4.927 1.00 0.00 42 GLY A O 13
ATOM 8602 N N . PRO A 1 43 ? 6.607 -15.032 6.489 1.00 0.00 43 PRO A N 13
ATOM 8603 C CA . PRO A 1 43 ? 5.441 -15.428 5.693 1.00 0.00 43 PRO A CA 13
ATOM 8604 C C . PRO A 1 43 ? 4.439 -14.291 5.527 1.00 0.00 43 PRO A C 13
ATOM 8605 O O . PRO A 1 43 ? 3.728 -13.935 6.467 1.00 0.00 43 PRO A O 13
ATOM 8616 N N . SER A 1 44 ? 4.388 -13.723 4.326 1.00 0.00 44 SER A N 13
ATOM 8617 C CA . SER A 1 44 ? 3.475 -12.624 4.039 1.00 0.00 44 SER A CA 13
ATOM 8618 C C . SER A 1 44 ? 2.262 -13.115 3.255 1.00 0.00 44 SER A C 13
ATOM 8619 O O . SER A 1 44 ? 2.401 -13.748 2.208 1.00 0.00 44 SER A O 13
ATOM 8627 N N . SER A 1 45 ? 1.073 -12.819 3.769 1.00 0.00 45 SER A N 13
ATOM 8628 C CA . SER A 1 45 ? -0.166 -13.233 3.120 1.00 0.00 45 SER A CA 13
ATOM 8629 C C . SER A 1 45 ? -0.106 -12.973 1.618 1.00 0.00 45 SER A C 13
ATOM 8630 O O . SER A 1 45 ? 0.614 -12.087 1.158 1.00 0.00 45 SER A O 13
ATOM 8638 N N . GLY A 1 46 ? -0.868 -13.752 0.857 1.00 0.00 46 GLY A N 13
ATOM 8639 C CA . GLY A 1 46 ? -0.888 -13.591 -0.585 1.00 0.00 46 GLY A CA 13
ATOM 8640 C C . GLY A 1 46 ? -0.767 -14.913 -1.318 1.00 0.00 46 GLY A C 13
ATOM 8641 O O . GLY A 1 46 ? -1.045 -15.954 -0.725 1.00 0.00 46 GLY A O 13
ATOM 8646 N N . GLY A 1 1 ? -8.075 4.103 -5.595 1.00 0.00 1 GLY A N 14
ATOM 8647 C CA . GLY A 1 1 ? -9.499 4.147 -5.319 1.00 0.00 1 GLY A CA 14
ATOM 8648 C C . GLY A 1 1 ? -10.003 5.559 -5.091 1.00 0.00 1 GLY A C 14
ATOM 8649 O O . GLY A 1 1 ? -10.522 5.874 -4.021 1.00 0.00 1 GLY A O 14
ATOM 8653 N N . SER A 1 2 ? -9.847 6.411 -6.099 1.00 0.00 2 SER A N 14
ATOM 8654 C CA . SER A 1 2 ? -10.284 7.799 -6.002 1.00 0.00 2 SER A CA 14
ATOM 8655 C C . SER A 1 2 ? -10.705 8.333 -7.368 1.00 0.00 2 SER A C 14
ATOM 8656 O O . SER A 1 2 ? -10.072 8.042 -8.382 1.00 0.00 2 SER A O 14
ATOM 8664 N N . SER A 1 3 ? -11.779 9.116 -7.384 1.00 0.00 3 SER A N 14
ATOM 8665 C CA . SER A 1 3 ? -12.289 9.688 -8.625 1.00 0.00 3 SER A CA 14
ATOM 8666 C C . SER A 1 3 ? -12.132 11.206 -8.627 1.00 0.00 3 SER A C 14
ATOM 8667 O O . SER A 1 3 ? -12.785 11.910 -7.858 1.00 0.00 3 SER A O 14
ATOM 8675 N N . GLY A 1 4 ? -11.261 11.703 -9.500 1.00 0.00 4 GLY A N 14
ATOM 8676 C CA . GLY A 1 4 ? -11.033 13.134 -9.587 1.00 0.00 4 GLY A CA 14
ATOM 8677 C C . GLY A 1 4 ? -9.601 13.514 -9.265 1.00 0.00 4 GLY A C 14
ATOM 8678 O O . GLY A 1 4 ? -8.762 13.615 -10.160 1.00 0.00 4 GLY A O 14
ATOM 8682 N N . SER A 1 5 ? -9.321 13.726 -7.983 1.00 0.00 5 SER A N 14
ATOM 8683 C CA . SER A 1 5 ? -7.981 14.103 -7.546 1.00 0.00 5 SER A CA 14
ATOM 8684 C C . SER A 1 5 ? -7.638 13.440 -6.216 1.00 0.00 5 SER A C 14
ATOM 8685 O O . SER A 1 5 ? -8.454 13.410 -5.295 1.00 0.00 5 SER A O 14
ATOM 8693 N N . SER A 1 6 ? -6.423 12.909 -6.123 1.00 0.00 6 SER A N 14
ATOM 8694 C CA . SER A 1 6 ? -5.971 12.242 -4.908 1.00 0.00 6 SER A CA 14
ATOM 8695 C C . SER A 1 6 ? -4.757 12.953 -4.317 1.00 0.00 6 SER A C 14
ATOM 8696 O O . SER A 1 6 ? -4.729 13.276 -3.131 1.00 0.00 6 SER A O 14
ATOM 8704 N N . GLY A 1 7 ? -3.754 13.194 -5.156 1.00 0.00 7 GLY A N 14
ATOM 8705 C CA . GLY A 1 7 ? -2.550 13.865 -4.701 1.00 0.00 7 GLY A CA 14
ATOM 8706 C C . GLY A 1 7 ? -2.637 15.371 -4.843 1.00 0.00 7 GLY A C 14
ATOM 8707 O O . GLY A 1 7 ? -2.470 16.104 -3.868 1.00 0.00 7 GLY A O 14
ATOM 8711 N N . ALA A 1 8 ? -2.898 15.836 -6.060 1.00 0.00 8 ALA A N 14
ATOM 8712 C CA . ALA A 1 8 ? -3.008 17.265 -6.326 1.00 0.00 8 ALA A CA 14
ATOM 8713 C C . ALA A 1 8 ? -4.053 17.912 -5.424 1.00 0.00 8 ALA A C 14
ATOM 8714 O O . ALA A 1 8 ? -5.244 17.907 -5.734 1.00 0.00 8 ALA A O 14
ATOM 8721 N N . GLY A 1 9 ? -3.600 18.469 -4.305 1.00 0.00 9 GLY A N 14
ATOM 8722 C CA . GLY A 1 9 ? -4.509 19.112 -3.375 1.00 0.00 9 GLY A CA 14
ATOM 8723 C C . GLY A 1 9 ? -3.909 20.350 -2.739 1.00 0.00 9 GLY A C 14
ATOM 8724 O O . GLY A 1 9 ? -3.060 21.014 -3.335 1.00 0.00 9 GLY A O 14
ATOM 8728 N N . VAL A 1 10 ? -4.351 20.664 -1.525 1.00 0.00 10 VAL A N 14
ATOM 8729 C CA . VAL A 1 10 ? -3.852 21.831 -0.808 1.00 0.00 10 VAL A CA 14
ATOM 8730 C C . VAL A 1 10 ? -2.385 21.658 -0.430 1.00 0.00 10 VAL A C 14
ATOM 8731 O O . VAL A 1 10 ? -1.713 22.618 -0.054 1.00 0.00 10 VAL A O 14
ATOM 8744 N N . ASN A 1 11 ? -1.894 20.428 -0.534 1.00 0.00 11 ASN A N 14
ATOM 8745 C CA . ASN A 1 11 ? -0.505 20.129 -0.204 1.00 0.00 11 ASN A CA 14
ATOM 8746 C C . ASN A 1 11 ? 0.361 20.109 -1.459 1.00 0.00 11 ASN A C 14
ATOM 8747 O O . ASN A 1 11 ? -0.016 19.562 -2.496 1.00 0.00 11 ASN A O 14
ATOM 8758 N N . PRO A 1 12 ? 1.552 20.721 -1.366 1.00 0.00 12 PRO A N 14
ATOM 8759 C CA . PRO A 1 12 ? 2.497 20.787 -2.485 1.00 0.00 12 PRO A CA 14
ATOM 8760 C C . PRO A 1 12 ? 3.110 19.428 -2.807 1.00 0.00 12 PRO A C 14
ATOM 8761 O O . PRO A 1 12 ? 3.621 19.212 -3.906 1.00 0.00 12 PRO A O 14
ATOM 8772 N N . TYR A 1 13 ? 3.054 18.516 -1.843 1.00 0.00 13 TYR A N 14
ATOM 8773 C CA . TYR A 1 13 ? 3.605 17.178 -2.025 1.00 0.00 13 TYR A CA 14
ATOM 8774 C C . TYR A 1 13 ? 2.722 16.129 -1.355 1.00 0.00 13 TYR A C 14
ATOM 8775 O O . TYR A 1 13 ? 2.320 16.283 -0.202 1.00 0.00 13 TYR A O 14
ATOM 8793 N N . LYS A 1 14 ? 2.424 15.062 -2.088 1.00 0.00 14 LYS A N 14
ATOM 8794 C CA . LYS A 1 14 ? 1.590 13.985 -1.567 1.00 0.00 14 LYS A CA 14
ATOM 8795 C C . LYS A 1 14 ? 2.209 12.623 -1.869 1.00 0.00 14 LYS A C 14
ATOM 8796 O O . LYS A 1 14 ? 2.478 12.295 -3.025 1.00 0.00 14 LYS A O 14
ATOM 8815 N N . CYS A 1 15 ? 2.431 11.834 -0.823 1.00 0.00 15 CYS A N 14
ATOM 8816 C CA . CYS A 1 15 ? 3.017 10.508 -0.976 1.00 0.00 15 CYS A CA 14
ATOM 8817 C C . CYS A 1 15 ? 2.201 9.662 -1.949 1.00 0.00 15 CYS A C 14
ATOM 8818 O O . CYS A 1 15 ? 1.021 9.397 -1.719 1.00 0.00 15 CYS A O 14
ATOM 8825 N N . SER A 1 16 ? 2.839 9.241 -3.037 1.00 0.00 16 SER A N 14
ATOM 8826 C CA . SER A 1 16 ? 2.172 8.428 -4.047 1.00 0.00 16 SER A CA 14
ATOM 8827 C C . SER A 1 16 ? 1.878 7.030 -3.512 1.00 0.00 16 SER A C 14
ATOM 8828 O O . SER A 1 16 ? 0.950 6.362 -3.969 1.00 0.00 16 SER A O 14
ATOM 8836 N N . GLN A 1 17 ? 2.674 6.595 -2.541 1.00 0.00 17 GLN A N 14
ATOM 8837 C CA . GLN A 1 17 ? 2.500 5.277 -1.943 1.00 0.00 17 GLN A CA 14
ATOM 8838 C C . GLN A 1 17 ? 1.204 5.209 -1.141 1.00 0.00 17 GLN A C 14
ATOM 8839 O O . GLN A 1 17 ? 0.297 4.445 -1.471 1.00 0.00 17 GLN A O 14
ATOM 8853 N N . CYS A 1 18 ? 1.124 6.014 -0.087 1.00 0.00 18 CYS A N 14
ATOM 8854 C CA . CYS A 1 18 ? -0.060 6.046 0.763 1.00 0.00 18 CYS A CA 14
ATOM 8855 C C . CYS A 1 18 ? -0.763 7.397 0.666 1.00 0.00 18 CYS A C 14
ATOM 8856 O O . CYS A 1 18 ? -0.376 8.253 -0.129 1.00 0.00 18 CYS A O 14
ATOM 8863 N N . GLU A 1 19 ? -1.797 7.580 1.482 1.00 0.00 19 GLU A N 14
ATOM 8864 C CA . GLU A 1 19 ? -2.554 8.826 1.487 1.00 0.00 19 GLU A CA 14
ATOM 8865 C C . GLU A 1 19 ? -1.872 9.873 2.363 1.00 0.00 19 GLU A C 14
ATOM 8866 O O . GLU A 1 19 ? -2.534 10.681 3.015 1.00 0.00 19 GLU A O 14
ATOM 8878 N N . LYS A 1 20 ? -0.543 9.853 2.373 1.00 0.00 20 LYS A N 14
ATOM 8879 C CA . LYS A 1 20 ? 0.231 10.800 3.168 1.00 0.00 20 LYS A CA 14
ATOM 8880 C C . LYS A 1 20 ? 0.578 12.040 2.350 1.00 0.00 20 LYS A C 14
ATOM 8881 O O . LYS A 1 20 ? 0.576 12.004 1.120 1.00 0.00 20 LYS A O 14
ATOM 8900 N N . SER A 1 21 ? 0.877 13.134 3.042 1.00 0.00 21 SER A N 14
ATOM 8901 C CA . SER A 1 21 ? 1.224 14.386 2.380 1.00 0.00 21 SER A CA 14
ATOM 8902 C C . SER A 1 21 ? 2.099 15.253 3.281 1.00 0.00 21 SER A C 14
ATOM 8903 O O . SER A 1 21 ? 2.194 15.018 4.485 1.00 0.00 21 SER A O 14
ATOM 8911 N N . PHE A 1 22 ? 2.737 16.256 2.687 1.00 0.00 22 PHE A N 14
ATOM 8912 C CA . PHE A 1 22 ? 3.606 17.158 3.434 1.00 0.00 22 PHE A CA 14
ATOM 8913 C C . PHE A 1 22 ? 3.704 18.515 2.743 1.00 0.00 22 PHE A C 14
ATOM 8914 O O . PHE A 1 22 ? 3.465 18.630 1.541 1.00 0.00 22 PHE A O 14
ATOM 8931 N N . SER A 1 23 ? 4.055 19.540 3.512 1.00 0.00 23 SER A N 14
ATOM 8932 C CA . SER A 1 23 ? 4.181 20.891 2.976 1.00 0.00 23 SER A CA 14
ATOM 8933 C C . SER A 1 23 ? 5.538 21.085 2.307 1.00 0.00 23 SER A C 14
ATOM 8934 O O . SER A 1 23 ? 5.744 22.043 1.562 1.00 0.00 23 SER A O 14
ATOM 8942 N N . GLY A 1 24 ? 6.462 20.169 2.578 1.00 0.00 24 GLY A N 14
ATOM 8943 C CA . GLY A 1 24 ? 7.788 20.256 1.995 1.00 0.00 24 GLY A CA 14
ATOM 8944 C C . GLY A 1 24 ? 8.121 19.058 1.129 1.00 0.00 24 GLY A C 14
ATOM 8945 O O . GLY A 1 24 ? 7.644 17.950 1.378 1.00 0.00 24 GLY A O 14
ATOM 8949 N N . LYS A 1 25 ? 8.942 19.277 0.108 1.00 0.00 25 LYS A N 14
ATOM 8950 C CA . LYS A 1 25 ? 9.339 18.207 -0.799 1.00 0.00 25 LYS A CA 14
ATOM 8951 C C . LYS A 1 25 ? 10.106 17.119 -0.054 1.00 0.00 25 LYS A C 14
ATOM 8952 O O . LYS A 1 25 ? 9.571 16.043 0.217 1.00 0.00 25 LYS A O 14
ATOM 8971 N N . LEU A 1 26 ? 11.360 17.406 0.275 1.00 0.00 26 LEU A N 14
ATOM 8972 C CA . LEU A 1 26 ? 12.201 16.452 0.991 1.00 0.00 26 LEU A CA 14
ATOM 8973 C C . LEU A 1 26 ? 11.362 15.571 1.911 1.00 0.00 26 LEU A C 14
ATOM 8974 O O . LEU A 1 26 ? 11.286 14.357 1.725 1.00 0.00 26 LEU A O 14
ATOM 8990 N N . ARG A 1 27 ? 10.733 16.192 2.904 1.00 0.00 27 ARG A N 14
ATOM 8991 C CA . ARG A 1 27 ? 9.898 15.465 3.853 1.00 0.00 27 ARG A CA 14
ATOM 8992 C C . ARG A 1 27 ? 9.226 14.270 3.182 1.00 0.00 27 ARG A C 14
ATOM 8993 O O . ARG A 1 27 ? 9.235 13.160 3.714 1.00 0.00 27 ARG A O 14
ATOM 9014 N N . LEU A 1 28 ? 8.644 14.506 2.011 1.00 0.00 28 LEU A N 14
ATOM 9015 C CA . LEU A 1 28 ? 7.967 13.450 1.267 1.00 0.00 28 LEU A CA 14
ATOM 9016 C C . LEU A 1 28 ? 8.940 12.337 0.894 1.00 0.00 28 LEU A C 14
ATOM 9017 O O . LEU A 1 28 ? 8.797 11.197 1.339 1.00 0.00 28 LEU A O 14
ATOM 9033 N N . LEU A 1 29 ? 9.931 12.674 0.076 1.00 0.00 29 LEU A N 14
ATOM 9034 C CA . LEU A 1 29 ? 10.931 11.703 -0.356 1.00 0.00 29 LEU A CA 14
ATOM 9035 C C . LEU A 1 29 ? 11.379 10.828 0.810 1.00 0.00 29 LEU A C 14
ATOM 9036 O O . LEU A 1 29 ? 11.169 9.615 0.805 1.00 0.00 29 LEU A O 14
ATOM 9052 N N . VAL A 1 30 ? 11.996 11.451 1.808 1.00 0.00 30 VAL A N 14
ATOM 9053 C CA . VAL A 1 30 ? 12.471 10.730 2.983 1.00 0.00 30 VAL A CA 14
ATOM 9054 C C . VAL A 1 30 ? 11.389 9.809 3.537 1.00 0.00 30 VAL A C 14
ATOM 9055 O O . VAL A 1 30 ? 11.683 8.736 4.065 1.00 0.00 30 VAL A O 14
ATOM 9068 N N . HIS A 1 31 ? 10.136 10.236 3.414 1.00 0.00 31 HIS A N 14
ATOM 9069 C CA . HIS A 1 31 ? 9.009 9.450 3.901 1.00 0.00 31 HIS A CA 14
ATOM 9070 C C . HIS A 1 31 ? 8.672 8.323 2.930 1.00 0.00 31 HIS A C 14
ATOM 9071 O O . HIS A 1 31 ? 8.233 7.249 3.340 1.00 0.00 31 HIS A O 14
ATOM 9085 N N . GLN A 1 32 ? 8.880 8.577 1.642 1.00 0.00 32 GLN A N 14
ATOM 9086 C CA . GLN A 1 32 ? 8.596 7.584 0.612 1.00 0.00 32 GLN A CA 14
ATOM 9087 C C . GLN A 1 32 ? 9.584 6.425 0.687 1.00 0.00 32 GLN A C 14
ATOM 9088 O O . GLN A 1 32 ? 9.304 5.326 0.208 1.00 0.00 32 GLN A O 14
ATOM 9102 N N . ARG A 1 33 ? 10.741 6.678 1.290 1.00 0.00 33 ARG A N 14
ATOM 9103 C CA . ARG A 1 33 ? 11.772 5.656 1.426 1.00 0.00 33 ARG A CA 14
ATOM 9104 C C . ARG A 1 33 ? 11.268 4.483 2.262 1.00 0.00 33 ARG A C 14
ATOM 9105 O O . ARG A 1 33 ? 11.654 3.337 2.037 1.00 0.00 33 ARG A O 14
ATOM 9126 N N . MET A 1 34 ? 10.405 4.780 3.228 1.00 0.00 34 MET A N 14
ATOM 9127 C CA . MET A 1 34 ? 9.848 3.750 4.098 1.00 0.00 34 MET A CA 14
ATOM 9128 C C . MET A 1 34 ? 9.120 2.686 3.283 1.00 0.00 34 MET A C 14
ATOM 9129 O O . MET A 1 34 ? 9.102 1.511 3.653 1.00 0.00 34 MET A O 14
ATOM 9143 N N . HIS A 1 35 ? 8.521 3.104 2.173 1.00 0.00 35 HIS A N 14
ATOM 9144 C CA . HIS A 1 35 ? 7.791 2.186 1.306 1.00 0.00 35 HIS A CA 14
ATOM 9145 C C . HIS A 1 35 ? 8.743 1.459 0.361 1.00 0.00 35 HIS A C 14
ATOM 9146 O O . HIS A 1 35 ? 8.465 1.317 -0.830 1.00 0.00 35 HIS A O 14
ATOM 9160 N N . THR A 1 36 ? 9.869 1.000 0.900 1.00 0.00 36 THR A N 14
ATOM 9161 C CA . THR A 1 36 ? 10.863 0.290 0.105 1.00 0.00 36 THR A CA 14
ATOM 9162 C C . THR A 1 36 ? 10.926 -1.183 0.492 1.00 0.00 36 THR A C 14
ATOM 9163 O O . THR A 1 36 ? 10.628 -1.549 1.629 1.00 0.00 36 THR A O 14
ATOM 9174 N N . ARG A 1 37 ? 11.317 -2.024 -0.460 1.00 0.00 37 ARG A N 14
ATOM 9175 C CA . ARG A 1 37 ? 11.419 -3.458 -0.217 1.00 0.00 37 ARG A CA 14
ATOM 9176 C C . ARG A 1 37 ? 12.197 -4.145 -1.336 1.00 0.00 37 ARG A C 14
ATOM 9177 O O . ARG A 1 37 ? 12.394 -3.574 -2.408 1.00 0.00 37 ARG A O 14
ATOM 9198 N N . GLU A 1 38 ? 12.638 -5.372 -1.077 1.00 0.00 38 GLU A N 14
ATOM 9199 C CA . GLU A 1 38 ? 13.396 -6.134 -2.061 1.00 0.00 38 GLU A CA 14
ATOM 9200 C C . GLU A 1 38 ? 12.660 -7.415 -2.442 1.00 0.00 38 GLU A C 14
ATOM 9201 O O . GLU A 1 38 ? 13.257 -8.489 -2.522 1.00 0.00 38 GLU A O 14
ATOM 9213 N N . LYS A 1 39 ? 11.357 -7.295 -2.675 1.00 0.00 39 LYS A N 14
ATOM 9214 C CA . LYS A 1 39 ? 10.537 -8.441 -3.049 1.00 0.00 39 LYS A CA 14
ATOM 9215 C C . LYS A 1 39 ? 9.698 -8.130 -4.284 1.00 0.00 39 LYS A C 14
ATOM 9216 O O . LYS A 1 39 ? 9.203 -7.017 -4.464 1.00 0.00 39 LYS A O 14
ATOM 9235 N N . PRO A 1 40 ? 9.531 -9.136 -5.155 1.00 0.00 40 PRO A N 14
ATOM 9236 C CA . PRO A 1 40 ? 8.750 -8.995 -6.388 1.00 0.00 40 PRO A CA 14
ATOM 9237 C C . PRO A 1 40 ? 7.256 -8.854 -6.114 1.00 0.00 40 PRO A C 14
ATOM 9238 O O . PRO A 1 40 ? 6.545 -9.849 -5.975 1.00 0.00 40 PRO A O 14
ATOM 9249 N N . SER A 1 41 ? 6.788 -7.613 -6.039 1.00 0.00 41 SER A N 14
ATOM 9250 C CA . SER A 1 41 ? 5.379 -7.342 -5.779 1.00 0.00 41 SER A CA 14
ATOM 9251 C C . SER A 1 41 ? 4.504 -7.890 -6.903 1.00 0.00 41 SER A C 14
ATOM 9252 O O . SER A 1 41 ? 3.556 -8.636 -6.660 1.00 0.00 41 SER A O 14
ATOM 9260 N N . GLY A 1 42 ? 4.830 -7.513 -8.136 1.00 0.00 42 GLY A N 14
ATOM 9261 C CA . GLY A 1 42 ? 4.065 -7.975 -9.279 1.00 0.00 42 GLY A CA 14
ATOM 9262 C C . GLY A 1 42 ? 4.788 -9.053 -10.063 1.00 0.00 42 GLY A C 14
ATOM 9263 O O . GLY A 1 42 ? 6.014 -9.155 -10.033 1.00 0.00 42 GLY A O 14
ATOM 9267 N N . PRO A 1 43 ? 4.019 -9.882 -10.784 1.00 0.00 43 PRO A N 14
ATOM 9268 C CA . PRO A 1 43 ? 4.572 -10.973 -11.592 1.00 0.00 43 PRO A CA 14
ATOM 9269 C C . PRO A 1 43 ? 5.334 -10.463 -12.810 1.00 0.00 43 PRO A C 14
ATOM 9270 O O . PRO A 1 43 ? 6.455 -10.896 -13.079 1.00 0.00 43 PRO A O 14
ATOM 9281 N N . SER A 1 44 ? 4.719 -9.541 -13.544 1.00 0.00 44 SER A N 14
ATOM 9282 C CA . SER A 1 44 ? 5.339 -8.974 -14.736 1.00 0.00 44 SER A CA 14
ATOM 9283 C C . SER A 1 44 ? 5.261 -7.451 -14.717 1.00 0.00 44 SER A C 14
ATOM 9284 O O . SER A 1 44 ? 4.174 -6.874 -14.746 1.00 0.00 44 SER A O 14
ATOM 9292 N N . SER A 1 45 ? 6.422 -6.805 -14.669 1.00 0.00 45 SER A N 14
ATOM 9293 C CA . SER A 1 45 ? 6.486 -5.349 -14.643 1.00 0.00 45 SER A CA 14
ATOM 9294 C C . SER A 1 45 ? 5.668 -4.790 -13.482 1.00 0.00 45 SER A C 14
ATOM 9295 O O . SER A 1 45 ? 4.828 -3.911 -13.667 1.00 0.00 45 SER A O 14
ATOM 9303 N N . GLY A 1 46 ? 5.922 -5.308 -12.284 1.00 0.00 46 GLY A N 14
ATOM 9304 C CA . GLY A 1 46 ? 5.202 -4.850 -11.110 1.00 0.00 46 GLY A CA 14
ATOM 9305 C C . GLY A 1 46 ? 5.279 -3.346 -10.933 1.00 0.00 46 GLY A C 14
ATOM 9306 O O . GLY A 1 46 ? 6.297 -2.753 -11.286 1.00 0.00 46 GLY A O 14
ATOM 9311 N N . GLY A 1 1 ? -15.641 3.401 -3.868 1.00 0.00 1 GLY A N 15
ATOM 9312 C CA . GLY A 1 1 ? -16.986 3.933 -3.985 1.00 0.00 1 GLY A CA 15
ATOM 9313 C C . GLY A 1 1 ? -16.999 5.392 -4.398 1.00 0.00 1 GLY A C 15
ATOM 9314 O O . GLY A 1 1 ? -16.094 5.855 -5.092 1.00 0.00 1 GLY A O 15
ATOM 9318 N N . SER A 1 2 ? -18.029 6.117 -3.972 1.00 0.00 2 SER A N 15
ATOM 9319 C CA . SER A 1 2 ? -18.159 7.530 -4.306 1.00 0.00 2 SER A CA 15
ATOM 9320 C C . SER A 1 2 ? -18.321 8.374 -3.045 1.00 0.00 2 SER A C 15
ATOM 9321 O O . SER A 1 2 ? -19.426 8.526 -2.525 1.00 0.00 2 SER A O 15
ATOM 9329 N N . SER A 1 3 ? -17.211 8.920 -2.560 1.00 0.00 3 SER A N 15
ATOM 9330 C CA . SER A 1 3 ? -17.227 9.746 -1.358 1.00 0.00 3 SER A CA 15
ATOM 9331 C C . SER A 1 3 ? -17.497 11.207 -1.706 1.00 0.00 3 SER A C 15
A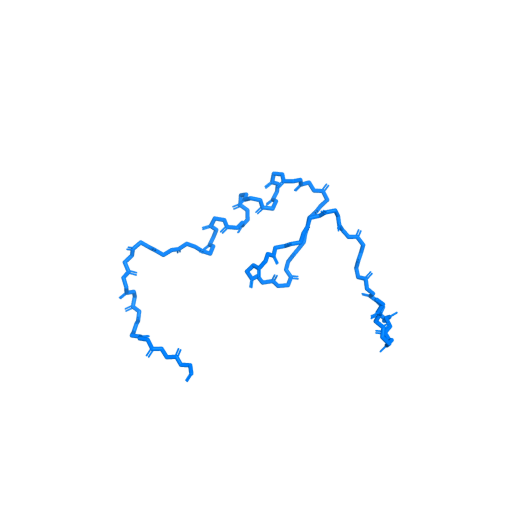TOM 9332 O O . SER A 1 3 ? -16.946 11.739 -2.668 1.00 0.00 3 SER A O 15
ATOM 9340 N N . GLY A 1 4 ? -18.351 11.849 -0.915 1.00 0.00 4 GLY A N 15
ATOM 9341 C CA . GLY A 1 4 ? -18.680 13.242 -1.155 1.00 0.00 4 GLY A CA 15
ATOM 9342 C C . GLY A 1 4 ? -17.465 14.146 -1.081 1.00 0.00 4 GLY A C 15
ATOM 9343 O O . GLY A 1 4 ? -16.551 14.037 -1.898 1.00 0.00 4 GLY A O 15
ATOM 9347 N N . SER A 1 5 ? -17.456 15.043 -0.100 1.00 0.00 5 SER A N 15
ATOM 9348 C CA . SER A 1 5 ? -16.347 15.974 0.074 1.00 0.00 5 SER A CA 15
ATOM 9349 C C . SER A 1 5 ? -15.448 15.537 1.227 1.00 0.00 5 SER A C 15
ATOM 9350 O O . SER A 1 5 ? -15.833 15.617 2.394 1.00 0.00 5 SER A O 15
ATOM 9358 N N . SER A 1 6 ? -14.248 15.076 0.891 1.00 0.00 6 SER A N 15
ATOM 9359 C CA . SER A 1 6 ? -13.294 14.623 1.897 1.00 0.00 6 SER A CA 15
ATOM 9360 C C . SER A 1 6 ? -11.914 15.225 1.647 1.00 0.00 6 SER A C 15
ATOM 9361 O O . SER A 1 6 ? -11.551 15.521 0.510 1.00 0.00 6 SER A O 15
ATOM 9369 N N . GLY A 1 7 ? -11.150 15.402 2.720 1.00 0.00 7 GLY A N 15
ATOM 9370 C CA . GLY A 1 7 ? -9.819 15.968 2.598 1.00 0.00 7 GLY A CA 15
ATOM 9371 C C . GLY A 1 7 ? -9.835 17.482 2.543 1.00 0.00 7 GLY A C 15
ATOM 9372 O O . GLY A 1 7 ? -10.550 18.073 1.734 1.00 0.00 7 GLY A O 15
ATOM 9376 N N . ALA A 1 8 ? -9.047 18.113 3.408 1.00 0.00 8 ALA A N 15
ATOM 9377 C CA . ALA A 1 8 ? -8.974 19.568 3.455 1.00 0.00 8 ALA A CA 15
ATOM 9378 C C . ALA A 1 8 ? -7.547 20.037 3.716 1.00 0.00 8 ALA A C 15
ATOM 9379 O O . ALA A 1 8 ? -6.886 19.564 4.639 1.00 0.00 8 ALA A O 15
ATOM 9386 N N . GLY A 1 9 ? -7.077 20.972 2.895 1.00 0.00 9 GLY A N 15
ATOM 9387 C CA . GLY A 1 9 ? -5.730 21.490 3.054 1.00 0.00 9 GLY A CA 15
ATOM 9388 C C . GLY A 1 9 ? -4.790 20.999 1.972 1.00 0.00 9 GLY A C 15
ATOM 9389 O O . GLY A 1 9 ? -3.989 20.092 2.199 1.00 0.00 9 GLY A O 15
ATOM 9393 N N . VAL A 1 10 ? -4.886 21.598 0.789 1.00 0.00 10 VAL A N 15
ATOM 9394 C CA . VAL A 1 10 ? -4.037 21.216 -0.333 1.00 0.00 10 VAL A CA 15
ATOM 9395 C C . VAL A 1 10 ? -2.574 21.134 0.087 1.00 0.00 10 VAL A C 15
ATOM 9396 O O . VAL A 1 10 ? -2.135 21.850 0.986 1.00 0.00 10 VAL A O 15
ATOM 9409 N N . ASN A 1 11 ? -1.824 20.256 -0.570 1.00 0.00 11 ASN A N 15
ATOM 9410 C CA . ASN A 1 11 ? -0.409 20.079 -0.264 1.00 0.00 11 ASN A CA 15
ATOM 9411 C C . ASN A 1 11 ? 0.426 20.066 -1.541 1.00 0.00 11 ASN A C 15
ATOM 9412 O O . ASN A 1 11 ? 0.015 19.541 -2.576 1.00 0.00 11 ASN A O 15
ATOM 9423 N N . PRO A 1 12 ? 1.628 20.658 -1.469 1.00 0.00 12 PRO A N 15
ATOM 9424 C CA . PRO A 1 12 ? 2.546 20.727 -2.609 1.00 0.00 12 PRO A CA 15
ATOM 9425 C C . PRO A 1 12 ? 3.130 19.364 -2.966 1.00 0.00 12 PRO A C 15
ATOM 9426 O O . PRO A 1 12 ? 3.517 19.125 -4.110 1.00 0.00 12 PRO A O 15
ATOM 9437 N N . TYR A 1 13 ? 3.189 18.475 -1.981 1.00 0.00 13 TYR A N 15
ATOM 9438 C CA . TYR A 1 13 ? 3.727 17.136 -2.192 1.00 0.00 13 TYR A CA 15
ATOM 9439 C C . TYR A 1 13 ? 2.867 16.087 -1.495 1.00 0.00 13 TYR A C 15
ATOM 9440 O O . TYR A 1 13 ? 2.678 16.130 -0.279 1.00 0.00 13 TYR A O 15
ATOM 9458 N N . LYS A 1 14 ? 2.349 15.143 -2.273 1.00 0.00 14 LYS A N 15
ATOM 9459 C CA . LYS A 1 14 ? 1.510 14.080 -1.733 1.00 0.00 14 LYS A CA 15
ATOM 9460 C C . LYS A 1 14 ? 2.102 12.709 -2.043 1.00 0.00 14 LYS A C 15
ATOM 9461 O O . LYS A 1 14 ? 2.267 12.341 -3.206 1.00 0.00 14 LYS A O 15
ATOM 9480 N N . CYS A 1 15 ? 2.419 11.956 -0.995 1.00 0.00 15 CYS A N 15
ATOM 9481 C CA . CYS A 1 15 ? 2.992 10.625 -1.154 1.00 0.00 15 CYS A CA 15
ATOM 9482 C C . CYS A 1 15 ? 2.131 9.769 -2.078 1.00 0.00 15 CYS A C 15
ATOM 9483 O O . CYS A 1 15 ? 0.953 9.536 -1.807 1.00 0.00 15 CYS A O 15
ATOM 9490 N N . SER A 1 16 ? 2.728 9.304 -3.171 1.00 0.00 16 SER A N 15
ATOM 9491 C CA . SER A 1 16 ? 2.016 8.477 -4.138 1.00 0.00 16 SER A CA 15
ATOM 9492 C C . SER A 1 16 ? 1.745 7.087 -3.569 1.00 0.00 16 SER A C 15
ATOM 9493 O O . SER A 1 16 ? 0.750 6.449 -3.910 1.00 0.00 16 SER A O 15
ATOM 9501 N N . GLN A 1 17 ? 2.639 6.626 -2.700 1.00 0.00 17 GLN A N 15
ATOM 9502 C CA . GLN A 1 17 ? 2.498 5.312 -2.085 1.00 0.00 17 GLN A CA 15
ATOM 9503 C C . GLN A 1 17 ? 1.197 5.218 -1.294 1.00 0.00 17 GLN A C 15
ATOM 9504 O O . GLN A 1 17 ? 0.331 4.398 -1.599 1.00 0.00 17 GLN A O 15
ATOM 9518 N N . CYS A 1 18 ? 1.067 6.063 -0.277 1.00 0.00 18 CYS A N 15
ATOM 9519 C CA . CYS A 1 18 ? -0.128 6.075 0.559 1.00 0.00 18 CYS A CA 15
ATOM 9520 C C . CYS A 1 18 ? -0.831 7.427 0.483 1.00 0.00 18 CYS A C 15
ATOM 9521 O O . CYS A 1 18 ? -0.428 8.305 -0.280 1.00 0.00 18 CYS A O 15
ATOM 9528 N N . GLU A 1 19 ? -1.883 7.587 1.279 1.00 0.00 19 GLU A N 15
ATOM 9529 C CA . GLU A 1 19 ? -2.642 8.832 1.301 1.00 0.00 19 GLU A CA 15
ATOM 9530 C C . GLU A 1 19 ? -1.963 9.868 2.192 1.00 0.00 19 GLU A C 15
ATOM 9531 O O . GLU A 1 19 ? -2.626 10.623 2.903 1.00 0.00 19 GLU A O 15
ATOM 9543 N N . LYS A 1 20 ? -0.635 9.897 2.148 1.00 0.00 20 LYS A N 15
ATOM 9544 C CA . LYS A 1 20 ? 0.137 10.840 2.949 1.00 0.00 20 LYS A CA 15
ATOM 9545 C C . LYS A 1 20 ? 0.452 12.101 2.152 1.00 0.00 20 LYS A C 15
ATOM 9546 O O . LYS A 1 20 ? 0.250 12.147 0.939 1.00 0.00 20 LYS A O 15
ATOM 9565 N N . SER A 1 21 ? 0.950 13.122 2.841 1.00 0.00 21 SER A N 15
ATOM 9566 C CA . SER A 1 21 ? 1.292 14.385 2.197 1.00 0.00 21 SER A CA 15
ATOM 9567 C C . SER A 1 21 ? 2.180 15.234 3.102 1.00 0.00 21 SER A C 15
ATOM 9568 O O . SER A 1 21 ? 2.226 15.029 4.315 1.00 0.00 21 SER A O 15
ATOM 9576 N N . PHE A 1 22 ? 2.885 16.188 2.503 1.00 0.00 22 PHE A N 15
ATOM 9577 C CA . PHE A 1 22 ? 3.773 17.068 3.253 1.00 0.00 22 PHE A CA 15
ATOM 9578 C C . PHE A 1 22 ? 3.942 18.406 2.540 1.00 0.00 22 PHE A C 15
ATOM 9579 O O . PHE A 1 22 ? 3.947 18.471 1.311 1.00 0.00 22 PHE A O 15
ATOM 9596 N N . SER A 1 23 ? 4.079 19.473 3.322 1.00 0.00 23 SER A N 15
ATOM 9597 C CA . SER A 1 23 ? 4.243 20.811 2.766 1.00 0.00 23 SER A CA 15
ATOM 9598 C C . SER A 1 23 ? 5.633 20.982 2.161 1.00 0.00 23 SER A C 15
ATOM 9599 O O . SER A 1 23 ? 5.859 21.866 1.337 1.00 0.00 23 SER A O 15
ATOM 9607 N N . GLY A 1 24 ? 6.562 20.126 2.578 1.00 0.00 24 GLY A N 15
ATOM 9608 C CA . GLY A 1 24 ? 7.919 20.198 2.067 1.00 0.00 24 GLY A CA 15
ATOM 9609 C C . GLY A 1 24 ? 8.280 19.001 1.210 1.00 0.00 24 GLY A C 15
ATOM 9610 O O . GLY A 1 24 ? 7.976 17.861 1.563 1.00 0.00 24 GLY A O 15
ATOM 9614 N N . LYS A 1 25 ? 8.929 19.258 0.080 1.00 0.00 25 LYS A N 15
ATOM 9615 C CA . LYS A 1 25 ? 9.332 18.194 -0.831 1.00 0.00 25 LYS A CA 15
ATOM 9616 C C . LYS A 1 25 ? 10.086 17.097 -0.087 1.00 0.00 25 LYS A C 15
ATOM 9617 O O . LYS A 1 25 ? 9.545 16.020 0.168 1.00 0.00 25 LYS A O 15
ATOM 9636 N N . LEU A 1 26 ? 11.337 17.377 0.261 1.00 0.00 26 LEU A N 15
ATOM 9637 C CA . LEU A 1 26 ? 12.166 16.415 0.979 1.00 0.00 26 LEU A CA 15
ATOM 9638 C C . LEU A 1 26 ? 11.315 15.538 1.892 1.00 0.00 26 LEU A C 15
ATOM 9639 O O . LEU A 1 26 ? 11.223 14.326 1.696 1.00 0.00 26 LEU A O 15
ATOM 9655 N N . ARG A 1 27 ? 10.694 16.159 2.889 1.00 0.00 27 ARG A N 15
ATOM 9656 C CA . ARG A 1 27 ? 9.849 15.436 3.832 1.00 0.00 27 ARG A CA 15
ATOM 9657 C C . ARG A 1 27 ? 9.190 14.235 3.160 1.00 0.00 27 ARG A C 15
ATOM 9658 O O . ARG A 1 27 ? 9.185 13.130 3.705 1.00 0.00 27 ARG A O 15
ATOM 9679 N N . LEU A 1 28 ? 8.633 14.458 1.975 1.00 0.00 28 LEU A N 15
ATOM 9680 C CA . LEU A 1 28 ? 7.969 13.395 1.228 1.00 0.00 28 LEU A CA 15
ATOM 9681 C C . LEU A 1 28 ? 8.959 12.299 0.847 1.00 0.00 28 LEU A C 15
ATOM 9682 O O . LEU A 1 28 ? 8.810 11.145 1.253 1.00 0.00 28 LEU A O 15
ATOM 9698 N N . LEU A 1 29 ? 9.969 12.666 0.067 1.00 0.00 29 LEU A N 15
ATOM 9699 C CA . LEU A 1 29 ? 10.985 11.714 -0.368 1.00 0.00 29 LEU A CA 15
ATOM 9700 C C . LEU A 1 29 ? 11.430 10.825 0.789 1.00 0.00 29 LEU A C 15
ATOM 9701 O O . LEU A 1 29 ? 11.333 9.600 0.717 1.00 0.00 29 LEU A O 15
ATOM 9717 N N . VAL A 1 30 ? 11.916 11.451 1.856 1.00 0.00 30 VAL A N 15
ATOM 9718 C CA . VAL A 1 30 ? 12.372 10.717 3.031 1.00 0.00 30 VAL A CA 15
ATOM 9719 C C . VAL A 1 30 ? 11.285 9.782 3.551 1.00 0.00 30 VAL A C 15
ATOM 9720 O O . VAL A 1 30 ? 11.567 8.660 3.973 1.00 0.00 30 VAL A O 15
ATOM 9733 N N . HIS A 1 31 ? 10.042 10.251 3.517 1.00 0.00 31 HIS A N 15
ATOM 9734 C CA . HIS A 1 31 ? 8.912 9.456 3.983 1.00 0.00 31 HIS A CA 15
ATOM 9735 C C . HIS A 1 31 ? 8.603 8.326 3.007 1.00 0.00 31 HIS A C 15
ATOM 9736 O O . HIS A 1 31 ? 8.116 7.267 3.403 1.00 0.00 31 HIS A O 15
ATOM 9750 N N . GLN A 1 32 ? 8.888 8.558 1.730 1.00 0.00 32 GLN A N 15
ATOM 9751 C CA . GLN A 1 32 ? 8.639 7.559 0.697 1.00 0.00 32 GLN A CA 15
ATOM 9752 C C . GLN A 1 32 ? 9.642 6.414 0.795 1.00 0.00 32 GLN A C 15
ATOM 9753 O O . GLN A 1 32 ? 9.407 5.324 0.272 1.00 0.00 32 GLN A O 15
ATOM 9767 N N . ARG A 1 33 ? 10.760 6.669 1.466 1.00 0.00 33 ARG A N 15
ATOM 9768 C CA . ARG A 1 33 ? 11.799 5.659 1.631 1.00 0.00 33 ARG A CA 15
ATOM 9769 C C . ARG A 1 33 ? 11.358 4.580 2.615 1.00 0.00 33 ARG A C 15
ATOM 9770 O O . ARG A 1 33 ? 11.670 3.402 2.440 1.00 0.00 33 ARG A O 15
ATOM 9791 N N . MET A 1 34 ? 10.632 4.990 3.649 1.00 0.00 34 MET A N 15
ATOM 9792 C CA . MET A 1 34 ? 10.148 4.058 4.660 1.00 0.00 34 MET A CA 15
ATOM 9793 C C . MET A 1 34 ? 9.375 2.911 4.017 1.00 0.00 34 MET A C 15
ATOM 9794 O O . MET A 1 34 ? 9.527 1.752 4.404 1.00 0.00 34 MET A O 15
ATOM 9808 N N . HIS A 1 35 ? 8.545 3.242 3.032 1.00 0.00 35 HIS A N 15
ATOM 9809 C CA . HIS A 1 35 ? 7.748 2.238 2.335 1.00 0.00 35 HIS A CA 15
ATOM 9810 C C . HIS A 1 35 ? 8.621 1.073 1.878 1.00 0.00 35 HIS A C 15
ATOM 9811 O O . HIS A 1 35 ? 8.177 -0.075 1.848 1.00 0.00 35 HIS A O 15
ATOM 9825 N N . THR A 1 36 ? 9.865 1.376 1.522 1.00 0.00 36 THR A N 15
ATOM 9826 C CA . THR A 1 36 ? 10.799 0.355 1.064 1.00 0.00 36 THR A CA 15
ATOM 9827 C C . THR A 1 36 ? 10.575 -0.963 1.797 1.00 0.00 36 THR A C 15
ATOM 9828 O O . THR A 1 36 ? 10.313 -0.978 2.999 1.00 0.00 36 THR A O 15
ATOM 9839 N N . ARG A 1 37 ? 10.681 -2.067 1.065 1.00 0.00 37 ARG A N 15
ATOM 9840 C CA . ARG A 1 37 ? 10.490 -3.390 1.645 1.00 0.00 37 ARG A CA 15
ATOM 9841 C C . ARG A 1 37 ? 11.772 -4.212 1.560 1.00 0.00 37 ARG A C 15
ATOM 9842 O O . ARG A 1 37 ? 12.481 -4.172 0.555 1.00 0.00 37 ARG A O 15
ATOM 9863 N N . GLU A 1 38 ? 12.064 -4.956 2.622 1.00 0.00 38 GLU A N 15
ATOM 9864 C CA . GLU A 1 38 ? 13.262 -5.786 2.667 1.00 0.00 38 GLU A CA 15
ATOM 9865 C C . GLU A 1 38 ? 12.897 -7.261 2.806 1.00 0.00 38 GLU A C 15
ATOM 9866 O O . GLU A 1 38 ? 13.466 -7.979 3.629 1.00 0.00 38 GLU A O 15
ATOM 9878 N N . LYS A 1 39 ? 11.944 -7.708 1.995 1.00 0.00 39 LYS A N 15
ATOM 9879 C CA . LYS A 1 39 ? 11.501 -9.097 2.025 1.00 0.00 39 LYS A CA 15
ATOM 9880 C C . LYS A 1 39 ? 12.694 -10.048 2.012 1.00 0.00 39 LYS A C 15
ATOM 9881 O O . LYS A 1 39 ? 13.757 -9.741 1.472 1.00 0.00 39 LYS A O 15
ATOM 9900 N N . PRO A 1 40 ? 12.515 -11.231 2.618 1.00 0.00 40 PRO A N 15
ATOM 9901 C CA . PRO A 1 40 ? 13.565 -12.252 2.687 1.00 0.00 40 PRO A CA 15
ATOM 9902 C C . PRO A 1 40 ? 13.853 -12.881 1.328 1.00 0.00 40 PRO A C 15
ATOM 9903 O O . PRO A 1 40 ? 15.010 -13.039 0.939 1.00 0.00 40 PRO A O 15
ATOM 9914 N N . SER A 1 41 ? 12.793 -13.236 0.609 1.00 0.00 41 SER A N 15
ATOM 9915 C CA . SER A 1 41 ? 12.932 -13.851 -0.706 1.00 0.00 41 SER A CA 15
ATOM 9916 C C . SER A 1 41 ? 13.631 -12.904 -1.677 1.00 0.00 41 SER A C 15
ATOM 9917 O O . SER A 1 41 ? 13.116 -11.834 -1.996 1.00 0.00 41 SER A O 15
ATOM 9925 N N . GLY A 1 42 ? 14.809 -13.308 -2.143 1.00 0.00 42 GLY A N 15
ATOM 9926 C CA . GLY A 1 42 ? 15.561 -12.485 -3.072 1.00 0.00 42 GLY A CA 15
ATOM 9927 C C . GLY A 1 42 ? 14.678 -11.849 -4.128 1.00 0.00 42 GLY A C 15
ATOM 9928 O O . GLY A 1 42 ? 14.134 -10.761 -3.938 1.00 0.00 42 GLY A O 15
ATOM 9932 N N . PRO A 1 43 ? 14.528 -12.534 -5.271 1.00 0.00 43 PRO A N 15
ATOM 9933 C CA . PRO A 1 43 ? 13.707 -12.047 -6.383 1.00 0.00 43 PRO A CA 15
ATOM 9934 C C . PRO A 1 43 ? 12.217 -12.071 -6.058 1.00 0.00 43 PRO A C 15
ATOM 9935 O O . PRO A 1 43 ? 11.696 -13.069 -5.561 1.00 0.00 43 PRO A O 15
ATOM 9946 N N . SER A 1 44 ? 11.536 -10.966 -6.343 1.00 0.00 44 SER A N 15
ATOM 9947 C CA . SER A 1 44 ? 10.106 -10.859 -6.078 1.00 0.00 44 SER A CA 15
ATOM 9948 C C . SER A 1 44 ? 9.394 -12.168 -6.406 1.00 0.00 44 SER A C 15
ATOM 9949 O O . SER A 1 44 ? 8.724 -12.753 -5.555 1.00 0.00 44 SER A O 15
ATOM 9957 N N . SER A 1 45 ? 9.543 -12.620 -7.647 1.00 0.00 45 SER A N 15
ATOM 9958 C CA . SER A 1 45 ? 8.911 -13.858 -8.090 1.00 0.00 45 SER A CA 15
ATOM 9959 C C . SER A 1 45 ? 9.931 -14.783 -8.747 1.00 0.00 45 SER A C 15
ATOM 9960 O O . SER A 1 45 ? 10.329 -14.574 -9.892 1.00 0.00 45 SER A O 15
ATOM 9968 N N . GLY A 1 46 ? 10.350 -15.809 -8.012 1.00 0.00 46 GLY A N 15
ATOM 9969 C CA . GLY A 1 46 ? 11.320 -16.751 -8.538 1.00 0.00 46 GLY A CA 15
ATOM 9970 C C . GLY A 1 46 ? 11.997 -17.557 -7.447 1.00 0.00 46 GLY A C 15
ATOM 9971 O O . GLY A 1 46 ? 11.365 -18.448 -6.881 1.00 0.00 46 GLY A O 15
ATOM 9976 N N . GLY A 1 1 ? -24.736 19.615 -16.442 1.00 0.00 1 GLY A N 16
ATOM 9977 C CA . GLY A 1 1 ? -23.995 20.472 -15.535 1.00 0.00 1 GLY A CA 16
ATOM 9978 C C . GLY A 1 1 ? -22.521 20.544 -15.879 1.00 0.00 1 GLY A C 16
ATOM 9979 O O . GLY A 1 1 ? -22.145 20.470 -17.049 1.00 0.00 1 GLY A O 16
ATOM 9983 N N . SER A 1 2 ? -21.683 20.690 -14.857 1.00 0.00 2 SER A N 16
ATOM 9984 C CA . SER A 1 2 ? -20.241 20.778 -15.058 1.00 0.00 2 SER A CA 16
ATOM 9985 C C . SER A 1 2 ? -19.497 20.585 -13.740 1.00 0.00 2 SER A C 16
ATOM 9986 O O . SER A 1 2 ? -19.725 21.312 -12.773 1.00 0.00 2 SER A O 16
ATOM 9994 N N . SER A 1 3 ? -18.605 19.600 -13.710 1.00 0.00 3 SER A N 16
ATOM 9995 C CA . SER A 1 3 ? -17.829 19.308 -12.511 1.00 0.00 3 SER A CA 16
ATOM 9996 C C . SER A 1 3 ? -16.651 18.394 -12.835 1.00 0.00 3 SER A C 16
ATOM 9997 O O . SER A 1 3 ? -16.722 17.572 -13.748 1.00 0.00 3 SER A O 16
ATOM 10005 N N . GLY A 1 4 ? -15.568 18.544 -12.079 1.00 0.00 4 GLY A N 16
ATOM 10006 C CA . GLY A 1 4 ? -14.390 17.726 -12.300 1.00 0.00 4 GLY A CA 16
ATOM 10007 C C . GLY A 1 4 ? -13.322 17.951 -11.248 1.00 0.00 4 GLY A C 16
ATOM 10008 O O . GLY A 1 4 ? -12.165 18.217 -11.575 1.00 0.00 4 GLY A O 16
ATOM 10012 N N . SER A 1 5 ? -13.710 17.845 -9.981 1.00 0.00 5 SER A N 16
ATOM 10013 C CA . SER A 1 5 ? -12.779 18.044 -8.877 1.00 0.00 5 SER A CA 16
ATOM 10014 C C . SER A 1 5 ? -12.867 16.894 -7.878 1.00 0.00 5 SER A C 16
ATOM 10015 O O . SER A 1 5 ? -13.630 16.952 -6.914 1.00 0.00 5 SER A O 16
ATOM 10023 N N . SER A 1 6 ? -12.079 15.850 -8.116 1.00 0.00 6 SER A N 16
ATOM 10024 C CA . SER A 1 6 ? -12.070 14.685 -7.240 1.00 0.00 6 SER A CA 16
ATOM 10025 C C . SER A 1 6 ? -11.090 14.879 -6.087 1.00 0.00 6 SER A C 16
ATOM 10026 O O . SER A 1 6 ? -9.908 14.558 -6.202 1.00 0.00 6 SER A O 16
ATOM 10034 N N . GLY A 1 7 ? -11.591 15.408 -4.975 1.00 0.00 7 GLY A N 16
ATOM 10035 C CA . GLY A 1 7 ? -10.747 15.636 -3.817 1.00 0.00 7 GLY A CA 16
ATOM 10036 C C . GLY A 1 7 ? -9.564 16.531 -4.129 1.00 0.00 7 GLY A C 16
ATOM 10037 O O . GLY A 1 7 ? -8.536 16.063 -4.618 1.00 0.00 7 GLY A O 16
ATOM 10041 N N . ALA A 1 8 ? -9.709 17.821 -3.847 1.00 0.00 8 ALA A N 16
ATOM 10042 C CA . ALA A 1 8 ? -8.643 18.783 -4.100 1.00 0.00 8 ALA A CA 16
ATOM 10043 C C . ALA A 1 8 ? -7.436 18.512 -3.209 1.00 0.00 8 ALA A C 16
ATOM 10044 O O . ALA A 1 8 ? -7.555 17.878 -2.161 1.00 0.00 8 ALA A O 16
ATOM 10051 N N . GLY A 1 9 ? -6.272 18.996 -3.633 1.00 0.00 9 GLY A N 16
ATOM 10052 C CA . GLY A 1 9 ? -5.060 18.795 -2.862 1.00 0.00 9 GLY A CA 16
ATOM 10053 C C . GLY A 1 9 ? -4.329 20.093 -2.582 1.00 0.00 9 GLY A C 16
ATOM 10054 O O . GLY A 1 9 ? -3.718 20.676 -3.477 1.00 0.00 9 GLY A O 16
ATOM 10058 N N . VAL A 1 10 ? -4.392 20.549 -1.334 1.00 0.00 10 VAL A N 16
ATOM 10059 C CA . VAL A 1 10 ? -3.732 21.786 -0.938 1.00 0.00 10 VAL A CA 16
ATOM 10060 C C . VAL A 1 10 ? -2.237 21.569 -0.729 1.00 0.00 10 VAL A C 16
ATOM 10061 O O . VAL A 1 10 ? -1.424 22.440 -1.037 1.00 0.00 10 VAL A O 16
ATOM 10074 N N . ASN A 1 11 ? -1.883 20.401 -0.203 1.00 0.00 11 ASN A N 16
ATOM 10075 C CA . ASN A 1 11 ? -0.485 20.069 0.049 1.00 0.00 11 ASN A CA 16
ATOM 10076 C C . ASN A 1 11 ? 0.318 20.080 -1.248 1.00 0.00 11 ASN A C 16
ATOM 10077 O O . ASN A 1 11 ? -0.116 19.570 -2.281 1.00 0.00 11 ASN A O 16
ATOM 10088 N N . PRO A 1 12 ? 1.519 20.675 -1.195 1.00 0.00 12 PRO A N 16
ATOM 10089 C CA . PRO A 1 12 ? 2.410 20.766 -2.356 1.00 0.00 12 PRO A CA 16
ATOM 10090 C C . PRO A 1 12 ? 2.989 19.411 -2.750 1.00 0.00 12 PRO A C 16
ATOM 10091 O O . PRO A 1 12 ? 3.357 19.195 -3.905 1.00 0.00 12 PRO A O 16
ATOM 10102 N N . TYR A 1 13 ? 3.067 18.503 -1.784 1.00 0.00 13 TYR A N 16
ATOM 10103 C CA . TYR A 1 13 ? 3.603 17.170 -2.030 1.00 0.00 13 TYR A CA 16
ATOM 10104 C C . TYR A 1 13 ? 2.746 16.104 -1.354 1.00 0.00 13 TYR A C 16
ATOM 10105 O O . TYR A 1 13 ? 2.459 16.186 -0.159 1.00 0.00 13 TYR A O 16
ATOM 10123 N N . LYS A 1 14 ? 2.339 15.103 -2.127 1.00 0.00 14 LYS A N 16
ATOM 10124 C CA . LYS A 1 14 ? 1.516 14.019 -1.606 1.00 0.00 14 LYS A CA 16
ATOM 10125 C C . LYS A 1 14 ? 2.151 12.663 -1.901 1.00 0.00 14 LYS A C 16
ATOM 10126 O O . LYS A 1 14 ? 2.415 12.328 -3.056 1.00 0.00 14 LYS A O 16
ATOM 10145 N N . CYS A 1 15 ? 2.393 11.887 -0.850 1.00 0.00 15 CYS A N 16
ATOM 10146 C CA . CYS A 1 15 ? 2.996 10.568 -0.995 1.00 0.00 15 CYS A CA 16
ATOM 10147 C C . CYS A 1 15 ? 2.180 9.699 -1.948 1.00 0.00 15 CYS A C 16
ATOM 10148 O O . CYS A 1 15 ? 0.996 9.451 -1.719 1.00 0.00 15 CYS A O 16
ATOM 10155 N N . SER A 1 16 ? 2.822 9.240 -3.018 1.00 0.00 16 SER A N 16
ATOM 10156 C CA . SER A 1 16 ? 2.155 8.402 -4.008 1.00 0.00 16 SER A CA 16
ATOM 10157 C C . SER A 1 16 ? 1.867 7.015 -3.440 1.00 0.00 16 SER A C 16
ATOM 10158 O O . SER A 1 16 ? 0.880 6.377 -3.806 1.00 0.00 16 SER A O 16
ATOM 10166 N N . GLN A 1 17 ? 2.735 6.557 -2.544 1.00 0.00 17 GLN A N 16
ATOM 10167 C CA . GLN A 1 17 ? 2.574 5.247 -1.926 1.00 0.00 17 GLN A CA 16
ATOM 10168 C C . GLN A 1 17 ? 1.267 5.170 -1.144 1.00 0.00 17 GLN A C 16
ATOM 10169 O O . GLN A 1 17 ? 0.378 4.385 -1.477 1.00 0.00 17 GLN A O 16
ATOM 10183 N N . CYS A 1 18 ? 1.156 5.989 -0.104 1.00 0.00 18 CYS A N 16
ATOM 10184 C CA . CYS A 1 18 ? -0.042 6.014 0.726 1.00 0.00 18 CYS A CA 16
ATOM 10185 C C . CYS A 1 18 ? -0.728 7.374 0.650 1.00 0.00 18 CYS A C 16
ATOM 10186 O O . CYS A 1 18 ? -0.317 8.245 -0.116 1.00 0.00 18 CYS A O 16
ATOM 10193 N N . GLU A 1 19 ? -1.776 7.548 1.450 1.00 0.00 19 GLU A N 16
ATOM 10194 C CA . GLU A 1 19 ? -2.519 8.803 1.472 1.00 0.00 19 GLU A CA 16
ATOM 10195 C C . GLU A 1 19 ? -1.823 9.832 2.359 1.00 0.00 19 GLU A C 16
ATOM 10196 O O . GLU A 1 19 ? -2.473 10.574 3.096 1.00 0.00 19 GLU A O 16
ATOM 10208 N N . LYS A 1 20 ? -0.497 9.869 2.283 1.00 0.00 20 LYS A N 16
ATOM 10209 C CA . LYS A 1 20 ? 0.289 10.806 3.077 1.00 0.00 20 LYS A CA 16
ATOM 10210 C C . LYS A 1 20 ? 0.636 12.050 2.265 1.00 0.00 20 LYS A C 16
ATOM 10211 O O . LYS A 1 20 ? 0.583 12.035 1.036 1.00 0.00 20 LYS A O 16
ATOM 10230 N N . SER A 1 21 ? 0.992 13.125 2.961 1.00 0.00 21 SER A N 16
ATOM 10231 C CA . SER A 1 21 ? 1.345 14.378 2.305 1.00 0.00 21 SER A CA 16
ATOM 10232 C C . SER A 1 21 ? 2.232 15.232 3.206 1.00 0.00 21 SER A C 16
ATOM 10233 O O . SER A 1 21 ? 2.321 14.998 4.411 1.00 0.00 21 SER A O 16
ATOM 10241 N N . PHE A 1 22 ? 2.886 16.225 2.612 1.00 0.00 22 PHE A N 16
ATOM 10242 C CA . PHE A 1 22 ? 3.767 17.115 3.359 1.00 0.00 22 PHE A CA 16
ATOM 10243 C C . PHE A 1 22 ? 3.882 18.471 2.669 1.00 0.00 22 PHE A C 16
ATOM 10244 O O . PHE A 1 22 ? 3.753 18.572 1.450 1.00 0.00 22 PHE A O 16
ATOM 10261 N N . SER A 1 23 ? 4.126 19.512 3.460 1.00 0.00 23 SER A N 16
ATOM 10262 C CA . SER A 1 23 ? 4.254 20.863 2.927 1.00 0.00 23 SER A CA 16
ATOM 10263 C C . SER A 1 23 ? 5.629 21.070 2.298 1.00 0.00 23 SER A C 16
ATOM 10264 O O . SER A 1 23 ? 5.851 22.038 1.571 1.00 0.00 23 SER A O 16
ATOM 10272 N N . GLY A 1 24 ? 6.548 20.153 2.584 1.00 0.00 24 GLY A N 16
ATOM 10273 C CA . GLY A 1 24 ? 7.889 20.253 2.039 1.00 0.00 24 GLY A CA 16
ATOM 10274 C C . GLY A 1 24 ? 8.264 19.050 1.197 1.00 0.00 24 GLY A C 16
ATOM 10275 O O . GLY A 1 24 ? 7.985 17.910 1.570 1.00 0.00 24 GLY A O 16
ATOM 10279 N N . LYS A 1 25 ? 8.896 19.302 0.056 1.00 0.00 25 LYS A N 16
ATOM 10280 C CA . LYS A 1 25 ? 9.309 18.231 -0.844 1.00 0.00 25 LYS A CA 16
ATOM 10281 C C . LYS A 1 25 ? 10.072 17.148 -0.086 1.00 0.00 25 LYS A C 16
ATOM 10282 O O . LYS A 1 25 ? 9.544 16.065 0.167 1.00 0.00 25 LYS A O 16
ATOM 10301 N N . LEU A 1 26 ? 11.315 17.449 0.275 1.00 0.00 26 LEU A N 16
ATOM 10302 C CA . LEU A 1 26 ? 12.150 16.502 1.005 1.00 0.00 26 LEU A CA 16
ATOM 10303 C C . LEU A 1 26 ? 11.300 15.602 1.897 1.00 0.00 26 LEU A C 16
ATOM 10304 O O . LEU A 1 26 ? 11.240 14.389 1.694 1.00 0.00 26 LEU A O 16
ATOM 10320 N N . ARG A 1 27 ? 10.643 16.204 2.882 1.00 0.00 27 ARG A N 16
ATOM 10321 C CA . ARG A 1 27 ? 9.796 15.457 3.804 1.00 0.00 27 ARG A CA 16
ATOM 10322 C C . ARG A 1 27 ? 9.154 14.262 3.106 1.00 0.00 27 ARG A C 16
ATOM 10323 O O . ARG A 1 27 ? 9.166 13.145 3.626 1.00 0.00 27 ARG A O 16
ATOM 10344 N N . LEU A 1 28 ? 8.594 14.503 1.925 1.00 0.00 28 LEU A N 16
ATOM 10345 C CA . LEU A 1 28 ? 7.947 13.447 1.155 1.00 0.00 28 LEU A CA 16
ATOM 10346 C C . LEU A 1 28 ? 8.937 12.338 0.813 1.00 0.00 28 LEU A C 16
ATOM 10347 O O . LEU A 1 28 ? 8.782 11.196 1.250 1.00 0.00 28 LEU A O 16
ATOM 10363 N N . LEU A 1 29 ? 9.955 12.680 0.032 1.00 0.00 29 LEU A N 16
ATOM 10364 C CA . LEU A 1 29 ? 10.973 11.714 -0.367 1.00 0.00 29 LEU A CA 16
ATOM 10365 C C . LEU A 1 29 ? 11.397 10.851 0.817 1.00 0.00 29 LEU A C 16
ATOM 10366 O O . LEU A 1 29 ? 11.250 9.629 0.792 1.00 0.00 29 LEU A O 16
ATOM 10382 N N . VAL A 1 30 ? 11.923 11.494 1.854 1.00 0.00 30 VAL A N 16
ATOM 10383 C CA . VAL A 1 30 ? 12.366 10.786 3.049 1.00 0.00 30 VAL A CA 16
ATOM 10384 C C . VAL A 1 30 ? 11.271 9.867 3.580 1.00 0.00 30 VAL A C 16
ATOM 10385 O O . VAL A 1 30 ? 11.553 8.803 4.133 1.00 0.00 30 VAL A O 16
ATOM 10398 N N . HIS A 1 31 ? 10.021 10.284 3.409 1.00 0.00 31 HIS A N 16
ATOM 10399 C CA . HIS A 1 31 ? 8.883 9.498 3.870 1.00 0.00 31 HIS A CA 16
ATOM 10400 C C . HIS A 1 31 ? 8.569 8.370 2.891 1.00 0.00 31 HIS A C 16
ATOM 10401 O O . HIS A 1 31 ? 8.080 7.312 3.286 1.00 0.00 31 HIS A O 16
ATOM 10415 N N . GLN A 1 32 ? 8.854 8.605 1.614 1.00 0.00 32 GLN A N 16
ATOM 10416 C CA . GLN A 1 32 ? 8.600 7.609 0.580 1.00 0.00 32 GLN A CA 16
ATOM 10417 C C . GLN A 1 32 ? 9.583 6.448 0.689 1.00 0.00 32 GLN A C 16
ATOM 10418 O O . GLN A 1 32 ? 9.328 5.356 0.183 1.00 0.00 32 GLN A O 16
ATOM 10432 N N . ARG A 1 33 ? 10.708 6.693 1.353 1.00 0.00 33 ARG A N 16
ATOM 10433 C CA . ARG A 1 33 ? 11.731 5.668 1.527 1.00 0.00 33 ARG A CA 16
ATOM 10434 C C . ARG A 1 33 ? 11.200 4.507 2.363 1.00 0.00 33 ARG A C 16
ATOM 10435 O O . ARG A 1 33 ? 11.590 3.357 2.163 1.00 0.00 33 ARG A O 16
ATOM 10456 N N . MET A 1 34 ? 10.308 4.817 3.298 1.00 0.00 34 MET A N 16
ATOM 10457 C CA . MET A 1 34 ? 9.723 3.798 4.163 1.00 0.00 34 MET A CA 16
ATOM 10458 C C . MET A 1 34 ? 9.030 2.718 3.339 1.00 0.00 34 MET A C 16
ATOM 10459 O O . MET A 1 34 ? 8.931 1.567 3.764 1.00 0.00 34 MET A O 16
ATOM 10473 N N . HIS A 1 35 ? 8.550 3.097 2.159 1.00 0.00 35 HIS A N 16
ATOM 10474 C CA . HIS A 1 35 ? 7.866 2.160 1.275 1.00 0.00 35 HIS A CA 16
ATOM 10475 C C . HIS A 1 35 ? 8.860 1.450 0.361 1.00 0.00 35 HIS A C 16
ATOM 10476 O O . HIS A 1 35 ? 8.606 1.270 -0.830 1.00 0.00 35 HIS A O 16
ATOM 10490 N N . THR A 1 36 ? 9.994 1.048 0.927 1.00 0.00 36 THR A N 16
ATOM 10491 C CA . THR A 1 36 ? 11.027 0.360 0.163 1.00 0.00 36 THR A CA 16
ATOM 10492 C C . THR A 1 36 ? 11.205 -1.075 0.648 1.00 0.00 36 THR A C 16
ATOM 10493 O O . THR A 1 36 ? 11.170 -1.343 1.849 1.00 0.00 36 THR A O 16
ATOM 10504 N N . ARG A 1 37 ? 11.397 -1.993 -0.294 1.00 0.00 37 ARG A N 16
ATOM 10505 C CA . ARG A 1 37 ? 11.580 -3.401 0.038 1.00 0.00 37 ARG A CA 16
ATOM 10506 C C . ARG A 1 37 ? 12.617 -3.568 1.145 1.00 0.00 37 ARG A C 16
ATOM 10507 O O . ARG A 1 37 ? 13.816 -3.640 0.878 1.00 0.00 37 ARG A O 16
ATOM 10528 N N . GLU A 1 38 ? 12.146 -3.628 2.386 1.00 0.00 38 GLU A N 16
ATOM 10529 C CA . GLU A 1 38 ? 13.033 -3.786 3.533 1.00 0.00 38 GLU A CA 16
ATOM 10530 C C . GLU A 1 38 ? 12.901 -5.181 4.135 1.00 0.00 38 GLU A C 16
ATOM 10531 O O . GLU A 1 38 ? 11.970 -5.458 4.892 1.00 0.00 38 GLU A O 16
ATOM 10543 N N . LYS A 1 39 ? 13.840 -6.058 3.794 1.00 0.00 39 LYS A N 16
ATOM 10544 C CA . LYS A 1 39 ? 13.831 -7.425 4.301 1.00 0.00 39 LYS A CA 16
ATOM 10545 C C . LYS A 1 39 ? 13.895 -7.441 5.824 1.00 0.00 39 LYS A C 16
ATOM 10546 O O . LYS A 1 39 ? 14.667 -6.711 6.445 1.00 0.00 39 LYS A O 16
ATOM 10565 N N . PRO A 1 40 ? 13.065 -8.295 6.443 1.00 0.00 40 PRO A N 16
ATOM 10566 C CA . PRO A 1 40 ? 13.010 -8.428 7.902 1.00 0.00 40 PRO A CA 16
ATOM 10567 C C . PRO A 1 40 ? 14.264 -9.080 8.472 1.00 0.00 40 PRO A C 16
ATOM 10568 O O . PRO A 1 40 ? 14.849 -8.586 9.436 1.00 0.00 40 PRO A O 16
ATOM 10579 N N . SER A 1 41 ? 14.673 -10.193 7.871 1.00 0.00 41 SER A N 16
ATOM 10580 C CA . SER A 1 41 ? 15.857 -10.915 8.321 1.00 0.00 41 SER A CA 16
ATOM 10581 C C . SER A 1 41 ? 17.079 -10.524 7.496 1.00 0.00 41 SER A C 16
ATOM 10582 O O . SER A 1 41 ? 17.027 -10.489 6.267 1.00 0.00 41 SER A O 16
ATOM 10590 N N . GLY A 1 42 ? 18.179 -10.230 8.182 1.00 0.00 42 GLY A N 16
ATOM 10591 C CA . GLY A 1 42 ? 19.400 -9.845 7.498 1.00 0.00 42 GLY A CA 16
ATOM 10592 C C . GLY A 1 42 ? 20.588 -10.691 7.911 1.00 0.00 42 GLY A C 16
ATOM 10593 O O . GLY A 1 42 ? 21.000 -11.609 7.202 1.00 0.00 42 GLY A O 16
ATOM 10597 N N . PRO A 1 43 ? 21.160 -10.381 9.083 1.00 0.00 43 PRO A N 16
ATOM 10598 C CA . PRO A 1 43 ? 22.318 -11.107 9.616 1.00 0.00 43 PRO A CA 16
ATOM 10599 C C . PRO A 1 43 ? 21.962 -12.524 10.052 1.00 0.00 43 PRO A C 16
ATOM 10600 O O . PRO A 1 43 ? 21.062 -12.725 10.867 1.00 0.00 43 PRO A O 16
ATOM 10611 N N . SER A 1 44 ? 22.676 -13.503 9.505 1.00 0.00 44 SER A N 16
ATOM 10612 C CA . SER A 1 44 ? 22.433 -14.902 9.836 1.00 0.00 44 SER A CA 16
ATOM 10613 C C . SER A 1 44 ? 23.659 -15.755 9.524 1.00 0.00 44 SER A C 16
ATOM 10614 O O . SER A 1 44 ? 24.612 -15.287 8.900 1.00 0.00 44 SER A O 16
ATOM 10622 N N . SER A 1 45 ? 23.626 -17.010 9.961 1.00 0.00 45 SER A N 16
ATOM 10623 C CA . SER A 1 45 ? 24.736 -17.928 9.732 1.00 0.00 45 SER A CA 16
ATOM 10624 C C . SER A 1 45 ? 24.378 -18.956 8.663 1.00 0.00 45 SER A C 16
ATOM 10625 O O . SER A 1 45 ? 25.166 -19.227 7.758 1.00 0.00 45 SER A O 16
ATOM 10633 N N . GLY A 1 46 ? 23.182 -19.526 8.775 1.00 0.00 46 GLY A N 16
ATOM 10634 C CA . GLY A 1 46 ? 22.740 -20.517 7.813 1.00 0.00 46 GLY A CA 16
ATOM 10635 C C . GLY A 1 46 ? 21.841 -21.569 8.434 1.00 0.00 46 GLY A C 16
ATOM 10636 O O . GLY A 1 46 ? 21.832 -21.701 9.657 1.00 0.00 46 GLY A O 16
ATOM 10641 N N . GLY A 1 1 ? -15.037 21.111 -7.961 1.00 0.00 1 GLY A N 17
ATOM 10642 C CA . GLY A 1 1 ? -15.374 20.043 -7.038 1.00 0.00 1 GLY A CA 17
ATOM 10643 C C . GLY A 1 1 ? -16.647 20.326 -6.265 1.00 0.00 1 GLY A C 17
ATOM 10644 O O . GLY A 1 1 ? -17.307 21.339 -6.492 1.00 0.00 1 GLY A O 17
ATOM 10648 N N . SER A 1 2 ? -16.994 19.427 -5.349 1.00 0.00 2 SER A N 17
ATOM 10649 C CA . SER A 1 2 ? -18.199 19.581 -4.544 1.00 0.00 2 SER A CA 17
ATOM 10650 C C . SER A 1 2 ? -18.090 20.798 -3.630 1.00 0.00 2 SER A C 17
ATOM 10651 O O . SER A 1 2 ? -16.991 21.225 -3.276 1.00 0.00 2 SER A O 17
ATOM 10659 N N . SER A 1 3 ? -19.238 21.352 -3.252 1.00 0.00 3 SER A N 17
ATOM 10660 C CA . SER A 1 3 ? -19.272 22.522 -2.383 1.00 0.00 3 SER A CA 17
ATOM 10661 C C . SER A 1 3 ? -19.289 22.107 -0.914 1.00 0.00 3 SER A C 17
ATOM 10662 O O . SER A 1 3 ? -20.178 21.382 -0.472 1.00 0.00 3 SER A O 17
ATOM 10670 N N . GLY A 1 4 ? -18.296 22.574 -0.163 1.00 0.00 4 GLY A N 17
ATOM 10671 C CA . GLY A 1 4 ? -18.214 22.242 1.248 1.00 0.00 4 GLY A CA 17
ATOM 10672 C C . GLY A 1 4 ? -16.977 21.433 1.582 1.00 0.00 4 GLY A C 17
ATOM 10673 O O . GLY A 1 4 ? -15.855 21.862 1.312 1.00 0.00 4 GLY A O 17
ATOM 10677 N N . SER A 1 5 ? -17.180 20.260 2.173 1.00 0.00 5 SER A N 17
ATOM 10678 C CA . SER A 1 5 ? -16.072 19.391 2.549 1.00 0.00 5 SER A CA 17
ATOM 10679 C C . SER A 1 5 ? -15.549 18.622 1.340 1.00 0.00 5 SER A C 17
ATOM 10680 O O . SER A 1 5 ? -16.148 17.636 0.911 1.00 0.00 5 SER A O 17
ATOM 10688 N N . SER A 1 6 ? -14.427 19.082 0.794 1.00 0.00 6 SER A N 17
ATOM 10689 C CA . SER A 1 6 ? -13.824 18.440 -0.368 1.00 0.00 6 SER A CA 17
ATOM 10690 C C . SER A 1 6 ? -12.303 18.419 -0.250 1.00 0.00 6 SER A C 17
ATOM 10691 O O . SER A 1 6 ? -11.682 19.425 0.090 1.00 0.00 6 SER A O 17
ATOM 10699 N N . GLY A 1 7 ? -11.710 17.263 -0.532 1.00 0.00 7 GLY A N 17
ATOM 10700 C CA . GLY A 1 7 ? -10.267 17.131 -0.451 1.00 0.00 7 GLY A CA 17
ATOM 10701 C C . GLY A 1 7 ? -9.764 17.132 0.979 1.00 0.00 7 GLY A C 17
ATOM 10702 O O . GLY A 1 7 ? -10.480 17.532 1.896 1.00 0.00 7 GLY A O 17
ATOM 10706 N N . ALA A 1 8 ? -8.528 16.680 1.171 1.00 0.00 8 ALA A N 17
ATOM 10707 C CA . ALA A 1 8 ? -7.931 16.631 2.499 1.00 0.00 8 ALA A CA 17
ATOM 10708 C C . ALA A 1 8 ? -6.863 17.707 2.661 1.00 0.00 8 ALA A C 17
ATOM 10709 O O . ALA A 1 8 ? -5.814 17.470 3.258 1.00 0.00 8 ALA A O 17
ATOM 10716 N N . GLY A 1 9 ? -7.137 18.892 2.124 1.00 0.00 9 GLY A N 17
ATOM 10717 C CA . GLY A 1 9 ? -6.190 19.987 2.219 1.00 0.00 9 GLY A CA 17
ATOM 10718 C C . GLY A 1 9 ? -5.305 20.097 0.994 1.00 0.00 9 GLY A C 17
ATOM 10719 O O . GLY A 1 9 ? -5.106 19.118 0.273 1.00 0.00 9 GLY A O 17
ATOM 10723 N N . VAL A 1 10 ? -4.771 21.291 0.755 1.00 0.00 10 VAL A N 17
ATOM 10724 C CA . VAL A 1 10 ? -3.903 21.525 -0.392 1.00 0.00 10 VAL A CA 17
ATOM 10725 C C . VAL A 1 10 ? -2.434 21.417 0.000 1.00 0.00 10 VAL A C 17
ATOM 10726 O O . VAL A 1 10 ? -1.936 22.206 0.802 1.00 0.00 10 VAL A O 17
ATOM 10739 N N . ASN A 1 11 ? -1.744 20.436 -0.573 1.00 0.00 11 ASN A N 17
ATOM 10740 C CA . ASN A 1 11 ? -0.331 20.225 -0.283 1.00 0.00 11 ASN A CA 17
ATOM 10741 C C . ASN A 1 11 ? 0.484 20.155 -1.571 1.00 0.00 11 ASN A C 17
ATOM 10742 O O . ASN A 1 11 ? 0.058 19.582 -2.574 1.00 0.00 11 ASN A O 17
ATOM 10753 N N . PRO A 1 12 ? 1.685 20.752 -1.544 1.00 0.00 12 PRO A N 17
ATOM 10754 C CA . PRO A 1 12 ? 2.586 20.770 -2.701 1.00 0.00 12 PRO A CA 17
ATOM 10755 C C . PRO A 1 12 ? 3.167 19.394 -3.005 1.00 0.00 12 PRO A C 17
ATOM 10756 O O . PRO A 1 12 ? 3.624 19.135 -4.119 1.00 0.00 12 PRO A O 17
ATOM 10767 N N . TYR A 1 13 ? 3.146 18.515 -2.010 1.00 0.00 13 TYR A N 17
ATOM 10768 C CA . TYR A 1 13 ? 3.673 17.165 -2.171 1.00 0.00 13 TYR A CA 17
ATOM 10769 C C . TYR A 1 13 ? 2.765 16.141 -1.496 1.00 0.00 13 TYR A C 17
ATOM 10770 O O . TYR A 1 13 ? 2.380 16.303 -0.338 1.00 0.00 13 TYR A O 17
ATOM 10788 N N . LYS A 1 14 ? 2.427 15.086 -2.230 1.00 0.00 14 LYS A N 17
ATOM 10789 C CA . LYS A 1 14 ? 1.566 14.033 -1.705 1.00 0.00 14 LYS A CA 17
ATOM 10790 C C . LYS A 1 14 ? 2.136 12.655 -2.024 1.00 0.00 14 LYS A C 17
ATOM 10791 O O . LYS A 1 14 ? 2.314 12.300 -3.189 1.00 0.00 14 LYS A O 17
ATOM 10810 N N . CYS A 1 15 ? 2.419 11.881 -0.981 1.00 0.00 15 CYS A N 17
ATOM 10811 C CA . CYS A 1 15 ? 2.968 10.540 -1.150 1.00 0.00 15 CYS A CA 17
ATOM 10812 C C . CYS A 1 15 ? 2.110 9.718 -2.108 1.00 0.00 15 CYS A C 17
ATOM 10813 O O . CYS A 1 15 ? 0.920 9.513 -1.871 1.00 0.00 15 CYS A O 17
ATOM 10820 N N . SER A 1 16 ? 2.725 9.250 -3.190 1.00 0.00 16 SER A N 17
ATOM 10821 C CA . SER A 1 16 ? 2.017 8.453 -4.185 1.00 0.00 16 SER A CA 17
ATOM 10822 C C . SER A 1 16 ? 1.700 7.063 -3.643 1.00 0.00 16 SER A C 17
ATOM 10823 O O . SER A 1 16 ? 0.727 6.432 -4.056 1.00 0.00 16 SER A O 17
ATOM 10831 N N . GLN A 1 17 ? 2.528 6.593 -2.716 1.00 0.00 17 GLN A N 17
ATOM 10832 C CA . GLN A 1 17 ? 2.336 5.278 -2.117 1.00 0.00 17 GLN A CA 17
ATOM 10833 C C . GLN A 1 17 ? 1.038 5.227 -1.318 1.00 0.00 17 GLN A C 17
ATOM 10834 O O . GLN A 1 17 ? 0.123 4.471 -1.648 1.00 0.00 17 GLN A O 17
ATOM 10848 N N . CYS A 1 18 ? 0.964 6.036 -0.267 1.00 0.00 18 CYS A N 17
ATOM 10849 C CA . CYS A 1 18 ? -0.222 6.084 0.580 1.00 0.00 18 CYS A CA 17
ATOM 10850 C C . CYS A 1 18 ? -0.899 7.448 0.492 1.00 0.00 18 CYS A C 17
ATOM 10851 O O . CYS A 1 18 ? -0.498 8.300 -0.301 1.00 0.00 18 CYS A O 17
ATOM 10858 N N . GLU A 1 19 ? -1.927 7.647 1.311 1.00 0.00 19 GLU A N 17
ATOM 10859 C CA . GLU A 1 19 ? -2.660 8.907 1.324 1.00 0.00 19 GLU A CA 17
ATOM 10860 C C . GLU A 1 19 ? -1.954 9.938 2.199 1.00 0.00 19 GLU A C 17
ATOM 10861 O O . GLU A 1 19 ? -2.595 10.775 2.835 1.00 0.00 19 GLU A O 17
ATOM 10873 N N . LYS A 1 20 ? -0.627 9.872 2.228 1.00 0.00 20 LYS A N 17
ATOM 10874 C CA . LYS A 1 20 ? 0.169 10.798 3.023 1.00 0.00 20 LYS A CA 17
ATOM 10875 C C . LYS A 1 20 ? 0.516 12.047 2.219 1.00 0.00 20 LYS A C 17
ATOM 10876 O O . LYS A 1 20 ? 0.462 12.040 0.989 1.00 0.00 20 LYS A O 17
ATOM 10895 N N . SER A 1 21 ? 0.874 13.117 2.921 1.00 0.00 21 SER A N 17
ATOM 10896 C CA . SER A 1 21 ? 1.228 14.374 2.272 1.00 0.00 21 SER A CA 17
ATOM 10897 C C . SER A 1 21 ? 2.153 15.202 3.159 1.00 0.00 21 SER A C 17
ATOM 10898 O O . SER A 1 21 ? 2.280 14.944 4.356 1.00 0.00 21 SER A O 17
ATOM 10906 N N . PHE A 1 22 ? 2.798 16.199 2.562 1.00 0.00 22 PHE A N 17
ATOM 10907 C CA . PHE A 1 22 ? 3.713 17.066 3.297 1.00 0.00 22 PHE A CA 17
ATOM 10908 C C . PHE A 1 22 ? 3.829 18.429 2.622 1.00 0.00 22 PHE A C 17
ATOM 10909 O O . PHE A 1 22 ? 3.660 18.551 1.409 1.00 0.00 22 PHE A O 17
ATOM 10926 N N . SER A 1 23 ? 4.119 19.454 3.418 1.00 0.00 23 SER A N 17
ATOM 10927 C CA . SER A 1 23 ? 4.254 20.810 2.900 1.00 0.00 23 SER A CA 17
ATOM 10928 C C . SER A 1 23 ? 5.673 21.062 2.400 1.00 0.00 23 SER A C 17
ATOM 10929 O O . SER A 1 23 ? 6.045 22.195 2.098 1.00 0.00 23 SER A O 17
ATOM 10937 N N . GLY A 1 24 ? 6.462 19.995 2.315 1.00 0.00 24 GLY A N 17
ATOM 10938 C CA . GLY A 1 24 ? 7.832 20.120 1.851 1.00 0.00 24 GLY A CA 17
ATOM 10939 C C . GLY A 1 24 ? 8.284 18.916 1.049 1.00 0.00 24 GLY A C 17
ATOM 10940 O O . GLY A 1 24 ? 8.093 17.774 1.468 1.00 0.00 24 GLY A O 17
ATOM 10944 N N . LYS A 1 25 ? 8.885 19.170 -0.109 1.00 0.00 25 LYS A N 17
ATOM 10945 C CA . LYS A 1 25 ? 9.366 18.098 -0.973 1.00 0.00 25 LYS A CA 17
ATOM 10946 C C . LYS A 1 25 ? 10.093 17.030 -0.162 1.00 0.00 25 LYS A C 17
ATOM 10947 O O . LYS A 1 25 ? 9.557 15.948 0.079 1.00 0.00 25 LYS A O 17
ATOM 10966 N N . LEU A 1 26 ? 11.314 17.342 0.258 1.00 0.00 26 LEU A N 17
ATOM 10967 C CA . LEU A 1 26 ? 12.114 16.409 1.044 1.00 0.00 26 LEU A CA 17
ATOM 10968 C C . LEU A 1 26 ? 11.228 15.556 1.945 1.00 0.00 26 LEU A C 17
ATOM 10969 O O . LEU A 1 26 ? 11.138 14.340 1.773 1.00 0.00 26 LEU A O 17
ATOM 10985 N N . ARG A 1 27 ? 10.572 16.201 2.904 1.00 0.00 27 ARG A N 17
ATOM 10986 C CA . ARG A 1 27 ? 9.691 15.502 3.831 1.00 0.00 27 ARG A CA 17
ATOM 10987 C C . ARG A 1 27 ? 9.054 14.287 3.164 1.00 0.00 27 ARG A C 17
ATOM 10988 O O . ARG A 1 27 ? 9.047 13.190 3.724 1.00 0.00 27 ARG A O 17
ATOM 11009 N N . LEU A 1 28 ? 8.519 14.490 1.965 1.00 0.00 28 LEU A N 17
ATOM 11010 C CA . LEU A 1 28 ? 7.878 13.411 1.220 1.00 0.00 28 LEU A CA 17
ATOM 11011 C C . LEU A 1 28 ? 8.879 12.308 0.891 1.00 0.00 28 LEU A C 17
ATOM 11012 O O . LEU A 1 28 ? 8.703 11.156 1.292 1.00 0.00 28 LEU A O 17
ATOM 11028 N N . LEU A 1 29 ? 9.928 12.667 0.161 1.00 0.00 29 LEU A N 17
ATOM 11029 C CA . LEU A 1 29 ? 10.959 11.707 -0.221 1.00 0.00 29 LEU A CA 17
ATOM 11030 C C . LEU A 1 29 ? 11.382 10.859 0.974 1.00 0.00 29 LEU A C 17
ATOM 11031 O O . LEU A 1 29 ? 11.254 9.634 0.956 1.00 0.00 29 LEU A O 17
ATOM 11047 N N . VAL A 1 30 ? 11.885 11.517 2.013 1.00 0.00 30 VAL A N 17
ATOM 11048 C CA . VAL A 1 30 ? 12.324 10.824 3.218 1.00 0.00 30 VAL A CA 17
ATOM 11049 C C . VAL A 1 30 ? 11.253 9.862 3.720 1.00 0.00 30 VAL A C 17
ATOM 11050 O O . VAL A 1 30 ? 11.561 8.805 4.270 1.00 0.00 30 VAL A O 17
ATOM 11063 N N . HIS A 1 31 ? 9.992 10.236 3.525 1.00 0.00 31 HIS A N 17
ATOM 11064 C CA . HIS A 1 31 ? 8.873 9.405 3.957 1.00 0.00 31 HIS A CA 17
ATOM 11065 C C . HIS A 1 31 ? 8.619 8.277 2.962 1.00 0.00 31 HIS A C 17
ATOM 11066 O O . HIS A 1 31 ? 8.103 7.221 3.327 1.00 0.00 31 HIS A O 17
ATOM 11080 N N . GLN A 1 32 ? 8.984 8.509 1.705 1.00 0.00 32 GLN A N 17
ATOM 11081 C CA . GLN A 1 32 ? 8.793 7.512 0.659 1.00 0.00 32 GLN A CA 17
ATOM 11082 C C . GLN A 1 32 ? 9.854 6.419 0.748 1.00 0.00 32 GLN A C 17
ATOM 11083 O O . GLN A 1 32 ? 9.704 5.346 0.163 1.00 0.00 32 GLN A O 17
ATOM 11097 N N . ARG A 1 33 ? 10.925 6.700 1.483 1.00 0.00 33 ARG A N 17
ATOM 11098 C CA . ARG A 1 33 ? 12.011 5.742 1.647 1.00 0.00 33 ARG A CA 17
ATOM 11099 C C . ARG A 1 33 ? 11.582 4.581 2.539 1.00 0.00 33 ARG A C 17
ATOM 11100 O O . ARG A 1 33 ? 11.927 3.428 2.283 1.00 0.00 33 ARG A O 17
ATOM 11121 N N . MET A 1 34 ? 10.828 4.895 3.587 1.00 0.00 34 MET A N 17
ATOM 11122 C CA . MET A 1 34 ? 10.352 3.877 4.517 1.00 0.00 34 MET A CA 17
ATOM 11123 C C . MET A 1 34 ? 9.620 2.763 3.776 1.00 0.00 34 MET A C 17
ATOM 11124 O O . MET A 1 34 ? 9.783 1.583 4.090 1.00 0.00 34 MET A O 17
ATOM 11138 N N . HIS A 1 35 ? 8.814 3.144 2.790 1.00 0.00 35 HIS A N 17
ATOM 11139 C CA . HIS A 1 35 ? 8.058 2.176 2.003 1.00 0.00 35 HIS A CA 17
ATOM 11140 C C . HIS A 1 35 ? 8.974 1.083 1.460 1.00 0.00 35 HIS A C 17
ATOM 11141 O O . HIS A 1 35 ? 8.543 -0.047 1.231 1.00 0.00 35 HIS A O 17
ATOM 11155 N N . THR A 1 36 ? 10.242 1.428 1.255 1.00 0.00 36 THR A N 17
ATOM 11156 C CA . THR A 1 36 ? 11.218 0.477 0.737 1.00 0.00 36 THR A CA 17
ATOM 11157 C C . THR A 1 36 ? 10.985 -0.916 1.309 1.00 0.00 36 THR A C 17
ATOM 11158 O O . THR A 1 36 ? 10.461 -1.065 2.413 1.00 0.00 36 THR A O 17
ATOM 11169 N N . ARG A 1 37 ? 11.379 -1.935 0.551 1.00 0.00 37 ARG A N 17
ATOM 11170 C CA . ARG A 1 37 ? 11.212 -3.317 0.983 1.00 0.00 37 ARG A CA 17
ATOM 11171 C C . ARG A 1 37 ? 12.518 -4.093 0.839 1.00 0.00 37 ARG A C 17
ATOM 11172 O O . ARG A 1 37 ? 13.432 -3.663 0.135 1.00 0.00 37 ARG A O 17
ATOM 11193 N N . GLU A 1 38 ? 12.598 -5.238 1.510 1.00 0.00 38 GLU A N 17
ATOM 11194 C CA . GLU A 1 38 ? 13.793 -6.072 1.457 1.00 0.00 38 GLU A CA 17
ATOM 11195 C C . GLU A 1 38 ? 13.460 -7.467 0.937 1.00 0.00 38 GLU A C 17
ATOM 11196 O O . GLU A 1 38 ? 13.280 -8.406 1.713 1.00 0.00 38 GLU A O 17
ATOM 11208 N N . LYS A 1 39 ? 13.378 -7.596 -0.383 1.00 0.00 39 LYS A N 17
ATOM 11209 C CA . LYS A 1 39 ? 13.067 -8.876 -1.010 1.00 0.00 39 LYS A CA 17
ATOM 11210 C C . LYS A 1 39 ? 14.257 -9.391 -1.814 1.00 0.00 39 LYS A C 17
ATOM 11211 O O . LYS A 1 39 ? 15.072 -8.622 -2.324 1.00 0.00 39 LYS A O 17
ATOM 11230 N N . PRO A 1 40 ? 14.359 -10.723 -1.933 1.00 0.00 40 PRO A N 17
ATOM 11231 C CA . PRO A 1 40 ? 15.444 -11.370 -2.676 1.00 0.00 40 PRO A CA 17
ATOM 11232 C C . PRO A 1 40 ? 15.331 -11.146 -4.180 1.00 0.00 40 PRO A C 17
ATOM 11233 O O . PRO A 1 40 ? 14.567 -11.829 -4.863 1.00 0.00 40 PRO A O 17
ATOM 11244 N N . SER A 1 41 ? 16.096 -10.186 -4.690 1.00 0.00 41 SER A N 17
ATOM 11245 C CA . SER A 1 41 ? 16.078 -9.871 -6.114 1.00 0.00 41 SER A CA 17
ATOM 11246 C C . SER A 1 41 ? 17.179 -10.626 -6.851 1.00 0.00 41 SER A C 17
ATOM 11247 O O . SER A 1 41 ? 18.361 -10.315 -6.713 1.00 0.00 41 SER A O 17
ATOM 11255 N N . GLY A 1 42 ? 16.781 -11.622 -7.637 1.00 0.00 42 GLY A N 17
ATOM 11256 C CA . GLY A 1 42 ? 17.744 -12.408 -8.385 1.00 0.00 42 GLY A CA 17
ATOM 11257 C C . GLY A 1 42 ? 17.119 -13.625 -9.037 1.00 0.00 42 GLY A C 17
ATOM 11258 O O . GLY A 1 42 ? 16.032 -13.559 -9.611 1.00 0.00 42 GLY A O 17
ATOM 11262 N N . PRO A 1 43 ? 17.815 -14.769 -8.953 1.00 0.00 43 PRO A N 17
ATOM 11263 C CA . PRO A 1 43 ? 17.341 -16.028 -9.535 1.00 0.00 43 PRO A CA 17
ATOM 11264 C C . PRO A 1 43 ? 16.135 -16.593 -8.792 1.00 0.00 43 PRO A C 17
ATOM 11265 O O . PRO A 1 43 ? 15.591 -17.631 -9.169 1.00 0.00 43 PRO A O 17
ATOM 11276 N N . SER A 1 44 ? 15.722 -15.903 -7.734 1.00 0.00 44 SER A N 17
ATOM 11277 C CA . SER A 1 44 ? 14.581 -16.337 -6.935 1.00 0.00 44 SER A CA 17
ATOM 11278 C C . SER A 1 44 ? 13.509 -16.969 -7.818 1.00 0.00 44 SER A C 17
ATOM 11279 O O . SER A 1 44 ? 13.044 -18.077 -7.551 1.00 0.00 44 SER A O 17
ATOM 11287 N N . SER A 1 45 ? 13.122 -16.255 -8.870 1.00 0.00 45 SER A N 17
ATOM 11288 C CA . SER A 1 45 ? 12.102 -16.743 -9.791 1.00 0.00 45 SER A CA 17
ATOM 11289 C C . SER A 1 45 ? 12.470 -16.412 -11.234 1.00 0.00 45 SER A C 17
ATOM 11290 O O . SER A 1 45 ? 13.239 -15.487 -11.494 1.00 0.00 45 SER A O 17
ATOM 11298 N N . GLY A 1 46 ? 11.915 -17.176 -12.170 1.00 0.00 46 GLY A N 17
ATOM 11299 C CA . GLY A 1 46 ? 12.196 -16.950 -13.576 1.00 0.00 46 GLY A CA 17
ATOM 11300 C C . GLY A 1 46 ? 12.281 -18.241 -14.365 1.00 0.00 46 GLY A C 17
ATOM 11301 O O . GLY A 1 46 ? 12.317 -18.191 -15.594 1.00 0.00 46 GLY A O 17
ATOM 11306 N N . GLY A 1 1 ? -9.172 6.631 9.238 1.00 0.00 1 GLY A N 18
ATOM 11307 C CA . GLY A 1 1 ? -10.513 6.180 9.562 1.00 0.00 1 GLY A CA 18
ATOM 11308 C C . GLY A 1 1 ? -11.582 7.128 9.056 1.00 0.00 1 GLY A C 18
ATOM 11309 O O . GLY A 1 1 ? -11.291 8.058 8.304 1.00 0.00 1 GLY A O 18
ATOM 11313 N N . SER A 1 2 ? -12.823 6.892 9.468 1.00 0.00 2 SER A N 18
ATOM 11314 C CA . SER A 1 2 ? -13.941 7.729 9.047 1.00 0.00 2 SER A CA 18
ATOM 11315 C C . SER A 1 2 ? -13.981 9.026 9.850 1.00 0.00 2 SER A C 18
ATOM 11316 O O . SER A 1 2 ? -14.165 9.009 11.067 1.00 0.00 2 SER A O 18
ATOM 11324 N N . SER A 1 3 ? -13.808 10.148 9.160 1.00 0.00 3 SER A N 18
ATOM 11325 C CA . SER A 1 3 ? -13.821 11.454 9.808 1.00 0.00 3 SER A CA 18
ATOM 11326 C C . SER A 1 3 ? -15.226 12.048 9.807 1.00 0.00 3 SER A C 18
ATOM 11327 O O . SER A 1 3 ? -15.809 12.296 10.861 1.00 0.00 3 SER A O 18
ATOM 11335 N N . GLY A 1 4 ? -15.765 12.274 8.612 1.00 0.00 4 GLY A N 18
ATOM 11336 C CA . GLY A 1 4 ? -17.097 12.837 8.494 1.00 0.00 4 GLY A CA 18
ATOM 11337 C C . GLY A 1 4 ? -17.130 14.070 7.613 1.00 0.00 4 GLY A C 18
ATOM 11338 O O . GLY A 1 4 ? -17.445 13.985 6.426 1.00 0.00 4 GLY A O 18
ATOM 11342 N N . SER A 1 5 ? -16.805 15.220 8.195 1.00 0.00 5 SER A N 18
ATOM 11343 C CA . SER A 1 5 ? -16.803 16.477 7.457 1.00 0.00 5 SER A CA 18
ATOM 11344 C C . SER A 1 5 ? -15.386 16.865 7.047 1.00 0.00 5 SER A C 18
ATOM 11345 O O . SER A 1 5 ? -14.994 18.027 7.151 1.00 0.00 5 SER A O 18
ATOM 11353 N N . SER A 1 6 ? -14.621 15.882 6.581 1.00 0.00 6 SER A N 18
ATOM 11354 C CA . SER A 1 6 ? -13.246 16.118 6.159 1.00 0.00 6 SER A CA 18
ATOM 11355 C C . SER A 1 6 ? -13.072 15.810 4.675 1.00 0.00 6 SER A C 18
ATOM 11356 O O . SER A 1 6 ? -13.030 14.648 4.272 1.00 0.00 6 SER A O 18
ATOM 11364 N N . GLY A 1 7 ? -12.973 16.860 3.866 1.00 0.00 7 GLY A N 18
ATOM 11365 C CA . GLY A 1 7 ? -12.805 16.681 2.435 1.00 0.00 7 GLY A CA 18
ATOM 11366 C C . GLY A 1 7 ? -11.355 16.480 2.042 1.00 0.00 7 GLY A C 18
ATOM 11367 O O . GLY A 1 7 ? -10.803 15.395 2.219 1.00 0.00 7 GLY A O 18
ATOM 11371 N N . ALA A 1 8 ? -10.739 17.527 1.505 1.00 0.00 8 ALA A N 18
ATOM 11372 C CA . ALA A 1 8 ? -9.344 17.460 1.086 1.00 0.00 8 ALA A CA 18
ATOM 11373 C C . ALA A 1 8 ? -8.657 18.812 1.246 1.00 0.00 8 ALA A C 18
ATOM 11374 O O . ALA A 1 8 ? -9.193 19.843 0.844 1.00 0.00 8 ALA A O 18
ATOM 11381 N N . GLY A 1 9 ? -7.466 18.799 1.837 1.00 0.00 9 GLY A N 18
ATOM 11382 C CA . GLY A 1 9 ? -6.725 20.030 2.041 1.00 0.00 9 GLY A CA 18
ATOM 11383 C C . GLY A 1 9 ? -5.714 20.287 0.942 1.00 0.00 9 GLY A C 18
ATOM 11384 O O . GLY A 1 9 ? -5.637 19.535 -0.030 1.00 0.00 9 GLY A O 18
ATOM 11388 N N . VAL A 1 10 ? -4.935 21.354 1.094 1.00 0.00 10 VAL A N 18
ATOM 11389 C CA . VAL A 1 10 ? -3.923 21.708 0.106 1.00 0.00 10 VAL A CA 18
ATOM 11390 C C . VAL A 1 10 ? -2.553 21.172 0.506 1.00 0.00 10 VAL A C 18
ATOM 11391 O O . VAL A 1 10 ? -2.198 21.164 1.683 1.00 0.00 10 VAL A O 18
ATOM 11404 N N . ASN A 1 11 ? -1.788 20.724 -0.484 1.00 0.00 11 ASN A N 18
ATOM 11405 C CA . ASN A 1 11 ? -0.455 20.185 -0.236 1.00 0.00 11 ASN A CA 18
ATOM 11406 C C . ASN A 1 11 ? 0.359 20.132 -1.525 1.00 0.00 11 ASN A C 18
ATOM 11407 O O . ASN A 1 11 ? -0.044 19.526 -2.519 1.00 0.00 11 ASN A O 18
ATOM 11418 N N . PRO A 1 12 ? 1.533 20.781 -1.511 1.00 0.00 12 PRO A N 18
ATOM 11419 C CA . PRO A 1 12 ? 2.429 20.822 -2.670 1.00 0.00 12 PRO A CA 18
ATOM 11420 C C . PRO A 1 12 ? 3.069 19.467 -2.956 1.00 0.00 12 PRO A C 18
ATOM 11421 O O . PRO A 1 12 ? 3.508 19.201 -4.075 1.00 0.00 12 PRO A O 18
ATOM 11432 N N . TYR A 1 13 ? 3.120 18.616 -1.938 1.00 0.00 13 TYR A N 18
ATOM 11433 C CA . TYR A 1 13 ? 3.708 17.289 -2.080 1.00 0.00 13 TYR A CA 18
ATOM 11434 C C . TYR A 1 13 ? 2.830 16.230 -1.420 1.00 0.00 13 TYR A C 18
ATOM 11435 O O . TYR A 1 13 ? 2.438 16.365 -0.261 1.00 0.00 13 TYR A O 18
ATOM 11453 N N . LYS A 1 14 ? 2.526 15.175 -2.167 1.00 0.00 14 LYS A N 18
ATOM 11454 C CA . LYS A 1 14 ? 1.696 14.089 -1.658 1.00 0.00 14 LYS A CA 18
ATOM 11455 C C . LYS A 1 14 ? 2.329 12.734 -1.956 1.00 0.00 14 LYS A C 18
ATOM 11456 O O . LYS A 1 14 ? 2.645 12.425 -3.105 1.00 0.00 14 LYS A O 18
ATOM 11475 N N . CYS A 1 15 ? 2.510 11.929 -0.915 1.00 0.00 15 CYS A N 18
ATOM 11476 C CA . CYS A 1 15 ? 3.104 10.606 -1.065 1.00 0.00 15 CYS A CA 18
ATOM 11477 C C . CYS A 1 15 ? 2.309 9.762 -2.057 1.00 0.00 15 CYS A C 18
ATOM 11478 O O . CYS A 1 15 ? 1.119 9.511 -1.861 1.00 0.00 15 CYS A O 18
ATOM 11485 N N . SER A 1 16 ? 2.974 9.325 -3.121 1.00 0.00 16 SER A N 18
ATOM 11486 C CA . SER A 1 16 ? 2.329 8.512 -4.146 1.00 0.00 16 SER A CA 18
ATOM 11487 C C . SER A 1 16 ? 1.990 7.126 -3.606 1.00 0.00 16 SER A C 18
ATOM 11488 O O . SER A 1 16 ? 1.048 6.483 -4.068 1.00 0.00 16 SER A O 18
ATOM 11496 N N . GLN A 1 17 ? 2.765 6.675 -2.625 1.00 0.00 17 GLN A N 18
ATOM 11497 C CA . GLN A 1 17 ? 2.547 5.365 -2.021 1.00 0.00 17 GLN A CA 18
ATOM 11498 C C . GLN A 1 17 ? 1.222 5.326 -1.268 1.00 0.00 17 GLN A C 18
ATOM 11499 O O . GLN A 1 17 ? 0.324 4.555 -1.608 1.00 0.00 17 GLN A O 18
ATOM 11513 N N . CYS A 1 18 ? 1.106 6.163 -0.242 1.00 0.00 18 CYS A N 18
ATOM 11514 C CA . CYS A 1 18 ? -0.109 6.225 0.562 1.00 0.00 18 CYS A CA 18
ATOM 11515 C C . CYS A 1 18 ? -0.729 7.618 0.505 1.00 0.00 18 CYS A C 18
ATOM 11516 O O . CYS A 1 18 ? -0.106 8.566 0.028 1.00 0.00 18 CYS A O 18
ATOM 11523 N N . GLU A 1 19 ? -1.958 7.733 0.997 1.00 0.00 19 GLU A N 18
ATOM 11524 C CA . GLU A 1 19 ? -2.662 9.011 1.002 1.00 0.00 19 GLU A CA 18
ATOM 11525 C C . GLU A 1 19 ? -1.841 10.081 1.715 1.00 0.00 19 GLU A C 18
ATOM 11526 O O . GLU A 1 19 ? -2.132 11.273 1.615 1.00 0.00 19 GLU A O 18
ATOM 11538 N N . LYS A 1 20 ? -0.813 9.647 2.437 1.00 0.00 20 LYS A N 18
ATOM 11539 C CA . LYS A 1 20 ? 0.052 10.566 3.167 1.00 0.00 20 LYS A CA 18
ATOM 11540 C C . LYS A 1 20 ? 0.386 11.789 2.319 1.00 0.00 20 LYS A C 18
ATOM 11541 O O . LYS A 1 20 ? 0.257 11.762 1.095 1.00 0.00 20 LYS A O 18
ATOM 11560 N N . SER A 1 21 ? 0.817 12.860 2.978 1.00 0.00 21 SER A N 18
ATOM 11561 C CA . SER A 1 21 ? 1.168 14.094 2.284 1.00 0.00 21 SER A CA 18
ATOM 11562 C C . SER A 1 21 ? 2.054 14.975 3.158 1.00 0.00 21 SER A C 18
ATOM 11563 O O . SER A 1 21 ? 2.129 14.790 4.373 1.00 0.00 21 SER A O 18
ATOM 11571 N N . PHE A 1 22 ? 2.725 15.936 2.531 1.00 0.00 22 PHE A N 18
ATOM 11572 C CA . PHE A 1 22 ? 3.608 16.846 3.250 1.00 0.00 22 PHE A CA 18
ATOM 11573 C C . PHE A 1 22 ? 3.773 18.159 2.490 1.00 0.00 22 PHE A C 18
ATOM 11574 O O . PHE A 1 22 ? 3.588 18.212 1.274 1.00 0.00 22 PHE A O 18
ATOM 11591 N N . SER A 1 23 ? 4.120 19.217 3.215 1.00 0.00 23 SER A N 18
ATOM 11592 C CA . SER A 1 23 ? 4.305 20.531 2.611 1.00 0.00 23 SER A CA 18
ATOM 11593 C C . SER A 1 23 ? 5.780 20.795 2.325 1.00 0.00 23 SER A C 18
ATOM 11594 O O . SER A 1 23 ? 6.255 21.924 2.443 1.00 0.00 23 SER A O 18
ATOM 11602 N N . GLY A 1 24 ? 6.501 19.743 1.948 1.00 0.00 24 GLY A N 18
ATOM 11603 C CA . GLY A 1 24 ? 7.915 19.880 1.651 1.00 0.00 24 GLY A CA 18
ATOM 11604 C C . GLY A 1 24 ? 8.444 18.736 0.810 1.00 0.00 24 GLY A C 18
ATOM 11605 O O . GLY A 1 24 ? 8.391 17.576 1.221 1.00 0.00 24 GLY A O 18
ATOM 11609 N N . LYS A 1 25 ? 8.957 19.060 -0.372 1.00 0.00 25 LYS A N 18
ATOM 11610 C CA . LYS A 1 25 ? 9.499 18.050 -1.274 1.00 0.00 25 LYS A CA 18
ATOM 11611 C C . LYS A 1 25 ? 10.285 16.996 -0.502 1.00 0.00 25 LYS A C 18
ATOM 11612 O O . LYS A 1 25 ? 10.039 15.797 -0.641 1.00 0.00 25 LYS A O 18
ATOM 11631 N N . LEU A 1 26 ? 11.230 17.449 0.314 1.00 0.00 26 LEU A N 18
ATOM 11632 C CA . LEU A 1 26 ? 12.052 16.545 1.110 1.00 0.00 26 LEU A CA 18
ATOM 11633 C C . LEU A 1 26 ? 11.183 15.654 1.992 1.00 0.00 26 LEU A C 18
ATOM 11634 O O . LEU A 1 26 ? 11.128 14.439 1.800 1.00 0.00 26 LEU A O 18
ATOM 11650 N N . ARG A 1 27 ? 10.505 16.266 2.957 1.00 0.00 27 ARG A N 18
ATOM 11651 C CA . ARG A 1 27 ? 9.638 15.528 3.867 1.00 0.00 27 ARG A CA 18
ATOM 11652 C C . ARG A 1 27 ? 8.993 14.339 3.161 1.00 0.00 27 ARG A C 18
ATOM 11653 O O . ARG A 1 27 ? 8.827 13.270 3.749 1.00 0.00 27 ARG A O 18
ATOM 11674 N N . LEU A 1 28 ? 8.632 14.533 1.897 1.00 0.00 28 LEU A N 18
ATOM 11675 C CA . LEU A 1 28 ? 8.006 13.477 1.110 1.00 0.00 28 LEU A CA 18
ATOM 11676 C C . LEU A 1 28 ? 9.003 12.365 0.799 1.00 0.00 28 LEU A C 18
ATOM 11677 O O . LEU A 1 28 ? 8.820 11.219 1.214 1.00 0.00 28 LEU A O 18
ATOM 11693 N N . LEU A 1 29 ? 10.058 12.710 0.070 1.00 0.00 29 LEU A N 18
ATOM 11694 C CA . LEU A 1 29 ? 11.086 11.741 -0.295 1.00 0.00 29 LEU A CA 18
ATOM 11695 C C . LEU A 1 29 ? 11.464 10.873 0.901 1.00 0.00 29 LEU A C 18
ATOM 11696 O O . LEU A 1 29 ? 11.305 9.652 0.869 1.00 0.00 29 LEU A O 18
ATOM 11712 N N . VAL A 1 30 ? 11.963 11.510 1.955 1.00 0.00 30 VAL A N 18
ATOM 11713 C CA . VAL A 1 30 ? 12.360 10.796 3.162 1.00 0.00 30 VAL A CA 18
ATOM 11714 C C . VAL A 1 30 ? 11.253 9.862 3.638 1.00 0.00 30 VAL A C 18
ATOM 11715 O O . VAL A 1 30 ? 11.520 8.762 4.124 1.00 0.00 30 VAL A O 18
ATOM 11728 N N . HIS A 1 31 ? 10.009 10.305 3.493 1.00 0.00 31 HIS A N 18
ATOM 11729 C CA . HIS A 1 31 ? 8.860 9.508 3.907 1.00 0.00 31 HIS A CA 18
ATOM 11730 C C . HIS A 1 31 ? 8.624 8.352 2.939 1.00 0.00 31 HIS A C 18
ATOM 11731 O O . HIS A 1 31 ? 8.209 7.267 3.344 1.00 0.00 31 HIS A O 18
ATOM 11745 N N . GLN A 1 32 ? 8.891 8.594 1.660 1.00 0.00 32 GLN A N 18
ATOM 11746 C CA . GLN A 1 32 ? 8.707 7.573 0.635 1.00 0.00 32 GLN A CA 18
ATOM 11747 C C . GLN A 1 32 ? 9.708 6.436 0.812 1.00 0.00 32 GLN A C 18
ATOM 11748 O O . GLN A 1 32 ? 9.529 5.347 0.267 1.00 0.00 32 GLN A O 18
ATOM 11762 N N . ARG A 1 33 ? 10.763 6.698 1.578 1.00 0.00 33 ARG A N 18
ATOM 11763 C CA . ARG A 1 33 ? 11.794 5.697 1.825 1.00 0.00 33 ARG A CA 18
ATOM 11764 C C . ARG A 1 33 ? 11.286 4.617 2.776 1.00 0.00 33 ARG A C 18
ATOM 11765 O O . ARG A 1 33 ? 11.666 3.451 2.666 1.00 0.00 33 ARG A O 18
ATOM 11786 N N . MET A 1 34 ? 10.427 5.013 3.709 1.00 0.00 34 MET A N 18
ATOM 11787 C CA . MET A 1 34 ? 9.867 4.079 4.678 1.00 0.00 34 MET A CA 18
ATOM 11788 C C . MET A 1 34 ? 9.197 2.902 3.975 1.00 0.00 34 MET A C 18
ATOM 11789 O O . MET A 1 34 ? 9.050 1.824 4.552 1.00 0.00 34 MET A O 18
ATOM 11803 N N . HIS A 1 35 ? 8.794 3.116 2.727 1.00 0.00 35 HIS A N 18
ATOM 11804 C CA . HIS A 1 35 ? 8.141 2.072 1.945 1.00 0.00 35 HIS A CA 18
ATOM 11805 C C . HIS A 1 35 ? 9.172 1.157 1.292 1.00 0.00 35 HIS A C 18
ATOM 11806 O O . HIS A 1 35 ? 8.980 0.688 0.169 1.00 0.00 35 HIS A O 18
ATOM 11820 N N . THR A 1 36 ? 10.267 0.905 2.002 1.00 0.00 36 THR A N 18
ATOM 11821 C CA . THR A 1 36 ? 11.329 0.048 1.491 1.00 0.00 36 THR A CA 18
ATOM 11822 C C . THR A 1 36 ? 11.420 -1.249 2.288 1.00 0.00 36 THR A C 18
ATOM 11823 O O . THR A 1 36 ? 10.736 -1.417 3.298 1.00 0.00 36 THR A O 18
ATOM 11834 N N . ARG A 1 37 ? 12.268 -2.163 1.827 1.00 0.00 37 ARG A N 18
ATOM 11835 C CA . ARG A 1 37 ? 12.447 -3.445 2.497 1.00 0.00 37 ARG A CA 18
ATOM 11836 C C . ARG A 1 37 ? 13.904 -3.650 2.898 1.00 0.00 37 ARG A C 18
ATOM 11837 O O . ARG A 1 37 ? 14.811 -3.082 2.290 1.00 0.00 37 ARG A O 18
ATOM 11858 N N . GLU A 1 38 ? 14.121 -4.464 3.927 1.00 0.00 38 GLU A N 18
ATOM 11859 C CA . GLU A 1 38 ? 15.468 -4.742 4.410 1.00 0.00 38 GLU A CA 18
ATOM 11860 C C . GLU A 1 38 ? 15.853 -6.195 4.144 1.00 0.00 38 GLU A C 18
ATOM 11861 O O . GLU A 1 38 ? 16.976 -6.486 3.732 1.00 0.00 38 GLU A O 18
ATOM 11873 N N . LYS A 1 39 ? 14.913 -7.102 4.385 1.00 0.00 39 LYS A N 18
ATOM 11874 C CA . LYS A 1 39 ? 15.151 -8.525 4.172 1.00 0.00 39 LYS A CA 18
ATOM 11875 C C . LYS A 1 39 ? 14.060 -9.134 3.296 1.00 0.00 39 LYS A C 18
ATOM 11876 O O . LYS A 1 39 ? 12.877 -8.818 3.427 1.00 0.00 39 LYS A O 18
ATOM 11895 N N . PRO A 1 40 ? 14.465 -10.029 2.382 1.00 0.00 40 PRO A N 18
ATOM 11896 C CA . PRO A 1 40 ? 13.537 -10.702 1.469 1.00 0.00 40 PRO A CA 18
ATOM 11897 C C . PRO A 1 40 ? 12.635 -11.698 2.189 1.00 0.00 40 PRO A C 18
ATOM 11898 O O . PRO A 1 40 ? 12.938 -12.890 2.254 1.00 0.00 40 PRO A O 18
ATOM 11909 N N . SER A 1 41 ? 11.525 -11.203 2.728 1.00 0.00 41 SER A N 18
ATOM 11910 C CA . SER A 1 41 ? 10.581 -12.050 3.447 1.00 0.00 41 SER A CA 18
ATOM 11911 C C . SER A 1 41 ? 9.150 -11.774 2.994 1.00 0.00 41 SER A C 18
ATOM 11912 O O . SER A 1 41 ? 8.818 -10.660 2.592 1.00 0.00 41 SER A O 18
ATOM 11920 N N . GLY A 1 42 ? 8.306 -12.799 3.063 1.00 0.00 42 GLY A N 18
ATOM 11921 C CA . GLY A 1 42 ? 6.921 -12.648 2.657 1.00 0.00 42 GLY A CA 18
ATOM 11922 C C . GLY A 1 42 ? 6.769 -12.506 1.156 1.00 0.00 42 GLY A C 18
ATOM 11923 O O . GLY A 1 42 ? 6.441 -11.436 0.642 1.00 0.00 42 GLY A O 18
ATOM 11927 N N . PRO A 1 43 ? 7.012 -13.604 0.426 1.00 0.00 43 PRO A N 18
ATOM 11928 C CA . PRO A 1 43 ? 6.907 -13.622 -1.036 1.00 0.00 43 PRO A CA 18
ATOM 11929 C C . PRO A 1 43 ? 5.465 -13.504 -1.516 1.00 0.00 43 PRO A C 18
ATOM 11930 O O . PRO A 1 43 ? 5.163 -12.722 -2.418 1.00 0.00 43 PRO A O 18
ATOM 11941 N N . SER A 1 44 ? 4.577 -14.283 -0.907 1.00 0.00 44 SER A N 18
ATOM 11942 C CA . SER A 1 44 ? 3.166 -14.267 -1.274 1.00 0.00 44 SER A CA 18
ATOM 11943 C C . SER A 1 44 ? 2.312 -14.898 -0.179 1.00 0.00 44 SER A C 18
ATOM 11944 O O . SER A 1 44 ? 2.794 -15.714 0.607 1.00 0.00 44 SER A O 18
ATOM 11952 N N . SER A 1 45 ? 1.041 -14.513 -0.133 1.00 0.00 45 SER A N 18
ATOM 11953 C CA . SER A 1 45 ? 0.119 -15.037 0.869 1.00 0.00 45 SER A CA 18
ATOM 11954 C C . SER A 1 45 ? 0.801 -15.151 2.228 1.00 0.00 45 SER A C 18
ATOM 11955 O O . SER A 1 45 ? 0.625 -16.136 2.943 1.00 0.00 45 SER A O 18
ATOM 11963 N N . GLY A 1 46 ? 1.582 -14.133 2.579 1.00 0.00 46 GLY A N 18
ATOM 11964 C CA . GLY A 1 46 ? 2.280 -14.137 3.851 1.00 0.00 46 GLY A CA 18
ATOM 11965 C C . GLY A 1 46 ? 1.969 -12.911 4.687 1.00 0.00 46 GLY A C 18
ATOM 11966 O O . GLY A 1 46 ? 1.370 -13.049 5.753 1.00 0.00 46 GLY A O 18
ATOM 11971 N N . GLY A 1 1 ? -21.655 10.825 2.822 1.00 0.00 1 GLY A N 19
ATOM 11972 C CA . GLY A 1 1 ? -22.741 11.397 3.596 1.00 0.00 1 GLY A CA 19
ATOM 11973 C C . GLY A 1 1 ? -22.283 12.539 4.482 1.00 0.00 1 GLY A C 19
ATOM 11974 O O . GLY A 1 1 ? -22.953 13.567 4.578 1.00 0.00 1 GLY A O 19
ATOM 11978 N N . SER A 1 2 ? -21.138 12.358 5.133 1.00 0.00 2 SER A N 19
ATOM 11979 C CA . SER A 1 2 ? -20.594 13.379 6.021 1.00 0.00 2 SER A CA 19
ATOM 11980 C C . SER A 1 2 ? -20.202 14.627 5.236 1.00 0.00 2 SER A C 19
ATOM 11981 O O . SER A 1 2 ? -19.917 14.559 4.041 1.00 0.00 2 SER A O 19
ATOM 11989 N N . SER A 1 3 ? -20.190 15.768 5.919 1.00 0.00 3 SER A N 19
ATOM 11990 C CA . SER A 1 3 ? -19.836 17.033 5.287 1.00 0.00 3 SER A CA 19
ATOM 11991 C C . SER A 1 3 ? -18.702 16.842 4.284 1.00 0.00 3 SER A C 19
ATOM 11992 O O . SER A 1 3 ? -17.552 16.628 4.665 1.00 0.00 3 SER A O 19
ATOM 12000 N N . GLY A 1 4 ? -19.036 16.920 3.000 1.00 0.00 4 GLY A N 19
ATOM 12001 C CA . GLY A 1 4 ? -18.036 16.753 1.961 1.00 0.00 4 GLY A CA 19
ATOM 12002 C C . GLY A 1 4 ? -17.403 18.068 1.550 1.00 0.00 4 GLY A C 19
ATOM 12003 O O . GLY A 1 4 ? -17.570 18.517 0.416 1.00 0.00 4 GLY A O 19
ATOM 12007 N N . SER A 1 5 ? -16.674 18.686 2.473 1.00 0.00 5 SER A N 19
ATOM 12008 C CA . SER A 1 5 ? -16.018 19.960 2.202 1.00 0.00 5 SER A CA 19
ATOM 12009 C C . SER A 1 5 ? -15.185 19.881 0.927 1.00 0.00 5 SER A C 19
ATOM 12010 O O . SER A 1 5 ? -14.327 19.009 0.785 1.00 0.00 5 SER A O 19
ATOM 12018 N N . SER A 1 6 ? -15.443 20.799 0.001 1.00 0.00 6 SER A N 19
ATOM 12019 C CA . SER A 1 6 ? -14.721 20.832 -1.265 1.00 0.00 6 SER A CA 19
ATOM 12020 C C . SER A 1 6 ? -13.229 20.601 -1.046 1.00 0.00 6 SER A C 19
ATOM 12021 O O . SER A 1 6 ? -12.593 19.839 -1.773 1.00 0.00 6 SER A O 19
ATOM 12029 N N . GLY A 1 7 ? -12.676 21.266 -0.035 1.00 0.00 7 GLY A N 19
ATOM 12030 C CA . GLY A 1 7 ? -11.263 21.120 0.263 1.00 0.00 7 GLY A CA 19
ATOM 12031 C C . GLY A 1 7 ? -10.921 21.557 1.674 1.00 0.00 7 GLY A C 19
ATOM 12032 O O . GLY A 1 7 ? -11.581 22.430 2.238 1.00 0.00 7 GLY A O 19
ATOM 12036 N N . ALA A 1 8 ? -9.887 20.949 2.246 1.00 0.00 8 ALA A N 19
ATOM 12037 C CA . ALA A 1 8 ? -9.458 21.281 3.599 1.00 0.00 8 ALA A CA 19
ATOM 12038 C C . ALA A 1 8 ? -8.047 21.861 3.601 1.00 0.00 8 ALA A C 19
ATOM 12039 O O . ALA A 1 8 ? -7.833 22.995 4.027 1.00 0.00 8 ALA A O 19
ATOM 12046 N N . GLY A 1 9 ? -7.088 21.074 3.122 1.00 0.00 9 GLY A N 19
ATOM 12047 C CA . GLY A 1 9 ? -5.710 21.527 3.079 1.00 0.00 9 GLY A CA 19
ATOM 12048 C C . GLY A 1 9 ? -4.913 20.854 1.979 1.00 0.00 9 GLY A C 19
ATOM 12049 O O . GLY A 1 9 ? -4.602 19.666 2.066 1.00 0.00 9 GLY A O 19
ATOM 12053 N N . VAL A 1 10 ? -4.581 21.615 0.941 1.00 0.00 10 VAL A N 19
ATOM 12054 C CA . VAL A 1 10 ? -3.816 21.085 -0.181 1.00 0.00 10 VAL A CA 19
ATOM 12055 C C . VAL A 1 10 ? -2.319 21.131 0.104 1.00 0.00 10 VAL A C 19
ATOM 12056 O O . VAL A 1 10 ? -1.833 22.040 0.775 1.00 0.00 10 VAL A O 19
ATOM 12069 N N . ASN A 1 11 ? -1.593 20.143 -0.411 1.00 0.00 11 ASN A N 19
ATOM 12070 C CA . ASN A 1 11 ? -0.151 20.071 -0.212 1.00 0.00 11 ASN A CA 19
ATOM 12071 C C . ASN A 1 11 ? 0.578 19.956 -1.547 1.00 0.00 11 ASN A C 19
ATOM 12072 O O . ASN A 1 11 ? 0.125 19.283 -2.474 1.00 0.00 11 ASN A O 19
ATOM 12083 N N . PRO A 1 12 ? 1.735 20.627 -1.650 1.00 0.00 12 PRO A N 19
ATOM 12084 C CA . PRO A 1 12 ? 2.552 20.615 -2.867 1.00 0.00 12 PRO A CA 19
ATOM 12085 C C . PRO A 1 12 ? 3.204 19.259 -3.114 1.00 0.00 12 PRO A C 19
ATOM 12086 O O . PRO A 1 12 ? 3.748 19.007 -4.190 1.00 0.00 12 PRO A O 19
ATOM 12097 N N . TYR A 1 13 ? 3.145 18.388 -2.113 1.00 0.00 13 TYR A N 19
ATOM 12098 C CA . TYR A 1 13 ? 3.731 17.057 -2.222 1.00 0.00 13 TYR A CA 19
ATOM 12099 C C . TYR A 1 13 ? 2.867 16.021 -1.509 1.00 0.00 13 TYR A C 19
ATOM 12100 O O . TYR A 1 13 ? 2.682 16.079 -0.293 1.00 0.00 13 TYR A O 19
ATOM 12118 N N . LYS A 1 14 ? 2.340 15.073 -2.275 1.00 0.00 14 LYS A N 19
ATOM 12119 C CA . LYS A 1 14 ? 1.496 14.021 -1.720 1.00 0.00 14 LYS A CA 19
ATOM 12120 C C . LYS A 1 14 ? 2.103 12.645 -1.976 1.00 0.00 14 LYS A C 19
ATOM 12121 O O . LYS A 1 14 ? 2.282 12.238 -3.124 1.00 0.00 14 LYS A O 19
ATOM 12140 N N . CYS A 1 15 ? 2.416 11.931 -0.899 1.00 0.00 15 CYS A N 19
ATOM 12141 C CA . CYS A 1 15 ? 3.001 10.600 -1.007 1.00 0.00 15 CYS A CA 19
ATOM 12142 C C . CYS A 1 15 ? 2.203 9.732 -1.975 1.00 0.00 15 CYS A C 19
ATOM 12143 O O . CYS A 1 15 ? 1.010 9.500 -1.778 1.00 0.00 15 CYS A O 19
ATOM 12150 N N . SER A 1 16 ? 2.870 9.255 -3.021 1.00 0.00 16 SER A N 19
ATOM 12151 C CA . SER A 1 16 ? 2.222 8.414 -4.022 1.00 0.00 16 SER A CA 19
ATOM 12152 C C . SER A 1 16 ? 1.927 7.028 -3.458 1.00 0.00 16 SER A C 19
ATOM 12153 O O . SER A 1 16 ? 0.953 6.384 -3.846 1.00 0.00 16 SER A O 19
ATOM 12161 N N . GLN A 1 17 ? 2.777 6.575 -2.542 1.00 0.00 17 GLN A N 19
ATOM 12162 C CA . GLN A 1 17 ? 2.608 5.265 -1.925 1.00 0.00 17 GLN A CA 19
ATOM 12163 C C . GLN A 1 17 ? 1.288 5.187 -1.165 1.00 0.00 17 GLN A C 19
ATOM 12164 O O . GLN A 1 17 ? 0.411 4.392 -1.504 1.00 0.00 17 GLN A O 19
ATOM 12178 N N . CYS A 1 18 ? 1.154 6.016 -0.135 1.00 0.00 18 CYS A N 19
ATOM 12179 C CA . CYS A 1 18 ? -0.058 6.041 0.674 1.00 0.00 18 CYS A CA 19
ATOM 12180 C C . CYS A 1 18 ? -0.756 7.393 0.566 1.00 0.00 18 CYS A C 19
ATOM 12181 O O . CYS A 1 18 ? -0.342 8.257 -0.206 1.00 0.00 18 CYS A O 19
ATOM 12188 N N . GLU A 1 19 ? -1.818 7.569 1.347 1.00 0.00 19 GLU A N 19
ATOM 12189 C CA . GLU A 1 19 ? -2.574 8.816 1.338 1.00 0.00 19 GLU A CA 19
ATOM 12190 C C . GLU A 1 19 ? -1.904 9.864 2.222 1.00 0.00 19 GLU A C 19
ATOM 12191 O O . GLU A 1 19 ? -2.575 10.623 2.923 1.00 0.00 19 GLU A O 19
ATOM 12203 N N . LYS A 1 20 ? -0.577 9.900 2.185 1.00 0.00 20 LYS A N 19
ATOM 12204 C CA . LYS A 1 20 ? 0.186 10.854 2.981 1.00 0.00 20 LYS A CA 19
ATOM 12205 C C . LYS A 1 20 ? 0.572 12.072 2.148 1.00 0.00 20 LYS A C 19
ATOM 12206 O O . LYS A 1 20 ? 0.593 12.014 0.919 1.00 0.00 20 LYS A O 19
ATOM 12225 N N . SER A 1 21 ? 0.877 13.174 2.826 1.00 0.00 21 SER A N 19
ATOM 12226 C CA . SER A 1 21 ? 1.260 14.407 2.148 1.00 0.00 21 SER A CA 19
ATOM 12227 C C . SER A 1 21 ? 2.084 15.301 3.070 1.00 0.00 21 SER A C 19
ATOM 12228 O O . SER A 1 21 ? 2.023 15.174 4.293 1.00 0.00 21 SER A O 19
ATOM 12236 N N . PHE A 1 22 ? 2.854 16.206 2.474 1.00 0.00 22 PHE A N 19
ATOM 12237 C CA . PHE A 1 22 ? 3.691 17.121 3.240 1.00 0.00 22 PHE A CA 19
ATOM 12238 C C . PHE A 1 22 ? 3.846 18.454 2.514 1.00 0.00 22 PHE A C 19
ATOM 12239 O O . PHE A 1 22 ? 3.755 18.519 1.288 1.00 0.00 22 PHE A O 19
ATOM 12256 N N . SER A 1 23 ? 4.080 19.515 3.279 1.00 0.00 23 SER A N 19
ATOM 12257 C CA . SER A 1 23 ? 4.244 20.847 2.710 1.00 0.00 23 SER A CA 19
ATOM 12258 C C . SER A 1 23 ? 5.623 21.002 2.076 1.00 0.00 23 SER A C 19
ATOM 12259 O O . SER A 1 23 ? 5.840 21.879 1.241 1.00 0.00 23 SER A O 19
ATOM 12267 N N . GLY A 1 24 ? 6.553 20.142 2.481 1.00 0.00 24 GLY A N 19
ATOM 12268 C CA . GLY A 1 24 ? 7.900 20.200 1.944 1.00 0.00 24 GLY A CA 19
ATOM 12269 C C . GLY A 1 24 ? 8.221 19.013 1.057 1.00 0.00 24 GLY A C 19
ATOM 12270 O O . GLY A 1 24 ? 7.794 17.891 1.329 1.00 0.00 24 GLY A O 19
ATOM 12274 N N . LYS A 1 25 ? 8.975 19.260 -0.009 1.00 0.00 25 LYS A N 19
ATOM 12275 C CA . LYS A 1 25 ? 9.354 18.203 -0.940 1.00 0.00 25 LYS A CA 19
ATOM 12276 C C . LYS A 1 25 ? 10.149 17.112 -0.231 1.00 0.00 25 LYS A C 19
ATOM 12277 O O . LYS A 1 25 ? 9.800 15.932 -0.299 1.00 0.00 25 LYS A O 19
ATOM 12296 N N . LEU A 1 26 ? 11.216 17.512 0.451 1.00 0.00 26 LEU A N 19
ATOM 12297 C CA . LEU A 1 26 ? 12.060 16.567 1.175 1.00 0.00 26 LEU A CA 19
ATOM 12298 C C . LEU A 1 26 ? 11.218 15.647 2.053 1.00 0.00 26 LEU A C 19
ATOM 12299 O O . LEU A 1 26 ? 11.181 14.435 1.842 1.00 0.00 26 LEU A O 19
ATOM 12315 N N . ARG A 1 27 ? 10.542 16.232 3.036 1.00 0.00 27 ARG A N 19
ATOM 12316 C CA . ARG A 1 27 ? 9.700 15.464 3.946 1.00 0.00 27 ARG A CA 19
ATOM 12317 C C . ARG A 1 27 ? 9.068 14.275 3.228 1.00 0.00 27 ARG A C 19
ATOM 12318 O O . ARG A 1 27 ? 9.082 13.152 3.735 1.00 0.00 27 ARG A O 19
ATOM 12339 N N . LEU A 1 28 ? 8.515 14.528 2.047 1.00 0.00 28 LEU A N 19
ATOM 12340 C CA . LEU A 1 28 ? 7.878 13.479 1.260 1.00 0.00 28 LEU A CA 19
ATOM 12341 C C . LEU A 1 28 ? 8.875 12.380 0.908 1.00 0.00 28 LEU A C 19
ATOM 12342 O O . LEU A 1 28 ? 8.708 11.225 1.304 1.00 0.00 28 LEU A O 19
ATOM 12358 N N . LEU A 1 29 ? 9.914 12.746 0.166 1.00 0.00 29 LEU A N 19
ATOM 12359 C CA . LEU A 1 29 ? 10.941 11.792 -0.237 1.00 0.00 29 LEU A CA 19
ATOM 12360 C C . LEU A 1 29 ? 11.354 10.909 0.936 1.00 0.00 29 LEU A C 19
ATOM 12361 O O . LEU A 1 29 ? 11.183 9.690 0.900 1.00 0.00 29 LEU A O 19
ATOM 12377 N N . VAL A 1 30 ? 11.897 11.532 1.976 1.00 0.00 30 VAL A N 19
ATOM 12378 C CA . VAL A 1 30 ? 12.332 10.804 3.162 1.00 0.00 30 VAL A CA 19
ATOM 12379 C C . VAL A 1 30 ? 11.231 9.883 3.676 1.00 0.00 30 VAL A C 19
ATOM 12380 O O . VAL A 1 30 ? 11.505 8.822 4.237 1.00 0.00 30 VAL A O 19
ATOM 12393 N N . HIS A 1 31 ? 9.982 10.296 3.481 1.00 0.00 31 HIS A N 19
ATOM 12394 C CA . HIS A 1 31 ? 8.838 9.508 3.924 1.00 0.00 31 HIS A CA 19
ATOM 12395 C C . HIS A 1 31 ? 8.536 8.386 2.935 1.00 0.00 31 HIS A C 19
ATOM 12396 O O . HIS A 1 31 ? 8.032 7.330 3.316 1.00 0.00 31 HIS A O 19
ATOM 12410 N N . GLN A 1 32 ? 8.846 8.624 1.665 1.00 0.00 32 GLN A N 19
ATOM 12411 C CA . GLN A 1 32 ? 8.606 7.633 0.622 1.00 0.00 32 GLN A CA 19
ATOM 12412 C C . GLN A 1 32 ? 9.595 6.477 0.732 1.00 0.00 32 GLN A C 19
ATOM 12413 O O . GLN A 1 32 ? 9.333 5.376 0.247 1.00 0.00 32 GLN A O 19
ATOM 12427 N N . ARG A 1 33 ? 10.731 6.734 1.371 1.00 0.00 33 ARG A N 19
ATOM 12428 C CA . ARG A 1 33 ? 11.759 5.715 1.543 1.00 0.00 33 ARG A CA 19
ATOM 12429 C C . ARG A 1 33 ? 11.232 4.545 2.369 1.00 0.00 33 ARG A C 19
ATOM 12430 O O . ARG A 1 33 ? 11.614 3.396 2.149 1.00 0.00 33 ARG A O 19
ATOM 12451 N N . MET A 1 34 ? 10.354 4.847 3.319 1.00 0.00 34 MET A N 19
ATOM 12452 C CA . MET A 1 34 ? 9.774 3.820 4.177 1.00 0.00 34 MET A CA 19
ATOM 12453 C C . MET A 1 34 ? 9.105 2.730 3.345 1.00 0.00 34 MET A C 19
ATOM 12454 O O . MET A 1 34 ? 9.142 1.552 3.702 1.00 0.00 34 MET A O 19
ATOM 12468 N N . HIS A 1 35 ? 8.493 3.131 2.235 1.00 0.00 35 HIS A N 19
ATOM 12469 C CA . HIS A 1 35 ?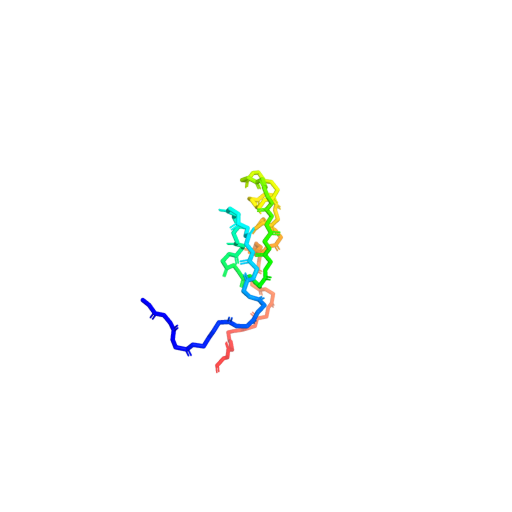 7.816 2.188 1.353 1.00 0.00 35 HIS A CA 19
ATOM 12470 C C . HIS A 1 35 ? 8.817 1.472 0.451 1.00 0.00 35 HIS A C 19
ATOM 12471 O O . HIS A 1 35 ? 8.595 1.329 -0.751 1.00 0.00 35 HIS A O 19
ATOM 12485 N N . THR A 1 36 ? 9.922 1.024 1.041 1.00 0.00 36 THR A N 19
ATOM 12486 C CA . THR A 1 36 ? 10.958 0.325 0.291 1.00 0.00 36 THR A CA 19
ATOM 12487 C C . THR A 1 36 ? 11.050 -1.137 0.713 1.00 0.00 36 THR A C 19
ATOM 12488 O O . THR A 1 36 ? 10.395 -1.560 1.666 1.00 0.00 36 THR A O 19
ATOM 12499 N N . ARG A 1 37 ? 11.865 -1.904 -0.003 1.00 0.00 37 ARG A N 19
ATOM 12500 C CA . ARG A 1 37 ? 12.042 -3.320 0.297 1.00 0.00 37 ARG A CA 19
ATOM 12501 C C . ARG A 1 37 ? 13.261 -3.539 1.188 1.00 0.00 37 ARG A C 19
ATOM 12502 O O . ARG A 1 37 ? 14.362 -3.790 0.698 1.00 0.00 37 ARG A O 19
ATOM 12523 N N . GLU A 1 38 ? 13.056 -3.441 2.498 1.00 0.00 38 GLU A N 19
ATOM 12524 C CA . GLU A 1 38 ? 14.139 -3.628 3.456 1.00 0.00 38 GLU A CA 19
ATOM 12525 C C . GLU A 1 38 ? 13.981 -4.947 4.206 1.00 0.00 38 GLU A C 19
ATOM 12526 O O . GLU A 1 38 ? 14.956 -5.661 4.442 1.00 0.00 38 GLU A O 19
ATOM 12538 N N . LYS A 1 39 ? 12.746 -5.264 4.579 1.00 0.00 39 LYS A N 19
ATOM 12539 C CA . LYS A 1 39 ? 12.457 -6.498 5.302 1.00 0.00 39 LYS A CA 19
ATOM 12540 C C . LYS A 1 39 ? 11.624 -7.447 4.447 1.00 0.00 39 LYS A C 19
ATOM 12541 O O . LYS A 1 39 ? 10.609 -7.066 3.863 1.00 0.00 39 LYS A O 19
ATOM 12560 N N . PRO A 1 40 ? 12.059 -8.713 4.372 1.00 0.00 40 PRO A N 19
ATOM 12561 C CA . PRO A 1 40 ? 11.367 -9.744 3.592 1.00 0.00 40 PRO A CA 19
ATOM 12562 C C . PRO A 1 40 ? 10.029 -10.137 4.210 1.00 0.00 40 PRO A C 19
ATOM 12563 O O . PRO A 1 40 ? 9.861 -10.093 5.429 1.00 0.00 40 PRO A O 19
ATOM 12574 N N . SER A 1 41 ? 9.081 -10.522 3.362 1.00 0.00 41 SER A N 19
ATOM 12575 C CA . SER A 1 41 ? 7.757 -10.921 3.826 1.00 0.00 41 SER A CA 19
ATOM 12576 C C . SER A 1 41 ? 7.857 -12.035 4.864 1.00 0.00 41 SER A C 19
ATOM 12577 O O . SER A 1 41 ? 7.407 -11.883 5.999 1.00 0.00 41 SER A O 19
ATOM 12585 N N . GLY A 1 42 ? 8.451 -13.155 4.464 1.00 0.00 42 GLY A N 19
ATOM 12586 C CA . GLY A 1 42 ? 8.600 -14.279 5.370 1.00 0.00 42 GLY A CA 19
ATOM 12587 C C . GLY A 1 42 ? 7.958 -15.544 4.836 1.00 0.00 42 GLY A C 19
ATOM 12588 O O . GLY A 1 42 ? 6.911 -15.508 4.188 1.00 0.00 42 GLY A O 19
ATOM 12592 N N . PRO A 1 43 ? 8.592 -16.694 5.106 1.00 0.00 43 PRO A N 19
ATOM 12593 C CA . PRO A 1 43 ? 8.095 -17.998 4.655 1.00 0.00 43 PRO A CA 19
ATOM 12594 C C . PRO A 1 43 ? 6.822 -18.415 5.383 1.00 0.00 43 PRO A C 19
ATOM 12595 O O . PRO A 1 43 ? 6.149 -19.365 4.982 1.00 0.00 43 PRO A O 19
ATOM 12606 N N . SER A 1 44 ? 6.496 -17.699 6.455 1.00 0.00 44 SER A N 19
ATOM 12607 C CA . SER A 1 44 ? 5.305 -17.998 7.241 1.00 0.00 44 SER A CA 19
ATOM 12608 C C . SER A 1 44 ? 4.176 -18.502 6.347 1.00 0.00 44 SER A C 19
ATOM 12609 O O . SER A 1 44 ? 3.672 -19.610 6.529 1.00 0.00 44 SER A O 19
ATOM 12617 N N . SER A 1 45 ? 3.785 -17.679 5.379 1.00 0.00 45 SER A N 19
ATOM 12618 C CA . SER A 1 45 ? 2.713 -18.038 4.458 1.00 0.00 45 SER A CA 19
ATOM 12619 C C . SER A 1 45 ? 3.127 -19.211 3.574 1.00 0.00 45 SER A C 19
ATOM 12620 O O . SER A 1 45 ? 3.828 -19.036 2.579 1.00 0.00 45 SER A O 19
ATOM 12628 N N . GLY A 1 46 ? 2.685 -20.409 3.946 1.00 0.00 46 GLY A N 19
ATOM 12629 C CA . GLY A 1 46 ? 3.019 -21.594 3.178 1.00 0.00 46 GLY A CA 19
ATOM 12630 C C . GLY A 1 46 ? 3.595 -22.700 4.039 1.00 0.00 46 GLY A C 19
ATOM 12631 O O . GLY A 1 46 ? 3.338 -23.871 3.762 1.00 0.00 46 GLY A O 19
ATOM 12636 N N . GLY A 1 1 ? -5.042 -0.622 4.460 1.00 0.00 1 GLY A N 20
ATOM 12637 C CA . GLY A 1 1 ? -4.762 0.087 3.225 1.00 0.00 1 GLY A CA 20
ATOM 12638 C C . GLY A 1 1 ? -6.024 0.558 2.528 1.00 0.00 1 GLY A C 20
ATOM 12639 O O . GLY A 1 1 ? -6.384 0.045 1.468 1.00 0.00 1 GLY A O 20
ATOM 12643 N N . SER A 1 2 ? -6.698 1.535 3.125 1.00 0.00 2 SER A N 20
ATOM 12644 C CA . SER A 1 2 ? -7.930 2.071 2.558 1.00 0.00 2 SER A CA 20
ATOM 12645 C C . SER A 1 2 ? -7.647 3.316 1.723 1.00 0.00 2 SER A C 20
ATOM 12646 O O . SER A 1 2 ? -8.382 4.302 1.790 1.00 0.00 2 SER A O 20
ATOM 12654 N N . SER A 1 3 ? -6.577 3.263 0.937 1.00 0.00 3 SER A N 20
ATOM 12655 C CA . SER A 1 3 ? -6.193 4.387 0.091 1.00 0.00 3 SER A CA 20
ATOM 12656 C C . SER A 1 3 ? -7.141 4.522 -1.097 1.00 0.00 3 SER A C 20
ATOM 12657 O O . SER A 1 3 ? -7.564 3.527 -1.683 1.00 0.00 3 SER A O 20
ATOM 12665 N N . GLY A 1 4 ? -7.471 5.762 -1.445 1.00 0.00 4 GLY A N 20
ATOM 12666 C CA . GLY A 1 4 ? -8.366 6.006 -2.561 1.00 0.00 4 GLY A CA 20
ATOM 12667 C C . GLY A 1 4 ? -9.546 6.876 -2.178 1.00 0.00 4 GLY A C 20
ATOM 12668 O O . GLY A 1 4 ? -10.680 6.402 -2.111 1.00 0.00 4 GLY A O 20
ATOM 12672 N N . SER A 1 5 ? -9.280 8.154 -1.924 1.00 0.00 5 SER A N 20
ATOM 12673 C CA . SER A 1 5 ? -10.328 9.092 -1.539 1.00 0.00 5 SER A CA 20
ATOM 12674 C C . SER A 1 5 ? -9.913 10.527 -1.850 1.00 0.00 5 SER A C 20
ATOM 12675 O O . SER A 1 5 ? -8.725 10.834 -1.948 1.00 0.00 5 SER A O 20
ATOM 12683 N N . SER A 1 6 ? -10.902 11.402 -2.003 1.00 0.00 6 SER A N 20
ATOM 12684 C CA . SER A 1 6 ? -10.642 12.804 -2.307 1.00 0.00 6 SER A CA 20
ATOM 12685 C C . SER A 1 6 ? -9.687 13.413 -1.284 1.00 0.00 6 SER A C 20
ATOM 12686 O O . SER A 1 6 ? -9.905 13.311 -0.077 1.00 0.00 6 SER A O 20
ATOM 12694 N N . GLY A 1 7 ? -8.627 14.046 -1.777 1.00 0.00 7 GLY A N 20
ATOM 12695 C CA . GLY A 1 7 ? -7.654 14.662 -0.894 1.00 0.00 7 GLY A CA 20
ATOM 12696 C C . GLY A 1 7 ? -8.152 15.966 -0.302 1.00 0.00 7 GLY A C 20
ATOM 12697 O O . GLY A 1 7 ? -8.544 16.877 -1.032 1.00 0.00 7 GLY A O 20
ATOM 12701 N N . ALA A 1 8 ? -8.138 16.056 1.024 1.00 0.00 8 ALA A N 20
ATOM 12702 C CA . ALA A 1 8 ? -8.590 17.258 1.712 1.00 0.00 8 ALA A CA 20
ATOM 12703 C C . ALA A 1 8 ? -7.413 18.150 2.092 1.00 0.00 8 ALA A C 20
ATOM 12704 O O . ALA A 1 8 ? -6.361 17.664 2.505 1.00 0.00 8 ALA A O 20
ATOM 12711 N N . GLY A 1 9 ? -7.598 19.459 1.949 1.00 0.00 9 GLY A N 20
ATOM 12712 C CA . GLY A 1 9 ? -6.542 20.398 2.281 1.00 0.00 9 GLY A CA 20
ATOM 12713 C C . GLY A 1 9 ? -5.520 20.538 1.169 1.00 0.00 9 GLY A C 20
ATOM 12714 O O . GLY A 1 9 ? -5.383 19.651 0.327 1.00 0.00 9 GLY A O 20
ATOM 12718 N N . VAL A 1 10 ? -4.802 21.656 1.165 1.00 0.00 10 VAL A N 20
ATOM 12719 C CA . VAL A 1 10 ? -3.788 21.910 0.149 1.00 0.00 10 VAL A CA 20
ATOM 12720 C C . VAL A 1 10 ? -2.454 21.280 0.534 1.00 0.00 10 VAL A C 20
ATOM 12721 O O . VAL A 1 10 ? -2.038 21.343 1.689 1.00 0.00 10 VAL A O 20
ATOM 12734 N N . ASN A 1 11 ? -1.788 20.674 -0.444 1.00 0.00 11 ASN A N 20
ATOM 12735 C CA . ASN A 1 11 ? -0.500 20.033 -0.208 1.00 0.00 11 ASN A CA 20
ATOM 12736 C C . ASN A 1 11 ? 0.353 20.043 -1.472 1.00 0.00 11 ASN A C 20
ATOM 12737 O O . ASN A 1 11 ? -0.023 19.498 -2.510 1.00 0.00 11 ASN A O 20
ATOM 12748 N N . PRO A 1 12 ? 1.532 20.678 -1.386 1.00 0.00 12 PRO A N 20
ATOM 12749 C CA . PRO A 1 12 ? 2.464 20.775 -2.513 1.00 0.00 12 PRO A CA 20
ATOM 12750 C C . PRO A 1 12 ? 3.101 19.432 -2.854 1.00 0.00 12 PRO A C 20
ATOM 12751 O O . PRO A 1 12 ? 3.555 19.217 -3.979 1.00 0.00 12 PRO A O 20
ATOM 12762 N N . TYR A 1 13 ? 3.133 18.532 -1.878 1.00 0.00 13 TYR A N 20
ATOM 12763 C CA . TYR A 1 13 ? 3.717 17.211 -2.075 1.00 0.00 13 TYR A CA 20
ATOM 12764 C C . TYR A 1 13 ? 2.849 16.131 -1.436 1.00 0.00 13 TYR A C 20
ATOM 12765 O O . TYR A 1 13 ? 2.489 16.220 -0.262 1.00 0.00 13 TYR A O 20
ATOM 12783 N N . LYS A 1 14 ? 2.516 15.109 -2.218 1.00 0.00 14 LYS A N 20
ATOM 12784 C CA . LYS A 1 14 ? 1.692 14.009 -1.731 1.00 0.00 14 LYS A CA 20
ATOM 12785 C C . LYS A 1 14 ? 2.357 12.666 -2.012 1.00 0.00 14 LYS A C 20
ATOM 12786 O O . LYS A 1 14 ? 2.758 12.384 -3.142 1.00 0.00 14 LYS A O 20
ATOM 12805 N N . CYS A 1 15 ? 2.471 11.839 -0.978 1.00 0.00 15 CYS A N 20
ATOM 12806 C CA . CYS A 1 15 ? 3.086 10.524 -1.113 1.00 0.00 15 CYS A CA 20
ATOM 12807 C C . CYS A 1 15 ? 2.310 9.660 -2.102 1.00 0.00 15 CYS A C 20
ATOM 12808 O O . CYS A 1 15 ? 1.121 9.400 -1.916 1.00 0.00 15 CYS A O 20
ATOM 12815 N N . SER A 1 16 ? 2.992 9.217 -3.154 1.00 0.00 16 SER A N 20
ATOM 12816 C CA . SER A 1 16 ? 2.366 8.384 -4.175 1.00 0.00 16 SER A CA 20
ATOM 12817 C C . SER A 1 16 ? 2.058 6.994 -3.628 1.00 0.00 16 SER A C 20
ATOM 12818 O O . SER A 1 16 ? 1.111 6.340 -4.065 1.00 0.00 16 SER A O 20
ATOM 12826 N N . GLN A 1 17 ? 2.864 6.550 -2.669 1.00 0.00 17 GLN A N 20
ATOM 12827 C CA . GLN A 1 17 ? 2.678 5.237 -2.063 1.00 0.00 17 GLN A CA 20
ATOM 12828 C C . GLN A 1 17 ? 1.346 5.162 -1.324 1.00 0.00 17 GLN A C 20
ATOM 12829 O O . GLN A 1 17 ? 0.464 4.383 -1.689 1.00 0.00 17 GLN A O 20
ATOM 12843 N N . CYS A 1 18 ? 1.205 5.977 -0.284 1.00 0.00 18 CYS A N 20
ATOM 12844 C CA . CYS A 1 18 ? -0.019 6.003 0.507 1.00 0.00 18 CYS A CA 20
ATOM 12845 C C . CYS A 1 18 ? -0.724 7.350 0.374 1.00 0.00 18 CYS A C 20
ATOM 12846 O O . CYS A 1 18 ? -0.314 8.200 -0.416 1.00 0.00 18 CYS A O 20
ATOM 12853 N N . GLU A 1 19 ? -1.785 7.536 1.152 1.00 0.00 19 GLU A N 20
ATOM 12854 C CA . GLU A 1 19 ? -2.547 8.779 1.120 1.00 0.00 19 GLU A CA 20
ATOM 12855 C C . GLU A 1 19 ? -1.892 9.841 1.999 1.00 0.00 19 GLU A C 20
ATOM 12856 O O . GLU A 1 19 ? -2.565 10.722 2.535 1.00 0.00 19 GLU A O 20
ATOM 12868 N N . LYS A 1 20 ? -0.574 9.752 2.141 1.00 0.00 20 LYS A N 20
ATOM 12869 C CA . LYS A 1 20 ? 0.174 10.704 2.953 1.00 0.00 20 LYS A CA 20
ATOM 12870 C C . LYS A 1 20 ? 0.552 11.936 2.138 1.00 0.00 20 LYS A C 20
ATOM 12871 O O . LYS A 1 20 ? 0.533 11.907 0.907 1.00 0.00 20 LYS A O 20
ATOM 12890 N N . SER A 1 21 ? 0.897 13.017 2.831 1.00 0.00 21 SER A N 20
ATOM 12891 C CA . SER A 1 21 ? 1.277 14.260 2.170 1.00 0.00 21 SER A CA 20
ATOM 12892 C C . SER A 1 21 ? 2.112 15.136 3.099 1.00 0.00 21 SER A C 20
ATOM 12893 O O . SER A 1 21 ? 2.139 14.925 4.312 1.00 0.00 21 SER A O 20
ATOM 12901 N N . PHE A 1 22 ? 2.793 16.120 2.521 1.00 0.00 22 PHE A N 20
ATOM 12902 C CA . PHE A 1 22 ? 3.630 17.028 3.296 1.00 0.00 22 PHE A CA 20
ATOM 12903 C C . PHE A 1 22 ? 3.816 18.354 2.564 1.00 0.00 22 PHE A C 20
ATOM 12904 O O . PHE A 1 22 ? 3.674 18.427 1.344 1.00 0.00 22 PHE A O 20
ATOM 12921 N N . SER A 1 23 ? 4.134 19.400 3.320 1.00 0.00 23 SER A N 20
ATOM 12922 C CA . SER A 1 23 ? 4.335 20.725 2.745 1.00 0.00 23 SER A CA 20
ATOM 12923 C C . SER A 1 23 ? 5.806 20.955 2.411 1.00 0.00 23 SER A C 20
ATOM 12924 O O . SER A 1 23 ? 6.299 22.080 2.471 1.00 0.00 23 SER A O 20
ATOM 12932 N N . GLY A 1 24 ? 6.502 19.878 2.060 1.00 0.00 24 GLY A N 20
ATOM 12933 C CA . GLY A 1 24 ? 7.910 19.982 1.722 1.00 0.00 24 GLY A CA 20
ATOM 12934 C C . GLY A 1 24 ? 8.388 18.825 0.867 1.00 0.00 24 GLY A C 20
ATOM 12935 O O . GLY A 1 24 ? 8.278 17.664 1.262 1.00 0.00 24 GLY A O 20
ATOM 12939 N N . LYS A 1 25 ? 8.920 19.141 -0.309 1.00 0.00 25 LYS A N 20
ATOM 12940 C CA . LYS A 1 25 ? 9.417 18.120 -1.223 1.00 0.00 25 LYS A CA 20
ATOM 12941 C C . LYS A 1 25 ? 10.224 17.065 -0.475 1.00 0.00 25 LYS A C 20
ATOM 12942 O O . LYS A 1 25 ? 9.967 15.867 -0.600 1.00 0.00 25 LYS A O 20
ATOM 12961 N N . LEU A 1 26 ? 11.200 17.517 0.305 1.00 0.00 26 LEU A N 20
ATOM 12962 C CA . LEU A 1 26 ? 12.045 16.611 1.076 1.00 0.00 26 LEU A CA 20
ATOM 12963 C C . LEU A 1 26 ? 11.200 15.691 1.950 1.00 0.00 26 LEU A C 20
ATOM 12964 O O . LEU A 1 26 ? 11.133 14.484 1.715 1.00 0.00 26 LEU A O 20
ATOM 12980 N N . ARG A 1 27 ? 10.555 16.268 2.959 1.00 0.00 27 ARG A N 20
ATOM 12981 C CA . ARG A 1 27 ? 9.713 15.500 3.867 1.00 0.00 27 ARG A CA 20
ATOM 12982 C C . ARG A 1 27 ? 9.087 14.307 3.151 1.00 0.00 27 ARG A C 20
ATOM 12983 O O . ARG A 1 27 ? 9.075 13.191 3.673 1.00 0.00 27 ARG A O 20
ATOM 13004 N N . LEU A 1 28 ? 8.567 14.550 1.953 1.00 0.00 28 LEU A N 20
ATOM 13005 C CA . LEU A 1 28 ? 7.938 13.497 1.164 1.00 0.00 28 LEU A CA 20
ATOM 13006 C C . LEU A 1 28 ? 8.934 12.386 0.845 1.00 0.00 28 LEU A C 20
ATOM 13007 O O . LEU A 1 28 ? 8.832 11.277 1.369 1.00 0.00 28 LEU A O 20
ATOM 13023 N N . LEU A 1 29 ? 9.898 12.693 -0.016 1.00 0.00 29 LEU A N 20
ATOM 13024 C CA . LEU A 1 29 ? 10.915 11.722 -0.403 1.00 0.00 29 LEU A CA 20
ATOM 13025 C C . LEU A 1 29 ? 11.306 10.842 0.780 1.00 0.00 29 LEU A C 20
ATOM 13026 O O . LEU A 1 29 ? 11.087 9.630 0.765 1.00 0.00 29 LEU A O 20
ATOM 13042 N N . VAL A 1 30 ? 11.884 11.460 1.805 1.00 0.00 30 VAL A N 20
ATOM 13043 C CA . VAL A 1 30 ? 12.303 10.733 2.998 1.00 0.00 30 VAL A CA 20
ATOM 13044 C C . VAL A 1 30 ? 11.188 9.827 3.509 1.00 0.00 30 VAL A C 20
ATOM 13045 O O . VAL A 1 30 ? 11.439 8.707 3.954 1.00 0.00 30 VAL A O 20
ATOM 13058 N N . HIS A 1 31 ? 9.955 10.319 3.441 1.00 0.00 31 HIS A N 20
ATOM 13059 C CA . HIS A 1 31 ? 8.800 9.553 3.896 1.00 0.00 31 HIS A CA 20
ATOM 13060 C C . HIS A 1 31 ? 8.514 8.390 2.950 1.00 0.00 31 HIS A C 20
ATOM 13061 O O . HIS A 1 31 ? 8.044 7.334 3.375 1.00 0.00 31 HIS A O 20
ATOM 13075 N N . GLN A 1 32 ? 8.798 8.592 1.668 1.00 0.00 32 GLN A N 20
ATOM 13076 C CA . GLN A 1 32 ? 8.569 7.560 0.663 1.00 0.00 32 GLN A CA 20
ATOM 13077 C C . GLN A 1 32 ? 9.537 6.396 0.848 1.00 0.00 32 GLN A C 20
ATOM 13078 O O . GLN A 1 32 ? 9.292 5.290 0.366 1.00 0.00 32 GLN A O 20
ATOM 13092 N N . ARG A 1 33 ? 10.637 6.653 1.548 1.00 0.00 33 ARG A N 20
ATOM 13093 C CA . ARG A 1 33 ? 11.642 5.626 1.795 1.00 0.00 33 ARG A CA 20
ATOM 13094 C C . ARG A 1 33 ? 11.145 4.614 2.823 1.00 0.00 33 ARG A C 20
ATOM 13095 O O . ARG A 1 33 ? 11.485 3.433 2.759 1.00 0.00 33 ARG A O 20
ATOM 13116 N N . MET A 1 34 ? 10.340 5.086 3.769 1.00 0.00 34 MET A N 20
ATOM 13117 C CA . MET A 1 34 ? 9.796 4.222 4.809 1.00 0.00 34 MET A CA 20
ATOM 13118 C C . MET A 1 34 ? 9.062 3.032 4.200 1.00 0.00 34 MET A C 20
ATOM 13119 O O . MET A 1 34 ? 8.845 2.017 4.863 1.00 0.00 34 MET A O 20
ATOM 13133 N N . HIS A 1 35 ? 8.682 3.162 2.932 1.00 0.00 35 HIS A N 20
ATOM 13134 C CA . HIS A 1 35 ? 7.973 2.097 2.233 1.00 0.00 35 HIS A CA 20
ATOM 13135 C C . HIS A 1 35 ? 8.954 1.134 1.571 1.00 0.00 35 HIS A C 20
ATOM 13136 O O . HIS A 1 35 ? 8.746 0.700 0.438 1.00 0.00 35 HIS A O 20
ATOM 13150 N N . THR A 1 36 ? 10.026 0.805 2.285 1.00 0.00 36 THR A N 20
ATOM 13151 C CA . THR A 1 36 ? 11.040 -0.104 1.767 1.00 0.00 36 THR A CA 20
ATOM 13152 C C . THR A 1 36 ? 10.943 -1.473 2.431 1.00 0.00 36 THR A C 20
ATOM 13153 O O . THR A 1 36 ? 10.560 -1.582 3.596 1.00 0.00 36 THR A O 20
ATOM 13164 N N . ARG A 1 37 ? 11.293 -2.514 1.683 1.00 0.00 37 ARG A N 20
ATOM 13165 C CA . ARG A 1 37 ? 11.244 -3.877 2.200 1.00 0.00 37 ARG A CA 20
ATOM 13166 C C . ARG A 1 37 ? 12.594 -4.569 2.034 1.00 0.00 37 ARG A C 20
ATOM 13167 O O . ARG A 1 37 ? 13.247 -4.437 1.000 1.00 0.00 37 ARG A O 20
ATOM 13188 N N . GLU A 1 38 ? 13.004 -5.307 3.061 1.00 0.00 38 GLU A N 20
ATOM 13189 C CA . GLU A 1 38 ? 14.276 -6.019 3.028 1.00 0.00 38 GLU A CA 20
ATOM 13190 C C . GLU A 1 38 ? 14.054 -7.528 2.977 1.00 0.00 38 GLU A C 20
ATOM 13191 O O . GLU A 1 38 ? 14.060 -8.204 4.006 1.00 0.00 38 GLU A O 20
ATOM 13203 N N . LYS A 1 39 ? 13.857 -8.050 1.771 1.00 0.00 39 LYS A N 20
ATOM 13204 C CA . LYS A 1 39 ? 13.634 -9.478 1.582 1.00 0.00 39 LYS A CA 20
ATOM 13205 C C . LYS A 1 39 ? 14.690 -10.077 0.659 1.00 0.00 39 LYS A C 20
ATOM 13206 O O . LYS A 1 39 ? 15.103 -9.469 -0.329 1.00 0.00 39 LYS A O 20
ATOM 13225 N N . PRO A 1 40 ? 15.138 -11.299 0.984 1.00 0.00 40 PRO A N 20
ATOM 13226 C CA . PRO A 1 40 ? 16.151 -12.007 0.196 1.00 0.00 40 PRO A CA 20
ATOM 13227 C C . PRO A 1 40 ? 15.618 -12.457 -1.161 1.00 0.00 40 PRO A C 20
ATOM 13228 O O . PRO A 1 40 ? 14.441 -12.789 -1.297 1.00 0.00 40 PRO A O 20
ATOM 13239 N N . SER A 1 41 ? 16.493 -12.464 -2.162 1.00 0.00 41 SER A N 20
ATOM 13240 C CA . SER A 1 41 ? 16.110 -12.870 -3.509 1.00 0.00 41 SER A CA 20
ATOM 13241 C C . SER A 1 41 ? 17.026 -13.976 -4.025 1.00 0.00 41 SER A C 20
ATOM 13242 O O . SER A 1 41 ? 18.193 -13.737 -4.332 1.00 0.00 41 SER A O 20
ATOM 13250 N N . GLY A 1 42 ? 16.488 -15.188 -4.116 1.00 0.00 42 GLY A N 20
ATOM 13251 C CA . GLY A 1 42 ? 17.270 -16.313 -4.595 1.00 0.00 42 GLY A CA 20
ATOM 13252 C C . GLY A 1 42 ? 16.791 -16.821 -5.940 1.00 0.00 42 GLY A C 20
ATOM 13253 O O . GLY A 1 42 ? 15.692 -16.501 -6.394 1.00 0.00 42 GLY A O 20
ATOM 13257 N N . PRO A 1 43 ? 17.629 -17.633 -6.602 1.00 0.00 43 PRO A N 20
ATOM 13258 C CA . PRO A 1 43 ? 17.307 -18.203 -7.914 1.00 0.00 43 PRO A CA 20
ATOM 13259 C C . PRO A 1 43 ? 16.200 -19.248 -7.836 1.00 0.00 43 PRO A C 20
ATOM 13260 O O . PRO A 1 43 ? 15.748 -19.765 -8.857 1.00 0.00 43 PRO A O 20
ATOM 13271 N N . SER A 1 44 ? 15.767 -19.555 -6.617 1.00 0.00 44 SER A N 20
ATOM 13272 C CA . SER A 1 44 ? 14.714 -20.542 -6.406 1.00 0.00 44 SER A CA 20
ATOM 13273 C C . SER A 1 44 ? 13.341 -19.878 -6.395 1.00 0.00 44 SER A C 20
ATOM 13274 O O . SER A 1 44 ? 12.892 -19.371 -5.367 1.00 0.00 44 SER A O 20
ATOM 13282 N N . SER A 1 45 ? 12.679 -19.884 -7.548 1.00 0.00 45 SER A N 20
ATOM 13283 C CA . SER A 1 45 ? 11.358 -19.279 -7.674 1.00 0.00 45 SER A CA 20
ATOM 13284 C C . SER A 1 45 ? 10.480 -19.639 -6.480 1.00 0.00 45 SER A C 20
ATOM 13285 O O . SER A 1 45 ? 10.468 -20.782 -6.026 1.00 0.00 45 SER A O 20
ATOM 13293 N N . GLY A 1 46 ? 9.744 -18.653 -5.976 1.00 0.00 46 GLY A N 20
ATOM 13294 C CA . GLY A 1 46 ? 8.872 -18.884 -4.839 1.00 0.00 46 GLY A CA 20
ATOM 13295 C C . GLY A 1 46 ? 7.648 -19.701 -5.204 1.00 0.00 46 GLY A C 20
ATOM 13296 O O . GLY A 1 46 ? 6.581 -19.467 -4.639 1.00 0.00 46 GLY A O 20
#

CATH classification: 3.30.160.60

Foldseek 3Di:
DPADDDDDDDAPAAAPVGRRGDNDPVVRVVVNCVPDDDDDDDPDDD

Nearest PDB structures (foldseek):
  2el6-assembly1_A  TM=6.883E-01  e=1.258E-06  Homo sapiens
  2emm-assembly1_A  TM=6.337E-01  e=2.667E-04  Homo sapiens
  2emh-assembly1_A  TM=5.840E-01  e=8.629E-04  Homo sapiens
  2enc-assembly1_A  TM=5.723E-01  e=1.340E-03  Homo sapiens
  1x5w-assembly1_A  TM=7.584E-01  e=1.625E-02  Homo sapiens

InterPro domains:
  IPR001909 Krueppel-associated box [PF01352] (80-121)
  IPR001909 Krueppel-associated box [PS50805] (81-152)
  IPR001909 Krueppel-associated box [SM00349] (81-141)
  IPR001909 Krueppel-associated box [cd07765] (81-120)
  IPR013087 Zinc finger C2H2-type [PF00096] (306-326)
  IPR013087 Zinc finger C2H2-type [PF00096] (332-354)
  IPR013087 Zinc finger C2H2-type [PF00096] (360-382)
  IPR013087 Zinc finger C2H2-type [PF00096] (388-410)
  IPR013087 Zinc finger C2H2-type [PF00096] (416-438)
  IPR013087 Zinc finger C2H2-type [PF00096] (444-466)
  IPR013087 Zinc finger C2H2-type [PF00096] (476-494)
  IPR013087 Zinc finger C2H2-type [PF00096] (500-522)
  IPR013087 Zinc finger C2H2-type [PF00096] (528-550)
  IPR013087 Zinc finger C2H2-type [PF00096] (556-578)
  IPR013087 Zinc finger C2H2-type [PF00096] (584-606)
  IPR013087 Zinc finger C2H2-type [PF00096] (612-634)
  IPR013087 Zinc finger C2H2-type [PF00096] (640-662)
  IPR013087 Zinc finger C2H2-type [PF00096] (670-690)
  IPR013087 Zinc finger C2H2-type [PF00096] (724-746)
  IPR013087 Zinc finger C2H2-type [PF00096] (752-774)

Organism: Homo sapiens (NCBI:txid9606)